Protein AF-0000000076641156 (afdb_homodimer)

Organism: NCBI:txid1194090

Solvent-accessible surface area (backbone atoms only — not comparable to full-atom values): 45409 Å² total; per-residue (Å²): 132,82,76,75,76,76,72,77,77,75,74,75,74,75,73,74,75,71,72,68,71,75,68,76,72,61,66,51,65,37,44,72,69,56,43,31,53,37,22,66,73,50,32,67,67,54,51,54,32,51,50,48,26,52,51,31,45,48,50,25,52,57,44,50,50,63,73,46,67,47,77,49,77,52,74,51,77,48,76,53,74,86,82,67,78,59,43,67,44,69,48,88,95,46,98,53,72,41,71,69,35,56,72,74,45,64,33,38,43,34,37,44,35,39,40,30,63,74,41,39,50,53,20,60,62,23,45,29,49,18,31,45,26,44,22,52,18,35,48,26,41,34,52,35,48,50,20,51,51,39,33,52,40,50,41,32,46,32,46,26,44,26,29,47,43,39,34,53,46,43,54,54,46,46,53,52,45,50,52,48,38,52,51,42,48,54,30,35,76,70,67,73,42,56,71,67,50,42,52,52,38,52,50,49,47,51,52,49,52,51,51,42,56,53,31,52,51,48,29,50,52,29,41,33,54,34,22,56,46,41,61,44,58,68,82,58,62,73,36,66,53,77,76,90,69,82,75,72,66,81,68,54,80,75,70,65,70,75,73,44,68,78,63,17,31,56,55,49,17,39,51,27,44,34,51,16,33,52,24,42,35,52,18,51,56,10,57,78,39,46,32,33,29,40,39,35,38,38,37,44,15,22,43,29,88,77,36,65,52,56,42,98,44,80,40,73,45,40,38,40,34,43,39,36,41,28,66,75,39,49,46,50,31,64,59,18,50,40,46,24,37,48,18,51,29,47,23,40,48,22,49,40,52,42,51,52,54,49,44,53,46,49,38,52,45,27,47,53,46,27,53,51,24,46,54,42,37,58,53,24,53,54,43,29,54,53,24,46,51,48,24,53,50,32,46,50,34,36,74,70,65,79,42,54,65,65,52,30,52,51,27,44,52,49,24,48,51,25,48,35,46,33,37,42,24,51,28,48,26,53,38,26,49,40,46,35,34,35,58,38,46,35,52,87,84,67,78,58,87,128,136,81,78,75,76,76,72,78,75,74,74,76,73,73,74,71,74,73,71,68,72,75,68,74,73,60,66,53,66,38,45,71,67,57,43,30,52,38,22,66,73,50,30,34,67,55,48,24,34,50,19,48,26,48,23,31,45,18,49,24,49,29,45,51,11,64,72,37,47,32,32,36,37,37,36,36,41,38,40,46,47,85,84,55,57,60,32,67,43,67,47,86,95,45,99,51,72,42,72,69,35,60,69,76,46,66,34,39,43,34,37,43,35,37,40,30,63,74,41,40,50,52,20,62,62,22,46,28,50,17,30,46,26,44,22,52,19,34,47,25,41,35,54,37,48,50,20,51,51,38,34,50,39,50,41,32,45,34,48,26,43,28,28,47,43,40,36,52,45,44,54,55,47,47,53,53,44,51,53,48,38,53,52,43,48,53,31,36,75,70,67,72,41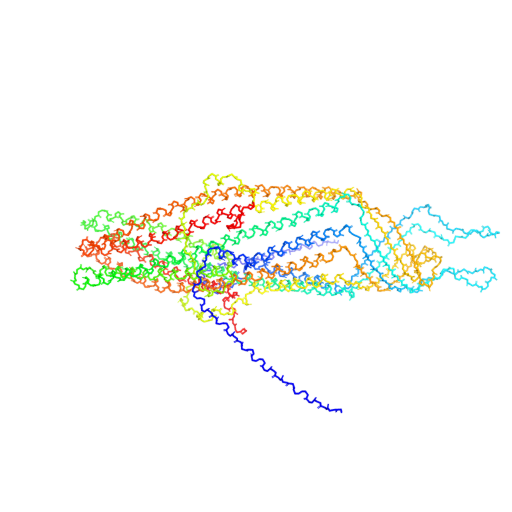,54,71,66,51,42,51,52,39,51,50,49,45,52,51,47,50,50,51,42,54,52,29,51,50,46,27,52,46,29,40,29,54,33,23,53,45,41,59,43,59,69,81,57,62,72,33,69,54,78,76,88,70,82,73,70,66,83,70,55,78,76,70,67,72,67,76,45,68,78,65,17,32,57,56,50,17,38,50,25,46,31,53,16,32,53,25,42,35,51,19,52,57,9,58,78,39,47,33,34,28,41,39,35,38,38,38,44,15,23,45,29,84,88,44,88,55,59,42,97,44,79,42,76,50,72,52,72,52,76,46,79,50,66,76,84,76,65,92,54,53,64,60,52,49,41,52,51,34,48,51,51,28,51,50,38,49,49,49,41,51,51,50,52,55,48,45,53,51,48,38,51,50,29,48,53,48,29,54,51,23,46,52,42,36,58,53,24,53,53,44,28,54,52,26,48,52,48,24,53,49,33,46,49,34,34,75,71,64,77,42,53,66,65,52,30,52,51,27,44,50,47,23,46,51,26,47,34,45,32,39,43,24,52,28,46,25,54,38,26,50,41,45,36,34,33,57,40,47,35,53,89,82,69,75,59,86,127

Foldseek 3Di:
DPPPPPPPPPPPPPPPPPPPPPPPPDQDADELVRLLVLLLVPPPLLVVLVVVLVVLVVVLVVLCCLQDKDKDKDKDKDFADPPDDFDWDDDPPDPDIDGQFDDDGIKIKIKIKIKGWDDQLCLSVLLSLLSVLLSLLSVLVSLLVSLVLSLQLLLLLLQLLLLVLLLVLLVVLLVVLVVLLVVQVVCVVVVLADPVQNVVSVVLNVVSVVVNVVSVVSNLVSQQSNCVSSVHDSPRNHDYDDDPDFQPQPQPPVNLADDQLVPASNLSSLVSNLSSLVSNLSSLVSLQAKIKMKMKMKMWMQQDPVDPRGDRDTDIDMDIDMDIGHDNDDPCPSVVVSVVSVVVSVVSVVVSVVVSVVLNVQLVVLVVQLVVLSVQLVVLVVQLVVLVVQLVVQVVCVVVSNHGSVSNSVSSVSNSVSSSSNSVSSSSNSSSSSSNCSSSSHNPPPPDPD/DPPPPPPPPPPPPPPPPPPPPPPPPDQPADELVRLLVLLLVQPPVLVVLVVVLVVLVVVLVVLVCLQDKDKDKDKDKAFADPVDDFDWDDDPPDPDIDGQFDDDRIKIKIKIKMKGWDDQLCLSVLLSLLSVLLSLLSVLVSLLVSLVLSLQLLLLLLQLLLLVLLLVLLVVLLVVLVVLLVVQVVCVVVVLADPVQNVVSVVLNVVSVVVNVVSVVSNLVSQQSNCVSSVHDSPRSHDYDDDPDFQPQPQPPVNLQPDQLVPASNLVSLVSNLSSLVSNLSSLVSLQAKIKMKMKMKMWMQQDPVDPRGDRDTDIDMDIDMDIGHPNDDPCPSVVVSVVSVVVSVVSVVVSVVVSVVLNVQLVVLVVQLVVLSVQLVVLVVQLVVLVVQLVVQVVCVVVSNHGSVSNSVSSVSNSVSSSSNSVSSSSNSSSSSSNCSSSSHNPPPPDPD

Secondary structure (DSSP, 8-state):
----------------------------EE-HHHHHHHHHHH-HHHHHHHHHHHHHHHHHHHHHGGGS-EEEEEEEEEE--TTPPPEEEE-TT-S-EEEEE---SEEEEEEEEEEEEEE-TTHHHHHHHHHHHHHHHHHHHHHHHHHHHHHHHHHHHHHHHHHHHHHHHHHHHHHHHHHHHHHHHHHHHTTSS-HHHHHHHHHHHHHHHHHHHHHHHHHHHHHHHHHHHHT--TT---EEPPPSSTT---S-TTTTTSSSGGG-HHHHHHHHHHHHHHHHHHHHHGGGS-EEEEEEEEEEEES-TTSSSP-SS-EEEEEEEEEEEEEEE-TTHHHHHHHHHHHHHHHHHHHHHHHHHHHHHHHHHHHHHHHHHHHHHHHHHHHHHHHHHHHHHHHHHHHHTSS-HHHHHHHHHHHHHHHHHHHHHHHHHHHHHHHHHHHTT--TT-----/----------------------------EE-HHHHHHHHHHH-HHHHHHHHHHHHHHHHHHHHHGGGS-EEEEEEEEEEE-TTPPPEEEE-TT-S-EEEEE---SEEEEEEEEEEEEEE-TTHHHHHHHHHHHHHHHHHHHHHHHHHHHHHHHHHHHHHHHHHHHHHHHHHHHHHHHHHHHHHHHHHHHTTSS-HHHHHHHHHHHHHHHHHHHHHHHHHHHHHHHHHHHHT--TT---EEPPPSSTT---S-HHHHHSS-GGG-HHHHHHHHHHHHHHHHHHHHHGGGS-EEEEEEEEEEEES-TTSSSP-SS-EEEEEEEEEEE-----TTHHHHHHHHHHHHHHHHHHHHHHHHHHHHHHHHHHHHHHHHHHHHHHHHHHHHHHHHHHHHHHHHHHHTTSS-HHHHHHHHHHHHHHHHHHHHHHHHHHHHHHHHHHHTT--TT-----

Structure (mmCIF, N/CA/C/O backbone):
data_AF-0000000076641156-model_v1
#
loop_
_entity.id
_entity.type
_entity.pdbx_description
1 polymer 'Outer membrane protein TolC'
#
loop_
_atom_site.group_PDB
_atom_site.id
_atom_site.type_symbol
_atom_site.label_atom_id
_atom_site.label_alt_id
_atom_site.label_comp_id
_atom_site.label_asym_id
_atom_site.label_entity_id
_atom_site.label_seq_id
_atom_site.pdbx_PDB_ins_code
_atom_site.Cartn_x
_atom_site.Cartn_y
_atom_site.Cartn_z
_atom_site.occupancy
_atom_site.B_iso_or_equiv
_atom_site.auth_seq_id
_atom_site.auth_comp_id
_atom_site.auth_asym_id
_atom_site.auth_atom_id
_atom_site.pdbx_PDB_model_num
ATOM 1 N N . MET A 1 1 ? 67.625 -38.75 21.5 1 24.77 1 MET A N 1
ATOM 2 C CA . MET A 1 1 ? 67.188 -37.812 20.469 1 24.77 1 MET A CA 1
ATOM 3 C C . MET A 1 1 ? 66.25 -36.75 21.031 1 24.77 1 MET A C 1
ATOM 5 O O . MET A 1 1 ? 65.125 -37.094 21.516 1 24.77 1 MET A O 1
ATOM 9 N N . ARG A 1 2 ? 66.938 -35.812 21.688 1 31.41 2 ARG A N 1
ATOM 10 C CA . ARG A 1 2 ? 66.562 -34.75 22.625 1 31.41 2 ARG A CA 1
ATOM 11 C C . ARG A 1 2 ? 65.562 -33.812 21.984 1 31.41 2 ARG A C 1
ATOM 13 O O . ARG A 1 2 ? 65.812 -33.156 20.984 1 31.41 2 ARG A O 1
ATOM 20 N N . HIS A 1 3 ? 64.25 -34.281 21.906 1 31.16 3 HIS A N 1
ATOM 21 C CA . HIS A 1 3 ? 63.125 -33.594 21.281 1 31.16 3 HIS A CA 1
ATOM 22 C C . HIS A 1 3 ? 62.969 -32.156 21.781 1 31.16 3 HIS A C 1
ATOM 24 O O . HIS A 1 3 ? 62.812 -31.938 22.984 1 31.16 3 HIS A O 1
ATOM 30 N N . LEU A 1 4 ? 63.875 -31.297 21.281 1 33.81 4 LEU A N 1
ATOM 31 C CA . LEU A 1 4 ? 63.906 -29.875 21.625 1 33.81 4 LEU A CA 1
ATOM 32 C C . LEU A 1 4 ? 62.531 -29.25 21.406 1 33.81 4 LEU A C 1
ATOM 34 O O . LEU A 1 4 ? 61.938 -29.359 20.328 1 33.81 4 LEU A O 1
ATOM 38 N N . TYR A 1 5 ? 61.719 -29.156 22.484 1 36.75 5 TYR A N 1
ATOM 39 C CA . TYR A 1 5 ? 60.406 -28.547 22.734 1 36.75 5 TYR A CA 1
ATOM 40 C C . TYR A 1 5 ? 60.406 -27.078 22.344 1 36.75 5 TYR A C 1
ATOM 42 O O . TYR A 1 5 ? 61.062 -26.266 23 1 36.75 5 TYR A O 1
ATOM 50 N N . LEU A 1 6 ? 60.688 -26.797 21.016 1 36.69 6 LEU A N 1
ATOM 51 C CA . LEU A 1 6 ? 60.719 -25.391 20.609 1 36.69 6 LEU A CA 1
ATOM 52 C C . LEU A 1 6 ? 59.438 -24.672 21.062 1 36.69 6 LEU A C 1
ATOM 54 O O . LEU A 1 6 ? 58.344 -25.094 20.734 1 36.69 6 LEU A O 1
ATOM 58 N N . TYR A 1 7 ? 59.406 -24.094 22.281 1 38.69 7 TYR A N 1
ATOM 59 C CA . TYR A 1 7 ? 58.375 -23.281 22.875 1 38.69 7 TYR A CA 1
ATOM 60 C C . TYR A 1 7 ? 58.031 -22.078 21.984 1 38.69 7 TYR A C 1
ATOM 62 O O . TYR A 1 7 ? 58.938 -21.328 21.594 1 38.69 7 TYR A O 1
ATOM 70 N N . PRO A 1 8 ? 57.031 -22.203 21.078 1 40.28 8 PRO A N 1
ATOM 71 C CA . PRO A 1 8 ? 56.688 -21.047 20.234 1 40.28 8 PRO A CA 1
ATOM 72 C C . PRO A 1 8 ? 56.469 -19.781 21.062 1 40.28 8 PRO A C 1
ATOM 74 O O . PRO A 1 8 ? 55.844 -19.828 22.109 1 40.28 8 PRO A O 1
ATOM 77 N N . VAL A 1 9 ? 57.5 -18.969 21.234 1 36.88 9 VAL A N 1
ATOM 78 C CA . VAL A 1 9 ? 57.375 -17.656 21.844 1 36.88 9 VAL A CA 1
ATOM 79 C C . VAL A 1 9 ? 56.219 -16.891 21.203 1 36.88 9 VAL A C 1
ATOM 81 O O . VAL A 1 9 ? 56.25 -16.625 20 1 36.88 9 VAL A O 1
ATOM 84 N N . ILE A 1 10 ? 55.031 -17.094 21.672 1 38.12 10 ILE A N 1
ATOM 85 C CA . ILE A 1 10 ? 53.844 -16.312 21.344 1 38.12 10 ILE A CA 1
ATOM 86 C C . ILE A 1 10 ? 54.125 -14.828 21.562 1 38.12 10 ILE A C 1
ATOM 88 O O . ILE A 1 10 ? 54.375 -14.391 22.672 1 38.12 10 ILE A O 1
ATOM 92 N N . ILE A 1 11 ? 54.875 -14.211 20.609 1 36.78 11 ILE A N 1
ATOM 93 C CA . ILE A 1 11 ? 55.031 -12.758 20.594 1 36.78 11 ILE A CA 1
ATOM 94 C C . ILE A 1 11 ? 53.656 -12.102 20.734 1 36.78 11 ILE A C 1
ATOM 96 O O . ILE A 1 11 ? 52.781 -12.273 19.859 1 36.78 11 ILE A O 1
ATOM 100 N N . TRP A 1 12 ? 53.281 -11.898 21.969 1 37.53 12 TRP A N 1
ATOM 101 C CA . TRP A 1 12 ? 52.125 -11.086 22.344 1 37.53 12 TRP A CA 1
ATOM 102 C C . TRP A 1 12 ? 52.219 -9.695 21.719 1 37.53 12 TRP A C 1
ATOM 104 O O . TRP A 1 12 ? 53.094 -8.898 22.094 1 37.53 12 TRP A O 1
ATOM 114 N N . PHE A 1 13 ? 52.188 -9.68 20.344 1 38.88 13 PHE A N 1
ATOM 115 C CA . PHE A 1 13 ? 52.031 -8.344 19.781 1 38.88 13 PHE A CA 1
ATOM 116 C C . PHE A 1 13 ? 50.906 -7.59 20.484 1 38.88 13 PHE A C 1
ATOM 118 O O . PHE A 1 13 ? 49.75 -7.977 20.406 1 38.88 13 PHE A O 1
ATOM 125 N N . GLY A 1 14 ? 51.219 -6.977 21.656 1 35.47 14 GLY A N 1
ATOM 126 C CA . GLY A 1 14 ? 50.375 -5.969 22.266 1 35.47 14 GLY A CA 1
ATOM 127 C C . GLY A 1 14 ? 49.906 -4.902 21.297 1 35.47 14 GLY A C 1
ATOM 128 O O . GLY A 1 14 ? 50.688 -4.066 20.859 1 35.47 14 GLY A O 1
ATOM 129 N N . ALA A 1 15 ? 49.062 -5.203 20.328 1 37.56 15 ALA A N 1
ATOM 130 C CA . ALA A 1 15 ? 48.375 -4.156 19.578 1 37.56 15 ALA A CA 1
ATOM 131 C C . ALA A 1 15 ? 47.844 -3.064 20.5 1 37.56 15 ALA A C 1
ATOM 133 O O . ALA A 1 15 ? 46.938 -3.299 21.297 1 37.56 15 ALA A O 1
ATOM 134 N N . GLY A 1 16 ? 48.75 -2.26 21.078 1 35.03 16 GLY A N 1
ATOM 135 C CA . GLY A 1 16 ? 48.25 -1.025 21.672 1 35.03 16 GLY A CA 1
ATOM 136 C C . GLY A 1 16 ? 47.156 -0.369 20.828 1 35.03 16 GLY A C 1
ATOM 137 O O . GLY A 1 16 ? 47.406 0.068 19.703 1 35.03 16 GLY A O 1
ATOM 138 N N . LEU A 1 17 ? 45.969 -0.848 20.922 1 38.72 17 LEU A N 1
ATOM 139 C CA . LEU A 1 17 ? 44.812 -0.091 20.469 1 38.72 17 LEU A CA 1
ATOM 140 C C . LEU A 1 17 ? 44.906 1.364 20.922 1 38.72 17 LEU A C 1
ATOM 142 O O . LEU A 1 17 ? 44.781 1.661 22.109 1 38.72 17 LEU A O 1
ATOM 146 N N . PHE A 1 18 ? 45.875 2.146 20.328 1 36.94 18 PHE A N 1
ATOM 147 C CA . PHE A 1 18 ? 45.75 3.588 20.516 1 36.94 18 PHE A CA 1
ATOM 148 C C . PHE A 1 18 ? 44.312 4.035 20.422 1 36.94 18 PHE A C 1
ATOM 150 O O . PHE A 1 18 ? 43.688 3.881 19.359 1 36.94 18 PHE A O 1
ATOM 157 N N . ALA A 1 19 ? 43.625 4.082 21.516 1 37.16 19 ALA A N 1
ATOM 158 C CA . ALA A 1 19 ? 42.406 4.887 21.609 1 37.16 19 ALA A CA 1
ATOM 159 C C . ALA A 1 19 ? 42.594 6.266 20.984 1 37.16 19 ALA A C 1
ATOM 161 O O . ALA A 1 19 ? 43.375 7.07 21.5 1 37.16 19 ALA A O 1
ATOM 162 N N . LEU A 1 20 ? 42.625 6.391 19.688 1 38.62 20 LEU A N 1
ATOM 163 C CA . LEU A 1 20 ? 42.469 7.75 19.172 1 38.62 20 LEU A CA 1
ATOM 164 C C . LEU A 1 20 ? 41.531 8.57 20.062 1 38.62 20 LEU A C 1
ATOM 166 O O . LEU A 1 20 ? 40.438 8.133 20.391 1 38.62 20 LEU A O 1
ATOM 170 N N . PRO A 1 21 ? 42.062 9.375 20.922 1 38.31 21 PRO A N 1
ATOM 171 C CA . PRO A 1 21 ? 41.125 10.25 21.641 1 38.31 21 PRO A CA 1
ATOM 172 C C . PRO A 1 21 ? 39.969 10.711 20.75 1 38.31 21 PRO A C 1
ATOM 174 O O . PRO A 1 21 ? 40.188 10.992 19.562 1 38.31 21 PRO A O 1
ATOM 177 N N . ALA A 1 22 ? 38.844 10.273 21.047 1 37.84 22 ALA A N 1
ATOM 178 C CA . ALA A 1 22 ? 37.656 10.977 20.594 1 37.84 22 ALA A CA 1
ATOM 179 C C . ALA A 1 22 ? 37.844 12.484 20.672 1 37.84 22 ALA A C 1
ATOM 181 O O . ALA A 1 22 ? 37.906 13.039 21.781 1 37.84 22 ALA A O 1
ATOM 182 N N . GLN A 1 23 ? 38.656 13.172 19.922 1 36.41 23 GLN A N 1
ATOM 183 C CA . GLN A 1 23 ? 38.5 14.617 19.891 1 36.41 23 GLN A CA 1
ATOM 184 C C . GLN A 1 23 ? 37.094 15.039 20.25 1 36.41 23 GLN A C 1
ATOM 186 O O . GLN A 1 23 ? 36.125 14.516 19.719 1 36.41 23 GLN A O 1
ATOM 191 N N . ALA A 1 24 ? 36.906 15.422 21.438 1 36.81 24 ALA A N 1
ATOM 192 C CA . ALA A 1 24 ? 35.75 16.219 21.828 1 36.81 24 ALA A CA 1
ATOM 193 C C . ALA A 1 24 ? 35.281 17.125 20.688 1 36.81 24 ALA A C 1
ATOM 195 O O . ALA A 1 24 ? 36 18.062 20.297 1 36.81 24 ALA A O 1
ATOM 196 N N . GLN A 1 25 ? 34.719 16.594 19.625 1 38.69 25 GLN A N 1
ATOM 197 C CA . GLN A 1 25 ? 34.156 17.375 18.531 1 38.69 25 GLN A CA 1
ATOM 198 C C . GLN A 1 25 ? 33.531 18.672 19.031 1 38.69 25 GLN A C 1
ATOM 200 O O . GLN A 1 25 ? 32.656 18.641 19.906 1 38.69 25 GLN A O 1
ATOM 205 N N . THR A 1 26 ? 34.25 19.734 19.312 1 42.22 26 THR A N 1
ATOM 206 C CA . THR A 1 26 ? 33.688 21.078 19.297 1 42.22 26 THR A CA 1
ATOM 207 C C . THR A 1 26 ? 32.281 21.047 18.672 1 42.22 26 THR A C 1
ATOM 209 O O . THR A 1 26 ? 32 20.203 17.828 1 42.22 26 THR A O 1
ATOM 212 N N . GLY A 1 27 ? 31.25 21.484 19.328 1 52.25 27 GLY A N 1
ATOM 213 C CA . GLY A 1 27 ? 29.891 21.578 18.844 1 52.25 27 GLY A CA 1
ATOM 214 C C . GLY A 1 27 ? 29.797 21.719 17.344 1 52.25 27 GLY A C 1
ATOM 215 O O . GLY A 1 27 ? 30.156 22.766 16.797 1 52.25 27 GLY A O 1
ATOM 216 N N . ASN A 1 28 ? 30.125 20.812 16.531 1 60.19 28 ASN A N 1
ATOM 217 C CA . ASN A 1 28 ? 30.219 20.688 15.078 1 60.19 28 ASN A CA 1
ATOM 218 C C . ASN A 1 28 ? 28.984 21.266 14.383 1 60.19 28 ASN A C 1
ATOM 220 O O . ASN A 1 28 ? 27.891 20.734 14.531 1 60.19 28 ASN A O 1
ATOM 224 N N . ARG A 1 29 ? 29.141 22.609 14.023 1 82.25 29 ARG A N 1
ATOM 225 C CA . ARG A 1 29 ? 28.094 23.219 13.219 1 82.25 29 ARG A CA 1
ATOM 226 C C . ARG A 1 29 ? 27.922 22.484 11.891 1 82.25 29 ARG A C 1
ATOM 228 O O . ARG A 1 29 ? 28.859 22.406 11.102 1 82.25 29 ARG A O 1
ATOM 235 N N . LEU A 1 30 ? 26.906 21.859 11.805 1 91.62 30 LEU A N 1
ATOM 236 C CA . LEU A 1 30 ? 26.578 21.109 10.609 1 91.62 30 LEU A CA 1
ATOM 237 C C . LEU A 1 30 ? 25.688 21.922 9.672 1 91.62 30 LEU A C 1
ATOM 239 O O . LEU A 1 30 ? 24.766 22.594 10.125 1 91.62 30 LEU A O 1
ATOM 243 N N . THR A 1 31 ? 26.125 21.938 8.422 1 92.31 31 THR A N 1
ATOM 244 C CA . THR A 1 31 ? 25.234 22.531 7.426 1 92.31 31 THR A CA 1
ATOM 245 C C . THR A 1 31 ? 24.125 21.562 7.035 1 92.31 31 THR A C 1
ATOM 247 O O . THR A 1 31 ? 24.203 20.375 7.34 1 92.31 31 THR A O 1
ATOM 250 N N . VAL A 1 32 ? 23.141 22.172 6.496 1 93.19 32 VAL A N 1
ATOM 251 C CA . VAL A 1 32 ? 22.031 21.344 6.062 1 93.19 32 VAL A CA 1
ATOM 252 C C . VAL A 1 32 ? 22.5 20.328 5.027 1 93.19 32 VAL A C 1
ATOM 254 O O . VAL A 1 32 ? 22.109 19.156 5.07 1 93.19 32 VAL A O 1
ATOM 257 N N . ALA A 1 33 ? 23.422 20.719 4.141 1 91.69 33 ALA A N 1
ATOM 258 C CA . ALA A 1 33 ? 23.938 19.844 3.09 1 91.69 33 ALA A CA 1
ATOM 259 C C . ALA A 1 33 ? 24.734 18.688 3.686 1 91.69 33 ALA A C 1
ATOM 261 O O . ALA A 1 33 ? 24.594 17.531 3.262 1 91.69 33 ALA A O 1
ATOM 262 N N . GLU A 1 34 ? 25.516 19 4.668 1 93.44 34 GLU A N 1
ATOM 263 C CA . GLU A 1 34 ? 26.297 17.969 5.348 1 93.44 34 GLU A CA 1
ATOM 264 C C . GLU A 1 34 ? 25.391 16.984 6.09 1 93.44 34 GLU A C 1
ATOM 266 O O . GLU A 1 34 ? 25.641 15.781 6.09 1 93.44 34 GLU A O 1
ATOM 271 N N . SER A 1 35 ? 24.359 17.531 6.715 1 95.81 35 SER A N 1
ATOM 272 C CA . SER A 1 35 ? 23.406 16.688 7.445 1 95.81 35 SER A CA 1
ATOM 273 C C . SER A 1 35 ? 22.688 15.734 6.508 1 95.81 35 SER A C 1
ATOM 275 O O . SER A 1 35 ? 22.516 14.555 6.824 1 95.81 35 SER A O 1
ATOM 277 N N . VAL A 1 36 ? 22.312 16.266 5.387 1 96.44 36 VAL A N 1
ATOM 278 C CA . VAL A 1 36 ? 21.625 15.422 4.414 1 96.44 36 VAL A CA 1
ATOM 279 C C . VAL A 1 36 ? 22.562 14.32 3.916 1 96.44 36 VAL A C 1
ATOM 281 O O . VAL A 1 36 ? 22.156 13.164 3.799 1 96.44 36 VAL A O 1
ATOM 284 N N . LYS A 1 37 ? 23.797 14.68 3.625 1 95.5 37 LYS A N 1
ATOM 285 C CA . LYS A 1 37 ? 24.766 13.695 3.178 1 95.5 37 LYS A CA 1
ATOM 286 C C . LYS A 1 37 ? 24.953 12.594 4.219 1 95.5 37 LYS A C 1
ATOM 288 O O . LYS A 1 37 ? 24.922 11.406 3.883 1 95.5 37 LYS A O 1
ATOM 293 N N . MET A 1 38 ? 25.047 13.023 5.449 1 95.75 38 MET A N 1
ATOM 294 C CA . MET A 1 38 ? 25.219 12.055 6.535 1 95.75 38 MET A CA 1
ATOM 295 C C . MET A 1 38 ? 23.969 11.18 6.68 1 95.75 38 MET A C 1
ATOM 297 O O . MET A 1 38 ? 24.078 9.969 6.859 1 95.75 38 MET A O 1
ATOM 301 N N . GLY A 1 39 ? 22.797 11.812 6.641 1 97.31 39 GLY A N 1
ATOM 302 C CA . GLY A 1 39 ? 21.547 11.062 6.742 1 97.31 39 GLY A CA 1
ATOM 303 C C . GLY A 1 39 ? 21.391 10.016 5.656 1 97.31 39 GLY A C 1
ATOM 304 O O . GLY A 1 39 ? 20.922 8.906 5.914 1 97.31 39 GLY A O 1
ATOM 305 N N . LEU A 1 40 ? 21.828 10.383 4.457 1 96.88 40 LEU A N 1
ATOM 306 C CA . LEU A 1 40 ? 21.719 9.453 3.334 1 96.88 40 LEU A CA 1
ATOM 307 C C . LEU A 1 40 ? 22.719 8.305 3.488 1 96.88 40 LEU A C 1
ATOM 309 O O . LEU A 1 40 ? 22.438 7.18 3.07 1 96.88 40 LEU A O 1
ATOM 313 N N . GLU A 1 41 ? 23.812 8.562 4.051 1 95.81 41 GLU A N 1
ATOM 314 C CA . GLU A 1 41 ? 24.875 7.566 4.207 1 95.81 41 GLU A CA 1
ATOM 315 C C . GLU A 1 41 ? 24.531 6.57 5.312 1 95.81 41 GLU A C 1
ATOM 317 O O . GLU A 1 41 ? 24.891 5.395 5.23 1 95.81 41 GLU A O 1
ATOM 322 N N . HIS A 1 42 ? 23.766 7.012 6.316 1 95.94 42 HIS A N 1
ATOM 323 C CA . HIS A 1 42 ? 23.609 6.176 7.5 1 95.94 42 HIS A CA 1
ATOM 324 C C . HIS A 1 42 ? 22.156 5.703 7.641 1 95.94 42 HIS A C 1
ATOM 326 O O . HIS A 1 42 ? 21.797 5.113 8.664 1 95.94 42 HIS A O 1
ATOM 332 N N . SER A 1 43 ? 21.359 5.875 6.676 1 96.94 43 SER A N 1
ATOM 333 C CA . SER A 1 43 ? 19.938 5.543 6.781 1 96.94 43 SER A CA 1
ATOM 334 C C . SER A 1 43 ? 19.719 4.039 6.645 1 96.94 43 SER A C 1
ATOM 336 O O . SER A 1 43 ? 20.047 3.447 5.617 1 96.94 43 SER A O 1
ATOM 338 N N . TYR A 1 44 ? 19.016 3.426 7.691 1 96.75 44 TYR A N 1
ATOM 339 C CA . TYR A 1 44 ? 18.656 2.014 7.629 1 96.75 44 TYR A CA 1
ATOM 340 C C . TYR A 1 44 ? 17.516 1.789 6.641 1 96.75 44 TYR A C 1
ATOM 342 O O . TYR A 1 44 ? 17.406 0.717 6.039 1 96.75 44 TYR A O 1
ATOM 350 N N . ARG A 1 45 ? 16.719 2.791 6.484 1 96.56 45 ARG A N 1
ATOM 351 C CA . ARG A 1 45 ? 15.656 2.713 5.492 1 96.56 45 ARG A CA 1
ATOM 352 C C . ARG A 1 45 ? 16.219 2.582 4.082 1 96.56 45 ARG A C 1
ATOM 354 O O . ARG A 1 45 ? 15.703 1.821 3.264 1 96.56 45 ARG A O 1
ATOM 361 N N . LEU A 1 46 ? 17.281 3.338 3.797 1 97.38 46 LEU A N 1
ATOM 362 C CA . LEU A 1 46 ? 17.906 3.27 2.477 1 97.38 46 LEU A CA 1
ATOM 363 C C . LEU A 1 46 ? 18.594 1.928 2.273 1 97.38 46 LEU A C 1
ATOM 365 O O . LEU A 1 46 ? 18.609 1.391 1.163 1 97.38 46 LEU A O 1
ATOM 369 N N . ARG A 1 47 ? 19.172 1.409 3.33 1 97.38 47 ARG A N 1
ATOM 370 C CA . ARG A 1 47 ? 19.781 0.084 3.232 1 97.38 47 ARG A CA 1
ATOM 371 C C . ARG A 1 47 ? 18.719 -0.974 2.916 1 97.38 47 ARG A C 1
ATOM 373 O O . ARG A 1 47 ? 18.953 -1.863 2.096 1 97.38 47 ARG A O 1
ATOM 380 N N . ALA A 1 48 ? 17.594 -0.871 3.598 1 98.19 48 ALA A N 1
ATOM 381 C CA . ALA A 1 48 ? 16.5 -1.794 3.33 1 98.19 48 ALA A CA 1
ATOM 382 C C . ALA A 1 48 ? 16.016 -1.664 1.89 1 98.19 48 ALA A C 1
ATOM 384 O O . ALA A 1 48 ? 15.758 -2.668 1.221 1 98.19 48 ALA A O 1
ATOM 385 N N . ALA A 1 49 ? 15.914 -0.468 1.358 1 97.75 49 ALA A N 1
ATOM 386 C CA . ALA A 1 49 ? 15.492 -0.232 -0.02 1 97.75 49 ALA A CA 1
ATOM 387 C C . ALA A 1 49 ? 16.516 -0.795 -1.008 1 97.75 49 ALA A C 1
ATOM 389 O O . ALA A 1 49 ? 16.141 -1.351 -2.043 1 97.75 49 ALA A O 1
ATOM 390 N N . GLY A 1 50 ? 17.766 -0.608 -0.671 1 98.06 50 GLY A N 1
ATOM 391 C CA . GLY A 1 50 ? 18.797 -1.192 -1.504 1 98.06 50 GLY A CA 1
ATOM 392 C C . GLY A 1 50 ? 18.719 -2.705 -1.585 1 98.06 50 GLY A C 1
ATOM 393 O O . GLY A 1 50 ? 18.922 -3.287 -2.652 1 98.06 50 GLY A O 1
ATOM 394 N N . ALA A 1 51 ? 18.406 -3.324 -0.454 1 98.38 51 ALA A N 1
ATOM 395 C CA . ALA A 1 51 ? 18.25 -4.777 -0.423 1 98.38 51 ALA A CA 1
ATOM 396 C C . ALA A 1 51 ? 17.062 -5.211 -1.281 1 98.38 51 ALA A C 1
ATOM 398 O O . ALA A 1 51 ? 17.109 -6.266 -1.923 1 98.38 51 ALA A O 1
ATOM 399 N N . GLU A 1 52 ? 16.062 -4.418 -1.266 1 98.44 52 GLU A N 1
ATOM 400 C CA . GLU A 1 52 ? 14.914 -4.711 -2.111 1 98.44 52 GLU A CA 1
ATOM 401 C C . GLU A 1 52 ? 15.289 -4.656 -3.59 1 98.44 52 GLU A C 1
ATOM 403 O O . GLU A 1 52 ? 14.82 -5.477 -4.383 1 98.44 52 GLU A O 1
ATOM 408 N N . VAL A 1 53 ? 16.094 -3.695 -4.008 1 98.44 53 VAL A N 1
ATOM 409 C CA . VAL A 1 53 ? 16.578 -3.59 -5.387 1 98.44 53 VAL A CA 1
ATOM 410 C C . VAL A 1 53 ? 17.391 -4.828 -5.746 1 98.44 53 VAL A C 1
ATOM 412 O O . VAL A 1 53 ? 17.188 -5.418 -6.812 1 98.44 53 VAL A O 1
ATOM 415 N N . GLU A 1 54 ? 18.203 -5.277 -4.832 1 98.5 54 GLU A N 1
ATOM 416 C CA . GLU A 1 54 ? 19.016 -6.473 -5.059 1 98.5 54 GLU A CA 1
ATOM 417 C C . GLU A 1 54 ? 18.125 -7.703 -5.246 1 98.5 54 GLU A C 1
ATOM 419 O O . GLU A 1 54 ? 18.391 -8.539 -6.109 1 98.5 54 GLU A O 1
ATOM 424 N N . GLY A 1 55 ? 17.141 -7.746 -4.402 1 98.62 55 GLY A N 1
ATOM 425 C CA . GLY A 1 55 ? 16.203 -8.844 -4.531 1 98.62 55 GLY A CA 1
ATOM 426 C C . GLY A 1 55 ? 15.484 -8.859 -5.867 1 98.62 55 GLY A C 1
ATOM 427 O O . GLY A 1 55 ? 15.352 -9.914 -6.496 1 98.62 55 GLY A O 1
ATOM 428 N N . ALA A 1 56 ? 15.031 -7.75 -6.336 1 98.44 56 ALA A N 1
ATOM 429 C CA . ALA A 1 56 ? 14.328 -7.641 -7.613 1 98.44 56 ALA A CA 1
ATOM 430 C C . ALA A 1 56 ? 15.266 -7.969 -8.773 1 98.44 56 ALA A C 1
ATOM 432 O O . ALA A 1 56 ? 14.852 -8.602 -9.75 1 98.44 56 ALA A O 1
ATOM 433 N N . GLU A 1 57 ? 16.516 -7.555 -8.688 1 98.38 57 GLU A N 1
ATOM 434 C CA . GLU A 1 57 ? 17.516 -7.879 -9.711 1 98.38 57 GLU A CA 1
ATOM 435 C C . GLU A 1 57 ? 17.797 -9.375 -9.758 1 98.38 57 GLU A C 1
ATOM 437 O O . GLU A 1 57 ? 17.969 -9.945 -10.828 1 98.38 57 GLU A O 1
ATOM 442 N N . ALA A 1 58 ? 17.797 -9.953 -8.539 1 98.56 58 ALA A N 1
ATOM 443 C CA . ALA A 1 58 ? 17.984 -11.406 -8.477 1 98.56 58 ALA A CA 1
ATOM 444 C C . ALA A 1 58 ? 16.812 -12.133 -9.125 1 98.56 58 ALA A C 1
ATOM 446 O O . ALA A 1 58 ? 16.984 -13.125 -9.828 1 98.56 58 ALA A O 1
ATOM 447 N N . ALA A 1 59 ? 15.656 -11.617 -8.914 1 98.25 59 ALA A N 1
ATOM 448 C CA . ALA A 1 59 ? 14.469 -12.195 -9.539 1 98.25 59 ALA A CA 1
ATOM 449 C C . ALA A 1 59 ? 14.531 -12.07 -11.055 1 98.25 59 ALA A C 1
ATOM 451 O O . ALA A 1 59 ? 14.133 -12.984 -11.781 1 98.25 59 ALA A O 1
ATOM 452 N N . TYR A 1 60 ? 15.078 -10.984 -11.594 1 98.19 60 TYR A N 1
ATOM 453 C CA . TYR A 1 60 ? 15.266 -10.781 -13.023 1 98.19 60 TYR A CA 1
ATOM 454 C C . TYR A 1 60 ? 16.266 -11.781 -13.594 1 98.19 60 TYR A C 1
ATOM 456 O O . TYR A 1 60 ? 16 -12.406 -14.625 1 98.19 60 TYR A O 1
ATOM 464 N N . ARG A 1 61 ? 17.281 -11.992 -12.797 1 98 61 ARG A N 1
ATOM 465 C CA . ARG A 1 61 ? 18.281 -12.977 -13.227 1 98 61 ARG A CA 1
ATOM 466 C C . ARG A 1 61 ? 17.688 -14.391 -13.211 1 98 61 ARG A C 1
ATOM 468 O O . ARG A 1 61 ? 17.953 -15.188 -14.109 1 98 61 ARG A O 1
ATOM 475 N N . GLN A 1 62 ? 16.875 -14.633 -12.172 1 97.56 62 GLN A N 1
ATOM 476 C CA . GLN A 1 62 ? 16.219 -15.93 -12.078 1 97.56 62 GLN A CA 1
ATOM 477 C C . GLN A 1 62 ? 15.297 -16.156 -13.281 1 97.56 62 GLN A C 1
ATOM 479 O O . GLN A 1 62 ? 15.258 -17.266 -13.836 1 97.56 62 GLN A O 1
ATOM 484 N N . SER A 1 63 ? 14.594 -15.125 -13.672 1 96.62 63 SER A N 1
ATOM 485 C CA . SER A 1 63 ? 13.68 -15.25 -14.805 1 96.62 63 SER A CA 1
ATOM 486 C C . SER A 1 63 ? 14.445 -15.5 -16.109 1 96.62 63 SER A C 1
ATOM 488 O O . SER A 1 63 ? 13.977 -16.219 -16.984 1 96.62 63 SER A O 1
ATOM 490 N N . ARG A 1 64 ? 15.648 -14.992 -16.234 1 96.62 64 ARG A N 1
ATOM 491 C CA . ARG A 1 64 ? 16.469 -15.117 -17.438 1 96.62 64 ARG A CA 1
ATOM 492 C C . ARG A 1 64 ? 17.047 -16.531 -17.562 1 96.62 64 ARG A C 1
ATOM 494 O O . ARG A 1 64 ? 17.406 -16.953 -18.656 1 96.62 64 ARG A O 1
ATOM 501 N N . SER A 1 65 ? 17.062 -17.203 -16.359 1 95.62 65 SER A N 1
ATOM 502 C CA . SER A 1 65 ? 17.641 -18.531 -16.375 1 95.62 65 SER A CA 1
ATOM 503 C C . SER A 1 65 ? 16.828 -19.484 -17.25 1 95.62 65 SER A C 1
ATOM 505 O O . SER A 1 65 ? 17.344 -20.469 -17.766 1 95.62 65 SER A O 1
ATOM 507 N N . GLY A 1 66 ? 15.586 -19.156 -17.531 1 93.56 66 GLY A N 1
ATOM 508 C CA . GLY A 1 66 ? 14.719 -19.969 -18.375 1 93.56 66 GLY A CA 1
ATOM 509 C C . GLY A 1 66 ? 15.172 -20.016 -19.812 1 93.56 66 GLY A C 1
ATOM 510 O O . GLY A 1 66 ? 14.742 -20.891 -20.578 1 93.56 66 GLY A O 1
ATOM 511 N N . ARG A 1 67 ? 16.141 -19.172 -20.219 1 95.06 67 ARG A N 1
ATOM 512 C CA . ARG A 1 67 ? 16.672 -19.125 -21.578 1 95.06 67 ARG A CA 1
ATOM 513 C C . ARG A 1 67 ? 17.797 -20.141 -21.766 1 95.06 67 ARG A C 1
ATOM 515 O O . ARG A 1 67 ? 18.172 -20.469 -22.891 1 95.06 67 ARG A O 1
ATOM 522 N N . LEU A 1 68 ? 18.281 -20.703 -20.641 1 96.31 68 LEU A N 1
ATOM 523 C CA . LEU A 1 68 ? 19.422 -21.609 -20.703 1 96.31 68 LEU A CA 1
ATOM 524 C C . LEU A 1 68 ? 18.984 -23.047 -20.453 1 96.31 68 LEU A C 1
ATOM 526 O O . LEU A 1 68 ? 17.922 -23.297 -19.875 1 96.31 68 LEU A O 1
ATOM 530 N N . PRO A 1 69 ? 19.719 -24.078 -20.922 1 96.88 69 PRO A N 1
ATOM 531 C CA . PRO A 1 69 ? 19.344 -25.484 -20.719 1 96.88 69 PRO A CA 1
ATOM 532 C C . PRO A 1 69 ? 19.422 -25.906 -19.25 1 96.88 69 PRO A C 1
ATOM 534 O O . PRO A 1 69 ? 20.172 -25.328 -18.469 1 96.88 69 PRO A O 1
ATOM 537 N N . ALA A 1 70 ? 18.641 -26.797 -18.906 1 97.12 70 ALA A N 1
ATOM 538 C CA . ALA A 1 70 ? 18.688 -27.469 -17.609 1 97.12 70 ALA A CA 1
ATOM 539 C C . ALA A 1 70 ? 19.281 -28.875 -17.719 1 97.12 70 ALA A C 1
ATOM 541 O O . ALA A 1 70 ? 18.938 -29.609 -18.641 1 97.12 70 ALA A O 1
ATOM 542 N N . ILE A 1 71 ? 20.234 -29.141 -16.922 1 97.5 71 ILE A N 1
ATOM 543 C CA . ILE A 1 71 ? 20.844 -30.469 -16.875 1 97.5 71 ILE A CA 1
ATOM 544 C C . ILE A 1 71 ? 20.438 -31.172 -15.586 1 97.5 71 ILE A C 1
ATOM 546 O O . ILE A 1 71 ? 20.562 -30.609 -14.492 1 97.5 71 ILE A O 1
ATOM 550 N N . ARG A 1 72 ? 19.938 -32.438 -15.758 1 97.88 72 ARG A N 1
ATOM 551 C CA . ARG A 1 72 ? 19.484 -33.219 -14.609 1 97.88 72 ARG A CA 1
ATOM 552 C C . ARG A 1 72 ? 20.094 -34.594 -14.609 1 97.88 72 ARG A C 1
ATOM 554 O O . ARG A 1 72 ? 20.297 -35.188 -15.672 1 97.88 72 ARG A O 1
ATOM 561 N N . GLY A 1 73 ? 20.453 -35.094 -13.422 1 96.69 73 GLY A N 1
ATOM 562 C CA . GLY A 1 73 ? 20.938 -36.438 -13.227 1 96.69 73 GLY A CA 1
ATOM 563 C C . GLY A 1 73 ? 20.047 -37.281 -12.328 1 96.69 73 GLY A C 1
ATOM 564 O O . GLY A 1 73 ? 19.5 -36.75 -11.344 1 96.69 73 GLY A O 1
ATOM 565 N N . GLN A 1 74 ? 19.906 -38.562 -12.789 1 96.94 74 GLN A N 1
ATOM 566 C CA . GLN A 1 74 ? 19.156 -39.5 -11.953 1 96.94 74 GLN A CA 1
ATOM 567 C C . GLN A 1 74 ? 19.828 -40.875 -11.938 1 96.94 74 GLN A C 1
ATOM 569 O O . GLN A 1 74 ? 20.453 -41.281 -12.922 1 96.94 74 GLN A O 1
ATOM 574 N N . ALA A 1 75 ? 19.781 -41.5 -10.781 1 96.62 75 ALA A N 1
ATOM 575 C CA . ALA A 1 75 ? 20.266 -42.875 -10.617 1 96.62 75 ALA A CA 1
ATOM 576 C C . ALA A 1 75 ? 19.328 -43.688 -9.727 1 96.62 75 ALA A C 1
ATOM 578 O O . ALA A 1 75 ? 18.766 -43.156 -8.758 1 96.62 75 ALA A O 1
ATOM 579 N N . SER A 1 76 ? 19.172 -44.969 -10.211 1 96.25 76 SER A N 1
ATOM 580 C CA . SER A 1 76 ? 18.297 -45.812 -9.398 1 96.25 76 SER A CA 1
ATOM 581 C C . SER A 1 76 ? 18.781 -47.281 -9.414 1 96.25 76 SER A C 1
ATOM 583 O O . SER A 1 76 ? 19.422 -47.719 -10.359 1 96.25 76 SER A O 1
ATOM 585 N N . TYR A 1 77 ? 18.547 -48 -8.352 1 95.81 77 TYR A N 1
ATOM 586 C CA . TYR A 1 77 ? 18.609 -49.469 -8.211 1 95.81 77 TYR A CA 1
ATOM 587 C C . TYR A 1 77 ? 17.25 -50.031 -7.84 1 95.81 77 TYR A C 1
ATOM 589 O O . TYR A 1 77 ? 16.594 -49.531 -6.93 1 95.81 77 TYR A O 1
ATOM 597 N N . MET A 1 78 ? 16.891 -50.969 -8.648 1 94.56 78 MET A N 1
ATOM 598 C CA . MET A 1 78 ? 15.609 -51.594 -8.359 1 94.56 78 MET A CA 1
ATOM 599 C C . MET A 1 78 ? 15.758 -53.125 -8.344 1 94.56 78 MET A C 1
ATOM 601 O O . MET A 1 78 ? 16.422 -53.688 -9.211 1 94.56 78 MET A O 1
ATOM 605 N N . ARG A 1 79 ? 15.125 -53.812 -7.496 1 94.38 79 ARG A N 1
ATOM 606 C CA . ARG A 1 79 ? 15.008 -55.281 -7.445 1 94.38 79 ARG A CA 1
ATOM 607 C C . ARG A 1 79 ? 13.594 -55.719 -7.797 1 94.38 79 ARG A C 1
ATOM 609 O O . ARG A 1 79 ? 12.617 -55.25 -7.207 1 94.38 79 ARG A O 1
ATOM 616 N N . LEU A 1 80 ? 13.531 -56.531 -8.844 1 91.88 80 LEU A N 1
ATOM 617 C CA . LEU A 1 80 ? 12.227 -57.062 -9.25 1 91.88 80 LEU A CA 1
ATOM 618 C C . LEU A 1 80 ? 11.891 -58.344 -8.508 1 91.88 80 LEU A C 1
ATOM 620 O O . LEU A 1 80 ? 12.789 -59.031 -7.992 1 91.88 80 LEU A O 1
ATOM 624 N N . SER A 1 81 ? 10.547 -58.438 -8.43 1 90.81 81 SER A N 1
ATOM 625 C CA . SER A 1 81 ? 10.086 -59.688 -7.797 1 90.81 81 SER A CA 1
ATOM 626 C C . SER A 1 81 ? 10.578 -60.906 -8.562 1 90.81 81 SER A C 1
ATOM 628 O O . SER A 1 81 ? 10.695 -60.875 -9.789 1 90.81 81 SER A O 1
ATOM 630 N N . ASP A 1 82 ? 10.828 -62.094 -7.992 1 87.06 82 ASP A N 1
ATOM 631 C CA . ASP A 1 82 ? 11.43 -63.312 -8.539 1 87.06 82 ASP A CA 1
ATOM 632 C C . ASP A 1 82 ? 10.383 -64.125 -9.25 1 87.06 82 ASP A C 1
ATOM 634 O O . ASP A 1 82 ? 10.711 -65.188 -9.805 1 87.06 82 ASP A O 1
ATOM 638 N N . ASN A 1 83 ? 9.18 -63.719 -9.289 1 87.88 83 ASN A N 1
ATOM 639 C CA . ASN A 1 83 ? 8.141 -64.5 -9.906 1 87.88 83 ASN A CA 1
ATOM 640 C C . ASN A 1 83 ? 7.941 -64.188 -11.375 1 87.88 83 ASN A C 1
ATOM 642 O O . ASN A 1 83 ? 6.973 -64.562 -12 1 87.88 83 ASN A O 1
ATOM 646 N N . ILE A 1 84 ? 8.781 -63.344 -11.945 1 82 84 ILE A N 1
ATOM 647 C CA . ILE A 1 84 ? 8.719 -63 -13.367 1 82 84 ILE A CA 1
ATOM 648 C C . ILE A 1 84 ? 9.352 -64.125 -14.188 1 82 84 ILE A C 1
ATOM 650 O O . ILE A 1 84 ? 10.539 -64.438 -14.055 1 82 84 ILE A O 1
ATOM 654 N N . PRO A 1 85 ? 8.469 -64.75 -15.117 1 77.75 85 PRO A N 1
ATOM 655 C CA . PRO A 1 85 ? 8.984 -65.938 -15.828 1 77.75 85 PRO A CA 1
ATOM 656 C C . PRO A 1 85 ? 9.883 -65.562 -17 1 77.75 85 PRO A C 1
ATOM 658 O O . PRO A 1 85 ? 9.68 -64.5 -17.641 1 77.75 85 PRO A O 1
ATOM 661 N N . GLU A 1 86 ? 10.938 -66.25 -17.188 1 76.38 86 GLU A N 1
ATOM 662 C CA . GLU A 1 86 ? 11.711 -66.188 -18.422 1 76.38 86 GLU A CA 1
ATOM 663 C C . GLU A 1 86 ? 11.008 -66.938 -19.547 1 76.38 86 GLU A C 1
ATOM 665 O O . GLU A 1 86 ? 10.133 -67.75 -19.297 1 76.38 86 GLU A O 1
ATOM 670 N N . VAL A 1 87 ? 11.18 -66.375 -20.75 1 76.06 87 VAL A N 1
ATOM 671 C CA . VAL A 1 87 ? 10.617 -67.062 -21.891 1 76.06 87 VAL A CA 1
ATOM 672 C C . VAL A 1 87 ? 11.648 -68.062 -22.422 1 76.06 87 VAL A C 1
ATOM 674 O O . VAL A 1 87 ? 12.695 -67.688 -22.922 1 76.06 87 VAL A O 1
ATOM 677 N N . ASP A 1 88 ? 11.359 -69.375 -22.25 1 73.75 88 ASP A N 1
ATOM 678 C CA . ASP A 1 88 ? 12.227 -70.5 -22.703 1 73.75 88 ASP A CA 1
ATOM 679 C C . ASP A 1 88 ? 11.602 -71.188 -23.906 1 73.75 88 ASP A C 1
ATOM 681 O O . ASP A 1 88 ? 10.383 -71.188 -24.078 1 73.75 88 ASP A O 1
ATOM 685 N N . TYR A 1 89 ? 12.406 -71.375 -24.859 1 72.5 89 TYR A N 1
ATOM 686 C CA . TYR A 1 89 ? 11.977 -72.125 -26.016 1 72.5 89 TYR A CA 1
ATOM 687 C C . TYR A 1 89 ? 12.711 -73.5 -26.047 1 72.5 89 TYR A C 1
ATOM 689 O O . TYR A 1 89 ? 13.938 -73.5 -25.891 1 72.5 89 TYR A O 1
ATOM 697 N N . GLU A 1 90 ? 11.906 -74.562 -26 1 69.88 90 GLU A N 1
ATOM 698 C CA . GLU A 1 90 ? 12.492 -75.938 -26.156 1 69.88 90 GLU A CA 1
ATOM 699 C C . GLU A 1 90 ? 12.414 -76.375 -27.609 1 69.88 90 GLU A C 1
ATOM 701 O O . GLU A 1 90 ? 11.344 -76.312 -28.219 1 69.88 90 GLU A O 1
ATOM 706 N N . LEU A 1 91 ? 13.57 -76.438 -28.266 1 66.5 91 LEU A N 1
ATOM 707 C CA . LEU A 1 91 ? 13.57 -77 -29.609 1 66.5 91 LEU A CA 1
ATOM 708 C C . LEU A 1 91 ? 13.133 -78.438 -29.578 1 66.5 91 LEU A C 1
ATOM 710 O O . LEU A 1 91 ? 13.586 -79.188 -28.734 1 66.5 91 LEU A O 1
ATOM 714 N N . PRO A 1 92 ? 12.156 -78.688 -30.438 1 68.25 92 PRO A N 1
ATOM 715 C CA . PRO A 1 92 ? 11.773 -80.125 -30.5 1 68.25 92 PRO A CA 1
ATOM 716 C C . PRO A 1 92 ? 12.953 -81 -30.844 1 68.25 92 PRO A C 1
ATOM 718 O O . PRO A 1 92 ? 13.703 -80.75 -31.781 1 68.25 92 PRO A O 1
ATOM 721 N N . GLY A 1 93 ? 13.148 -82.125 -30 1 67.44 93 GLY A N 1
ATOM 722 C CA . GLY A 1 93 ? 14.141 -83.125 -30.25 1 67.44 93 GLY A CA 1
ATOM 723 C C . GLY A 1 93 ? 15.477 -82.875 -29.594 1 67.44 93 GLY A C 1
ATOM 724 O O . GLY A 1 93 ? 16.391 -83.688 -29.641 1 67.44 93 GLY A O 1
ATOM 725 N N . MET A 1 94 ? 15.656 -81.562 -29.266 1 65.5 94 MET A N 1
ATOM 726 C CA . MET A 1 94 ? 16.906 -81.312 -28.578 1 65.5 94 MET A CA 1
ATOM 727 C C . MET A 1 94 ? 16.656 -81 -27.094 1 65.5 94 MET A C 1
ATOM 729 O O . MET A 1 94 ? 15.625 -80.5 -26.719 1 65.5 94 MET A O 1
ATOM 733 N N . ASP A 1 95 ? 17.219 -81.75 -26.188 1 67.06 95 ASP A N 1
ATOM 734 C CA . ASP A 1 95 ? 17.125 -81.625 -24.734 1 67.06 95 ASP A CA 1
ATOM 735 C C . ASP A 1 95 ? 17.672 -80.25 -24.266 1 67.06 95 ASP A C 1
ATOM 737 O O . ASP A 1 95 ? 18.109 -80.125 -23.125 1 67.06 95 ASP A O 1
ATOM 741 N N . THR A 1 96 ? 17.797 -79.312 -25.219 1 67 96 THR A N 1
ATOM 742 C CA . THR A 1 96 ? 18.375 -78.062 -24.781 1 67 96 THR A CA 1
ATOM 743 C C . THR A 1 96 ? 17.312 -76.938 -24.766 1 67 96 THR A C 1
ATOM 745 O O . THR A 1 96 ? 16.562 -76.75 -25.734 1 67 96 THR A O 1
ATOM 748 N N . THR A 1 97 ? 17.016 -76.375 -23.578 1 70.19 97 THR A N 1
ATOM 749 C CA . THR A 1 97 ? 16.125 -75.25 -23.406 1 70.19 97 THR A CA 1
ATOM 750 C C . THR A 1 97 ? 16.875 -73.938 -23.641 1 70.19 97 THR A C 1
ATOM 752 O O . THR A 1 97 ? 17.953 -73.75 -23.078 1 70.19 97 THR A O 1
ATOM 755 N N . TYR A 1 98 ? 16.453 -73.25 -24.656 1 71.88 98 TYR A N 1
ATOM 756 C CA . TYR A 1 98 ? 17.047 -71.938 -24.938 1 71.88 98 TYR A CA 1
ATOM 757 C C . TYR A 1 98 ? 16.203 -70.812 -24.344 1 71.88 98 TYR A C 1
ATOM 759 O O . TYR A 1 98 ? 14.977 -70.75 -24.516 1 71.88 98 TYR A O 1
ATOM 767 N N . THR A 1 99 ? 16.906 -70.062 -23.422 1 73.19 99 THR A N 1
ATOM 768 C CA . THR A 1 99 ? 16.203 -68.875 -22.922 1 73.19 99 THR A CA 1
ATOM 769 C C . THR A 1 99 ? 16.125 -67.812 -23.984 1 73.19 99 THR A C 1
ATOM 771 O O . THR A 1 99 ? 17.141 -67.25 -24.406 1 73.19 99 THR A O 1
ATOM 774 N N . LEU A 1 100 ? 14.922 -67.5 -24.406 1 72.62 100 LEU A N 1
ATOM 775 C CA . LEU A 1 100 ? 14.719 -66.562 -25.453 1 72.62 100 LEU A CA 1
ATOM 776 C C . LEU A 1 100 ? 14.695 -65.125 -24.891 1 72.62 100 LEU A C 1
ATOM 778 O O . LEU A 1 100 ? 15.234 -64.188 -25.5 1 72.62 100 LEU A O 1
ATOM 782 N N . LEU A 1 101 ? 14.117 -65 -23.719 1 77.06 101 LEU A N 1
ATOM 783 C CA . LEU A 1 101 ? 14 -63.688 -23.094 1 77.06 101 LEU A CA 1
ATOM 784 C C . LEU A 1 101 ? 14.414 -63.75 -21.625 1 77.06 101 LEU A C 1
ATOM 786 O O . LEU A 1 101 ? 13.57 -63.938 -20.75 1 77.06 101 LEU A O 1
ATOM 790 N N . PRO A 1 102 ? 15.703 -63.594 -21.406 1 78 102 PRO A N 1
ATOM 791 C CA . PRO A 1 102 ? 16.141 -63.562 -20.016 1 78 102 PRO A CA 1
ATOM 792 C C . PRO A 1 102 ? 15.602 -62.375 -19.25 1 78 102 PRO A C 1
ATOM 794 O O . PRO A 1 102 ? 15.344 -61.312 -19.844 1 78 102 PRO A O 1
ATOM 797 N N . VAL A 1 103 ? 15.305 -62.688 -17.984 1 81.81 103 VAL A N 1
ATOM 798 C CA . VAL A 1 103 ? 14.844 -61.594 -17.125 1 81.81 103 VAL A CA 1
ATOM 799 C C . VAL A 1 103 ? 15.883 -61.312 -16.047 1 81.81 103 VAL A C 1
ATOM 801 O O . VAL A 1 103 ? 16.266 -62.219 -15.305 1 81.81 103 VAL A O 1
ATOM 804 N N . GLU A 1 104 ? 16.391 -60.094 -16.016 1 86.75 104 GLU A N 1
ATOM 805 C CA . GLU A 1 104 ? 17.281 -59.656 -14.953 1 86.75 104 GLU A CA 1
ATOM 806 C C . GLU A 1 104 ? 16.516 -59 -13.805 1 86.75 104 GLU A C 1
ATOM 808 O O . GLU A 1 104 ? 15.867 -57.969 -14 1 86.75 104 GLU A O 1
ATOM 813 N N . LEU A 1 105 ? 16.797 -59.562 -12.641 1 89.44 105 LEU A N 1
ATOM 814 C CA . LEU A 1 105 ? 15.992 -59.094 -11.516 1 89.44 105 LEU A CA 1
ATOM 815 C C . LEU A 1 105 ? 16.594 -57.844 -10.914 1 89.44 105 LEU A C 1
ATOM 817 O O . LEU A 1 105 ? 15.875 -57 -10.336 1 89.44 105 LEU A O 1
ATOM 821 N N . ASP A 1 106 ? 17.969 -57.719 -10.891 1 92.19 106 ASP A N 1
ATOM 822 C CA . ASP A 1 106 ? 18.625 -56.5 -10.43 1 92.19 106 ASP A CA 1
ATOM 823 C C . ASP A 1 106 ? 18.797 -55.5 -11.57 1 92.19 106 ASP A C 1
ATOM 825 O O . ASP A 1 106 ? 19.469 -55.781 -12.562 1 92.19 106 ASP A O 1
ATOM 829 N N . ARG A 1 107 ? 18.203 -54.344 -11.336 1 94 107 ARG A N 1
ATOM 830 C CA . ARG A 1 107 ? 18.219 -53.344 -12.398 1 94 107 ARG A CA 1
ATOM 831 C C . ARG A 1 107 ? 18.891 -52.031 -11.938 1 94 107 ARG A C 1
ATOM 833 O O . ARG A 1 107 ? 18.531 -51.5 -10.898 1 94 107 ARG A O 1
ATOM 840 N N . PHE A 1 108 ? 19.953 -51.688 -12.648 1 96 108 PHE A N 1
ATOM 841 C CA . PHE A 1 108 ? 20.656 -50.438 -12.43 1 96 108 PHE A CA 1
ATOM 842 C C . PHE A 1 108 ? 20.359 -49.438 -13.555 1 96 108 PHE A C 1
ATOM 844 O O . PHE A 1 108 ? 20.375 -49.812 -14.727 1 96 108 PHE A O 1
ATOM 851 N N . TYR A 1 109 ? 20.062 -48.219 -13.211 1 95.75 109 TYR A N 1
ATOM 852 C CA . TYR A 1 109 ? 19.703 -47.219 -14.188 1 95.75 109 TYR A CA 1
ATOM 853 C C . TYR A 1 109 ? 20.359 -45.875 -13.859 1 95.75 109 TYR A C 1
ATOM 855 O O . TYR A 1 109 ? 20.266 -45.406 -12.727 1 95.75 109 TYR A O 1
ATOM 863 N N . THR A 1 110 ? 21.203 -45.25 -14.703 1 96.69 110 THR A N 1
ATOM 864 C CA . THR A 1 110 ? 21.734 -43.906 -14.617 1 96.69 110 THR A CA 1
ATOM 865 C C . THR A 1 110 ? 21.391 -43.094 -15.867 1 96.69 110 THR A C 1
ATOM 867 O O . THR A 1 110 ? 21.484 -43.594 -16.984 1 96.69 110 THR A O 1
ATOM 870 N N . GLU A 1 111 ? 20.969 -41.969 -15.68 1 97.19 111 GLU A N 1
ATOM 871 C CA . GLU A 1 111 ? 20.562 -41.125 -16.797 1 97.19 111 GLU A CA 1
ATOM 872 C C . GLU A 1 111 ? 21.047 -39.688 -16.625 1 97.19 111 GLU A C 1
ATOM 874 O O . GLU A 1 111 ? 21.016 -39.156 -15.516 1 97.19 111 GLU A O 1
ATOM 879 N N . LEU A 1 112 ? 21.641 -39.062 -17.594 1 97.5 112 LEU A N 1
ATOM 880 C CA . LEU A 1 112 ? 21.891 -37.625 -17.75 1 97.5 112 LEU A CA 1
ATOM 881 C C . LEU A 1 112 ? 21 -37.031 -18.828 1 97.5 112 LEU A C 1
ATOM 883 O O . LEU A 1 112 ? 20.984 -37.531 -19.969 1 97.5 112 LEU A O 1
ATOM 887 N N . SER A 1 113 ? 20.234 -36.094 -18.391 1 97.69 113 SER A N 1
ATOM 888 C CA . SER A 1 113 ? 19.328 -35.5 -19.359 1 97.69 113 SER A CA 1
ATOM 889 C C . SER A 1 113 ? 19.547 -34 -19.469 1 97.69 113 SER A C 1
ATOM 891 O O . SER A 1 113 ? 19.938 -33.344 -18.484 1 97.69 113 SER A O 1
ATOM 893 N N . VAL A 1 114 ? 19.391 -33.375 -20.625 1 97.44 114 VAL A N 1
ATOM 894 C CA . VAL A 1 114 ? 19.469 -31.938 -20.922 1 97.44 114 VAL A CA 1
ATOM 895 C C . VAL A 1 114 ? 18.188 -31.484 -21.625 1 97.44 114 VAL A C 1
ATOM 897 O O . VAL A 1 114 ? 17.656 -32.188 -22.484 1 97.44 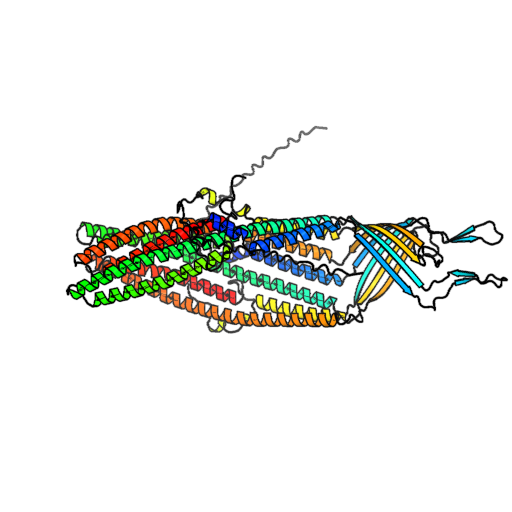114 VAL A O 1
ATOM 900 N N . GLU A 1 115 ? 17.672 -30.422 -21.172 1 97.62 115 GLU A N 1
ATOM 901 C CA . GLU A 1 115 ? 16.484 -29.844 -21.797 1 97.62 115 GLU A CA 1
ATOM 902 C C . GLU A 1 115 ? 16.672 -28.344 -22.016 1 97.62 115 GLU A C 1
ATOM 904 O O . GLU A 1 115 ? 17.125 -27.625 -21.125 1 97.62 115 GLU A O 1
ATOM 909 N N . GLN A 1 116 ? 16.375 -27.859 -23.234 1 97.5 116 GLN A N 1
ATOM 910 C CA . GLN A 1 116 ? 16.438 -26.438 -23.609 1 97.5 116 GLN A CA 1
ATOM 911 C C . GLN A 1 116 ? 15.141 -25.984 -24.266 1 97.5 116 GLN A C 1
ATOM 913 O O . GLN A 1 116 ? 14.766 -26.484 -25.328 1 97.5 116 GLN A O 1
ATOM 918 N N . LEU A 1 117 ? 14.555 -25.047 -23.578 1 96.5 117 LEU A N 1
ATOM 919 C CA . LEU A 1 117 ? 13.344 -24.484 -24.156 1 96.5 117 LEU A CA 1
ATOM 920 C C . LEU A 1 117 ? 13.672 -23.656 -25.391 1 96.5 117 LEU A C 1
ATOM 922 O O . LEU A 1 117 ? 14.547 -22.781 -25.344 1 96.5 117 LEU A O 1
ATOM 926 N N . LEU A 1 118 ? 13.031 -23.953 -26.531 1 96.19 118 LEU A N 1
ATOM 927 C CA . LEU A 1 118 ? 13.281 -23.25 -27.781 1 96.19 118 LEU A CA 1
ATOM 928 C C . LEU A 1 118 ? 12.18 -22.234 -28.062 1 96.19 118 LEU A C 1
ATOM 930 O O . LEU A 1 118 ? 12.453 -21.156 -28.609 1 96.19 118 LEU A O 1
ATOM 934 N N . PHE A 1 119 ? 11.008 -22.625 -27.766 1 96.38 119 PHE A N 1
ATOM 935 C CA . PHE A 1 119 ? 9.852 -21.781 -28.062 1 96.38 119 PHE A CA 1
ATOM 936 C C . PHE A 1 119 ? 8.758 -22 -27.016 1 96.38 119 PHE A C 1
ATOM 938 O O . PHE A 1 119 ? 8.469 -23.125 -26.625 1 96.38 119 PHE A O 1
ATOM 945 N N . ALA A 1 120 ? 8.219 -20.938 -26.562 1 95.5 120 ALA A N 1
ATOM 946 C CA . ALA A 1 120 ? 7.129 -21 -25.594 1 95.5 120 ALA A CA 1
ATOM 947 C C . ALA A 1 120 ? 6.098 -19.906 -25.844 1 95.5 120 ALA A C 1
ATOM 949 O O . ALA A 1 120 ? 5.582 -19.312 -24.891 1 95.5 120 ALA A O 1
ATOM 950 N N . GLY A 1 121 ? 5.855 -19.516 -27.156 1 95.31 121 GLY A N 1
ATOM 951 C CA . GLY A 1 121 ? 4.848 -18.531 -27.5 1 95.31 121 GLY A CA 1
ATOM 952 C C . GLY A 1 121 ? 5.172 -17.141 -26.984 1 95.31 121 GLY A C 1
ATOM 953 O O . GLY A 1 121 ? 4.27 -16.344 -26.734 1 95.31 121 GLY A O 1
ATOM 954 N N . GLY A 1 122 ? 6.379 -16.875 -26.641 1 96.12 122 GLY A N 1
ATOM 955 C CA . GLY A 1 122 ? 6.805 -15.57 -26.156 1 96.12 122 GLY A CA 1
ATOM 956 C C . GLY A 1 122 ? 6.672 -15.414 -24.656 1 96.12 122 GLY A C 1
ATOM 957 O O . GLY A 1 122 ? 7.066 -14.391 -24.094 1 96.12 122 GLY A O 1
ATOM 958 N N . ARG A 1 123 ? 6.078 -16.453 -23.953 1 96.12 123 ARG A N 1
ATOM 959 C CA . ARG A 1 123 ? 5.828 -16.406 -22.516 1 96.12 123 ARG A CA 1
ATOM 960 C C . ARG A 1 123 ? 7.113 -16.109 -21.75 1 96.12 123 ARG A C 1
ATOM 962 O O . ARG A 1 123 ? 7.141 -15.242 -20.875 1 96.12 123 ARG A O 1
ATOM 969 N N . LEU A 1 124 ? 8.156 -16.812 -22.078 1 96.19 124 LEU A N 1
ATOM 970 C CA . LEU A 1 124 ? 9.414 -16.672 -21.359 1 96.19 124 LEU A CA 1
ATOM 971 C C . LEU A 1 124 ? 9.969 -15.258 -21.516 1 96.19 124 LEU A C 1
ATOM 973 O O . LEU A 1 124 ? 10.305 -14.602 -20.531 1 96.19 124 LEU A O 1
ATOM 977 N N . ASN A 1 125 ? 10.047 -14.734 -22.766 1 97.19 125 ASN A N 1
ATOM 978 C CA . ASN A 1 125 ? 10.57 -13.398 -23.031 1 97.19 125 ASN A CA 1
ATOM 979 C C . ASN A 1 125 ? 9.75 -12.328 -22.312 1 97.19 125 ASN A C 1
ATOM 981 O O . ASN A 1 125 ? 10.305 -11.375 -21.766 1 97.19 125 ASN A O 1
ATOM 985 N N . LYS A 1 126 ? 8.453 -12.539 -22.328 1 98.19 126 LYS A N 1
ATOM 986 C CA . LYS A 1 126 ? 7.574 -11.547 -21.703 1 98.19 126 LYS A CA 1
ATOM 987 C C . LYS A 1 126 ? 7.668 -11.609 -20.172 1 98.19 126 LYS A C 1
ATOM 989 O O . LYS A 1 126 ? 7.562 -10.586 -19.5 1 98.19 126 LYS A O 1
ATOM 994 N N . ARG A 1 127 ? 7.82 -12.805 -19.594 1 97.88 127 ARG A N 1
ATOM 995 C CA . ARG A 1 127 ? 8.055 -12.922 -18.156 1 97.88 127 ARG A CA 1
ATOM 996 C C . ARG A 1 127 ? 9.359 -12.242 -17.766 1 97.88 127 ARG A C 1
ATOM 998 O O . ARG A 1 127 ? 9.438 -11.602 -16.703 1 97.88 127 ARG A O 1
ATOM 1005 N N . ILE A 1 128 ? 10.406 -12.414 -18.578 1 98.25 128 ILE A N 1
ATOM 1006 C CA . ILE A 1 128 ? 11.688 -11.75 -18.344 1 98.25 128 ILE A CA 1
ATOM 1007 C C . ILE A 1 128 ? 11.508 -10.234 -18.422 1 98.25 128 ILE A C 1
ATOM 1009 O O . ILE A 1 128 ? 12.023 -9.5 -17.578 1 98.25 128 ILE A O 1
ATOM 1013 N N . GLU A 1 129 ? 10.789 -9.797 -19.422 1 98.5 129 GLU A N 1
ATOM 1014 C CA . GLU A 1 129 ? 10.516 -8.375 -19.562 1 98.5 129 GLU A CA 1
ATOM 1015 C C . GLU A 1 129 ? 9.773 -7.824 -18.359 1 98.5 129 GLU A C 1
ATOM 1017 O O . GLU A 1 129 ? 10.102 -6.742 -17.859 1 98.5 129 GLU A O 1
ATOM 1022 N N . ALA A 1 130 ? 8.703 -8.578 -17.859 1 98.5 130 ALA A N 1
ATOM 1023 C CA . ALA A 1 130 ? 7.969 -8.172 -16.656 1 98.5 130 ALA A CA 1
ATOM 1024 C C . ALA A 1 130 ? 8.906 -8.039 -15.453 1 98.5 130 ALA A C 1
ATOM 1026 O O . ALA A 1 130 ? 8.836 -7.062 -14.711 1 98.5 130 ALA A O 1
ATOM 1027 N N . ALA A 1 131 ? 9.781 -9.008 -15.297 1 98.44 131 ALA A N 1
ATOM 1028 C CA . ALA A 1 131 ? 10.727 -8.984 -14.18 1 98.44 131 ALA A CA 1
ATOM 1029 C C . ALA A 1 131 ? 11.688 -7.809 -14.297 1 98.44 131 ALA A C 1
ATOM 1031 O O . ALA A 1 131 ? 12.078 -7.211 -13.289 1 98.44 131 ALA A O 1
ATOM 1032 N N . ASP A 1 132 ? 12.148 -7.48 -15.516 1 98.62 132 ASP A N 1
ATOM 1033 C CA . ASP A 1 132 ? 13.023 -6.332 -15.758 1 98.62 132 ASP A CA 1
ATOM 1034 C C . ASP A 1 132 ? 12.352 -5.035 -15.32 1 98.62 132 ASP A C 1
ATOM 1036 O O . ASP A 1 132 ? 12.953 -4.23 -14.602 1 98.62 132 ASP A O 1
ATOM 1040 N N . HIS A 1 133 ? 11.086 -4.887 -15.758 1 98.81 133 HIS A N 1
ATOM 1041 C CA . HIS A 1 133 ? 10.328 -3.703 -15.367 1 98.81 133 HIS A CA 1
ATOM 1042 C C . HIS A 1 133 ? 10.156 -3.641 -13.852 1 98.81 133 HIS A C 1
ATOM 1044 O O . HIS A 1 133 ? 10.211 -2.559 -13.258 1 98.81 133 HIS A O 1
ATOM 1050 N N . GLN A 1 134 ? 9.977 -4.777 -13.203 1 98.62 134 GLN A N 1
ATOM 1051 C CA . GLN A 1 134 ? 9.852 -4.816 -11.75 1 98.62 134 GLN A CA 1
ATOM 1052 C C . GLN A 1 134 ? 11.156 -4.41 -11.078 1 98.62 134 GLN A C 1
ATOM 1054 O O . GLN A 1 134 ? 11.141 -3.736 -10.047 1 98.62 134 GLN A O 1
ATOM 1059 N N . ALA A 1 135 ? 12.273 -4.836 -11.641 1 98.62 135 ALA A N 1
ATOM 1060 C CA . ALA A 1 135 ? 13.578 -4.441 -11.109 1 98.62 135 ALA A CA 1
ATOM 1061 C C . ALA A 1 135 ? 13.797 -2.939 -11.258 1 98.62 135 ALA A C 1
ATOM 1063 O O . ALA A 1 135 ? 14.281 -2.281 -10.336 1 98.62 135 ALA A O 1
ATOM 1064 N N . GLU A 1 136 ? 13.43 -2.424 -12.406 1 98.62 136 GLU A N 1
ATOM 1065 C CA . GLU A 1 136 ? 13.531 -0.984 -12.625 1 98.62 136 GLU A CA 1
ATOM 1066 C C . GLU A 1 136 ? 12.664 -0.211 -11.633 1 98.62 136 GLU A C 1
ATOM 1068 O O . GLU A 1 136 ? 13.086 0.813 -11.094 1 98.62 136 GLU A O 1
ATOM 1073 N N . ALA A 1 137 ? 11.406 -0.699 -11.367 1 98.62 137 ALA A N 1
ATOM 1074 C CA . ALA A 1 137 ? 10.508 -0.068 -10.406 1 98.62 137 ALA A CA 1
ATOM 1075 C C . ALA A 1 137 ? 11.133 -0.033 -9.016 1 98.62 137 ALA A C 1
ATOM 1077 O O . ALA A 1 137 ? 11.031 0.972 -8.305 1 98.62 137 ALA A O 1
ATOM 1078 N N . ALA A 1 138 ? 11.789 -1.102 -8.648 1 98.5 138 ALA A N 1
ATOM 1079 C CA . ALA A 1 138 ? 12.445 -1.163 -7.34 1 98.5 138 ALA A CA 1
ATOM 1080 C C . ALA A 1 138 ? 13.555 -0.124 -7.23 1 98.5 138 ALA A C 1
ATOM 1082 O O . ALA A 1 138 ? 13.711 0.521 -6.191 1 98.5 138 ALA A O 1
ATOM 1083 N N . GLY A 1 139 ? 14.344 -0.013 -8.297 1 98.38 139 GLY A N 1
ATOM 1084 C CA . GLY A 1 139 ? 15.375 1.015 -8.32 1 98.38 139 GLY A CA 1
ATOM 1085 C C . GLY A 1 139 ? 14.82 2.418 -8.164 1 98.38 139 GLY A C 1
ATOM 1086 O O . GLY A 1 139 ? 15.375 3.236 -7.434 1 98.38 139 GLY A O 1
ATOM 1087 N N . LEU A 1 140 ? 13.727 2.686 -8.852 1 98 140 LEU A N 1
ATOM 1088 C CA . LEU A 1 140 ? 13.078 3.99 -8.781 1 98 140 LEU A CA 1
ATOM 1089 C C . LEU A 1 140 ? 12.492 4.234 -7.395 1 98 140 LEU A C 1
ATOM 1091 O O . LEU A 1 140 ? 12.539 5.359 -6.887 1 98 140 LEU A O 1
ATOM 1095 N N . MET A 1 141 ? 12 3.215 -6.734 1 98.06 141 MET A N 1
ATOM 1096 C CA . MET A 1 141 ? 11.477 3.348 -5.379 1 98.06 141 MET A CA 1
ATOM 1097 C C . MET A 1 141 ? 12.602 3.645 -4.387 1 98.06 141 MET A C 1
ATOM 1099 O O . MET A 1 141 ? 12.391 4.363 -3.408 1 98.06 141 MET A O 1
ATOM 1103 N N . GLU A 1 142 ? 13.766 3.074 -4.617 1 97.81 142 GLU A N 1
ATOM 1104 C CA . GLU A 1 142 ? 14.914 3.424 -3.793 1 97.81 142 GLU A CA 1
ATOM 1105 C C . GLU A 1 142 ? 15.258 4.906 -3.918 1 97.81 142 GLU A C 1
ATOM 1107 O O . GLU A 1 142 ? 15.594 5.555 -2.928 1 97.81 142 GLU A O 1
ATOM 1112 N N . LYS A 1 143 ? 15.219 5.406 -5.125 1 97.06 143 LYS A N 1
ATOM 1113 C CA . LYS A 1 143 ? 15.453 6.832 -5.336 1 97.06 143 LYS A CA 1
ATOM 1114 C C . LYS A 1 143 ? 14.43 7.672 -4.578 1 97.06 143 LYS A C 1
ATOM 1116 O O . LYS A 1 143 ? 14.773 8.703 -3.998 1 97.06 143 LYS A O 1
ATOM 1121 N N . GLN A 1 144 ? 13.156 7.23 -4.621 1 96.81 144 GLN A N 1
ATOM 1122 C CA . GLN A 1 144 ? 12.117 7.934 -3.873 1 96.81 144 GLN A CA 1
ATOM 1123 C C . GLN A 1 144 ? 12.414 7.914 -2.375 1 96.81 144 GLN A C 1
ATOM 1125 O O . GLN A 1 144 ? 12.188 8.906 -1.681 1 96.81 144 GLN A O 1
ATOM 1130 N N . GLU A 1 145 ? 12.891 6.793 -1.9 1 97.06 145 GLU A N 1
ATOM 1131 C CA . GLU A 1 145 ? 13.242 6.691 -0.489 1 97.06 145 GLU A CA 1
ATOM 1132 C C . GLU A 1 145 ? 14.359 7.676 -0.129 1 97.06 145 GLU A C 1
ATOM 1134 O O . GLU A 1 145 ? 14.352 8.258 0.958 1 97.06 145 GLU A O 1
ATOM 1139 N N . ARG A 1 146 ? 15.297 7.875 -1 1 97.19 146 ARG A N 1
ATOM 1140 C CA . ARG A 1 146 ? 16.359 8.844 -0.795 1 97.19 146 ARG A CA 1
ATOM 1141 C C . ARG A 1 146 ? 15.805 10.25 -0.643 1 97.19 146 ARG A C 1
ATOM 1143 O O . ARG A 1 146 ? 16.234 11.008 0.228 1 97.19 146 ARG A O 1
ATOM 1150 N N . VAL A 1 147 ? 14.867 10.562 -1.51 1 96 147 VAL A N 1
ATOM 1151 C CA . VAL A 1 147 ? 14.227 11.867 -1.457 1 96 147 VAL A CA 1
ATOM 1152 C C . VAL A 1 147 ? 13.531 12.055 -0.107 1 96 147 VAL A C 1
ATOM 1154 O O . VAL A 1 147 ? 13.672 13.094 0.531 1 96 147 VAL A O 1
ATOM 1157 N N . GLU A 1 148 ? 12.828 11.023 0.365 1 96.5 148 GLU A N 1
ATOM 1158 C CA . GLU A 1 148 ? 12.078 11.094 1.619 1 96.5 148 GLU A CA 1
ATOM 1159 C C . GLU A 1 148 ? 13.023 11.219 2.814 1 96.5 148 GLU A C 1
ATOM 1161 O O . GLU A 1 148 ? 12.75 11.984 3.742 1 96.5 148 GLU A O 1
ATOM 1166 N N . VAL A 1 149 ? 14.094 10.484 2.76 1 97.31 149 VAL A N 1
ATOM 1167 C CA . VAL A 1 149 ? 15.07 10.555 3.842 1 97.31 149 VAL A CA 1
ATOM 1168 C C . VAL A 1 149 ? 15.688 11.953 3.881 1 97.31 149 VAL A C 1
ATOM 1170 O O . VAL A 1 149 ? 15.844 12.539 4.953 1 97.31 149 VAL A O 1
ATOM 1173 N N . ALA A 1 150 ? 16.047 12.484 2.74 1 97.19 150 ALA A N 1
ATOM 1174 C CA . ALA A 1 150 ? 16.594 13.828 2.674 1 97.19 150 ALA A CA 1
ATOM 1175 C C . ALA A 1 150 ? 15.633 14.852 3.268 1 97.19 150 ALA A C 1
ATOM 1177 O O . ALA A 1 150 ? 16.047 15.75 4.008 1 97.19 150 ALA A O 1
ATOM 1178 N N . PHE A 1 151 ? 14.367 14.695 2.98 1 96.88 151 PHE A N 1
ATOM 1179 C CA . PHE A 1 151 ? 13.359 15.602 3.518 1 96.88 151 PHE A CA 1
ATOM 1180 C C . PHE A 1 151 ? 13.273 15.477 5.035 1 96.88 151 PHE A C 1
ATOM 1182 O O . PHE A 1 151 ? 13.227 16.484 5.742 1 96.88 151 PHE A O 1
ATOM 1189 N N . GLN A 1 152 ? 13.273 14.297 5.5 1 97.69 152 GLN A N 1
ATOM 1190 C CA . GLN A 1 152 ? 13.156 14.078 6.938 1 97.69 152 GLN A CA 1
ATOM 1191 C C . GLN A 1 152 ? 14.336 14.68 7.688 1 97.69 152 GLN A C 1
ATOM 1193 O O . GLN A 1 152 ? 14.172 15.258 8.766 1 97.69 152 GLN A O 1
ATOM 1198 N N . VAL A 1 153 ? 15.5 14.547 7.113 1 97.62 153 VAL A N 1
ATOM 1199 C CA . VAL A 1 153 ? 16.688 15.117 7.73 1 97.62 153 VAL A CA 1
ATOM 1200 C C . VAL A 1 153 ? 16.594 16.641 7.754 1 97.62 153 VAL A C 1
ATOM 1202 O O . VAL A 1 153 ? 16.859 17.266 8.781 1 97.62 153 VAL A O 1
ATOM 1205 N N . ARG A 1 154 ? 16.188 17.25 6.664 1 96.75 154 ARG A N 1
ATOM 1206 C CA . ARG A 1 154 ? 16.047 18.688 6.602 1 96.75 154 ARG A CA 1
ATOM 1207 C C . ARG A 1 154 ? 15.008 19.188 7.605 1 96.75 154 ARG A C 1
ATOM 1209 O O . ARG A 1 154 ? 15.219 20.203 8.281 1 96.75 154 ARG A O 1
ATOM 1216 N N . GLU A 1 155 ? 13.914 18.422 7.629 1 97.31 155 GLU A N 1
ATOM 1217 C CA . GLU A 1 155 ? 12.867 18.781 8.578 1 97.31 155 GLU A CA 1
ATOM 1218 C C . GLU A 1 155 ? 13.383 18.734 10.016 1 97.31 155 GLU A C 1
ATOM 1220 O O . GLU A 1 155 ? 13.164 19.656 10.789 1 97.31 155 GLU A O 1
ATOM 1225 N N . ALA A 1 156 ? 14.055 17.703 10.328 1 97.94 156 ALA A N 1
ATOM 1226 C CA . ALA A 1 156 ? 14.617 17.562 11.672 1 97.94 156 ALA A CA 1
ATOM 1227 C C . ALA A 1 156 ? 15.672 18.641 11.938 1 97.94 156 ALA A C 1
ATOM 1229 O O . ALA A 1 156 ? 15.75 19.172 13.047 1 97.94 156 ALA A O 1
ATOM 1230 N N . TYR A 1 157 ? 16.5 18.969 10.969 1 96.69 157 TYR A N 1
ATOM 1231 C CA . TYR A 1 157 ? 17.531 20 11.062 1 96.69 157 TYR A CA 1
ATOM 1232 C C . TYR A 1 157 ? 16.922 21.344 11.438 1 96.69 157 TYR A C 1
ATOM 1234 O O . TYR A 1 157 ? 17.359 21.984 12.398 1 96.69 157 TYR A O 1
ATOM 1242 N N . TRP A 1 158 ? 15.906 21.688 10.766 1 96.19 158 TRP A N 1
ATOM 1243 C CA . TRP A 1 158 ? 15.32 23 10.977 1 96.19 158 TRP A CA 1
ATOM 1244 C C . TRP A 1 158 ? 14.445 23.016 12.219 1 96.19 158 TRP A C 1
ATOM 1246 O O . TRP A 1 158 ? 14.266 24.062 12.852 1 96.19 158 TRP A O 1
ATOM 1256 N N . ASN A 1 159 ? 13.945 21.859 12.57 1 97.38 159 ASN A N 1
ATOM 1257 C CA . ASN A 1 159 ? 13.242 21.781 13.852 1 97.38 159 ASN A CA 1
ATOM 1258 C C . ASN A 1 159 ? 14.188 22 15.023 1 97.38 159 ASN A C 1
ATOM 1260 O O . ASN A 1 159 ? 13.82 22.656 16 1 97.38 159 ASN A O 1
ATOM 1264 N N . LEU A 1 160 ? 15.383 21.469 14.914 1 97.06 160 LEU A N 1
ATOM 1265 C CA . LEU A 1 160 ? 16.375 21.75 15.945 1 97.06 160 LEU A CA 1
ATOM 1266 C C . LEU A 1 160 ? 16.766 23.219 15.945 1 97.06 160 LEU A C 1
ATOM 1268 O O . LEU A 1 160 ? 16.875 23.844 17 1 97.06 160 LEU A O 1
ATOM 1272 N N . TYR A 1 161 ? 16.938 23.766 14.766 1 95.5 161 TYR A N 1
ATOM 1273 C CA . TYR A 1 161 ? 17.234 25.188 14.641 1 95.5 161 TYR A CA 1
ATOM 1274 C C . TYR A 1 161 ? 16.172 26.047 15.32 1 95.5 161 TYR A C 1
ATOM 1276 O O . TYR A 1 161 ? 16.5 26.953 16.094 1 95.5 161 TYR A O 1
ATOM 1284 N N . ARG A 1 162 ? 14.922 25.672 15.039 1 95.38 162 ARG A N 1
ATOM 1285 C CA . ARG A 1 162 ? 13.789 26.375 15.625 1 95.38 162 ARG A CA 1
ATOM 1286 C C . ARG A 1 162 ? 13.797 26.25 17.141 1 95.38 162 ARG A C 1
ATOM 1288 O O . ARG A 1 162 ? 13.602 27.25 17.844 1 95.38 162 ARG A O 1
ATOM 1295 N N . ALA A 1 163 ? 14.023 25.109 17.609 1 96.19 163 ALA A N 1
ATOM 1296 C CA . ALA A 1 163 ? 14.023 24.875 19.047 1 96.19 163 ALA A CA 1
ATOM 1297 C C . ALA A 1 163 ? 15.164 25.625 19.719 1 96.19 163 ALA A C 1
ATOM 1299 O O . ALA A 1 163 ? 14.969 26.234 20.797 1 96.19 163 ALA A O 1
ATOM 1300 N N . GLN A 1 164 ? 16.328 25.656 19.172 1 94.75 164 GLN A N 1
ATOM 1301 C CA . GLN A 1 164 ? 17.484 26.375 19.719 1 94.75 164 GLN A CA 1
ATOM 1302 C C . GLN A 1 164 ? 17.234 27.891 19.719 1 94.75 164 GLN A C 1
ATOM 1304 O O . GLN A 1 164 ? 17.578 28.578 20.672 1 94.75 164 GLN A O 1
ATOM 1309 N N . GLY A 1 165 ? 16.641 28.328 18.578 1 93.19 165 GLY A N 1
ATOM 1310 C CA . GLY A 1 165 ? 16.297 29.734 18.516 1 93.19 165 GLY A CA 1
ATOM 1311 C C . GLY A 1 165 ? 15.328 30.156 19.594 1 93.19 165 GLY A C 1
ATOM 1312 O O . GLY A 1 165 ? 15.523 31.203 20.234 1 93.19 165 GLY A O 1
ATOM 1313 N N . ALA A 1 166 ? 14.344 29.359 19.812 1 94.31 166 ALA A N 1
ATOM 1314 C CA . ALA A 1 166 ? 13.359 29.641 20.844 1 94.31 166 ALA A CA 1
ATOM 1315 C C . ALA A 1 166 ? 14 29.625 22.234 1 94.31 166 ALA A C 1
ATOM 1317 O O . ALA A 1 166 ? 13.672 30.453 23.078 1 94.31 166 ALA A O 1
ATOM 1318 N N . HIS A 1 167 ? 14.898 28.75 22.422 1 95 167 HIS A N 1
ATOM 1319 C CA . HIS A 1 167 ? 15.594 28.672 23.703 1 95 167 HIS A CA 1
ATOM 1320 C C . HIS A 1 167 ? 16.453 29.906 23.953 1 95 167 HIS A C 1
ATOM 1322 O O . HIS A 1 167 ? 16.5 30.422 25.062 1 95 167 HIS A O 1
ATOM 1328 N N . GLU A 1 168 ? 17.109 30.344 22.984 1 94.06 168 GLU A N 1
ATOM 1329 C CA . GLU A 1 168 ? 17.953 31.516 23.094 1 94.06 168 GLU A CA 1
ATOM 1330 C C . GLU A 1 168 ? 17.125 32.75 23.406 1 94.06 168 GLU A C 1
ATOM 1332 O O . GLU A 1 168 ? 17.547 33.625 24.188 1 94.06 168 GLU A O 1
ATOM 1337 N N . VAL A 1 169 ? 15.977 32.844 22.734 1 94.25 169 VAL A N 1
ATOM 1338 C CA . VAL A 1 169 ? 15.07 33.938 22.984 1 94.25 169 VAL A CA 1
ATOM 1339 C C . VAL A 1 169 ? 14.641 33.938 24.453 1 94.25 169 VAL A C 1
ATOM 1341 O O . VAL A 1 169 ? 14.609 35 25.094 1 94.25 169 VAL A O 1
ATOM 1344 N N . LEU A 1 170 ? 14.383 32.781 24.984 1 94.69 170 LEU A N 1
ATOM 1345 C CA . LEU A 1 170 ? 13.922 32.688 26.375 1 94.69 170 LEU A CA 1
ATOM 1346 C C . LEU A 1 170 ? 15.047 33 27.344 1 94.69 170 LEU A C 1
ATOM 1348 O O . LEU A 1 170 ? 14.805 33.531 28.422 1 94.69 170 LEU A O 1
ATOM 1352 N N . LYS A 1 171 ? 16.25 32.688 27.016 1 92.62 171 LYS A N 1
ATOM 1353 C CA . LYS A 1 171 ? 17.391 33.062 27.844 1 92.62 171 LYS A CA 1
ATOM 1354 C C . LYS A 1 171 ? 17.516 34.594 27.969 1 92.62 171 LYS A C 1
ATOM 1356 O O . LYS A 1 171 ? 17.719 35.094 29.062 1 92.62 171 LYS A O 1
ATOM 1361 N N . SER A 1 172 ? 17.359 35.25 26.859 1 92.56 172 SER A N 1
ATOM 1362 C CA . SER A 1 172 ? 17.391 36.688 26.875 1 92.56 172 SER A CA 1
ATOM 1363 C C . SER A 1 172 ? 16.219 37.281 27.641 1 92.56 172 SER A C 1
ATOM 1365 O O . SER A 1 172 ? 16.359 38.281 28.359 1 92.56 172 SER A O 1
ATOM 1367 N N . ALA A 1 173 ? 15.102 36.625 27.5 1 93.38 173 ALA A N 1
ATOM 1368 C CA . ALA A 1 173 ? 13.906 37.062 28.203 1 93.38 173 ALA A CA 1
ATOM 1369 C C . ALA A 1 173 ? 14.086 36.906 29.719 1 93.38 173 ALA A C 1
ATOM 1371 O O . ALA A 1 173 ? 13.641 37.781 30.484 1 93.38 173 ALA A O 1
ATOM 1372 N N . GLN A 1 174 ? 14.719 35.906 30.141 1 93.38 174 GLN A N 1
ATOM 1373 C CA . GLN A 1 174 ? 14.984 35.719 31.547 1 93.38 174 GLN A CA 1
ATOM 1374 C C . GLN A 1 174 ? 15.836 36.844 32.125 1 93.38 174 GLN A C 1
ATOM 1376 O O . GLN A 1 174 ? 15.547 37.375 33.188 1 93.38 174 GLN A O 1
ATOM 1381 N N . GLU A 1 175 ? 16.766 37.219 31.406 1 94 175 GLU A N 1
ATOM 1382 C CA . GLU A 1 175 ? 17.625 38.312 31.844 1 94 175 GLU A CA 1
ATOM 1383 C C . GLU A 1 175 ? 16.859 39.625 31.953 1 94 175 GLU A C 1
ATOM 1385 O O . GLU A 1 175 ? 17.047 40.375 32.906 1 94 175 GLU A O 1
ATOM 1390 N N . ARG A 1 176 ? 16 39.844 31 1 94.31 176 ARG A N 1
ATOM 1391 C CA . ARG A 1 176 ? 15.219 41.062 31.016 1 94.31 176 ARG A CA 1
ATOM 1392 C C . ARG A 1 176 ? 14.234 41.094 32.188 1 94.31 176 ARG A C 1
ATOM 1394 O O . ARG A 1 176 ? 14.078 42.094 32.844 1 94.31 176 ARG A O 1
ATOM 1401 N N . VAL A 1 177 ? 13.617 39.969 32.438 1 94.62 177 VAL A N 1
ATOM 1402 C CA . VAL A 1 177 ? 12.633 39.875 33.531 1 94.62 177 VAL A CA 1
ATOM 1403 C C . VAL A 1 177 ? 13.328 39.969 34.875 1 94.62 177 VAL A C 1
ATOM 1405 O O . VAL A 1 177 ? 12.812 40.625 35.812 1 94.62 177 VAL A O 1
ATOM 1408 N N . TYR A 1 178 ? 14.484 39.469 35 1 93.19 178 TYR A N 1
ATOM 1409 C CA . TYR A 1 178 ? 15.258 39.562 36.25 1 93.19 178 TYR A CA 1
ATOM 1410 C C . TYR A 1 178 ? 15.68 41 36.531 1 93.19 178 TYR A C 1
ATOM 1412 O O . TYR A 1 178 ? 15.602 41.469 37.656 1 93.19 178 TYR A O 1
ATOM 1420 N N . THR A 1 179 ? 16.094 41.594 35.469 1 94.75 179 THR A N 1
ATOM 1421 C CA . THR A 1 179 ? 16.469 43 35.625 1 94.75 179 THR A CA 1
ATOM 1422 C C . THR A 1 179 ? 15.273 43.844 36.031 1 94.75 179 THR A C 1
ATOM 1424 O O . THR A 1 179 ? 15.398 44.719 36.906 1 94.75 179 THR A O 1
ATOM 1427 N N . HIS A 1 180 ? 14.172 43.562 35.469 1 95.06 180 HIS A N 1
ATOM 1428 C CA . HIS A 1 180 ? 12.977 44.312 35.812 1 95.06 180 HIS A CA 1
ATOM 1429 C C . HIS A 1 180 ? 12.547 44.031 37.25 1 95.06 180 HIS A C 1
ATOM 1431 O O . HIS A 1 180 ? 12.133 44.938 37.969 1 95.06 180 HIS A O 1
ATOM 1437 N N . LEU A 1 181 ? 12.633 42.781 37.625 1 95.25 181 LEU A N 1
ATOM 1438 C CA . LEU A 1 181 ? 12.281 42.406 39 1 95.25 181 LEU A CA 1
ATOM 1439 C C . LEU A 1 181 ? 13.156 43.125 40 1 95.25 181 LEU A C 1
ATOM 1441 O O . LEU A 1 181 ? 12.664 43.625 41.031 1 95.25 181 LEU A O 1
ATOM 1445 N N . ARG A 1 182 ? 14.375 43.25 39.75 1 95.12 182 ARG A N 1
ATOM 1446 C CA . ARG A 1 182 ? 15.297 44 40.625 1 95.12 182 ARG A CA 1
ATOM 1447 C C . ARG A 1 182 ? 14.922 45.469 40.719 1 95.12 182 ARG A C 1
ATOM 1449 O O . ARG A 1 182 ? 14.953 46.031 41.781 1 95.12 182 ARG A O 1
ATOM 1456 N N . ASN A 1 183 ? 14.562 46 39.594 1 94.81 183 ASN A N 1
ATOM 1457 C CA . ASN A 1 183 ? 14.148 47.375 39.562 1 94.81 183 ASN A CA 1
ATOM 1458 C C . ASN A 1 183 ? 12.883 47.625 40.375 1 94.81 183 ASN A C 1
ATOM 1460 O O . ASN A 1 183 ? 12.797 48.594 41.125 1 94.81 183 ASN A O 1
ATOM 1464 N N . VAL A 1 184 ? 11.945 46.719 40.188 1 95.62 184 VAL A N 1
ATOM 1465 C CA . VAL A 1 184 ? 10.695 46.844 40.938 1 95.62 184 VAL A CA 1
ATOM 1466 C C . VAL A 1 184 ? 10.953 46.688 42.438 1 95.62 184 VAL A C 1
ATOM 1468 O O . VAL A 1 184 ? 10.375 47.406 43.25 1 95.62 184 VAL A O 1
ATOM 1471 N N . ARG A 1 185 ? 11.773 45.812 42.812 1 94.25 185 ARG A N 1
ATOM 1472 C CA . ARG A 1 185 ? 12.133 45.625 44.188 1 94.25 185 ARG A CA 1
ATOM 1473 C C . ARG A 1 185 ? 12.719 46.875 44.812 1 94.25 185 ARG A C 1
ATOM 1475 O O . ARG A 1 185 ? 12.336 47.281 45.906 1 94.25 185 ARG A O 1
ATOM 1482 N N . ASN A 1 186 ? 13.586 47.5 44.062 1 94.75 186 ASN A N 1
ATOM 1483 C CA . ASN A 1 186 ? 14.195 48.75 44.5 1 94.75 186 ASN A CA 1
ATOM 1484 C C . ASN A 1 186 ? 13.156 49.875 44.688 1 94.75 186 ASN A C 1
ATOM 1486 O O . ASN A 1 186 ? 13.195 50.594 45.656 1 94.75 186 ASN A O 1
ATOM 1490 N N . ARG A 1 187 ? 12.242 49.938 43.875 1 94.69 187 ARG A N 1
ATOM 1491 C CA . ARG A 1 187 ? 11.219 50.969 43.906 1 94.69 187 ARG A CA 1
ATOM 1492 C C . ARG A 1 187 ? 10.242 50.719 45.062 1 94.69 187 ARG A C 1
ATOM 1494 O O . ARG A 1 187 ? 9.75 51.688 45.688 1 94.69 187 ARG A O 1
ATOM 1501 N N . VAL A 1 188 ? 9.969 49.469 45.312 1 93.38 188 VAL A N 1
ATOM 1502 C CA . VAL A 1 188 ? 9.102 49.156 46.438 1 93.38 188 VAL A CA 1
ATOM 1503 C C . VAL A 1 188 ? 9.789 49.5 47.75 1 93.38 188 VAL A C 1
ATOM 1505 O O . VAL A 1 188 ? 9.156 50.031 48.656 1 93.38 188 VAL A O 1
ATOM 1508 N N . GLU A 1 189 ? 11 49.25 47.812 1 93.44 189 GLU A N 1
ATOM 1509 C CA . GLU A 1 189 ? 11.773 49.562 49 1 93.44 189 GLU A CA 1
ATOM 1510 C C . GLU A 1 189 ? 11.844 51.062 49.219 1 93.44 189 GLU A C 1
ATOM 1512 O O . GLU A 1 189 ? 11.875 51.531 50.375 1 93.44 189 GLU A O 1
ATOM 1517 N N . GLU A 1 190 ? 11.711 51.844 48.125 1 93.19 190 GLU A N 1
ATOM 1518 C CA . GLU A 1 190 ? 11.734 53.281 48.188 1 93.19 190 GLU A CA 1
ATOM 1519 C C . GLU A 1 190 ? 10.32 53.844 48.312 1 93.19 190 GLU A C 1
ATOM 1521 O O . GLU A 1 190 ? 10.141 55.062 48.469 1 93.19 190 GLU A O 1
ATOM 1526 N N . GLY A 1 191 ? 9.336 52.969 48.312 1 90.81 191 GLY A N 1
ATOM 1527 C CA . GLY A 1 191 ? 7.949 53.375 48.438 1 90.81 191 GLY A CA 1
ATOM 1528 C C . GLY A 1 191 ? 7.355 53.938 47.156 1 90.81 191 GLY A C 1
ATOM 1529 O O . GLY A 1 191 ? 6.293 54.562 47.156 1 90.81 191 GLY A O 1
ATOM 1530 N N . ALA A 1 192 ? 8.039 53.656 46.094 1 91.25 192 ALA A N 1
ATOM 1531 C CA . ALA A 1 192 ? 7.652 54.25 44.812 1 91.25 192 ALA A CA 1
ATOM 1532 C C . ALA A 1 192 ? 6.863 53.281 43.969 1 91.25 192 ALA A C 1
ATOM 1534 O O . ALA A 1 192 ? 6.426 53.625 42.875 1 91.25 192 ALA A O 1
ATOM 1535 N N . ALA A 1 193 ? 6.742 52.031 44.438 1 91.12 193 ALA A N 1
ATOM 1536 C CA . ALA A 1 193 ? 5.961 51.031 43.75 1 91.12 193 ALA A CA 1
ATOM 1537 C C . ALA A 1 193 ? 5.168 50.156 44.719 1 91.12 193 ALA A C 1
ATOM 1539 O O . ALA A 1 193 ? 5.477 50.125 45.906 1 91.12 193 ALA A O 1
ATOM 1540 N N . LEU A 1 194 ? 4.137 49.625 44.219 1 91.75 194 LEU A N 1
ATOM 1541 C CA . LEU A 1 194 ? 3.256 48.812 45.062 1 91.75 194 LEU A CA 1
ATOM 1542 C C . LEU A 1 194 ? 3.801 47.406 45.25 1 91.75 194 LEU A C 1
ATOM 1544 O O . LEU A 1 194 ? 4.516 46.906 44.375 1 91.75 194 LEU A O 1
ATOM 1548 N N . GLN A 1 195 ? 3.369 46.812 46.344 1 92.38 195 GLN A N 1
ATOM 1549 C CA . GLN A 1 195 ? 3.738 45.406 46.594 1 92.38 195 GLN A CA 1
ATOM 1550 C C . GLN A 1 195 ? 3.141 44.469 45.562 1 92.38 195 GLN A C 1
ATOM 1552 O O . GLN A 1 195 ? 3.738 43.438 45.219 1 92.38 195 GLN A O 1
ATOM 1557 N N . THR A 1 196 ? 2.053 44.844 45.031 1 92.38 196 THR A N 1
ATOM 1558 C CA . THR A 1 196 ? 1.393 44.031 44 1 92.38 196 THR A CA 1
ATOM 1559 C C . THR A 1 196 ? 2.242 43.969 42.719 1 92.38 196 THR A C 1
ATOM 1561 O O . THR A 1 196 ? 2.26 42.938 42.031 1 92.38 196 THR A O 1
ATOM 1564 N N . GLU A 1 197 ? 2.934 45 42.469 1 92.62 197 GLU A N 1
ATOM 1565 C CA . GLU A 1 197 ? 3.814 45.031 41.312 1 92.62 197 GLU A CA 1
ATOM 1566 C C . GLU A 1 197 ? 4.98 44.062 41.469 1 92.62 197 GLU A C 1
ATOM 1568 O O . GLU A 1 197 ? 5.379 43.406 40.531 1 92.62 197 GLU A O 1
ATOM 1573 N N . LEU A 1 198 ? 5.465 44.062 42.656 1 93.44 198 LEU A N 1
ATOM 1574 C CA . LEU A 1 198 ? 6.566 43.156 42.969 1 93.44 198 LEU A CA 1
ATOM 1575 C C . LEU A 1 198 ? 6.125 41.688 42.844 1 93.44 198 LEU A C 1
ATOM 1577 O O . LEU A 1 198 ? 6.844 40.875 42.281 1 93.44 198 LEU A O 1
ATOM 1581 N N . LEU A 1 199 ? 4.957 41.438 43.312 1 94.31 199 LEU A N 1
ATOM 1582 C CA . LEU A 1 199 ? 4.422 40.094 43.25 1 94.31 199 LEU A CA 1
ATOM 1583 C C . LEU A 1 199 ? 4.199 39.656 41.812 1 94.31 199 LEU A C 1
ATOM 1585 O O . LEU A 1 199 ? 4.465 38.531 41.438 1 94.31 199 LEU A O 1
ATOM 1589 N N . ASN A 1 200 ? 3.693 40.531 40.969 1 93.25 200 ASN A N 1
ATOM 1590 C CA . ASN A 1 200 ? 3.486 40.25 39.531 1 93.25 200 ASN A CA 1
ATOM 1591 C C . ASN A 1 200 ? 4.805 39.969 38.812 1 93.25 200 ASN A C 1
ATOM 1593 O O . ASN A 1 200 ? 4.887 39.062 38 1 93.25 200 ASN A O 1
ATOM 1597 N N . ALA A 1 201 ? 5.801 40.688 39.156 1 94.12 201 ALA A N 1
ATOM 1598 C CA . ALA A 1 201 ? 7.117 40.5 38.562 1 94.12 201 ALA A CA 1
ATOM 1599 C C . ALA A 1 201 ? 7.699 39.125 38.969 1 94.12 201 ALA A C 1
ATOM 1601 O O . ALA A 1 201 ? 8.328 38.469 38.156 1 94.12 201 ALA A O 1
ATOM 1602 N N . LYS A 1 202 ? 7.461 38.812 40.188 1 94.19 202 LYS A N 1
ATOM 1603 C CA . LYS A 1 202 ? 7.93 37.5 40.656 1 94.19 202 LYS A CA 1
ATOM 1604 C C . LYS A 1 202 ? 7.215 36.375 39.938 1 94.19 202 LYS A C 1
ATOM 1606 O O . LYS A 1 202 ? 7.84 35.375 39.594 1 94.19 202 LYS A O 1
ATOM 1611 N N . THR A 1 203 ? 5.953 36.5 39.781 1 95.06 203 THR A N 1
ATOM 1612 C CA . THR A 1 203 ? 5.168 35.5 39.094 1 95.06 203 THR A CA 1
ATOM 1613 C C . THR A 1 203 ? 5.676 35.344 37.656 1 95.06 203 THR A C 1
ATOM 1615 O O . THR A 1 203 ? 5.832 34.25 37.156 1 95.06 203 THR A O 1
ATOM 1618 N N . ARG A 1 204 ? 5.918 36.438 37 1 93.75 204 ARG A N 1
ATOM 1619 C CA . ARG A 1 204 ? 6.402 36.406 35.625 1 93.75 204 ARG A CA 1
ATOM 1620 C C . ARG A 1 204 ? 7.777 35.75 35.562 1 93.75 204 ARG A C 1
ATOM 1622 O O . ARG A 1 204 ? 8.062 35.031 34.594 1 93.75 204 ARG A O 1
ATOM 1629 N N . ARG A 1 205 ? 8.641 36 36.469 1 92.94 205 ARG A N 1
ATOM 1630 C CA . ARG A 1 205 ? 9.938 35.344 36.531 1 92.94 205 ARG A CA 1
ATOM 1631 C C . ARG A 1 205 ? 9.773 33.812 36.562 1 92.94 205 ARG A C 1
ATOM 1633 O O . ARG A 1 205 ? 10.477 33.094 35.875 1 92.94 205 ARG A O 1
ATOM 1640 N N . SER A 1 206 ? 8.82 33.406 37.375 1 94.69 206 SER A N 1
ATOM 1641 C CA . SER A 1 206 ? 8.562 31.984 37.5 1 94.69 206 SER A CA 1
ATOM 1642 C C . SER A 1 206 ? 8.039 31.391 36.219 1 94.69 206 SER A C 1
ATOM 1644 O O . SER A 1 206 ? 8.383 30.266 35.844 1 94.69 206 SER A O 1
ATOM 1646 N N . GLU A 1 207 ? 7.191 32.062 35.5 1 93.38 207 GLU A N 1
ATOM 1647 C CA . GLU A 1 207 ? 6.652 31.641 34.219 1 93.38 207 GLU A CA 1
ATOM 1648 C C . GLU A 1 207 ? 7.758 31.5 33.188 1 93.38 207 GLU A C 1
ATOM 1650 O O . GLU A 1 207 ? 7.789 30.531 32.438 1 93.38 207 GLU A O 1
ATOM 1655 N N . VAL A 1 208 ? 8.625 32.438 33.156 1 93.81 208 VAL A N 1
ATOM 1656 C CA . VAL A 1 208 ? 9.719 32.438 32.188 1 93.81 208 VAL A CA 1
ATOM 1657 C C . VAL A 1 208 ? 10.672 31.281 32.5 1 93.81 208 VAL A C 1
ATOM 1659 O O . VAL A 1 208 ? 11.195 30.641 31.594 1 93.81 208 VAL A O 1
ATOM 1662 N N . ARG A 1 209 ? 10.859 31.062 33.781 1 92.38 209 ARG A N 1
ATOM 1663 C CA . ARG A 1 209 ? 11.703 29.938 34.188 1 92.38 209 ARG A CA 1
ATOM 1664 C C . ARG A 1 209 ? 11.109 28.609 33.75 1 92.38 209 ARG A C 1
ATOM 1666 O O . ARG A 1 209 ? 11.828 27.734 33.281 1 92.38 209 ARG A O 1
ATOM 1673 N N . LEU A 1 210 ? 9.82 28.484 33.875 1 93.5 210 LEU A N 1
ATOM 1674 C CA . LEU A 1 210 ? 9.141 27.281 33.406 1 93.5 210 LEU A CA 1
ATOM 1675 C C . LEU A 1 210 ? 9.289 27.141 31.891 1 93.5 210 LEU A C 1
ATOM 1677 O O . LEU A 1 210 ? 9.547 26.047 31.375 1 93.5 210 LEU A O 1
ATOM 1681 N N . ASP A 1 211 ? 9.102 28.203 31.172 1 94.44 211 ASP A N 1
ATOM 1682 C CA . ASP A 1 211 ? 9.25 28.203 29.719 1 94.44 211 ASP A CA 1
ATOM 1683 C C . ASP A 1 211 ? 10.664 27.781 29.312 1 94.44 211 ASP A C 1
ATOM 1685 O O . ASP A 1 211 ? 10.844 27.094 28.297 1 94.44 211 ASP A O 1
ATOM 1689 N N . GLN A 1 212 ? 11.648 28.219 30.078 1 93.31 212 GLN A N 1
ATOM 1690 C CA . GLN A 1 212 ? 13.039 27.875 29.797 1 93.31 212 GLN A CA 1
ATOM 1691 C C . GLN A 1 212 ? 13.281 26.375 29.969 1 93.31 212 GLN A C 1
ATOM 1693 O O . GLN A 1 212 ? 13.977 25.75 29.172 1 93.31 212 GLN A O 1
ATOM 1698 N N . VAL A 1 213 ? 12.695 25.859 31.016 1 93.62 213 VAL A N 1
ATOM 1699 C CA . VAL A 1 213 ? 12.836 24.422 31.266 1 93.62 213 VAL A CA 1
ATOM 1700 C C . VAL A 1 213 ? 12.211 23.641 30.109 1 93.62 213 VAL A C 1
ATOM 1702 O O . VAL A 1 213 ? 12.812 22.688 29.609 1 93.62 213 VAL A O 1
ATOM 1705 N N . GLU A 1 214 ? 11.039 24 29.641 1 95 214 GLU A N 1
ATOM 1706 C CA . GLU A 1 214 ? 10.352 23.344 28.547 1 95 214 GLU A CA 1
ATOM 1707 C C . GLU A 1 214 ? 11.133 23.469 27.25 1 95 214 GLU A C 1
ATOM 1709 O O . GLU A 1 214 ? 11.211 22.516 26.469 1 95 214 GLU A O 1
ATOM 1714 N N . SER A 1 215 ? 11.648 24.688 27.031 1 95.69 215 SER A N 1
ATOM 1715 C CA . SER A 1 215 ? 12.406 24.906 25.797 1 95.69 215 SER A CA 1
ATOM 1716 C C . SER A 1 215 ? 13.664 24.062 25.766 1 95.69 215 SER A C 1
ATOM 1718 O O . SER A 1 215 ? 14.07 23.578 24.703 1 95.69 215 SER A O 1
ATOM 1720 N N . ARG A 1 216 ? 14.312 23.875 26.922 1 94.31 216 ARG A N 1
ATOM 1721 C CA . ARG A 1 216 ? 15.5 23.031 27 1 94.31 216 ARG A CA 1
ATOM 1722 C C . ARG A 1 216 ? 15.172 21.594 26.609 1 94.31 216 ARG A C 1
ATOM 1724 O O . ARG A 1 216 ? 15.938 20.938 25.906 1 94.31 216 ARG A O 1
ATOM 1731 N N . SER A 1 217 ? 14.094 21.109 27.094 1 96.44 217 SER A N 1
ATOM 1732 C CA . SER A 1 217 ? 13.641 19.75 26.766 1 96.44 217 SER A CA 1
ATOM 1733 C C . SER A 1 217 ? 13.352 19.625 25.281 1 96.44 217 SER A C 1
ATOM 1735 O O . SER A 1 217 ? 13.68 18.609 24.656 1 96.44 217 SER A O 1
ATOM 1737 N N . ARG A 1 218 ? 12.734 20.578 24.688 1 96.69 218 ARG A N 1
ATOM 1738 C CA . ARG A 1 218 ? 12.422 20.562 23.266 1 96.69 218 ARG A CA 1
ATOM 1739 C C . ARG A 1 218 ? 13.688 20.516 22.422 1 96.69 218 ARG A C 1
ATOM 1741 O O . ARG A 1 218 ? 13.734 19.828 21.391 1 96.69 218 ARG A O 1
ATOM 1748 N N . VAL A 1 219 ? 14.719 21.328 22.844 1 96.62 219 VAL A N 1
ATOM 1749 C CA . VAL A 1 219 ? 15.992 21.312 22.125 1 96.62 219 VAL A CA 1
ATOM 1750 C C . VAL A 1 219 ? 16.609 19.922 22.203 1 96.62 219 VAL A C 1
ATOM 1752 O O . VAL A 1 219 ? 17.062 19.375 21.203 1 96.62 219 VAL A O 1
ATOM 1755 N N . LYS A 1 220 ? 16.531 19.344 23.391 1 96.56 220 LYS A N 1
ATOM 1756 C CA . LYS A 1 220 ? 17.109 18.016 23.578 1 96.56 220 LYS A CA 1
ATOM 1757 C C . LYS A 1 220 ? 16.406 16.984 22.703 1 96.56 220 LYS A C 1
ATOM 1759 O O . LYS A 1 220 ? 17.062 16.156 22.062 1 96.56 220 LYS A O 1
ATOM 1764 N N . VAL A 1 221 ? 15.109 17 22.672 1 97.44 221 VAL A N 1
ATOM 1765 C CA . VAL A 1 221 ? 14.328 16.047 21.891 1 97.44 221 VAL A CA 1
ATOM 1766 C C . VAL A 1 221 ? 14.617 16.234 20.406 1 97.44 221 VAL A C 1
ATOM 1768 O O . VAL A 1 221 ? 14.82 15.266 19.672 1 97.44 221 VAL A O 1
ATOM 1771 N N . ALA A 1 222 ? 14.602 17.5 19.953 1 97.88 222 ALA A N 1
ATOM 1772 C CA . ALA A 1 222 ? 14.883 17.781 18.547 1 97.88 222 ALA A CA 1
ATOM 1773 C C . ALA A 1 222 ? 16.281 17.312 18.156 1 97.88 222 ALA A C 1
ATOM 1775 O O . ALA A 1 222 ? 16.484 16.781 17.062 1 97.88 222 ALA A O 1
ATOM 1776 N N . ARG A 1 223 ? 17.203 17.5 19.062 1 96.81 223 ARG A N 1
ATOM 1777 C CA . ARG A 1 223 ? 18.578 17.094 18.812 1 96.81 223 ARG A CA 1
ATOM 1778 C C . ARG A 1 223 ? 18.688 15.57 18.719 1 96.81 223 ARG A C 1
ATOM 1780 O O . ARG A 1 223 ? 19.391 15.039 17.859 1 96.81 223 ARG A O 1
ATOM 1787 N N . LEU A 1 224 ? 17.984 14.898 19.625 1 97.06 224 LEU A N 1
ATOM 1788 C CA . LEU A 1 224 ? 17.969 13.445 19.609 1 97.06 224 LEU A CA 1
ATOM 1789 C C . LEU A 1 224 ? 17.438 12.93 18.266 1 97.06 224 LEU A C 1
ATOM 1791 O O . LEU A 1 224 ? 17.984 11.969 17.719 1 97.06 224 LEU A O 1
ATOM 1795 N N . GLU A 1 225 ? 16.438 13.523 17.797 1 97.56 225 GLU A N 1
ATOM 1796 C CA . GLU A 1 225 ? 15.82 13.102 16.531 1 97.56 225 GLU A CA 1
ATOM 1797 C C . GLU A 1 225 ? 16.766 13.312 15.359 1 97.56 225 GLU A C 1
ATOM 1799 O O . GLU A 1 225 ? 16.891 12.445 14.492 1 97.56 225 GLU A O 1
ATOM 1804 N N . LEU A 1 226 ? 17.391 14.469 15.312 1 97.62 226 LEU A N 1
ATOM 1805 C CA . LEU A 1 226 ? 18.328 14.727 14.234 1 97.62 226 LEU A CA 1
ATOM 1806 C C . LEU A 1 226 ? 19.516 13.766 14.312 1 97.62 226 LEU A C 1
ATOM 1808 O O . LEU A 1 226 ? 19.922 13.188 13.297 1 97.62 226 LEU A O 1
ATOM 1812 N N . ASN A 1 227 ? 20 13.609 15.539 1 97.12 227 ASN A N 1
ATOM 1813 C CA . ASN A 1 227 ? 21.141 12.711 15.727 1 97.12 227 ASN A CA 1
ATOM 1814 C C . ASN A 1 227 ? 20.812 11.297 15.266 1 97.12 227 ASN A C 1
ATOM 1816 O O . ASN A 1 227 ? 21.641 10.641 14.625 1 97.12 227 ASN A O 1
ATOM 1820 N N . ARG A 1 228 ? 19.656 10.797 15.562 1 97.38 228 ARG A N 1
ATOM 1821 C CA . ARG A 1 228 ? 19.219 9.477 15.125 1 97.38 228 ARG A CA 1
ATOM 1822 C C . ARG A 1 228 ? 19.25 9.367 13.602 1 97.38 228 ARG A C 1
ATOM 1824 O O . ARG A 1 228 ? 19.75 8.375 13.055 1 97.38 228 ARG A O 1
ATOM 1831 N N . LEU A 1 229 ? 18.781 10.359 12.914 1 97.5 229 LEU A N 1
ATOM 1832 C CA . LEU A 1 229 ? 18.734 10.352 11.453 1 97.5 229 LEU A CA 1
ATOM 1833 C C . LEU A 1 229 ? 20.125 10.43 10.852 1 97.5 229 LEU A C 1
ATOM 1835 O O . LEU A 1 229 ? 20.359 9.922 9.75 1 97.5 229 LEU A O 1
ATOM 1839 N N . LEU A 1 230 ? 21.062 11.086 11.594 1 96.81 230 LEU A N 1
ATOM 1840 C CA . LEU A 1 230 ? 22.406 11.297 11.078 1 96.81 230 LEU A CA 1
ATOM 1841 C C . LEU A 1 230 ? 23.312 10.125 11.43 1 96.81 230 LEU A C 1
ATOM 1843 O O . LEU A 1 230 ? 24.469 10.078 11.008 1 96.81 230 LEU A O 1
ATOM 1847 N N . GLY A 1 231 ? 22.875 9.188 12.266 1 95.31 231 GLY A N 1
ATOM 1848 C CA . GLY A 1 231 ? 23.688 8.062 12.695 1 95.31 231 GLY A CA 1
ATOM 1849 C C . GLY A 1 231 ? 24.672 8.414 13.797 1 95.31 231 GLY A C 1
ATOM 1850 O O . GLY A 1 231 ? 25.719 7.781 13.922 1 95.31 231 GLY A O 1
ATOM 1851 N N . LEU A 1 232 ? 24.344 9.5 14.484 1 94.5 232 LEU A N 1
ATOM 1852 C CA . LEU A 1 232 ? 25.188 9.961 15.586 1 94.5 232 LEU A CA 1
ATOM 1853 C C . LEU A 1 232 ? 24.688 9.438 16.922 1 94.5 232 LEU A C 1
ATOM 1855 O O . LEU A 1 232 ? 23.5 9.086 17.047 1 94.5 232 LEU A O 1
ATOM 1859 N N . PRO A 1 233 ? 25.578 9.406 17.875 1 94.31 233 PRO A N 1
ATOM 1860 C CA . PRO A 1 233 ? 25.109 9.055 19.203 1 94.31 233 PRO A CA 1
ATOM 1861 C C . PRO A 1 233 ? 24.094 10.055 19.766 1 94.31 233 PRO A C 1
ATOM 1863 O O . PRO A 1 233 ? 24.125 11.234 19.406 1 94.31 233 PRO A O 1
ATOM 1866 N N . GLY A 1 234 ? 23.219 9.539 20.547 1 92.38 234 GLY A N 1
ATOM 1867 C CA . GLY A 1 234 ? 22.141 10.344 21.094 1 92.38 234 GLY A CA 1
ATOM 1868 C C . GLY A 1 234 ? 22.641 11.57 21.844 1 92.38 234 GLY A C 1
ATOM 1869 O O . GLY A 1 234 ? 21.969 12.594 21.891 1 92.38 234 GLY A O 1
ATOM 1870 N N . ASP A 1 235 ? 23.828 11.516 22.391 1 91.38 235 ASP A N 1
ATOM 1871 C CA . ASP A 1 235 ? 24.328 12.594 23.234 1 91.38 235 ASP A CA 1
ATOM 1872 C C . ASP A 1 235 ? 25.25 13.523 22.438 1 91.38 235 ASP A C 1
ATOM 1874 O O . ASP A 1 235 ? 25.828 14.461 23 1 91.38 235 ASP A O 1
ATOM 1878 N N . ALA A 1 236 ? 25.312 13.336 21.125 1 92.81 236 ALA A N 1
ATOM 1879 C CA . ALA A 1 236 ? 26.109 14.234 20.312 1 92.81 236 ALA A CA 1
ATOM 1880 C C . ALA A 1 236 ? 25.578 15.656 20.359 1 92.81 236 ALA A C 1
ATOM 1882 O O . ALA A 1 236 ? 24.359 15.867 20.328 1 92.81 236 ALA A O 1
ATOM 1883 N N . GLN A 1 237 ? 26.453 16.625 20.453 1 92.56 237 GLN A N 1
ATOM 1884 C CA . GLN A 1 237 ? 26.047 18.016 20.562 1 92.56 237 GLN A CA 1
ATOM 1885 C C . GLN A 1 237 ? 26.016 18.672 19.188 1 92.56 237 GLN A C 1
ATOM 1887 O O . GLN A 1 237 ? 26.781 19.609 18.906 1 92.56 237 GLN A O 1
ATOM 1892 N N . THR A 1 238 ? 25.078 18.281 18.422 1 93.75 238 THR A N 1
ATOM 1893 C CA . THR A 1 238 ? 24.906 18.812 17.078 1 93.75 238 THR A CA 1
ATOM 1894 C C . THR A 1 238 ? 24.266 20.188 17.125 1 93.75 238 THR A C 1
ATOM 1896 O O . THR A 1 238 ? 23.281 20.406 17.844 1 93.75 238 THR A O 1
ATOM 1899 N N . VAL A 1 239 ? 24.891 21.141 16.406 1 92.81 239 VAL A N 1
ATOM 1900 C CA . VAL A 1 239 ? 24.375 22.5 16.312 1 92.81 239 VAL A CA 1
ATOM 1901 C C . VAL A 1 239 ? 24.172 22.891 14.852 1 92.81 239 VAL A C 1
ATOM 1903 O O . VAL A 1 239 ? 25.125 22.891 14.07 1 92.81 239 VAL A O 1
ATOM 1906 N N . PRO A 1 240 ? 22.891 23.141 14.484 1 93.88 240 PRO A N 1
ATOM 1907 C CA . PRO A 1 240 ? 22.641 23.562 13.109 1 93.88 240 PRO A CA 1
ATOM 1908 C C . PRO A 1 240 ? 23.234 24.938 12.797 1 93.88 240 PRO A C 1
ATOM 1910 O O . PRO A 1 240 ? 23.234 25.812 13.664 1 93.88 240 PRO A O 1
ATOM 1913 N N . ALA A 1 241 ? 23.734 25.094 11.562 1 88.75 241 ALA A N 1
ATOM 1914 C CA . ALA A 1 241 ? 24.156 26.406 11.086 1 88.75 241 ALA A CA 1
ATOM 1915 C C . ALA A 1 241 ? 22.969 27.25 10.656 1 88.75 241 ALA A C 1
ATOM 1917 O O . ALA A 1 241 ? 21.938 26.719 10.242 1 88.75 241 ALA A O 1
ATOM 1918 N N . ALA A 1 242 ? 23.109 28.609 10.852 1 83.12 242 ALA A N 1
ATOM 1919 C CA . ALA A 1 242 ? 22.062 29.516 10.398 1 83.12 242 ALA A CA 1
ATOM 1920 C C . ALA A 1 242 ? 21.938 29.5 8.883 1 83.12 242 ALA A C 1
ATOM 1922 O O . ALA A 1 242 ? 22.891 29.156 8.172 1 83.12 242 ALA A O 1
ATOM 1923 N N . PRO A 1 243 ? 20.719 29.766 8.523 1 80.88 243 PRO A N 1
ATOM 1924 C CA . PRO A 1 243 ? 20.562 29.812 7.07 1 80.88 243 PRO A CA 1
ATOM 1925 C C . PRO A 1 243 ? 21.281 31.016 6.445 1 80.88 243 PRO A C 1
ATOM 1927 O O . PRO A 1 243 ? 21.453 32.031 7.098 1 80.88 243 PRO A O 1
ATOM 1930 N N . ASP A 1 244 ? 22.062 30.844 5.312 1 63.69 244 ASP A N 1
ATOM 1931 C CA . ASP A 1 244 ? 22.781 31.938 4.656 1 63.69 244 ASP A CA 1
ATOM 1932 C C . ASP A 1 244 ? 21.828 33.094 4.293 1 63.69 244 ASP A C 1
ATOM 1934 O O . ASP A 1 244 ? 22.094 34.25 4.602 1 63.69 244 ASP A O 1
ATOM 1938 N N . GLU A 1 245 ? 20.812 32.875 3.307 1 60.44 245 GLU A N 1
ATOM 1939 C CA . GLU A 1 245 ? 19.828 33.906 2.896 1 60.44 245 GLU A CA 1
ATOM 1940 C C . GLU A 1 245 ? 18.406 33.406 3.107 1 60.44 245 GLU A C 1
ATOM 1942 O O . GLU A 1 245 ? 17.875 32.656 2.283 1 60.44 245 GLU A O 1
ATOM 1947 N N . PRO A 1 246 ? 17.938 33.812 4.246 1 57.59 246 PRO A N 1
ATOM 1948 C CA . PRO A 1 246 ? 16.562 33.375 4.5 1 57.59 246 PRO A CA 1
ATOM 1949 C C . PRO A 1 246 ? 15.547 34.031 3.561 1 57.59 246 PRO A C 1
ATOM 1951 O O . PRO A 1 246 ? 15.688 35.188 3.205 1 57.59 246 PRO A O 1
ATOM 1954 N N . GLY A 1 247 ? 14.711 33.312 2.715 1 53.53 247 GLY A N 1
ATOM 1955 C CA . GLY A 1 247 ? 13.578 33.844 1.987 1 53.53 247 GLY A CA 1
ATOM 1956 C C . GLY A 1 247 ? 13.805 33.906 0.488 1 53.53 247 GLY A C 1
ATOM 1957 O O . GLY A 1 247 ? 12.891 34.25 -0.27 1 53.53 247 GLY A O 1
ATOM 1958 N N . ALA A 1 248 ? 15.07 33.875 -0.019 1 52.22 248 ALA A N 1
ATOM 1959 C CA . ALA A 1 248 ? 15.242 34 -1.464 1 52.22 248 ALA A CA 1
ATOM 1960 C C . ALA A 1 248 ? 14.688 32.781 -2.188 1 52.22 248 ALA A C 1
ATOM 1962 O O . ALA A 1 248 ? 15.094 31.641 -1.911 1 52.22 248 ALA A O 1
ATOM 1963 N N . SER A 1 249 ? 13.367 32.844 -2.398 1 55.66 249 SER A N 1
ATOM 1964 C CA . SER A 1 249 ? 12.742 31.672 -3.012 1 55.66 249 SER A CA 1
ATOM 1965 C C . SER A 1 249 ? 13.391 31.359 -4.355 1 55.66 249 SER A C 1
ATOM 1967 O O . SER A 1 249 ? 13.375 32.188 -5.27 1 55.66 249 SER A O 1
ATOM 1969 N N . PRO A 1 250 ? 14.281 30.453 -4.398 1 53.44 250 PRO A N 1
ATOM 1970 C CA . PRO A 1 250 ? 14.852 30.125 -5.703 1 53.44 250 PRO A CA 1
ATOM 1971 C C . PRO A 1 250 ? 13.797 29.734 -6.738 1 53.44 250 PRO A C 1
ATOM 1973 O O . PRO A 1 250 ? 14.102 29.625 -7.926 1 53.44 250 PRO A O 1
ATOM 1976 N N . PHE A 1 251 ? 12.578 29.344 -6.328 1 56.53 251 PHE A N 1
ATOM 1977 C CA . PHE A 1 251 ? 11.664 28.812 -7.332 1 56.53 251 PHE A CA 1
ATOM 1978 C C . PHE A 1 251 ? 10.75 29.906 -7.867 1 56.53 251 PHE A C 1
ATOM 1980 O O . PHE A 1 251 ? 10.078 30.594 -7.094 1 56.53 251 PHE A O 1
ATOM 1987 N N . GLY A 1 252 ? 11.211 30.625 -8.891 1 49.97 252 GLY A N 1
ATOM 1988 C CA . GLY A 1 252 ? 10.305 31.562 -9.516 1 49.97 252 GLY A CA 1
ATOM 1989 C C . GLY A 1 252 ? 8.891 31.016 -9.672 1 49.97 252 GLY A C 1
ATOM 1990 O O . GLY A 1 252 ? 8.688 29.797 -9.68 1 49.97 252 GLY A O 1
ATOM 1991 N N . ARG A 1 253 ? 7.84 31.797 -9.398 1 48.69 253 ARG A N 1
ATOM 1992 C CA . ARG A 1 253 ? 6.418 31.5 -9.516 1 48.69 253 ARG A CA 1
ATOM 1993 C C . ARG A 1 253 ? 6.145 30.609 -10.727 1 48.69 253 ARG A C 1
ATOM 1995 O O . ARG A 1 253 ? 5.301 29.703 -10.664 1 48.69 253 ARG A O 1
ATOM 2002 N N . ARG A 1 254 ? 6.66 30.984 -11.875 1 47.97 254 ARG A N 1
ATOM 2003 C CA . ARG A 1 254 ? 6.363 30.359 -13.164 1 47.97 254 ARG A CA 1
ATOM 2004 C C . ARG A 1 254 ? 6.898 28.938 -13.227 1 47.97 254 ARG A C 1
ATOM 2006 O O . ARG A 1 254 ? 6.293 28.062 -13.859 1 47.97 254 ARG A O 1
ATOM 2013 N N . GLU A 1 255 ? 7.898 28.672 -12.742 1 50.09 255 GLU A N 1
ATOM 2014 C CA . GLU A 1 255 ? 8.555 27.359 -12.852 1 50.09 255 GLU A CA 1
ATOM 2015 C C . GLU A 1 255 ? 7.809 26.312 -12.047 1 50.09 255 GLU A C 1
ATOM 2017 O O . GLU A 1 255 ? 7.957 25.109 -12.297 1 50.09 255 GLU A O 1
ATOM 2022 N N . MET A 1 256 ? 7.043 26.641 -11.203 1 49.56 256 MET A N 1
ATOM 2023 C CA . MET A 1 256 ? 6.336 25.797 -10.242 1 49.56 256 MET A CA 1
ATOM 2024 C C . MET A 1 256 ? 5.262 24.969 -10.938 1 49.56 256 MET A C 1
ATOM 2026 O O . MET A 1 256 ? 4.949 23.859 -10.492 1 49.56 256 MET A O 1
ATOM 2030 N N . LYS A 1 257 ? 4.535 25.562 -11.844 1 50.47 257 LYS A N 1
ATOM 2031 C CA . LYS A 1 257 ? 3.295 24.938 -12.297 1 50.47 257 LYS A CA 1
ATOM 2032 C C . LYS A 1 257 ? 3.58 23.703 -13.141 1 50.47 257 LYS A C 1
ATOM 2034 O O . LYS A 1 257 ? 2.787 22.75 -13.148 1 50.47 257 LYS A O 1
ATOM 2039 N N . GLU A 1 258 ? 4.309 23.766 -14.18 1 51.47 258 GLU A N 1
ATOM 2040 C CA . GLU A 1 258 ? 4.09 22.812 -15.266 1 51.47 258 GLU A CA 1
ATOM 2041 C C . GLU A 1 258 ? 4.668 21.438 -14.93 1 51.47 258 GLU A C 1
ATOM 2043 O O . GLU A 1 258 ? 4.031 20.422 -15.18 1 51.47 258 GLU A O 1
ATOM 2048 N N . ARG A 1 259 ? 6.074 21.156 -14.914 1 51.47 259 ARG A N 1
ATOM 2049 C CA . ARG A 1 259 ? 6.734 19.922 -15.352 1 51.47 259 ARG A CA 1
ATOM 2050 C C . ARG A 1 259 ? 6.852 18.922 -14.211 1 51.47 259 ARG A C 1
ATOM 2052 O O . ARG A 1 259 ? 7.516 17.891 -14.344 1 51.47 259 ARG A O 1
ATOM 2059 N N . ALA A 1 260 ? 6.254 19.047 -12.977 1 59.53 260 ALA A N 1
ATOM 2060 C CA . ALA A 1 260 ? 6.887 18.453 -11.805 1 59.53 260 ALA A CA 1
ATOM 2061 C C . ALA A 1 260 ? 6.449 17 -11.609 1 59.53 260 ALA A C 1
ATOM 2063 O O . ALA A 1 260 ? 7.273 16.125 -11.32 1 59.53 260 ALA A O 1
ATOM 2064 N N . PRO A 1 261 ? 5.18 16.656 -12.008 1 62.97 261 PRO A N 1
ATOM 2065 C CA . PRO A 1 261 ? 4.859 15.305 -11.547 1 62.97 261 PRO A CA 1
ATOM 2066 C C . PRO A 1 261 ? 5.539 14.219 -12.383 1 62.97 261 PRO A C 1
ATOM 2068 O O . PRO A 1 261 ? 5.832 13.133 -11.867 1 62.97 261 PRO A O 1
ATOM 2071 N N . ALA A 1 262 ? 5.914 14.578 -13.555 1 67.88 262 ALA A N 1
ATOM 2072 C CA . ALA A 1 262 ? 6.355 13.5 -14.43 1 67.88 262 ALA A CA 1
ATOM 2073 C C . ALA A 1 262 ? 7.766 13.039 -14.07 1 67.88 262 ALA A C 1
ATOM 2075 O O . ALA A 1 262 ? 8.156 11.914 -14.391 1 67.88 262 ALA A O 1
ATOM 2076 N N . GLN A 1 263 ? 8.438 13.703 -13.266 1 80.12 263 GLN A N 1
ATOM 2077 C CA . GLN A 1 263 ? 9.82 13.32 -12.984 1 80.12 263 GLN A CA 1
ATOM 2078 C C . GLN A 1 263 ? 9.945 12.703 -11.594 1 80.12 263 GLN A C 1
ATOM 2080 O O . GLN A 1 263 ? 11.039 12.312 -11.18 1 80.12 263 GLN A O 1
ATOM 2085 N N . ARG A 1 264 ? 8.828 12.539 -10.914 1 91.69 264 ARG A N 1
ATOM 2086 C CA . ARG A 1 264 ? 8.875 11.953 -9.57 1 91.69 264 ARG A CA 1
ATOM 2087 C C . ARG A 1 264 ? 9.172 10.461 -9.633 1 91.69 264 ARG A C 1
ATOM 2089 O O . ARG A 1 264 ? 8.508 9.719 -10.367 1 91.69 264 ARG A O 1
ATOM 2096 N N . PRO A 1 265 ? 10.188 10.031 -8.844 1 95.69 265 PRO A N 1
ATOM 2097 C CA . PRO A 1 265 ? 10.578 8.625 -8.914 1 95.69 265 PRO A CA 1
ATOM 2098 C C . PRO A 1 265 ? 9.445 7.676 -8.539 1 95.69 265 PRO A C 1
ATOM 2100 O O . PRO A 1 265 ? 9.336 6.582 -9.102 1 95.69 265 PRO A O 1
ATOM 2103 N N . ASP A 1 266 ? 8.586 8.023 -7.613 1 95.94 266 ASP A N 1
ATOM 2104 C CA . ASP A 1 266 ? 7.492 7.137 -7.219 1 95.94 266 ASP A CA 1
ATOM 2105 C C . ASP A 1 266 ? 6.504 6.938 -8.367 1 95.94 266 ASP A C 1
ATOM 2107 O O . ASP A 1 266 ? 6.008 5.828 -8.578 1 95.94 266 ASP A O 1
ATOM 2111 N N . LEU A 1 267 ? 6.211 8.008 -9.164 1 96.69 267 LEU A N 1
ATOM 2112 C CA . LEU A 1 267 ? 5.316 7.898 -10.312 1 96.69 267 LEU A CA 1
ATOM 2113 C C . LEU A 1 267 ? 5.957 7.082 -11.43 1 96.69 267 LEU A C 1
ATOM 2115 O O . LEU A 1 267 ? 5.285 6.285 -12.086 1 96.69 267 LEU A O 1
ATOM 2119 N N . GLN A 1 268 ? 7.27 7.301 -11.617 1 97.25 268 GLN A N 1
ATOM 2120 C CA . GLN A 1 268 ? 7.98 6.504 -12.609 1 97.25 268 GLN A CA 1
ATOM 2121 C C . GLN A 1 268 ? 7.969 5.023 -12.234 1 97.25 268 GLN A C 1
ATOM 2123 O O . GLN A 1 268 ? 7.832 4.16 -13.102 1 97.25 268 GLN A O 1
ATOM 2128 N N . ALA A 1 269 ? 8.141 4.734 -10.938 1 97.81 269 ALA A N 1
ATOM 2129 C CA . ALA A 1 269 ? 8.109 3.354 -10.461 1 97.81 269 ALA A CA 1
ATOM 2130 C C . ALA A 1 269 ? 6.75 2.713 -10.742 1 97.81 269 ALA A C 1
ATOM 2132 O O . ALA A 1 269 ? 6.68 1.569 -11.203 1 97.81 269 ALA A O 1
ATOM 2133 N N . LEU A 1 270 ? 5.668 3.475 -10.477 1 97.75 270 LEU A N 1
ATOM 2134 C CA . LEU A 1 270 ? 4.328 2.959 -10.742 1 97.75 270 LEU A CA 1
ATOM 2135 C C . LEU A 1 270 ? 4.109 2.748 -12.234 1 97.75 270 LEU A C 1
ATOM 2137 O O . LEU A 1 270 ? 3.42 1.807 -12.641 1 97.75 270 LEU A O 1
ATOM 2141 N N . SER A 1 271 ? 4.68 3.621 -13.086 1 97.94 271 SER A N 1
ATOM 2142 C CA . SER A 1 271 ? 4.609 3.443 -14.531 1 97.94 271 SER A CA 1
ATOM 2143 C C . SER A 1 271 ? 5.309 2.156 -14.969 1 97.94 271 SER A C 1
ATOM 2145 O O . SER A 1 271 ? 4.797 1.42 -15.812 1 97.94 271 SER A O 1
ATOM 2147 N N . GLU A 1 272 ? 6.488 1.891 -14.344 1 98.38 272 GLU A N 1
ATOM 2148 C CA . GLU A 1 272 ? 7.191 0.642 -14.617 1 98.38 272 GLU A CA 1
ATOM 2149 C C . GLU A 1 272 ? 6.359 -0.566 -14.203 1 98.38 272 GLU A C 1
ATOM 2151 O O . GLU A 1 272 ? 6.379 -1.602 -14.875 1 98.38 272 GLU A O 1
ATOM 2156 N N . ARG A 1 273 ? 5.637 -0.455 -13.156 1 98.19 273 ARG A N 1
ATOM 2157 C CA . ARG A 1 273 ? 4.789 -1.551 -12.703 1 98.19 273 ARG A CA 1
ATOM 2158 C C . ARG A 1 273 ? 3.646 -1.808 -13.68 1 98.19 273 ARG A C 1
ATOM 2160 O O . ARG A 1 273 ? 3.242 -2.955 -13.883 1 98.19 273 ARG A O 1
ATOM 2167 N N . VAL A 1 274 ? 3.08 -0.741 -14.289 1 98.56 274 VAL A N 1
ATOM 2168 C CA . VAL A 1 274 ? 2.064 -0.892 -15.328 1 98.56 274 VAL A CA 1
ATOM 2169 C C . VAL A 1 274 ? 2.652 -1.647 -16.516 1 98.56 274 VAL A C 1
ATOM 2171 O O . VAL A 1 274 ? 2.029 -2.574 -17.047 1 98.56 274 VAL A O 1
ATOM 2174 N N . GLU A 1 275 ? 3.875 -1.271 -16.891 1 98.62 275 GLU A N 1
ATOM 2175 C CA . GLU A 1 275 ? 4.543 -1.963 -18 1 98.62 275 GLU A CA 1
ATOM 2176 C C . GLU A 1 275 ? 4.777 -3.434 -17.656 1 98.62 275 GLU A C 1
ATOM 2178 O O . GLU A 1 275 ? 4.637 -4.305 -18.516 1 98.62 275 GLU A O 1
ATOM 2183 N N . ALA A 1 276 ? 5.148 -3.727 -16.375 1 98.62 276 ALA A N 1
ATOM 2184 C CA . ALA A 1 276 ? 5.324 -5.105 -15.93 1 98.62 276 ALA A CA 1
ATOM 2185 C C . ALA A 1 276 ? 4.027 -5.898 -16.062 1 98.62 276 ALA A C 1
ATOM 2187 O O . ALA A 1 276 ? 4.039 -7.039 -16.547 1 98.62 276 ALA A O 1
ATOM 2188 N N . ARG A 1 277 ? 2.908 -5.27 -15.688 1 98.5 277 ARG A N 1
ATOM 2189 C CA . ARG A 1 277 ? 1.61 -5.93 -15.789 1 98.5 277 ARG A CA 1
ATOM 2190 C C . ARG A 1 277 ? 1.235 -6.18 -17.25 1 98.5 277 ARG A C 1
ATOM 2192 O O . ARG A 1 277 ? 0.635 -7.207 -17.562 1 98.5 277 ARG A O 1
ATOM 2199 N N . GLU A 1 278 ? 1.557 -5.246 -18.141 1 98.38 278 GLU A N 1
ATOM 2200 C CA . GLU A 1 278 ? 1.309 -5.43 -19.562 1 98.38 278 GLU A CA 1
ATOM 2201 C C . GLU A 1 278 ? 2.084 -6.625 -20.109 1 98.38 278 GLU A C 1
ATOM 2203 O O . GLU A 1 278 ? 1.534 -7.441 -20.844 1 98.38 278 GLU A O 1
ATOM 2208 N N . ALA A 1 279 ? 3.34 -6.676 -19.688 1 98.38 279 ALA A N 1
ATOM 2209 C CA . ALA A 1 279 ? 4.16 -7.816 -20.094 1 98.38 279 ALA A CA 1
ATOM 2210 C C . ALA A 1 279 ? 3.59 -9.125 -19.547 1 98.38 279 ALA A C 1
ATOM 2212 O O . ALA A 1 279 ? 3.637 -10.156 -20.219 1 98.38 279 ALA A O 1
ATOM 2213 N N . GLU A 1 280 ? 3.039 -9.125 -18.422 1 97.75 280 GLU A N 1
ATOM 2214 C CA . GLU A 1 280 ? 2.453 -10.32 -17.812 1 97.75 280 GLU A CA 1
ATOM 2215 C C . GLU A 1 280 ? 1.229 -10.789 -18.578 1 97.75 280 GLU A C 1
ATOM 2217 O O . GLU A 1 280 ? 0.999 -11.992 -18.719 1 97.75 280 GLU A O 1
ATOM 2222 N N . ILE A 1 281 ? 0.432 -9.898 -19.109 1 97.38 281 ILE A N 1
ATOM 2223 C CA . ILE A 1 281 ? -0.708 -10.266 -19.953 1 97.38 281 ILE A CA 1
ATOM 2224 C C . ILE A 1 281 ? -0.218 -11 -21.188 1 97.38 281 ILE A C 1
ATOM 2226 O O . ILE A 1 281 ? -0.767 -12.039 -21.562 1 97.38 281 ILE A O 1
ATOM 2230 N N . ASP A 1 282 ? 0.829 -10.414 -21.766 1 96.81 282 ASP A N 1
ATOM 2231 C CA . ASP A 1 282 ? 1.39 -11.047 -22.953 1 96.81 282 ASP A CA 1
ATOM 2232 C C . ASP A 1 282 ? 1.951 -12.43 -22.641 1 96.81 282 ASP A C 1
ATOM 2234 O O . ASP A 1 282 ? 1.847 -13.344 -23.453 1 96.81 282 ASP A O 1
ATOM 2238 N N . ALA A 1 283 ? 2.539 -12.539 -21.422 1 96.88 283 ALA A N 1
ATOM 2239 C CA . ALA A 1 283 ? 3.047 -13.844 -21 1 96.88 283 ALA A CA 1
ATOM 2240 C C . ALA A 1 283 ? 1.913 -14.852 -20.859 1 96.88 283 ALA A C 1
ATOM 2242 O O . ALA A 1 283 ? 2.033 -15.992 -21.312 1 96.88 283 ALA A O 1
ATOM 2243 N N . VAL A 1 284 ? 0.82 -14.43 -20.266 1 95.62 284 VAL A N 1
ATOM 2244 C CA . VAL A 1 284 ? -0.334 -15.305 -20.094 1 95.62 284 VAL A CA 1
ATOM 2245 C C . VAL A 1 284 ? -0.915 -15.688 -21.453 1 95.62 284 VAL A C 1
ATOM 2247 O O . VAL A 1 284 ? -1.358 -16.812 -21.656 1 95.62 284 VAL A O 1
ATOM 2250 N N . GLN A 1 285 ? -0.873 -14.773 -22.422 1 94.56 285 GLN A N 1
ATOM 2251 C CA . GLN A 1 285 ? -1.38 -15.039 -23.766 1 94.56 285 GLN A CA 1
ATOM 2252 C C . GLN A 1 285 ? -0.521 -16.078 -24.484 1 94.56 285 GLN A C 1
ATOM 2254 O O . GLN A 1 285 ? -1.018 -16.828 -25.328 1 94.56 285 GLN A O 1
ATOM 2259 N N . GLY A 1 286 ? 0.72 -16.062 -24.078 1 94.88 286 GLY A N 1
ATOM 2260 C CA . GLY A 1 286 ? 1.616 -17.062 -24.641 1 94.88 286 GLY A CA 1
ATOM 2261 C C . GLY A 1 286 ? 1.212 -18.484 -24.312 1 94.88 286 GLY A C 1
ATOM 2262 O O . GLY A 1 286 ? 1.651 -19.422 -24.984 1 94.88 286 GLY A O 1
ATOM 2263 N N . GLU A 1 287 ? 0.335 -18.703 -23.344 1 92.62 287 GLU A N 1
ATOM 2264 C CA . GLU A 1 287 ? -0.097 -20.031 -22.922 1 92.62 287 GLU A CA 1
ATOM 2265 C C . GLU A 1 287 ? -0.97 -20.703 -23.984 1 92.62 287 GLU A C 1
ATOM 2267 O O . GLU A 1 287 ? -1.169 -21.906 -23.953 1 92.62 287 GLU A O 1
ATOM 2272 N N . TRP A 1 288 ? -1.447 -19.953 -25.062 1 94.81 288 TRP A N 1
ATOM 2273 C CA . TRP A 1 288 ? -2.277 -20.5 -26.125 1 94.81 288 TRP A CA 1
ATOM 2274 C C . TRP A 1 288 ? -1.421 -21.172 -27.188 1 94.81 288 TRP A C 1
ATOM 2276 O O . TRP A 1 288 ? -1.938 -21.891 -28.047 1 94.81 288 TRP A O 1
ATOM 2286 N N . PHE A 1 289 ? -0.124 -21.016 -27.062 1 95.81 289 PHE A N 1
ATOM 2287 C CA . PHE A 1 289 ? 0.794 -21.609 -28.016 1 95.81 289 PHE A CA 1
ATOM 2288 C C . PHE A 1 289 ? 1.507 -22.812 -27.422 1 95.81 289 PHE A C 1
ATOM 2290 O O . PHE A 1 289 ? 1.634 -22.922 -26.203 1 95.81 289 PHE A O 1
ATOM 2297 N N . PRO A 1 290 ? 1.953 -23.734 -28.25 1 96.5 290 PRO A N 1
ATOM 2298 C CA . PRO A 1 290 ? 2.697 -24.875 -27.734 1 96.5 290 PRO A CA 1
ATOM 2299 C C . PRO A 1 290 ? 4.09 -24.5 -27.219 1 96.5 290 PRO A C 1
ATOM 2301 O O . PRO A 1 290 ? 4.578 -23.406 -27.5 1 96.5 290 PRO A O 1
ATOM 2304 N N . GLN A 1 291 ? 4.605 -25.375 -26.484 1 97.06 291 GLN A N 1
ATOM 2305 C CA . GLN A 1 291 ? 5.996 -25.266 -26.047 1 97.06 291 GLN A CA 1
ATOM 2306 C C . GLN A 1 291 ? 6.879 -26.281 -26.781 1 97.06 291 GLN A C 1
ATOM 2308 O O . GLN A 1 291 ? 6.496 -27.438 -26.938 1 97.06 291 GLN A O 1
ATOM 2313 N N . VAL A 1 292 ? 7.973 -25.75 -27.328 1 97.75 292 VAL A N 1
ATOM 2314 C CA . VAL A 1 292 ? 8.93 -26.609 -28.031 1 97.75 292 VAL A CA 1
ATOM 2315 C C . VAL A 1 292 ? 10.258 -26.625 -27.281 1 97.75 292 VAL A C 1
ATOM 2317 O O . VAL A 1 292 ? 10.805 -25.562 -26.953 1 97.75 292 VAL A O 1
ATOM 2320 N N . SER A 1 293 ? 10.695 -27.781 -27.016 1 97.94 293 SER A N 1
ATOM 2321 C CA . SER A 1 293 ? 11.961 -27.922 -26.297 1 97.94 293 SER A CA 1
ATOM 2322 C C . SER A 1 293 ? 12.898 -28.891 -27.016 1 97.94 293 SER A C 1
ATOM 2324 O O . SER A 1 293 ? 12.438 -29.812 -27.688 1 97.94 293 SER A O 1
ATOM 2326 N N . LEU A 1 294 ? 14.18 -28.641 -26.984 1 97.94 294 LEU A N 1
ATOM 2327 C CA . LEU A 1 294 ? 15.227 -29.609 -27.312 1 97.94 294 LEU A CA 1
ATOM 2328 C C . LEU A 1 294 ? 15.547 -30.484 -26.109 1 97.94 294 LEU A C 1
ATOM 2330 O O . LEU A 1 294 ? 15.766 -29.984 -25.016 1 97.94 294 LEU A O 1
ATOM 2334 N N . VAL A 1 295 ? 15.516 -31.766 -26.328 1 97.56 295 VAL A N 1
ATOM 2335 C CA . VAL A 1 295 ? 15.766 -32.656 -25.219 1 97.56 295 VAL A CA 1
ATOM 2336 C C . VAL A 1 295 ? 16.859 -33.656 -25.594 1 97.56 295 VAL A C 1
ATOM 2338 O O . VAL A 1 295 ? 16.984 -34.062 -26.75 1 97.56 295 VAL A O 1
ATOM 2341 N N . GLY A 1 296 ? 17.719 -34 -24.734 1 96.69 296 GLY A N 1
ATOM 2342 C CA . GLY A 1 296 ? 18.75 -35.031 -24.828 1 96.69 296 GLY A CA 1
ATOM 2343 C C . GLY A 1 296 ? 18.906 -35.844 -23.547 1 96.69 296 GLY A C 1
ATOM 2344 O O . GLY A 1 296 ? 18.766 -35.312 -22.453 1 96.69 296 GLY A O 1
ATOM 2345 N N . ARG A 1 297 ? 19.094 -37.125 -23.781 1 96.75 297 ARG A N 1
ATOM 2346 C CA . ARG A 1 297 ? 19.266 -38 -22.625 1 96.75 297 ARG A CA 1
ATOM 2347 C C . ARG A 1 297 ? 20.328 -39.062 -22.891 1 96.75 297 ARG A C 1
ATOM 2349 O O . ARG A 1 297 ? 20.422 -39.594 -24 1 96.75 297 ARG A O 1
ATOM 2356 N N . TYR A 1 298 ? 21.234 -39.25 -22.031 1 96.31 298 TYR A N 1
ATOM 2357 C CA . TYR A 1 298 ? 22.172 -40.375 -22.016 1 96.31 298 TYR A CA 1
ATOM 2358 C C . TYR A 1 298 ? 21.859 -41.344 -20.891 1 96.31 298 TYR A C 1
ATOM 2360 O O . TYR A 1 298 ? 21.734 -40.938 -19.734 1 96.31 298 TYR A O 1
ATOM 2368 N N . VAL A 1 299 ? 21.688 -42.625 -21.266 1 95.38 299 VAL A N 1
ATOM 2369 C CA . VAL A 1 299 ? 21.312 -43.625 -20.281 1 95.38 299 VAL A CA 1
ATOM 2370 C C . VAL A 1 299 ? 22.422 -44.688 -20.188 1 95.38 299 VAL A C 1
ATOM 2372 O O . VAL A 1 299 ? 22.906 -45.188 -21.203 1 95.38 299 VAL A O 1
ATOM 2375 N N . TYR A 1 300 ? 22.859 -44.906 -19.062 1 95.62 300 TYR A N 1
ATOM 2376 C CA . TYR A 1 300 ? 23.75 -46 -18.719 1 95.62 300 TYR A CA 1
ATOM 2377 C C . TYR A 1 300 ? 23.109 -46.969 -17.719 1 95.62 300 TYR A C 1
ATOM 2379 O O . TYR A 1 300 ? 22.953 -46.625 -16.547 1 95.62 300 TYR A O 1
ATOM 2387 N N . ALA A 1 301 ? 22.703 -48.156 -18.219 1 94.94 301 ALA A N 1
ATOM 2388 C CA . ALA A 1 301 ? 21.875 -49 -17.375 1 94.94 301 ALA A CA 1
ATOM 2389 C C . ALA A 1 301 ? 22.266 -50.469 -17.547 1 94.94 301 ALA A C 1
ATOM 2391 O O . ALA A 1 301 ? 22.969 -50.844 -18.5 1 94.94 301 ALA A O 1
ATOM 2392 N N . ARG A 1 302 ? 21.797 -51.312 -16.531 1 93.88 302 ARG A N 1
ATOM 2393 C CA . ARG A 1 302 ? 21.906 -52.781 -16.516 1 93.88 302 ARG A CA 1
ATOM 2394 C C . ARG A 1 302 ? 20.625 -53.406 -16.016 1 93.88 302 ARG A C 1
ATOM 2396 O O . ARG A 1 302 ? 20.328 -53.375 -14.812 1 93.88 302 ARG A O 1
ATOM 2403 N N . PRO A 1 303 ? 19.938 -54.156 -16.859 1 89.94 303 PRO A N 1
ATOM 2404 C CA . PRO A 1 303 ? 20.031 -54.156 -18.328 1 89.94 303 PRO A CA 1
ATOM 2405 C C . PRO A 1 303 ? 19.578 -52.844 -18.922 1 89.94 303 PRO A C 1
ATOM 2407 O O . PRO A 1 303 ? 18.828 -52.062 -18.297 1 89.94 303 PRO A O 1
ATOM 2410 N N . ASN A 1 304 ? 20.141 -52.469 -20.031 1 89.75 304 ASN A N 1
ATOM 2411 C CA . ASN A 1 304 ? 19.656 -51.312 -20.797 1 89.75 304 ASN A CA 1
ATOM 2412 C C . ASN A 1 304 ? 18.375 -51.656 -21.547 1 89.75 304 ASN A C 1
ATOM 2414 O O . ASN A 1 304 ? 18.344 -52.562 -22.391 1 89.75 304 ASN A O 1
ATOM 2418 N N . GLN A 1 305 ? 17.344 -50.906 -21.266 1 82.38 305 GLN A N 1
ATOM 2419 C CA . GLN A 1 305 ? 16 -51.219 -21.734 1 82.38 305 GLN A CA 1
ATOM 2420 C C . GLN A 1 305 ? 15.891 -51.062 -23.25 1 82.38 305 GLN A C 1
ATOM 2422 O O . GLN A 1 305 ? 14.953 -51.562 -23.875 1 82.38 305 GLN A O 1
ATOM 2427 N N . TYR A 1 306 ? 16.891 -50.469 -23.922 1 81.5 306 TYR A N 1
ATOM 2428 C CA . TYR A 1 306 ? 16.875 -50.281 -25.359 1 81.5 306 TYR A CA 1
ATOM 2429 C C . TYR A 1 306 ? 17.391 -51.531 -26.094 1 81.5 306 TYR A C 1
ATOM 2431 O O . TYR A 1 306 ? 17.219 -51.656 -27.312 1 81.5 306 TYR A O 1
ATOM 2439 N N . PHE A 1 307 ? 18 -52.344 -25.344 1 79.94 307 PHE A N 1
ATOM 2440 C CA . PHE A 1 307 ? 18.547 -53.562 -25.922 1 79.94 307 PHE A CA 1
ATOM 2441 C C . PHE A 1 307 ? 17.594 -54.719 -25.734 1 79.94 307 PHE A C 1
ATOM 2443 O O . PHE A 1 307 ? 17.219 -55.062 -24.609 1 79.94 307 PHE A O 1
ATOM 2450 N N . PHE A 1 308 ? 17.016 -55.156 -26.766 1 77.62 308 PHE A N 1
ATOM 2451 C CA . PHE A 1 308 ? 16.219 -56.375 -26.719 1 77.62 308 PHE A CA 1
ATOM 2452 C C . PHE A 1 308 ? 17.031 -57.562 -27.188 1 77.62 308 PHE A C 1
ATOM 2454 O O . PHE A 1 308 ? 17.609 -57.531 -28.281 1 77.62 308 PHE A O 1
ATOM 2461 N N . ALA A 1 309 ? 17 -58.469 -26.422 1 75.44 309 ALA A N 1
ATOM 2462 C CA . ALA A 1 309 ? 16.656 -59.094 -25.141 1 75.44 309 ALA A CA 1
ATOM 2463 C C . ALA A 1 309 ? 17.531 -58.562 -24.016 1 75.44 309 ALA A C 1
ATOM 2465 O O . ALA A 1 309 ? 18.641 -58.094 -24.25 1 75.44 309 ALA A O 1
ATOM 2466 N N . GLU A 1 310 ? 16.953 -58.531 -22.953 1 78.25 310 GLU A N 1
ATOM 2467 C CA . GLU A 1 310 ? 17.688 -58 -21.812 1 78.25 310 GLU A CA 1
ATOM 2468 C C . GLU A 1 310 ? 19.078 -58.625 -21.688 1 78.25 310 GLU A C 1
ATOM 2470 O O . GLU A 1 310 ? 19.234 -59.812 -21.891 1 78.25 310 GLU A O 1
ATOM 2475 N N . GLN A 1 311 ? 20.109 -57.781 -21.578 1 82.12 311 GLN A N 1
ATOM 2476 C CA . GLN A 1 311 ? 21.484 -58.188 -21.344 1 82.12 311 GLN A CA 1
ATOM 2477 C C . GLN A 1 311 ? 21.953 -57.781 -19.953 1 82.12 311 GLN A C 1
ATOM 2479 O O . GLN A 1 311 ? 21.781 -56.656 -19.547 1 82.12 311 GLN A O 1
ATOM 2484 N N . ASP A 1 312 ? 22.5 -58.719 -19.234 1 86.75 312 ASP A N 1
ATOM 2485 C CA . ASP A 1 312 ? 23.016 -58.469 -17.891 1 86.75 312 ASP A CA 1
ATOM 2486 C C . ASP A 1 312 ? 24.359 -57.75 -17.953 1 86.75 312 ASP A C 1
ATOM 2488 O O . ASP A 1 312 ? 25.359 -58.219 -17.391 1 86.75 312 ASP A O 1
ATOM 2492 N N . GLN A 1 313 ? 24.469 -56.656 -18.688 1 91.56 313 GLN A N 1
ATOM 2493 C CA . GLN A 1 313 ? 25.672 -55.844 -18.812 1 91.56 313 GLN A CA 1
ATOM 2494 C C . GLN A 1 313 ? 25.328 -54.375 -18.875 1 91.56 313 GLN A C 1
ATOM 2496 O O . GLN A 1 313 ? 24.234 -54 -19.328 1 91.56 313 GLN A O 1
ATOM 2501 N N . PHE A 1 314 ? 26.25 -53.625 -18.359 1 92.81 314 PHE A N 1
ATOM 2502 C CA . PHE A 1 314 ? 26.078 -52.188 -18.469 1 92.81 314 PHE A CA 1
ATOM 2503 C C . PHE A 1 314 ? 26.266 -51.719 -19.906 1 92.81 314 PHE A C 1
ATOM 2505 O O . PHE A 1 314 ? 27.266 -52.062 -20.547 1 92.81 314 PHE A O 1
ATOM 2512 N N . ARG A 1 315 ? 25.266 -51.031 -20.422 1 92.19 315 ARG A N 1
ATOM 2513 C CA . ARG A 1 315 ? 25.312 -50.438 -21.766 1 92.19 315 ARG A CA 1
ATOM 2514 C C . ARG A 1 315 ? 24.875 -49 -21.766 1 92.19 315 ARG A C 1
ATOM 2516 O O . ARG A 1 315 ? 24 -48.594 -20.984 1 92.19 315 ARG A O 1
ATOM 2523 N N . GLY A 1 316 ? 25.516 -48.219 -22.594 1 92.44 316 GLY A N 1
ATOM 2524 C CA . GLY A 1 316 ? 25.156 -46.844 -22.75 1 92.44 316 GLY A CA 1
ATOM 2525 C C . GLY A 1 316 ? 24.406 -46.562 -24.031 1 92.44 316 GLY A C 1
ATOM 2526 O O . GLY A 1 316 ? 24.688 -47.156 -25.078 1 92.44 316 GLY A O 1
ATOM 2527 N N . THR A 1 317 ? 23.391 -45.812 -23.969 1 93.94 317 THR A N 1
ATOM 2528 C CA . THR A 1 317 ? 22.641 -45.344 -25.125 1 93.94 317 THR A CA 1
ATOM 2529 C C . THR A 1 317 ? 22.297 -43.875 -25 1 93.94 317 THR A C 1
ATOM 2531 O O . THR A 1 317 ? 22.25 -43.312 -23.891 1 93.94 317 THR A O 1
ATOM 2534 N N . TRP A 1 318 ? 22.203 -43.156 -26.047 1 94.44 318 TRP A N 1
ATOM 2535 C CA . TRP A 1 318 ? 21.781 -41.75 -26.031 1 94.44 318 TRP A CA 1
ATOM 2536 C C . TRP A 1 318 ? 20.609 -41.531 -26.969 1 94.44 318 TRP A C 1
ATOM 2538 O O . TRP A 1 318 ? 20.359 -42.312 -27.875 1 94.44 318 TRP A O 1
ATOM 2548 N N . GLU A 1 319 ? 19.812 -40.656 -26.625 1 94.81 319 GLU A N 1
ATOM 2549 C CA . GLU A 1 319 ? 18.75 -40.156 -27.5 1 94.81 319 GLU A CA 1
ATOM 2550 C C . GLU A 1 319 ? 18.688 -38.625 -27.484 1 94.81 319 GLU A C 1
ATOM 2552 O O . GLU A 1 319 ? 19 -38 -26.469 1 94.81 319 GLU A O 1
ATOM 2557 N N . ALA A 1 320 ? 18.391 -37.969 -28.594 1 95.88 320 ALA A N 1
ATOM 2558 C CA . ALA A 1 320 ? 18.234 -36.531 -28.75 1 95.88 320 ALA A CA 1
ATOM 2559 C C . ALA A 1 320 ? 17.094 -36.188 -29.703 1 95.88 320 ALA A C 1
ATOM 2561 O O . ALA A 1 320 ? 16.844 -36.938 -30.656 1 95.88 320 ALA A O 1
ATOM 2562 N N . GLY A 1 321 ? 16.406 -35.156 -29.328 1 97.06 321 GLY A N 1
ATOM 2563 C CA . GLY A 1 321 ? 15.297 -34.812 -30.203 1 97.06 321 GLY A CA 1
ATOM 2564 C C . GLY A 1 321 ? 14.586 -33.531 -29.797 1 97.06 321 GLY A C 1
ATOM 2565 O O . GLY A 1 321 ? 15.141 -32.719 -29.062 1 97.06 321 GLY A O 1
ATOM 2566 N N . VAL A 1 322 ? 13.445 -33.281 -30.438 1 97.81 322 VAL A N 1
ATOM 2567 C CA . VAL A 1 322 ? 12.594 -32.125 -30.188 1 97.81 322 VAL A CA 1
ATOM 2568 C C . VAL A 1 322 ? 11.242 -32.594 -29.656 1 97.81 322 VAL A C 1
ATOM 2570 O O . VAL A 1 322 ? 10.688 -33.594 -30.141 1 97.81 322 VAL A O 1
ATOM 2573 N N . ARG A 1 323 ? 10.797 -31.906 -28.625 1 97.56 323 ARG A N 1
ATOM 2574 C CA . ARG A 1 323 ? 9.508 -32.219 -28.016 1 97.56 323 ARG A CA 1
ATOM 2575 C C . ARG A 1 323 ? 8.578 -31 -28.047 1 97.56 323 ARG A C 1
ATOM 2577 O O . ARG A 1 323 ? 8.992 -29.891 -27.719 1 97.56 323 ARG A O 1
ATOM 2584 N N . LEU A 1 324 ? 7.371 -31.203 -28.531 1 97.56 324 LEU A N 1
ATOM 2585 C CA . LEU A 1 324 ? 6.32 -30.188 -28.531 1 97.56 324 LEU A CA 1
ATOM 2586 C C . LEU A 1 324 ? 5.211 -30.547 -27.547 1 97.56 324 LEU A C 1
ATOM 2588 O O . LEU A 1 324 ? 4.723 -31.688 -27.547 1 97.56 324 LEU A O 1
ATOM 2592 N N . GLN A 1 325 ? 4.918 -29.719 -26.641 1 97.12 325 GLN A N 1
ATOM 2593 C CA . GLN A 1 325 ? 3.803 -29.859 -25.719 1 97.12 325 GLN A CA 1
ATOM 2594 C C . GLN A 1 325 ? 2.803 -28.719 -25.875 1 97.12 325 GLN A C 1
ATOM 2596 O O . GLN A 1 325 ? 3.191 -27.547 -25.984 1 97.12 325 GLN A O 1
ATOM 2601 N N . TRP A 1 326 ? 1.523 -29.047 -25.938 1 96.12 326 TRP A N 1
ATOM 2602 C CA . TRP A 1 326 ? 0.487 -28.047 -26.172 1 96.12 326 TRP A CA 1
ATOM 2603 C C . TRP A 1 326 ? -0.749 -28.328 -25.328 1 96.12 326 TRP A C 1
ATOM 2605 O O . TRP A 1 326 ? -1.316 -29.422 -25.391 1 96.12 326 TRP A O 1
ATOM 2615 N N . ASN A 1 327 ? -1.106 -27.406 -24.438 1 94.25 327 ASN A N 1
ATOM 2616 C CA . ASN A 1 327 ? -2.408 -27.469 -23.781 1 94.25 327 ASN A CA 1
ATOM 2617 C C . ASN A 1 327 ? -3.516 -26.938 -24.688 1 94.25 327 ASN A C 1
ATOM 2619 O O . ASN A 1 327 ? -3.719 -25.734 -24.797 1 94.25 327 ASN A O 1
ATOM 2623 N N . ILE A 1 328 ? -4.215 -27.812 -25.297 1 95.06 328 ILE A N 1
ATOM 2624 C CA . ILE A 1 328 ? -5.156 -27.469 -26.359 1 95.06 328 ILE A CA 1
ATOM 2625 C C . ILE A 1 328 ? -6.426 -26.875 -25.766 1 95.06 328 ILE A C 1
ATOM 2627 O O . ILE A 1 328 ? -6.957 -25.891 -26.266 1 95.06 328 ILE A O 1
ATOM 2631 N N . TRP A 1 329 ? -6.938 -27.438 -24.734 1 94.75 329 TRP A N 1
ATOM 2632 C CA . TRP A 1 329 ? -8.164 -27 -24.078 1 94.75 329 TRP A CA 1
ATOM 2633 C C . TRP A 1 329 ? -8.117 -27.281 -22.578 1 94.75 329 TRP A C 1
ATOM 2635 O O . TRP A 1 329 ? -7.719 -28.375 -22.156 1 94.75 329 TRP A O 1
ATOM 2645 N N . SER A 1 330 ? -8.438 -26.281 -21.828 1 93.12 330 SER A N 1
ATOM 2646 C CA . SER A 1 330 ? -8.367 -26.438 -20.391 1 93.12 330 SER A CA 1
ATOM 2647 C C . SER A 1 330 ? -9.625 -25.891 -19.719 1 93.12 330 SER A C 1
ATOM 2649 O O . SER A 1 330 ? -9.547 -25.266 -18.656 1 93.12 330 SER A O 1
ATOM 2651 N N . GLY A 1 331 ? -10.797 -25.953 -20.391 1 92.69 331 GLY A N 1
ATOM 2652 C CA . GLY A 1 331 ? -12.078 -25.625 -19.797 1 92.69 331 GLY A CA 1
ATOM 2653 C C . GLY A 1 331 ? -12.219 -24.156 -19.438 1 92.69 331 GLY A C 1
ATOM 2654 O O . GLY A 1 331 ? -12.906 -23.797 -18.469 1 92.69 331 GLY A O 1
ATOM 2655 N N . GLY A 1 332 ? -11.453 -23.344 -20.016 1 93.81 332 GLY A N 1
ATOM 2656 C CA . GLY A 1 332 ? -11.578 -21.906 -19.781 1 93.81 332 GLY A CA 1
ATOM 2657 C C . GLY A 1 332 ? -10.562 -21.375 -18.781 1 93.81 332 GLY A C 1
ATOM 2658 O O . GLY A 1 332 ? -10.586 -20.188 -18.438 1 93.81 332 GLY A O 1
ATOM 2659 N N . GLN A 1 333 ? -9.75 -22.234 -18.203 1 94.62 333 GLN A N 1
ATOM 2660 C CA . GLN A 1 333 ? -8.75 -21.844 -17.219 1 94.62 333 GLN A CA 1
ATOM 2661 C C . GLN A 1 333 ? -7.855 -20.734 -17.766 1 94.62 333 GLN A C 1
ATOM 2663 O O . GLN A 1 333 ? -7.602 -19.75 -17.062 1 94.62 333 GLN A O 1
ATOM 2668 N N . ARG A 1 334 ? -7.426 -20.75 -19.016 1 94.19 334 ARG A N 1
ATOM 2669 C CA . ARG A 1 334 ? -6.512 -19.781 -19.594 1 94.19 334 ARG A CA 1
ATOM 2670 C C . ARG A 1 334 ? -7.211 -18.453 -19.844 1 94.19 334 ARG A C 1
ATOM 2672 O O . ARG A 1 334 ? -6.629 -17.391 -19.609 1 94.19 334 ARG A O 1
ATOM 2679 N N . SER A 1 335 ? -8.438 -18.594 -20.328 1 95.31 335 SER A N 1
ATOM 2680 C CA . SER A 1 335 ? -9.211 -17.375 -20.531 1 95.31 335 SER A CA 1
ATOM 2681 C C . SER A 1 335 ? -9.43 -16.625 -19.219 1 95.31 335 SER A C 1
ATOM 2683 O O . SER A 1 335 ? -9.336 -15.406 -19.172 1 95.31 335 SER A O 1
ATOM 2685 N N . ALA A 1 336 ? -9.742 -17.359 -18.172 1 96.94 336 ALA A N 1
ATOM 2686 C CA . ALA A 1 336 ? -9.914 -16.75 -16.844 1 96.94 336 ALA A CA 1
ATOM 2687 C C . ALA A 1 336 ? -8.617 -16.141 -16.344 1 96.94 336 ALA A C 1
ATOM 2689 O O . ALA A 1 336 ? -8.617 -15.055 -15.758 1 96.94 336 ALA A O 1
ATOM 2690 N N . GLU A 1 337 ? -7.531 -16.828 -16.547 1 96.25 337 GLU A N 1
ATOM 2691 C CA . GLU A 1 337 ? -6.223 -16.297 -16.172 1 96.25 337 GLU A CA 1
ATOM 2692 C C . GLU A 1 337 ? -5.906 -15 -16.891 1 96.25 337 GLU A C 1
ATOM 2694 O O . GLU A 1 337 ? -5.379 -14.062 -16.297 1 96.25 337 GLU A O 1
ATOM 2699 N N . ALA A 1 338 ? -6.156 -14.93 -18.188 1 96.69 338 ALA A N 1
ATOM 2700 C CA . ALA A 1 338 ? -5.957 -13.711 -18.969 1 96.69 338 ALA A CA 1
ATOM 2701 C C . ALA A 1 338 ? -6.828 -12.578 -18.438 1 96.69 338 ALA A C 1
ATOM 2703 O O . ALA A 1 338 ? -6.375 -11.438 -18.344 1 96.69 338 ALA A O 1
ATOM 2704 N N . SER A 1 339 ? -8.078 -12.938 -18.125 1 97.38 339 SER A N 1
ATOM 2705 C CA . SER A 1 339 ? -8.984 -11.93 -17.578 1 97.38 339 SER A CA 1
ATOM 2706 C C . SER A 1 339 ? -8.461 -11.398 -16.25 1 97.38 339 SER A C 1
ATOM 2708 O O . SER A 1 339 ? -8.547 -10.195 -15.977 1 97.38 339 SER A O 1
ATOM 2710 N N . ARG A 1 340 ? -7.977 -12.281 -15.383 1 97.38 340 ARG A N 1
ATOM 2711 C CA . ARG A 1 340 ? -7.391 -11.867 -14.117 1 97.38 340 ARG A CA 1
ATOM 2712 C C . ARG A 1 340 ? -6.195 -10.938 -14.336 1 97.38 340 ARG A C 1
ATOM 2714 O O . ARG A 1 340 ? -6.059 -9.922 -13.656 1 97.38 340 ARG A O 1
ATOM 2721 N N . ALA A 1 341 ? -5.336 -11.297 -15.266 1 97.56 341 ALA A N 1
ATOM 2722 C CA . ALA A 1 341 ? -4.172 -10.477 -15.578 1 97.56 341 ALA A CA 1
ATOM 2723 C C . ALA A 1 341 ? -4.59 -9.094 -16.078 1 97.56 341 ALA A C 1
ATOM 2725 O O . ALA A 1 341 ? -3.988 -8.086 -15.703 1 97.56 341 ALA A O 1
ATOM 2726 N N . ARG A 1 342 ? -5.598 -9.047 -16.906 1 98.12 342 ARG A N 1
ATOM 2727 C CA . ARG A 1 342 ? -6.105 -7.773 -17.406 1 98.12 342 ARG A CA 1
ATOM 2728 C C . ARG A 1 342 ? -6.664 -6.93 -16.266 1 98.12 342 ARG A C 1
ATOM 2730 O O . ARG A 1 342 ? -6.484 -5.711 -16.25 1 98.12 342 ARG A O 1
ATOM 2737 N N . ALA A 1 343 ? -7.406 -7.559 -15.352 1 98.12 343 ALA A N 1
ATOM 2738 C CA . ALA A 1 343 ? -7.922 -6.852 -14.18 1 98.12 343 ALA A CA 1
ATOM 2739 C C . ALA A 1 343 ? -6.789 -6.25 -13.359 1 98.12 343 ALA A C 1
ATOM 2741 O O . ALA A 1 343 ? -6.891 -5.113 -12.883 1 98.12 343 ALA A O 1
ATOM 2742 N N . GLN A 1 344 ? -5.707 -6.949 -13.227 1 97.81 344 GLN A N 1
ATOM 2743 C CA . GLN A 1 344 ? -4.555 -6.457 -12.477 1 97.81 344 GLN A CA 1
ATOM 2744 C C . GLN A 1 344 ? -3.914 -5.266 -13.172 1 97.81 344 GLN A C 1
ATOM 2746 O O . GLN A 1 344 ? -3.416 -4.348 -12.516 1 97.81 344 GLN A O 1
ATOM 2751 N N . LEU A 1 345 ? -3.828 -5.289 -14.523 1 98.19 345 LEU A N 1
ATOM 2752 C CA . LEU A 1 345 ? -3.332 -4.145 -15.281 1 98.19 345 LEU A CA 1
ATOM 2753 C C . LEU A 1 345 ? -4.207 -2.916 -15.039 1 98.19 345 LEU A C 1
ATOM 2755 O O . LEU A 1 345 ? -3.695 -1.829 -14.766 1 98.19 345 LEU A O 1
ATOM 2759 N N . ARG A 1 346 ? -5.52 -3.109 -15.094 1 98.12 346 ARG A N 1
ATOM 2760 C CA . ARG A 1 346 ? -6.438 -1.996 -14.883 1 98.12 346 ARG A CA 1
ATOM 2761 C C . ARG A 1 346 ? -6.289 -1.425 -13.477 1 98.12 346 ARG A C 1
ATOM 2763 O O . ARG A 1 346 ? -6.352 -0.208 -13.289 1 98.12 346 ARG A O 1
ATOM 2770 N N . LYS A 1 347 ? -6.129 -2.271 -12.461 1 97.81 347 LYS A N 1
ATOM 2771 C CA . LYS A 1 347 ? -5.883 -1.826 -11.094 1 97.81 347 LYS A CA 1
ATOM 2772 C C . LYS A 1 347 ? -4.613 -0.984 -11.008 1 97.81 347 LYS A C 1
ATOM 2774 O O . LYS A 1 347 ? -4.617 0.094 -10.414 1 97.81 347 LYS A O 1
ATOM 2779 N N . ALA A 1 348 ? -3.559 -1.472 -11.656 1 97.88 348 ALA A N 1
ATOM 2780 C CA . ALA A 1 348 ? -2.285 -0.759 -11.641 1 97.88 348 ALA A CA 1
ATOM 2781 C C . ALA A 1 348 ? -2.404 0.601 -12.32 1 97.88 348 ALA A C 1
ATOM 2783 O O . ALA A 1 348 ? -1.849 1.593 -11.844 1 97.88 348 ALA A O 1
ATOM 2784 N N . GLU A 1 349 ? -3.098 0.64 -13.422 1 98.12 349 GLU A N 1
ATOM 2785 C CA . GLU A 1 349 ? -3.318 1.892 -14.141 1 98.12 349 GLU A CA 1
ATOM 2786 C C . GLU A 1 349 ? -4.094 2.889 -13.281 1 98.12 349 GLU A C 1
ATOM 2788 O O . GLU A 1 349 ? -3.768 4.078 -13.258 1 98.12 349 GLU A O 1
ATOM 2793 N N . ALA A 1 350 ? -5.121 2.408 -12.625 1 97.56 350 ALA A N 1
ATOM 2794 C CA . ALA A 1 350 ? -5.918 3.264 -11.75 1 97.56 350 ALA A CA 1
ATOM 2795 C C . ALA A 1 350 ? -5.082 3.791 -10.586 1 97.56 350 ALA A C 1
ATOM 2797 O O . ALA A 1 350 ? -5.199 4.961 -10.219 1 97.56 350 ALA A O 1
ATOM 2798 N N . GLN A 1 351 ? -4.262 2.986 -10.039 1 96.94 351 GLN A N 1
ATOM 2799 C CA . GLN A 1 351 ? -3.395 3.393 -8.938 1 96.94 351 GLN A CA 1
ATOM 2800 C C . GLN A 1 351 ? -2.406 4.465 -9.383 1 96.94 351 GLN A C 1
ATOM 2802 O O . GLN A 1 351 ? -2.146 5.422 -8.648 1 96.94 351 GLN A O 1
ATOM 2807 N N . LEU A 1 352 ? -1.775 4.297 -10.562 1 96.88 352 LEU A N 1
ATOM 2808 C CA . LEU A 1 352 ? -0.876 5.305 -11.117 1 96.88 352 LEU A CA 1
ATOM 2809 C C . LEU A 1 352 ? -1.602 6.633 -11.312 1 96.88 352 LEU A C 1
ATOM 2811 O O . LEU A 1 352 ? -1.095 7.688 -10.922 1 96.88 352 LEU A O 1
ATOM 2815 N N . ALA A 1 353 ? -2.795 6.52 -11.867 1 96.19 353 ALA A N 1
ATOM 2816 C CA . ALA A 1 353 ? -3.576 7.73 -12.102 1 96.19 353 ALA A CA 1
ATOM 2817 C C . ALA A 1 353 ? -3.932 8.422 -10.789 1 96.19 353 ALA A C 1
ATOM 2819 O O . ALA A 1 353 ? -3.859 9.648 -10.688 1 96.19 353 ALA A O 1
ATOM 2820 N N . ASP A 1 354 ? -4.32 7.691 -9.773 1 95.75 354 ASP A N 1
ATOM 2821 C CA . ASP A 1 354 ? -4.645 8.219 -8.453 1 95.75 354 ASP A CA 1
ATOM 2822 C C . ASP A 1 354 ? -3.438 8.922 -7.828 1 95.75 354 ASP A C 1
ATOM 2824 O O . ASP A 1 354 ? -3.553 10.047 -7.332 1 95.75 354 ASP A O 1
ATOM 2828 N N . ARG A 1 355 ? -2.32 8.266 -7.887 1 95.19 355 ARG A N 1
ATOM 2829 C CA . ARG A 1 355 ? -1.113 8.844 -7.305 1 95.19 355 ARG A CA 1
ATOM 2830 C C . ARG A 1 355 ? -0.697 10.109 -8.047 1 95.19 355 ARG A C 1
ATOM 2832 O O . ARG A 1 355 ? -0.198 11.055 -7.434 1 95.19 355 ARG A O 1
ATOM 2839 N N . ARG A 1 356 ? -0.805 10.109 -9.344 1 93.75 356 ARG A N 1
ATOM 2840 C CA . ARG A 1 356 ? -0.516 11.305 -10.125 1 93.75 356 ARG A CA 1
ATOM 2841 C C . ARG A 1 356 ? -1.4 12.477 -9.695 1 93.75 356 ARG A C 1
ATOM 2843 O O . ARG A 1 356 ? -0.921 13.602 -9.539 1 93.75 356 ARG A O 1
ATOM 2850 N N . SER A 1 357 ? -2.666 12.164 -9.531 1 92.81 357 SER A N 1
ATOM 2851 C CA . SER A 1 357 ? -3.609 13.18 -9.078 1 92.81 357 SER A CA 1
ATOM 2852 C C . SER A 1 357 ? -3.24 13.703 -7.695 1 92.81 357 SER A C 1
ATOM 2854 O O . SER A 1 357 ? -3.264 14.906 -7.453 1 92.81 357 SER A O 1
ATOM 2856 N N . GLN A 1 358 ? -2.865 12.828 -6.805 1 93.12 358 GLN A N 1
ATOM 2857 C CA . GLN A 1 358 ? -2.451 13.219 -5.461 1 93.12 358 GLN A CA 1
ATOM 2858 C C . GLN A 1 358 ? -1.177 14.055 -5.496 1 93.12 358 GLN A C 1
ATOM 2860 O O . GLN A 1 358 ? -1.048 15.031 -4.754 1 93.12 358 GLN A O 1
ATOM 2865 N N . ALA A 1 359 ? -0.267 13.633 -6.367 1 92.44 359 ALA A N 1
ATOM 2866 C CA . ALA A 1 359 ? 1.007 14.336 -6.484 1 92.44 359 ALA A CA 1
ATOM 2867 C C . ALA A 1 359 ? 0.795 15.781 -6.941 1 92.44 359 ALA A C 1
ATOM 2869 O O . ALA A 1 359 ? 1.463 16.703 -6.453 1 92.44 359 ALA A O 1
ATOM 2870 N N . ARG A 1 360 ? -0.131 16 -7.793 1 89.75 360 ARG A N 1
ATOM 2871 C CA . ARG A 1 360 ? -0.423 17.344 -8.281 1 89.75 360 ARG A CA 1
ATOM 2872 C C . ARG A 1 360 ? -0.918 18.234 -7.145 1 89.75 360 ARG A C 1
ATOM 2874 O O . ARG A 1 360 ? -0.469 19.375 -7.004 1 89.75 360 ARG A O 1
ATOM 2881 N N . VAL A 1 361 ? -1.792 17.719 -6.355 1 90.69 361 VAL A N 1
ATOM 2882 C CA . VAL A 1 361 ? -2.32 18.469 -5.219 1 90.69 361 VAL A CA 1
ATOM 2883 C C . VAL A 1 361 ? -1.215 18.703 -4.195 1 90.69 361 VAL A C 1
ATOM 2885 O O . VAL A 1 361 ? -1.09 19.797 -3.646 1 90.69 361 VAL A O 1
ATOM 2888 N N . GLU A 1 362 ? -0.464 17.641 -3.988 1 91.44 362 GLU A N 1
ATOM 2889 C CA . GLU A 1 362 ? 0.625 17.75 -3.023 1 91.44 362 GLU A CA 1
ATOM 2890 C C . GLU A 1 362 ? 1.612 18.844 -3.414 1 91.44 362 GLU A C 1
ATOM 2892 O O . GLU A 1 362 ? 1.985 19.672 -2.584 1 91.44 362 GLU A O 1
ATOM 2897 N N . ILE A 1 363 ? 2.025 18.906 -4.613 1 89.75 363 ILE A N 1
ATOM 2898 C CA . ILE A 1 363 ? 2.977 19.891 -5.098 1 89.75 363 ILE A CA 1
ATOM 2899 C C . ILE A 1 363 ? 2.381 21.297 -4.957 1 89.75 363 ILE A C 1
ATOM 2901 O O . ILE A 1 363 ? 3.035 22.203 -4.449 1 89.75 363 ILE A O 1
ATOM 2905 N N . SER A 1 364 ? 1.134 21.422 -5.344 1 89 364 SER A N 1
ATOM 2906 C CA . SER A 1 364 ? 0.467 22.719 -5.242 1 89 364 SER A CA 1
ATOM 2907 C C . SER A 1 364 ? 0.356 23.172 -3.791 1 89 364 SER A C 1
ATOM 2909 O O . SER A 1 364 ? 0.6 24.344 -3.477 1 89 364 SER A O 1
ATOM 2911 N N . ARG A 1 365 ? 0.034 22.25 -2.938 1 90.56 365 ARG A N 1
ATOM 2912 C CA . ARG A 1 365 ? -0.085 22.547 -1.516 1 90.56 365 ARG A CA 1
ATOM 2913 C C . ARG A 1 365 ? 1.254 23 -0.938 1 90.56 365 ARG A C 1
ATOM 2915 O O . ARG A 1 365 ? 1.316 23.969 -0.183 1 90.56 365 ARG A O 1
ATOM 2922 N N . GLN A 1 366 ? 2.232 22.312 -1.287 1 91.44 366 GLN A N 1
ATOM 2923 C CA . GLN A 1 366 ? 3.549 22.656 -0.759 1 91.44 366 GLN A CA 1
ATOM 2924 C C . GLN A 1 366 ? 4.008 24.016 -1.269 1 91.44 366 GLN A C 1
ATOM 2926 O O . GLN A 1 366 ? 4.652 24.781 -0.539 1 91.44 366 GLN A O 1
ATOM 2931 N N . TYR A 1 367 ? 3.688 24.391 -2.441 1 88.25 367 TYR A N 1
ATOM 2932 C CA . TYR A 1 367 ? 4.023 25.703 -2.979 1 88.25 367 TYR A CA 1
ATOM 2933 C C . TYR A 1 367 ? 3.266 26.797 -2.248 1 88.25 367 TYR A C 1
ATOM 2935 O O . TYR A 1 367 ? 3.834 27.844 -1.921 1 88.25 367 TYR A O 1
ATOM 2943 N N . LEU A 1 368 ? 2.016 26.547 -2.088 1 86.5 368 LEU A N 1
ATOM 2944 C CA . LEU A 1 368 ? 1.213 27.516 -1.359 1 86.5 368 LEU A CA 1
ATOM 2945 C C . LEU A 1 368 ? 1.739 27.703 0.059 1 86.5 368 LEU A C 1
ATOM 2947 O O . LEU A 1 368 ? 1.777 28.828 0.568 1 86.5 368 LEU A O 1
ATOM 2951 N N . GLU A 1 369 ? 2.172 26.578 0.616 1 89.06 369 GLU A N 1
ATOM 2952 C CA . GLU A 1 369 ? 2.75 26.656 1.954 1 89.06 369 GLU A CA 1
ATOM 2953 C C . GLU A 1 369 ? 4.062 27.438 1.947 1 89.06 369 GLU A C 1
ATOM 2955 O O . GLU A 1 369 ? 4.348 28.188 2.879 1 89.06 369 GLU A O 1
ATOM 2960 N N . LEU A 1 370 ? 4.84 27.312 0.944 1 88.81 370 LEU A N 1
ATOM 2961 C CA . LEU A 1 370 ? 6.09 28.047 0.81 1 88.81 370 LEU A CA 1
ATOM 2962 C C . LEU A 1 370 ? 5.828 29.547 0.666 1 88.81 370 LEU A C 1
ATOM 2964 O O . LEU A 1 370 ? 6.5 30.359 1.302 1 88.81 370 LEU A O 1
ATOM 2968 N N . GLU A 1 371 ? 4.852 29.859 -0.089 1 85.06 371 GLU A N 1
ATOM 2969 C CA . GLU A 1 371 ? 4.477 31.266 -0.266 1 85.06 371 GLU A CA 1
ATOM 2970 C C . GLU A 1 371 ? 4.012 31.875 1.049 1 85.06 371 GLU A C 1
ATOM 2972 O O . GLU A 1 371 ? 4.406 33 1.39 1 85.06 371 GLU A O 1
ATOM 2977 N N . ARG A 1 372 ? 3.252 31.109 1.709 1 84.38 372 ARG A N 1
ATOM 2978 C CA . ARG A 1 372 ? 2.77 31.578 3.006 1 84.38 372 ARG A CA 1
ATOM 2979 C C . ARG A 1 372 ? 3.922 31.766 3.986 1 84.38 372 ARG A C 1
ATOM 2981 O O . ARG A 1 372 ? 3.971 32.75 4.715 1 84.38 372 ARG A O 1
ATOM 2988 N N . ALA A 1 373 ? 4.801 30.844 3.994 1 87.31 373 ALA A N 1
ATOM 2989 C CA . ALA A 1 373 ? 5.938 30.906 4.91 1 87.31 373 ALA A CA 1
ATOM 2990 C C . ALA A 1 373 ? 6.844 32.094 4.578 1 87.31 373 ALA A C 1
ATOM 2992 O O . ALA A 1 373 ? 7.391 32.719 5.48 1 87.31 373 ALA A O 1
ATOM 2993 N N . ALA A 1 374 ? 6.98 32.438 3.32 1 86.12 374 ALA A N 1
ATOM 2994 C CA . ALA A 1 374 ? 7.781 33.594 2.898 1 86.12 374 ALA A CA 1
ATOM 2995 C C . ALA A 1 374 ? 7.172 34.875 3.395 1 86.12 374 ALA A C 1
ATOM 2997 O O . ALA A 1 374 ? 7.879 35.75 3.922 1 86.12 374 ALA A O 1
ATOM 2998 N N . GLU A 1 375 ? 5.906 34.938 3.225 1 81.88 375 GLU A N 1
ATOM 2999 C CA . GLU A 1 375 ? 5.211 36.156 3.693 1 81.88 375 GLU A CA 1
ATOM 3000 C C . GLU A 1 375 ? 5.281 36.281 5.211 1 81.88 375 GLU A C 1
ATOM 3002 O O . GLU A 1 375 ? 5.398 37.375 5.75 1 81.88 375 GLU A O 1
ATOM 3007 N N . ALA A 1 376 ? 5.258 35.156 5.848 1 82.75 376 ALA A N 1
ATOM 3008 C CA . ALA A 1 376 ? 5.285 35.125 7.309 1 82.75 376 ALA A CA 1
ATOM 3009 C C . ALA A 1 376 ? 6.621 35.625 7.84 1 82.75 376 ALA A C 1
ATOM 3011 O O . ALA A 1 376 ? 6.676 36.25 8.898 1 82.75 376 ALA A O 1
ATOM 3012 N N . ILE A 1 377 ? 7.715 35.469 7.148 1 83.56 377 ILE A N 1
ATOM 3013 C CA . ILE A 1 377 ? 9.031 35.938 7.57 1 83.56 377 ILE A CA 1
ATOM 3014 C C . ILE A 1 377 ? 9.047 37.469 7.605 1 83.56 377 ILE A C 1
ATOM 3016 O O . ILE A 1 377 ? 9.516 38.062 8.578 1 83.56 377 ILE A O 1
ATOM 3020 N N . GLU A 1 378 ? 8.5 38.031 6.594 1 81.19 378 GLU A N 1
ATOM 3021 C CA . GLU A 1 378 ? 8.492 39.5 6.496 1 81.19 378 GLU A CA 1
ATOM 3022 C C . GLU A 1 378 ? 7.641 40.125 7.602 1 81.19 378 GLU A C 1
ATOM 3024 O O . GLU A 1 378 ? 8.055 41.094 8.242 1 81.19 378 GLU A O 1
ATOM 3029 N N . VAL A 1 379 ? 6.559 39.469 7.762 1 78.88 379 VAL A N 1
ATOM 3030 C CA . VAL A 1 379 ? 5.645 40 8.773 1 78.88 379 VAL A CA 1
ATOM 3031 C C . VAL A 1 379 ? 6.254 39.812 10.164 1 78.88 379 VAL A C 1
ATOM 3033 O O . VAL A 1 379 ? 6.164 40.719 11.008 1 78.88 379 VAL A O 1
ATOM 3036 N N . ALA A 1 380 ? 6.898 38.688 10.414 1 83.5 380 ALA A N 1
ATOM 3037 C CA . ALA A 1 380 ? 7.504 38.406 11.711 1 83.5 380 ALA A CA 1
ATOM 3038 C C . ALA A 1 380 ? 8.648 39.375 12.008 1 83.5 380 ALA A C 1
ATOM 3040 O O . ALA A 1 380 ? 8.797 39.812 13.141 1 83.5 380 ALA A O 1
ATOM 3041 N N . ALA A 1 381 ? 9.414 39.75 11.031 1 82.88 381 ALA A N 1
ATOM 3042 C CA . ALA A 1 381 ? 10.516 40.688 11.219 1 82.88 381 ALA A CA 1
ATOM 3043 C C . ALA A 1 381 ? 10.008 42.062 11.625 1 82.88 381 ALA A C 1
ATOM 3045 O O . ALA A 1 381 ? 10.539 42.656 12.555 1 82.88 381 ALA A O 1
ATOM 3046 N N . SER A 1 382 ? 8.961 42.469 10.961 1 82.88 382 SER A N 1
ATOM 3047 C CA . SER A 1 382 ? 8.367 43.75 11.289 1 82.88 382 SER A CA 1
ATOM 3048 C C . SER A 1 382 ? 7.742 43.75 12.68 1 82.88 382 SER A C 1
ATOM 3050 O O . SER A 1 382 ? 7.789 44.75 13.398 1 82.88 382 SER A O 1
ATOM 3052 N N . SER A 1 383 ? 7.219 42.562 13.008 1 82.81 383 SER A N 1
ATOM 3053 C CA . SER A 1 383 ? 6.602 42.438 14.32 1 82.81 383 SER A CA 1
ATOM 3054 C C . SER A 1 383 ? 7.637 42.5 15.438 1 82.81 383 SER A C 1
ATOM 3056 O O . SER A 1 383 ? 7.367 43.062 16.5 1 82.81 383 SER A O 1
ATOM 3058 N N . VAL A 1 384 ? 8.812 42 15.211 1 88.5 384 VAL A N 1
ATOM 3059 C CA . VAL A 1 384 ? 9.875 42.062 16.219 1 88.5 384 VAL A CA 1
ATOM 3060 C C . VAL A 1 384 ? 10.297 43.5 16.438 1 88.5 384 VAL A C 1
ATOM 3062 O O . VAL A 1 384 ? 10.445 43.938 17.578 1 88.5 384 VAL A O 1
ATOM 3065 N N . ASP A 1 385 ? 10.391 44.281 15.406 1 86.94 385 ASP A N 1
ATOM 3066 C CA . ASP A 1 385 ? 10.797 45.656 15.508 1 86.94 385 ASP A CA 1
ATOM 3067 C C . ASP A 1 385 ? 9.758 46.5 16.281 1 86.94 385 ASP A C 1
ATOM 3069 O O . ASP A 1 385 ? 10.109 47.25 17.172 1 86.94 385 ASP A O 1
ATOM 3073 N N . ALA A 1 386 ? 8.578 46.219 15.906 1 81.94 386 ALA A N 1
ATOM 3074 C CA . ALA A 1 386 ? 7.496 46.938 16.578 1 81.94 386 ALA A CA 1
ATOM 3075 C C . ALA A 1 386 ? 7.43 46.594 18.047 1 81.94 386 ALA A C 1
ATOM 3077 O O . ALA A 1 386 ? 7.289 47.469 18.906 1 81.94 386 ALA A O 1
ATOM 3078 N N . ALA A 1 387 ? 7.594 45.281 18.375 1 87.12 387 ALA A N 1
ATOM 3079 C CA . ALA A 1 387 ? 7.516 44.844 19.766 1 87.12 387 ALA A CA 1
ATOM 3080 C C . ALA A 1 387 ? 8.719 45.312 20.578 1 87.12 387 ALA A C 1
ATOM 3082 O O . ALA A 1 387 ? 8.594 45.625 21.766 1 87.12 387 ALA A O 1
ATOM 3083 N N . ARG A 1 388 ? 9.836 45.406 19.953 1 90 388 ARG A N 1
ATOM 3084 C CA . ARG A 1 388 ? 11.039 45.938 20.594 1 90 388 ARG A CA 1
ATOM 3085 C C . ARG A 1 388 ? 10.867 47.406 20.984 1 90 388 ARG A C 1
ATOM 3087 O O . ARG A 1 388 ? 11.188 47.781 22.125 1 90 388 ARG A O 1
ATOM 3094 N N . GLU A 1 389 ? 10.312 48.156 20.078 1 89.12 389 GLU A N 1
ATOM 3095 C CA . GLU A 1 389 ? 10.078 49.594 20.344 1 89.12 389 GLU A CA 1
ATOM 3096 C C . GLU A 1 389 ? 9.062 49.781 21.453 1 89.12 389 GLU A C 1
ATOM 3098 O O . GLU A 1 389 ? 9.234 50.625 22.328 1 89.12 389 GLU A O 1
ATOM 3103 N N . ALA A 1 390 ? 8.086 48.938 21.422 1 84.69 390 ALA A N 1
ATOM 3104 C CA . ALA A 1 390 ? 7.055 49.031 22.453 1 84.69 390 ALA A CA 1
ATOM 3105 C C . ALA A 1 390 ? 7.633 48.688 23.828 1 84.69 390 ALA A C 1
ATOM 3107 O O . ALA A 1 390 ? 7.309 49.344 24.812 1 84.69 390 ALA A O 1
ATOM 3108 N N . PHE A 1 391 ? 8.477 47.75 23.938 1 91.56 391 PHE A N 1
ATOM 3109 C CA . PHE A 1 391 ? 9.102 47.344 25.188 1 91.56 391 PHE A CA 1
ATOM 3110 C C . PHE A 1 391 ? 10.016 48.438 25.703 1 91.56 391 PHE A C 1
ATOM 3112 O O . PHE A 1 391 ? 9.984 48.781 26.891 1 91.56 391 PHE A O 1
ATOM 3119 N N . GLN A 1 392 ? 10.766 49.062 24.797 1 91.19 392 GLN A N 1
ATOM 3120 C CA . GLN A 1 392 ? 11.672 50.125 25.172 1 91.19 392 GLN A CA 1
ATOM 3121 C C . GLN A 1 392 ? 10.906 51.344 25.672 1 91.19 392 GLN A C 1
ATOM 3123 O O . GLN A 1 392 ? 11.305 52 26.656 1 91.19 392 GLN A O 1
ATOM 3128 N N . SER A 1 393 ? 9.844 51.562 24.984 1 88.62 393 SER A N 1
ATOM 3129 C CA . SER A 1 393 ? 9.016 52.688 25.406 1 88.62 393 SER A CA 1
ATOM 3130 C C . SER A 1 393 ? 8.391 52.438 26.766 1 88.62 393 SER A C 1
ATOM 3132 O O . SER A 1 393 ? 8.414 53.312 27.641 1 88.62 393 SER A O 1
ATOM 3134 N N . ALA A 1 394 ? 7.898 51.219 26.969 1 88.62 394 ALA A N 1
ATOM 3135 C CA . ALA A 1 394 ? 7.293 50.875 28.25 1 88.62 394 ALA A CA 1
ATOM 3136 C C . ALA A 1 394 ? 8.312 50.969 29.375 1 88.62 394 ALA A C 1
ATOM 3138 O O . ALA A 1 394 ? 7.996 51.406 30.484 1 88.62 394 ALA A O 1
ATOM 3139 N N . ARG A 1 395 ? 9.469 50.594 29.141 1 90.44 395 ARG A N 1
ATOM 3140 C CA . ARG A 1 395 ? 10.547 50.656 30.125 1 90.44 395 ARG A CA 1
ATOM 3141 C C . ARG A 1 395 ? 10.875 52.094 30.5 1 90.44 395 ARG A C 1
ATOM 3143 O O . ARG A 1 395 ? 11.016 52.438 31.672 1 90.44 395 ARG A O 1
ATOM 3150 N N . ARG A 1 396 ? 10.891 52.969 29.531 1 89.62 396 ARG A N 1
ATOM 3151 C CA . ARG A 1 396 ? 11.188 54.375 29.766 1 89.62 396 ARG A CA 1
ATOM 3152 C C . ARG A 1 396 ? 10.078 55.062 30.578 1 89.62 396 ARG A C 1
ATOM 3154 O O . ARG A 1 396 ? 10.352 55.812 31.516 1 89.62 396 ARG A O 1
ATOM 3161 N N . GLU A 1 397 ? 8.961 54.75 30.203 1 88.81 397 GLU A N 1
ATOM 3162 C CA . GLU A 1 397 ? 7.816 55.344 30.891 1 88.81 397 GLU A CA 1
ATOM 3163 C C . GLU A 1 397 ? 7.758 54.875 32.344 1 88.81 397 GLU A C 1
ATOM 3165 O O . GLU A 1 397 ? 7.391 55.656 33.25 1 88.81 397 GLU A O 1
ATOM 3170 N N . TYR A 1 398 ? 8.078 53.625 32.562 1 90.19 398 TYR A N 1
ATOM 3171 C CA . TYR A 1 398 ? 8.109 53.125 33.938 1 90.19 398 TYR A CA 1
ATOM 3172 C C . TYR A 1 398 ? 9.195 53.812 34.75 1 90.19 398 TYR A C 1
ATOM 3174 O O . TYR A 1 398 ? 8.984 54.156 35.938 1 90.19 398 TYR A O 1
ATOM 3182 N N . GLU A 1 399 ? 10.281 54.062 34.125 1 88.62 399 GLU A N 1
ATOM 3183 C CA . GLU A 1 399 ? 11.383 54.75 34.781 1 88.62 399 GLU A CA 1
ATOM 3184 C C . GLU A 1 399 ? 11.023 56.188 35.125 1 88.62 399 GLU A C 1
ATOM 3186 O O . GLU A 1 399 ? 11.469 56.719 36.125 1 88.62 399 GLU A O 1
ATOM 3191 N N . GLU A 1 400 ? 10.078 56.719 34.281 1 88.12 400 GLU A N 1
ATOM 3192 C CA . GLU A 1 400 ? 9.633 58.094 34.5 1 88.12 400 GLU A CA 1
ATOM 3193 C C . GLU A 1 400 ? 8.438 58.125 35.438 1 88.12 400 GLU A C 1
ATOM 3195 O O . GLU A 1 400 ? 7.988 59.219 35.812 1 88.12 400 GLU A O 1
ATOM 3200 N N . GLY A 1 401 ? 7.969 57 35.812 1 85.5 401 GLY A N 1
ATOM 3201 C CA . GLY A 1 401 ? 6.91 56.906 36.812 1 85.5 401 GLY A CA 1
ATOM 3202 C C . GLY A 1 401 ? 5.523 57.094 36.219 1 85.5 401 GLY A C 1
ATOM 3203 O O . GLY A 1 401 ? 4.559 57.312 36.938 1 85.5 401 GLY A O 1
ATOM 3204 N N . VAL A 1 402 ? 5.449 56.938 34.906 1 83 402 VAL A N 1
ATOM 3205 C CA . VAL A 1 402 ? 4.168 57.25 34.281 1 83 402 VAL A CA 1
ATOM 3206 C C . VAL A 1 402 ? 3.541 55.938 33.75 1 83 402 VAL A C 1
ATOM 3208 O O . VAL A 1 402 ? 2.486 55.969 33.125 1 83 402 VAL A O 1
ATOM 3211 N N . ALA A 1 403 ? 4.242 54.844 33.969 1 83.81 403 ALA A N 1
ATOM 3212 C CA . ALA A 1 403 ? 3.691 53.531 33.562 1 83.81 403 ALA A CA 1
ATOM 3213 C C . ALA A 1 403 ? 3.816 52.531 34.719 1 83.81 403 ALA A C 1
ATOM 3215 O O . ALA A 1 403 ? 4.621 52.719 35.625 1 83.81 403 ALA A O 1
ATOM 3216 N N . LEU A 1 404 ? 2.957 51.531 34.625 1 86.81 404 LEU A N 1
ATOM 3217 C CA . LEU A 1 404 ? 3.002 50.469 35.625 1 86.81 404 LEU A CA 1
ATOM 3218 C C . LEU A 1 404 ? 3.953 49.344 35.219 1 86.81 404 LEU A C 1
ATOM 3220 O O . LEU A 1 404 ? 4.227 49.188 34 1 86.81 404 LEU A O 1
ATOM 3224 N N . SER A 1 405 ? 4.418 48.625 36.188 1 90.75 405 SER A N 1
ATOM 3225 C CA . SER A 1 405 ? 5.301 47.5 35.969 1 90.75 405 SER A CA 1
ATOM 3226 C C . SER A 1 405 ? 4.641 46.469 35.062 1 90.75 405 SER A C 1
ATOM 3228 O O . SER A 1 405 ? 5.309 45.812 34.25 1 90.75 405 SER A O 1
ATOM 3230 N N . GLU A 1 406 ? 3.361 46.375 35.188 1 89 406 GLU A N 1
ATOM 3231 C CA . GLU A 1 406 ? 2.594 45.406 34.406 1 89 406 GLU A CA 1
ATOM 3232 C C . GLU A 1 406 ? 2.709 45.719 32.906 1 89 406 GLU A C 1
ATOM 3234 O O . GLU A 1 406 ? 2.75 44.812 32.094 1 89 406 GLU A O 1
ATOM 3239 N N . GLN A 1 407 ? 2.795 46.938 32.625 1 87.25 407 GLN A N 1
ATOM 3240 C CA . GLN A 1 407 ? 2.908 47.312 31.219 1 87.25 407 GLN A CA 1
ATOM 3241 C C . GLN A 1 407 ? 4.27 46.938 30.641 1 87.25 407 GLN A C 1
ATOM 3243 O O . GLN A 1 407 ? 4.367 46.531 29.484 1 87.25 407 GLN A O 1
ATOM 3248 N N . VAL A 1 408 ? 5.273 47.062 31.453 1 90 408 VAL A N 1
ATOM 3249 C CA . VAL A 1 408 ? 6.609 46.656 31.031 1 90 408 VAL A CA 1
ATOM 3250 C C . VAL A 1 408 ? 6.652 45.125 30.828 1 90 408 VAL A C 1
ATOM 3252 O O . VAL A 1 408 ? 7.16 44.656 29.812 1 90 408 VAL A O 1
ATOM 3255 N N . LEU A 1 409 ? 6.059 44.5 31.719 1 91.06 409 LEU A N 1
ATOM 3256 C CA . LEU A 1 409 ? 6.059 43.031 31.641 1 91.06 409 LEU A CA 1
ATOM 3257 C C . LEU A 1 409 ? 5.266 42.531 30.438 1 91.06 409 LEU A C 1
ATOM 3259 O O . LEU A 1 409 ? 5.672 41.594 29.766 1 91.06 409 LEU A O 1
ATOM 3263 N N . ASP A 1 410 ? 4.215 43.094 30.141 1 88.81 410 ASP A N 1
ATOM 3264 C CA . ASP A 1 410 ? 3.398 42.75 28.984 1 88.81 410 ASP A CA 1
ATOM 3265 C C . ASP A 1 410 ? 4.137 43.031 27.688 1 88.81 410 ASP A C 1
ATOM 3267 O O . ASP A 1 410 ? 4.094 42.219 26.75 1 88.81 410 ASP A O 1
ATOM 3271 N N . ALA A 1 411 ? 4.711 44.188 27.656 1 87.31 411 ALA A N 1
ATOM 3272 C CA . ALA A 1 411 ? 5.488 44.531 26.469 1 87.31 411 ALA A CA 1
ATOM 3273 C C . ALA A 1 411 ? 6.656 43.594 26.266 1 87.31 411 ALA A C 1
ATOM 3275 O O . ALA A 1 411 ? 6.988 43.219 25.141 1 87.31 411 ALA A O 1
ATOM 3276 N N . GLU A 1 412 ? 7.27 43.188 27.359 1 91.56 412 GLU A N 1
ATOM 3277 C CA . GLU A 1 412 ? 8.344 42.219 27.281 1 91.56 412 GLU A CA 1
ATOM 3278 C C . GLU A 1 412 ? 7.84 40.875 26.734 1 91.56 412 GLU A C 1
ATOM 3280 O O . GLU A 1 412 ? 8.508 40.25 25.938 1 91.56 412 GLU A O 1
ATOM 3285 N N . HIS A 1 413 ? 6.762 40.406 27.203 1 91.44 413 HIS A N 1
ATOM 3286 C CA . HIS A 1 413 ? 6.152 39.156 26.734 1 91.44 413 HIS A CA 1
ATOM 3287 C C . HIS A 1 413 ? 5.871 39.219 25.234 1 91.44 413 HIS A C 1
ATOM 3289 O O . HIS A 1 413 ? 6.125 38.25 24.516 1 91.44 413 HIS A O 1
ATOM 3295 N N . ALA A 1 414 ? 5.309 40.312 24.844 1 87.62 414 ALA A N 1
ATOM 3296 C CA . ALA A 1 414 ? 5.027 40.5 23.422 1 87.62 414 ALA A CA 1
ATOM 3297 C C . ALA A 1 414 ? 6.312 40.469 22.609 1 87.62 414 ALA A C 1
ATOM 3299 O O . ALA A 1 414 ? 6.34 39.875 21.516 1 87.62 414 ALA A O 1
ATOM 3300 N N . TYR A 1 415 ? 7.324 41.094 23.125 1 89.31 415 TYR A N 1
ATOM 3301 C CA . TYR A 1 415 ? 8.617 41.125 22.453 1 89.31 415 TYR A CA 1
ATOM 3302 C C . TYR A 1 415 ? 9.211 39.719 22.328 1 89.31 415 TYR A C 1
ATOM 3304 O O . TYR A 1 415 ? 9.641 39.312 21.25 1 89.31 415 TYR A O 1
ATOM 3312 N N . ARG A 1 416 ? 9.18 39 23.328 1 92.44 416 ARG A N 1
ATOM 3313 C CA . ARG A 1 416 ? 9.711 37.656 23.312 1 92.44 416 ARG A CA 1
ATOM 3314 C C . ARG A 1 416 ? 8.898 36.75 22.375 1 92.44 416 ARG A C 1
ATOM 3316 O O . ARG A 1 416 ? 9.461 35.906 21.688 1 92.44 416 ARG A O 1
ATOM 3323 N N . LYS A 1 417 ? 7.633 36.844 22.391 1 90.5 417 LYS A N 1
ATOM 3324 C CA . LYS A 1 417 ? 6.766 36.094 21.5 1 90.5 417 LYS A CA 1
ATOM 3325 C C . LYS A 1 417 ? 7.078 36.406 20.031 1 90.5 417 LYS A C 1
ATOM 3327 O O . LYS A 1 417 ? 7.113 35.5 19.188 1 90.5 417 LYS A O 1
ATOM 3332 N N . ALA A 1 418 ? 7.25 37.688 19.766 1 87.81 418 ALA A N 1
ATOM 3333 C CA . ALA A 1 418 ? 7.59 38.094 18.422 1 87.81 418 ALA A CA 1
ATOM 3334 C C . ALA A 1 418 ? 8.922 37.5 17.969 1 87.81 418 ALA A C 1
ATOM 3336 O O . ALA A 1 418 ? 9.062 37.062 16.828 1 87.81 418 ALA A O 1
ATOM 3337 N N . GLN A 1 419 ? 9.891 37.531 18.875 1 90.31 419 GLN A N 1
ATOM 3338 C CA . GLN A 1 419 ? 11.195 36.969 18.562 1 90.31 419 GLN A CA 1
ATOM 3339 C C . GLN A 1 419 ? 11.094 35.469 18.297 1 90.31 419 GLN A C 1
ATOM 3341 O O . GLN A 1 419 ? 11.695 34.969 17.344 1 90.31 419 GLN A O 1
ATOM 3346 N N . ALA A 1 420 ? 10.398 34.812 19.109 1 90.19 420 ALA A N 1
ATOM 3347 C CA . ALA A 1 420 ? 10.195 33.375 18.938 1 90.19 420 ALA A CA 1
ATOM 3348 C C . ALA A 1 420 ? 9.508 33.094 17.609 1 90.19 420 ALA A C 1
ATOM 3350 O O . ALA A 1 420 ? 9.867 32.125 16.906 1 90.19 420 ALA A O 1
ATOM 3351 N N . ARG A 1 421 ? 8.555 33.844 17.281 1 88.69 421 ARG A N 1
ATOM 3352 C CA . ARG A 1 421 ? 7.824 33.656 16.031 1 88.69 421 ARG A CA 1
ATOM 3353 C C . ARG A 1 421 ? 8.734 33.875 14.82 1 88.69 421 ARG A C 1
ATOM 3355 O O . ARG A 1 421 ? 8.562 33.25 13.789 1 88.69 421 ARG A O 1
ATOM 3362 N N . GLN A 1 422 ? 9.594 34.875 14.953 1 86.44 422 GLN A N 1
ATOM 3363 C CA . GLN A 1 422 ? 10.531 35.094 13.859 1 86.44 422 GLN A CA 1
ATOM 3364 C C . GLN A 1 422 ? 11.414 33.875 13.625 1 86.44 422 GLN A C 1
ATOM 3366 O O . GLN A 1 422 ? 11.617 33.438 12.484 1 86.44 422 GLN A O 1
ATOM 3371 N N . ALA A 1 423 ? 11.883 33.312 14.656 1 86.69 423 ALA A N 1
ATOM 3372 C CA . ALA A 1 423 ? 12.68 32.094 14.539 1 86.69 423 ALA A CA 1
ATOM 3373 C C . ALA A 1 423 ? 11.867 30.969 13.93 1 86.69 423 ALA A C 1
ATOM 3375 O O . ALA A 1 423 ? 12.375 30.219 13.094 1 86.69 423 ALA A O 1
ATOM 3376 N N . GLU A 1 424 ? 10.68 30.797 14.344 1 91.19 424 GLU A N 1
ATOM 3377 C CA . GLU A 1 424 ? 9.781 29.781 13.82 1 91.19 424 GLU A CA 1
ATOM 3378 C C . GLU A 1 424 ? 9.5 29.984 12.336 1 91.19 424 GLU A C 1
ATOM 3380 O O . GLU A 1 424 ? 9.43 29.031 11.57 1 91.19 424 GLU A O 1
ATOM 3385 N N . ALA A 1 425 ? 9.297 31.25 11.984 1 88.5 425 ALA A N 1
ATOM 3386 C CA . ALA A 1 425 ? 8.977 31.578 10.602 1 88.5 425 ALA A CA 1
ATOM 3387 C C . ALA A 1 425 ? 10.109 31.188 9.664 1 88.5 425 ALA A C 1
ATOM 3389 O O . ALA A 1 425 ? 9.867 30.688 8.562 1 88.5 425 ALA A O 1
ATOM 3390 N N . VAL A 1 426 ? 11.281 31.453 10.102 1 88.31 426 VAL A N 1
ATOM 3391 C CA . VAL A 1 426 ? 12.445 31.109 9.289 1 88.31 426 VAL A CA 1
ATOM 3392 C C . VAL A 1 426 ? 12.516 29.594 9.125 1 88.31 426 VAL A C 1
ATOM 3394 O O . VAL A 1 426 ? 12.695 29.094 8.008 1 88.31 426 VAL A O 1
ATOM 3397 N N . ALA A 1 427 ? 12.398 28.844 10.172 1 93.56 427 ALA A N 1
ATOM 3398 C CA . ALA A 1 427 ? 12.422 27.391 10.117 1 93.56 427 ALA A CA 1
ATOM 3399 C C . ALA A 1 427 ? 11.289 26.844 9.25 1 93.56 427 ALA A C 1
ATOM 3401 O O . ALA A 1 427 ? 11.484 25.938 8.453 1 93.56 427 ALA A O 1
ATOM 3402 N N . ASP A 1 428 ? 10.133 27.422 9.43 1 92.25 428 ASP A N 1
ATOM 3403 C CA . ASP A 1 428 ? 8.977 27 8.648 1 92.25 428 ASP A CA 1
ATOM 3404 C C . ASP A 1 428 ? 9.219 27.188 7.156 1 92.25 428 ASP A C 1
ATOM 3406 O O . ASP A 1 428 ? 8.812 26.344 6.344 1 92.25 428 ASP A O 1
ATOM 3410 N N . TYR A 1 429 ? 9.773 28.281 6.832 1 90.62 429 TYR A N 1
ATOM 3411 C CA . TYR A 1 429 ? 10.086 28.562 5.434 1 90.62 429 TYR A CA 1
ATOM 3412 C C . TYR A 1 429 ? 11.039 27.516 4.875 1 90.62 429 TYR A C 1
ATOM 3414 O O . TYR A 1 429 ? 10.82 26.984 3.785 1 90.62 429 TYR A O 1
ATOM 3422 N N . GLU A 1 430 ? 12.07 27.234 5.598 1 92.56 430 GLU A N 1
ATOM 3423 C CA . GLU A 1 430 ? 13.062 26.266 5.137 1 92.56 430 GLU A CA 1
ATOM 3424 C C . GLU A 1 430 ? 12.461 24.859 5.035 1 92.56 430 GLU A C 1
ATOM 3426 O O . GLU A 1 430 ? 12.789 24.109 4.121 1 92.56 430 GLU A O 1
ATOM 3431 N N . ILE A 1 431 ? 11.641 24.5 5.949 1 94.94 431 ILE A N 1
ATOM 3432 C CA . ILE A 1 431 ? 10.961 23.203 5.906 1 94.94 431 ILE A CA 1
ATOM 3433 C C . ILE A 1 431 ? 10.023 23.156 4.703 1 94.94 431 ILE A C 1
ATOM 3435 O O . ILE A 1 431 ? 9.953 22.141 4 1 94.94 431 ILE A O 1
ATOM 3439 N N . ALA A 1 432 ? 9.289 24.266 4.516 1 92.44 432 ALA A N 1
ATOM 3440 C CA . ALA A 1 432 ? 8.398 24.344 3.355 1 92.44 432 ALA A CA 1
ATOM 3441 C C . ALA A 1 432 ? 9.188 24.219 2.055 1 92.44 432 ALA A C 1
ATOM 3443 O O . ALA A 1 432 ? 8.734 23.562 1.111 1 92.44 432 ALA A O 1
ATOM 3444 N N . ARG A 1 433 ? 10.305 24.875 2.02 1 90.12 433 ARG A N 1
ATOM 3445 C CA . ARG A 1 433 ? 11.18 24.766 0.854 1 90.12 433 ARG A CA 1
ATOM 3446 C C . ARG A 1 433 ? 11.609 23.328 0.622 1 90.12 433 ARG A C 1
ATOM 3448 O O . ARG A 1 433 ? 11.562 22.828 -0.507 1 90.12 433 ARG A O 1
ATOM 3455 N N . ALA A 1 434 ? 11.992 22.672 1.675 1 92.56 434 ALA A N 1
ATOM 3456 C CA . ALA A 1 434 ? 12.367 21.25 1.597 1 92.56 434 ALA A CA 1
ATOM 3457 C C . ALA A 1 434 ? 11.195 20.391 1.146 1 92.56 434 ALA A C 1
ATOM 3459 O O . ALA A 1 434 ? 11.367 19.438 0.391 1 92.56 434 ALA A O 1
ATOM 3460 N N . ALA A 1 435 ? 10.047 20.734 1.623 1 93.44 435 ALA A N 1
ATOM 3461 C CA . ALA A 1 435 ? 8.844 19.984 1.271 1 93.44 435 ALA A CA 1
ATOM 3462 C C . ALA A 1 435 ? 8.539 20.109 -0.219 1 93.44 435 ALA A C 1
ATOM 3464 O O . ALA A 1 435 ? 8.102 19.141 -0.853 1 93.44 435 ALA A O 1
ATOM 3465 N N . VAL A 1 436 ? 8.727 21.297 -0.773 1 90.25 436 VAL A N 1
ATOM 3466 C CA . VAL A 1 436 ? 8.516 21.516 -2.201 1 90.25 436 VAL A CA 1
ATOM 3467 C C . VAL A 1 436 ? 9.492 20.656 -3 1 90.25 436 VAL A C 1
ATOM 3469 O O . VAL A 1 436 ? 9.094 20 -3.973 1 90.25 436 VAL A O 1
ATOM 3472 N N . LEU A 1 437 ? 10.734 20.625 -2.561 1 88.56 437 LEU A N 1
ATOM 3473 C CA . LEU A 1 437 ? 11.734 19.812 -3.234 1 88.56 437 LEU A CA 1
ATOM 3474 C C . LEU A 1 437 ? 11.352 18.344 -3.188 1 88.56 437 LEU A C 1
ATOM 3476 O O . LEU A 1 437 ? 11.43 17.641 -4.203 1 88.56 437 LEU A O 1
ATOM 3480 N N . SER A 1 438 ? 10.945 17.906 -2.02 1 91.31 438 SER A N 1
ATOM 3481 C CA . SER A 1 438 ? 10.531 16.516 -1.852 1 91.31 438 SER A CA 1
ATOM 3482 C C . SER A 1 438 ? 9.336 16.188 -2.73 1 91.31 438 SER A C 1
ATOM 3484 O O . SER A 1 438 ? 9.297 15.125 -3.369 1 91.31 438 SER A O 1
ATOM 3486 N N . ALA A 1 439 ? 8.367 17.047 -2.775 1 89.88 439 ALA A N 1
ATOM 3487 C CA . ALA A 1 439 ? 7.164 16.844 -3.574 1 89.88 439 ALA A CA 1
ATOM 3488 C C . ALA A 1 439 ? 7.496 16.75 -5.059 1 89.88 439 ALA A C 1
ATOM 3490 O O . ALA A 1 439 ? 6.781 16.109 -5.824 1 89.88 439 ALA A O 1
ATOM 3491 N N . ARG A 1 440 ? 8.602 17.344 -5.441 1 86.94 440 ARG A N 1
ATOM 3492 C CA . ARG A 1 440 ? 9.047 17.312 -6.832 1 86.94 440 ARG A CA 1
ATOM 3493 C C . ARG A 1 440 ? 9.984 16.141 -7.074 1 86.94 440 ARG A C 1
ATOM 3495 O O . ARG A 1 440 ? 10.516 15.969 -8.18 1 86.94 440 ARG A O 1
ATOM 3502 N N . GLY A 1 441 ? 10.242 15.438 -6.035 1 86.38 441 GLY A N 1
ATOM 3503 C CA . GLY A 1 441 ? 11.125 14.289 -6.156 1 86.38 441 GLY A CA 1
ATOM 3504 C C . GLY A 1 441 ? 12.594 14.672 -6.227 1 86.38 441 GLY A C 1
ATOM 3505 O O . GLY A 1 441 ? 13.398 13.953 -6.816 1 86.38 441 GLY A O 1
ATOM 3506 N N . GLN A 1 442 ? 12.906 15.805 -5.742 1 81.56 442 GLN A N 1
ATOM 3507 C CA . GLN A 1 442 ? 14.273 16.312 -5.824 1 81.56 442 GLN A CA 1
ATOM 3508 C C . GLN A 1 442 ? 14.922 16.359 -4.445 1 81.56 442 GLN A C 1
ATOM 3510 O O . GLN A 1 442 ? 14.234 16.469 -3.43 1 81.56 442 GLN A O 1
ATOM 3515 N N . ILE A 1 443 ? 16.172 15.992 -4.484 1 72.69 443 ILE A N 1
ATOM 3516 C CA . ILE A 1 443 ? 17 16.172 -3.287 1 72.69 443 ILE A CA 1
ATOM 3517 C C . ILE A 1 443 ? 17.797 17.453 -3.391 1 72.69 443 ILE A C 1
ATOM 3519 O O . ILE A 1 443 ? 18.156 17.891 -4.492 1 72.69 443 ILE A O 1
ATOM 3523 N N . TRP A 1 444 ? 17.609 18.406 -2.836 1 62.38 444 TRP A N 1
ATOM 3524 C CA . TRP A 1 444 ? 18.406 19.641 -2.951 1 62.38 444 TRP A CA 1
ATOM 3525 C C . TRP A 1 444 ? 19.891 19.312 -3.137 1 62.38 444 TRP A C 1
ATOM 3527 O O . TRP A 1 444 ? 20.391 18.344 -2.566 1 62.38 444 TRP A O 1
ATOM 3537 N N . GLY A 1 445 ? 20.719 20.031 -4.23 1 54.91 445 GLY A N 1
ATOM 3538 C CA . GLY A 1 445 ? 22.141 19.984 -4.539 1 54.91 445 GLY A CA 1
ATOM 3539 C C . GLY A 1 445 ? 22.484 18.969 -5.609 1 54.91 445 GLY A C 1
ATOM 3540 O O . GLY A 1 445 ? 23.625 18.922 -6.074 1 54.91 445 GLY A O 1
ATOM 3541 N N . SER A 1 446 ? 21.734 17.875 -5.734 1 43.03 446 SER A N 1
ATOM 3542 C CA . SER A 1 446 ? 22.141 16.922 -6.766 1 43.03 446 SER A CA 1
ATOM 3543 C C . SER A 1 446 ? 21.953 17.516 -8.164 1 43.03 446 SER A C 1
ATOM 3545 O O . SER A 1 446 ? 22.344 16.906 -9.156 1 43.03 446 SER A O 1
ATOM 3547 N N . ASP A 1 447 ? 20.766 18.078 -8.461 1 36.72 447 ASP A N 1
ATOM 3548 C CA . ASP A 1 447 ? 20.797 18.5 -9.859 1 36.72 447 ASP A CA 1
ATOM 3549 C C . ASP A 1 447 ? 21.922 19.5 -10.109 1 36.72 447 ASP A C 1
ATOM 3551 O O . ASP A 1 447 ? 21.75 20.703 -9.852 1 36.72 447 ASP A O 1
ATOM 3555 N N . GLY A 1 448 ? 23.125 19.422 -9.805 1 29.86 448 GLY A N 1
ATOM 3556 C CA . GLY A 1 448 ? 23.969 19.953 -10.859 1 29.86 448 GLY A CA 1
ATOM 3557 C C . GLY A 1 448 ? 23.406 19.734 -12.25 1 29.86 448 GLY A C 1
ATOM 3558 O O . GLY A 1 448 ? 22.422 19 -12.414 1 29.86 448 GLY A O 1
ATOM 3559 N N . GLY A 1 449 ? 24 20.25 -13.586 1 27.56 449 GLY A N 1
ATOM 3560 C CA . GLY A 1 449 ? 23.781 20.266 -15.023 1 27.56 449 GLY A CA 1
ATOM 3561 C C . GLY A 1 449 ? 23.391 18.906 -15.586 1 27.56 449 GLY A C 1
ATOM 3562 O O . GLY A 1 449 ? 23.297 18.734 -16.797 1 27.56 449 GLY A O 1
ATOM 3563 N N . ASN A 1 450 ? 23.203 17.609 -15.227 1 22.06 450 ASN A N 1
ATOM 3564 C CA . ASN A 1 450 ? 22.969 16.953 -16.516 1 22.06 450 ASN A CA 1
ATOM 3565 C C . ASN A 1 450 ? 21.562 17.25 -17.031 1 22.06 450 ASN A C 1
ATOM 3567 O O . ASN A 1 450 ? 20.594 17.281 -16.266 1 22.06 450 ASN A O 1
ATOM 3571 N N . MET B 1 1 ? -17.969 5.227 -76.562 1 24.38 1 MET B N 1
ATOM 3572 C CA . MET B 1 1 ? -17.25 4.836 -75.375 1 24.38 1 MET B CA 1
ATOM 3573 C C . MET B 1 1 ? -16.75 6.066 -74.625 1 24.38 1 MET B C 1
ATOM 3575 O O . MET B 1 1 ? -15.609 6.492 -74.812 1 24.38 1 MET B O 1
ATOM 3579 N N . ARG B 1 2 ? -17.75 7.023 -74.562 1 29.45 2 ARG B N 1
ATOM 3580 C CA . ARG B 1 2 ? -17.641 8.406 -74.125 1 29.45 2 ARG B CA 1
ATOM 3581 C C . ARG B 1 2 ? -17.109 8.469 -72.688 1 29.45 2 ARG B C 1
ATOM 3583 O O . ARG B 1 2 ? -17.578 7.734 -71.812 1 29.45 2 ARG B O 1
ATOM 3590 N N . HIS B 1 3 ? -15.828 8.812 -72.5 1 28.84 3 HIS B N 1
ATOM 3591 C CA . HIS B 1 3 ? -14.906 9.031 -71.375 1 28.84 3 HIS B CA 1
ATOM 3592 C C . HIS B 1 3 ? -15.484 10.031 -70.375 1 28.84 3 HIS B C 1
ATOM 3594 O O . HIS B 1 3 ? -15.461 11.242 -70.625 1 28.84 3 HIS B O 1
ATOM 3600 N N . LEU B 1 4 ? -16.703 9.758 -69.875 1 32.16 4 LEU B N 1
ATOM 3601 C CA . LEU B 1 4 ? -17.328 10.711 -69 1 32.16 4 LEU B CA 1
ATOM 3602 C C . LEU B 1 4 ? -16.406 11.023 -67.812 1 32.16 4 LEU B C 1
ATOM 3604 O O . LEU B 1 4 ? -15.938 10.117 -67.125 1 32.16 4 LEU B O 1
ATOM 3608 N N . TYR B 1 5 ? -15.594 12.086 -68 1 33.72 5 TYR B N 1
ATOM 3609 C CA . TYR B 1 5 ? -14.664 12.734 -67.062 1 33.72 5 TYR B CA 1
ATOM 3610 C C . TYR B 1 5 ? -15.367 13.094 -65.75 1 33.72 5 TYR B C 1
ATOM 3612 O O . TYR B 1 5 ? -16.281 13.93 -65.75 1 33.72 5 TYR B O 1
ATOM 3620 N N . LEU B 1 6 ? -15.789 12.086 -64.938 1 34.34 6 LEU B N 1
ATOM 3621 C CA . LEU B 1 6 ? -16.469 12.336 -63.688 1 34.34 6 LEU B CA 1
ATOM 3622 C C . LEU B 1 6 ? -15.648 13.258 -62.812 1 34.34 6 LEU B C 1
ATOM 3624 O O . LEU B 1 6 ? -14.484 12.961 -62.5 1 34.34 6 LEU B O 1
ATOM 3628 N N . TYR B 1 7 ? -15.75 14.602 -63.031 1 35.97 7 TYR B N 1
ATOM 3629 C CA . TYR B 1 7 ? -15.133 15.641 -62.219 1 35.97 7 TYR B CA 1
ATOM 3630 C C . TYR B 1 7 ? -15.43 15.422 -60.719 1 35.97 7 TYR B C 1
ATOM 3632 O O . TYR B 1 7 ? -16.578 15.211 -60.344 1 35.97 7 TYR B O 1
ATOM 3640 N N . PRO B 1 8 ? -14.453 14.883 -59.969 1 37.56 8 PRO B N 1
ATOM 3641 C CA . PRO B 1 8 ? -14.633 14.672 -58.531 1 37.56 8 PRO B CA 1
ATOM 3642 C C . PRO B 1 8 ? -14.992 15.953 -57.781 1 37.56 8 PRO B C 1
ATOM 3644 O O . PRO B 1 8 ? -14.273 16.953 -57.875 1 37.56 8 PRO B O 1
ATOM 3647 N N . VAL B 1 9 ? -16.25 16.359 -57.844 1 34.72 9 VAL B N 1
ATOM 3648 C CA . VAL B 1 9 ? -16.656 17.516 -57.062 1 34.72 9 VAL B CA 1
ATOM 3649 C C . VAL B 1 9 ? -16.156 17.344 -55.625 1 34.72 9 VAL B C 1
ATOM 3651 O O . VAL B 1 9 ? -16.5 16.375 -54.938 1 34.72 9 VAL B O 1
ATOM 3654 N N . ILE B 1 10 ? -14.961 17.797 -55.344 1 35.94 10 ILE B N 1
ATOM 3655 C CA . ILE B 1 10 ? -14.352 17.953 -54.031 1 35.94 10 ILE B CA 1
ATOM 3656 C C . ILE B 1 10 ? -15.281 18.75 -53.125 1 35.94 10 ILE B C 1
ATOM 3658 O O . ILE B 1 10 ? -15.547 19.922 -53.375 1 35.94 10 ILE B O 1
ATOM 3662 N N . ILE B 1 11 ? -16.422 18.109 -52.75 1 34.62 11 ILE B N 1
ATOM 3663 C CA . ILE B 1 11 ? -17.25 18.75 -51.719 1 34.62 11 ILE B CA 1
ATOM 3664 C C . ILE B 1 11 ? -16.391 19.172 -50.531 1 34.62 11 ILE B C 1
ATOM 3666 O O . ILE B 1 11 ? -15.781 18.328 -49.875 1 34.62 11 ILE B O 1
ATOM 3670 N N . TRP B 1 12 ? -15.852 20.359 -50.688 1 35.53 12 TRP B N 1
ATOM 3671 C CA . TRP B 1 12 ? -15.203 21.062 -49.562 1 35.53 12 TRP B CA 1
ATOM 3672 C C . TRP B 1 12 ? -16.125 21.125 -48.344 1 35.53 12 TRP B C 1
ATOM 3674 O O . TRP B 1 12 ? -17.141 21.812 -48.375 1 35.53 12 TRP B O 1
ATOM 3684 N N . PHE B 1 13 ? -16.469 19.891 -47.875 1 37.25 13 PHE B N 1
ATOM 3685 C CA . PHE B 1 13 ? -17.172 19.984 -46.594 1 37.25 13 PHE B CA 1
ATOM 3686 C C . PHE B 1 13 ? -16.422 20.891 -45.625 1 37.25 13 PHE B C 1
ATOM 3688 O O . PHE B 1 13 ? -15.297 20.578 -45.219 1 37.25 13 PHE B O 1
ATOM 3695 N N . GLY B 1 14 ? -16.594 22.219 -45.781 1 33.84 14 GLY B N 1
ATOM 3696 C CA . GLY B 1 14 ? -16.219 23.172 -44.75 1 33.84 14 GLY B CA 1
ATOM 3697 C C . GLY B 1 14 ? -16.672 22.75 -43.375 1 33.84 14 GLY B C 1
ATOM 3698 O O . GLY B 1 14 ? -17.859 22.719 -43.094 1 33.84 14 GLY B O 1
ATOM 3699 N N . ALA B 1 15 ? -16.078 21.734 -42.781 1 35.88 15 ALA B N 1
ATOM 3700 C CA . ALA B 1 15 ? -16.234 21.422 -41.344 1 35.88 15 ALA B CA 1
ATOM 3701 C C . ALA B 1 15 ? -16.109 22.688 -40.5 1 35.88 15 ALA B C 1
ATOM 3703 O O . ALA B 1 15 ? -15.016 23.25 -40.375 1 35.88 15 ALA B O 1
ATOM 3704 N N . GLY B 1 16 ? -17.062 23.625 -40.688 1 33.72 16 GLY B N 1
ATOM 3705 C CA . GLY B 1 16 ? -17.109 24.609 -39.656 1 33.72 16 GLY B CA 1
ATOM 3706 C C . GLY B 1 16 ? -16.922 24.031 -38.25 1 33.72 16 GLY B C 1
ATOM 3707 O O . GLY B 1 16 ? -17.703 23.203 -37.812 1 33.72 16 GLY B O 1
ATOM 3708 N N . LEU B 1 17 ? -15.695 23.844 -37.875 1 36.19 17 LEU B N 1
ATOM 3709 C CA . LEU B 1 17 ? -15.328 23.641 -36.5 1 36.19 17 LEU B CA 1
ATOM 3710 C C . LEU B 1 17 ? -16.094 24.594 -35.594 1 36.19 17 LEU B C 1
ATOM 3712 O O . LEU B 1 17 ? -15.836 25.797 -35.562 1 36.19 17 LEU B O 1
ATOM 3716 N N . PHE B 1 18 ? -17.453 24.406 -35.5 1 36.16 18 PHE B N 1
ATOM 3717 C CA . PHE B 1 18 ? -18.109 25.109 -34.406 1 36.16 18 PHE B CA 1
ATOM 3718 C C . PHE B 1 18 ? -17.266 25.062 -33.156 1 36.16 18 PHE B C 1
ATOM 3720 O O . PHE B 1 18 ? -17 23.984 -32.594 1 36.16 18 PHE B O 1
ATOM 3727 N N . ALA B 1 19 ? -16.391 26 -33 1 35.59 19 ALA B N 1
ATOM 3728 C CA . ALA B 1 19 ? -15.852 26.328 -31.672 1 35.59 19 ALA B CA 1
ATOM 3729 C C . ALA B 1 19 ? -16.938 26.312 -30.609 1 35.59 19 ALA B C 1
ATOM 3731 O O . ALA B 1 19 ? -17.859 27.141 -30.641 1 35.59 19 ALA B O 1
ATOM 3732 N N . LEU B 1 20 ? -17.359 25.125 -30.188 1 38.75 20 LEU B N 1
ATOM 3733 C CA . LEU B 1 20 ? -18.141 25.172 -28.953 1 38.75 20 LEU B CA 1
ATOM 3734 C C . LEU B 1 20 ? -17.594 26.219 -28 1 38.75 20 LEU B C 1
ATOM 3736 O O . LEU B 1 20 ? -16.391 26.234 -27.703 1 38.75 20 LEU B O 1
ATOM 3740 N N . PRO B 1 21 ? -18.172 27.422 -28 1 37.62 21 PRO B N 1
ATOM 3741 C CA . PRO B 1 21 ? -17.688 28.344 -26.969 1 37.62 21 PRO B CA 1
ATOM 3742 C C . PRO B 1 21 ? -17.312 27.625 -25.672 1 37.62 21 PRO B C 1
ATOM 3744 O O . PRO B 1 21 ? -18.016 26.688 -25.25 1 37.62 21 PRO B O 1
ATOM 3747 N N . ALA B 1 22 ? -16.109 27.578 -25.406 1 37.69 22 ALA B N 1
ATOM 3748 C CA . ALA B 1 22 ? -15.727 27.375 -24.016 1 37.69 22 ALA B CA 1
ATOM 3749 C C . ALA B 1 22 ? -16.609 28.203 -23.078 1 37.69 22 ALA B C 1
ATOM 3751 O O . ALA B 1 22 ? -16.484 29.422 -23.016 1 37.69 22 ALA B O 1
ATOM 3752 N N . GLN B 1 23 ? -17.938 27.984 -22.969 1 36.19 23 GLN B N 1
ATOM 3753 C CA . GLN B 1 23 ? -18.641 28.641 -21.875 1 36.19 23 GLN B CA 1
ATOM 3754 C C . GLN B 1 23 ? -17.688 28.922 -20.719 1 36.19 23 GLN B C 1
ATOM 3756 O O . GLN B 1 23 ? -17 28.016 -20.25 1 36.19 23 GLN B O 1
ATOM 3761 N N . ALA B 1 24 ? -17.156 30.016 -20.703 1 37.19 24 ALA B N 1
ATOM 3762 C CA . ALA B 1 24 ? -16.609 30.578 -19.469 1 37.19 24 ALA B CA 1
ATOM 3763 C C . ALA B 1 24 ? -17.328 30.016 -18.25 1 37.19 24 ALA B C 1
ATOM 3765 O O . ALA B 1 24 ? -18.516 30.281 -18.047 1 37.19 24 ALA B O 1
ATOM 3766 N N . GLN B 1 25 ? -17.219 28.75 -17.891 1 39.41 25 GLN B N 1
ATOM 3767 C CA . GLN B 1 25 ? -17.844 28.172 -16.703 1 39.41 25 GLN B CA 1
ATOM 3768 C C . GLN B 1 25 ? -17.906 29.188 -15.57 1 39.41 25 GLN B C 1
ATOM 3770 O O . GLN B 1 25 ? -16.875 29.625 -15.047 1 39.41 25 GLN B O 1
ATOM 3775 N N . THR B 1 26 ? -18.719 30.266 -15.609 1 42.5 26 THR B N 1
ATOM 3776 C CA . THR B 1 26 ? -19.188 30.906 -14.391 1 42.5 26 THR B CA 1
ATOM 3777 C C . THR B 1 26 ? -18.922 30.031 -13.172 1 42.5 26 THR B C 1
ATOM 3779 O O . THR B 1 26 ? -18.891 28.797 -13.289 1 42.5 26 THR B O 1
ATOM 3782 N N . GLY B 1 27 ? -18.281 30.453 -12.117 1 52.84 27 GLY B N 1
ATOM 3783 C CA . GLY B 1 27 ? -18.031 29.703 -10.891 1 52.84 27 GLY B CA 1
ATOM 3784 C C . GLY B 1 27 ? -19.109 28.672 -10.594 1 52.84 27 GLY B C 1
ATOM 3785 O O . GLY B 1 27 ? -20.25 29.016 -10.328 1 52.84 27 GLY B O 1
ATOM 3786 N N . ASN B 1 28 ? -19.297 27.594 -11.25 1 60.56 28 ASN B N 1
ATOM 3787 C CA . ASN B 1 28 ? -20.234 26.469 -11.219 1 60.56 28 ASN B CA 1
ATOM 3788 C C . ASN B 1 28 ? -20.516 26.016 -9.789 1 60.56 28 ASN B C 1
ATOM 3790 O O . ASN B 1 28 ? -19.641 25.469 -9.117 1 60.56 28 ASN B O 1
ATOM 3794 N N . ARG B 1 29 ? -21.625 26.688 -9.195 1 83.81 29 ARG B N 1
ATOM 3795 C CA . ARG B 1 29 ? -22.062 26.234 -7.883 1 83.81 29 ARG B CA 1
ATOM 3796 C C . ARG B 1 29 ? -22.5 24.781 -7.922 1 83.81 29 ARG B C 1
ATOM 3798 O O . ARG B 1 29 ? -23.406 24.422 -8.672 1 83.81 29 ARG B O 1
ATOM 3805 N N . LEU B 1 30 ? -21.734 24.016 -7.336 1 91.81 30 LEU B N 1
ATOM 3806 C CA . LEU B 1 30 ? -21.984 22.578 -7.262 1 91.81 30 LEU B CA 1
ATOM 3807 C C . LEU B 1 30 ? -22.703 22.219 -5.969 1 91.81 30 LEU B C 1
ATOM 3809 O O . LEU B 1 30 ? -22.375 22.734 -4.902 1 91.81 30 LEU B O 1
ATOM 3813 N N . THR B 1 31 ? -23.797 21.453 -6.141 1 92.69 31 THR B N 1
ATOM 3814 C CA . THR B 1 31 ? -24.438 20.906 -4.949 1 92.69 31 THR B CA 1
ATOM 3815 C C . THR B 1 31 ? -23.656 19.719 -4.414 1 92.69 31 THR B C 1
ATOM 3817 O O . THR B 1 31 ? -22.797 19.172 -5.109 1 92.69 31 THR B O 1
ATOM 3820 N N . VAL B 1 32 ? -23.938 19.453 -3.17 1 93.38 32 VAL B N 1
ATOM 3821 C CA . VAL B 1 32 ? -23.266 18.312 -2.555 1 93.38 32 VAL B CA 1
ATOM 3822 C C . VAL B 1 32 ? -23.594 17.031 -3.318 1 93.38 32 VAL B C 1
ATOM 3824 O O . VAL B 1 32 ? -22.719 16.203 -3.561 1 93.38 32 VAL B O 1
ATOM 3827 N N . ALA B 1 33 ? -24.844 16.891 -3.766 1 91.88 33 ALA B N 1
ATOM 3828 C CA . ALA B 1 33 ? -25.281 15.703 -4.492 1 91.88 33 ALA B CA 1
ATOM 3829 C C . ALA B 1 33 ? -24.578 15.586 -5.836 1 91.88 33 ALA B C 1
ATOM 3831 O O . ALA B 1 33 ? -24.125 14.508 -6.219 1 91.88 33 ALA B O 1
ATOM 3832 N N . GLU B 1 34 ? -24.469 16.672 -6.523 1 93.88 34 GLU B N 1
ATOM 3833 C CA . GLU B 1 34 ? -23.766 16.688 -7.797 1 93.88 34 GLU B CA 1
ATOM 3834 C C . GLU B 1 34 ? -22.281 16.359 -7.609 1 93.88 34 GLU B C 1
ATOM 3836 O O . GLU B 1 34 ? -21.703 15.641 -8.414 1 93.88 34 GLU B O 1
ATOM 3841 N N . SER B 1 35 ? -21.719 16.906 -6.539 1 95.88 35 SER B N 1
ATOM 3842 C CA . SER B 1 35 ? -20.297 16.656 -6.25 1 95.88 35 SER B CA 1
ATOM 3843 C C . SER B 1 35 ? -20.062 15.172 -5.957 1 95.88 35 SER B C 1
ATOM 3845 O O . SER B 1 35 ? -19.094 14.594 -6.441 1 95.88 35 SER B O 1
ATOM 3847 N N . VAL B 1 36 ? -20.953 14.625 -5.219 1 96.38 36 VAL B N 1
ATOM 3848 C CA . VAL B 1 36 ? -20.812 13.211 -4.891 1 96.38 36 VAL B CA 1
ATOM 3849 C C . VAL B 1 36 ? -20.938 12.367 -6.16 1 96.38 36 VAL B C 1
ATOM 3851 O O . VAL B 1 36 ? -20.156 11.438 -6.375 1 96.38 36 VAL B O 1
ATOM 3854 N N . LYS B 1 37 ? -21.891 12.695 -6.992 1 95.75 37 LYS B N 1
ATOM 3855 C CA . LYS B 1 37 ? -22.062 11.984 -8.25 1 95.75 37 LYS B CA 1
ATOM 3856 C C . LYS B 1 37 ? -20.812 12.062 -9.109 1 95.75 37 LYS B C 1
ATOM 3858 O O . LYS B 1 37 ? -20.328 11.039 -9.617 1 95.75 37 LYS B O 1
ATOM 3863 N N . MET B 1 38 ? -20.266 13.227 -9.211 1 96.06 38 MET B N 1
ATOM 3864 C CA . MET B 1 38 ? -19.047 13.422 -9.984 1 96.06 38 MET B CA 1
ATOM 3865 C C . MET B 1 38 ? -17.891 12.656 -9.375 1 96.06 38 MET B C 1
ATOM 3867 O O . MET B 1 38 ? -17.109 12.016 -10.086 1 96.06 38 MET B O 1
ATOM 3871 N N . GLY B 1 39 ? -17.75 12.734 -8.008 1 97.19 39 GLY B N 1
ATOM 3872 C CA . GLY B 1 39 ? -16.688 12.016 -7.324 1 97.19 39 GLY B CA 1
ATOM 3873 C C . GLY B 1 39 ? -16.734 10.516 -7.543 1 97.19 39 GLY B C 1
ATOM 3874 O O . GLY B 1 39 ? -15.703 9.875 -7.719 1 97.19 39 GLY B O 1
ATOM 3875 N N . LEU B 1 40 ? -17.953 10.008 -7.562 1 96.88 40 LEU B N 1
ATOM 3876 C CA . LEU B 1 40 ? -18.125 8.57 -7.766 1 96.88 40 LEU B CA 1
ATOM 3877 C C . LEU B 1 40 ? -17.812 8.188 -9.211 1 96.88 40 LEU B C 1
ATOM 3879 O O . LEU B 1 40 ? -17.312 7.086 -9.469 1 96.88 40 LEU B O 1
ATOM 3883 N N . GLU B 1 41 ? -18.047 9.039 -10.109 1 95.81 41 GLU B N 1
ATOM 3884 C CA . GLU B 1 41 ? -17.844 8.766 -11.531 1 95.81 41 GLU B CA 1
ATOM 3885 C C . GLU B 1 41 ? -16.359 8.836 -11.898 1 95.81 41 GLU B C 1
ATOM 3887 O O . GLU B 1 41 ? -15.898 8.117 -12.781 1 95.81 41 GLU B O 1
ATOM 3892 N N . HIS B 1 42 ? -15.602 9.641 -11.203 1 95.75 42 HIS B N 1
ATOM 3893 C CA . HIS B 1 42 ? -14.242 9.914 -11.648 1 95.75 42 HIS B CA 1
ATOM 3894 C C . HIS B 1 42 ? -13.219 9.367 -10.656 1 95.75 42 HIS B C 1
ATOM 3896 O O . HIS B 1 42 ? -12.023 9.641 -10.773 1 95.75 42 HIS B O 1
ATOM 3902 N N . SER B 1 43 ? -13.625 8.586 -9.719 1 96.81 43 SER B N 1
ATOM 3903 C CA . SER B 1 43 ? -12.734 8.102 -8.672 1 96.81 43 SER B CA 1
ATOM 3904 C C . SER B 1 43 ? -11.836 6.984 -9.188 1 96.81 43 SER B C 1
ATOM 3906 O O . SER B 1 43 ? -12.32 5.941 -9.625 1 96.81 43 SER B O 1
ATOM 3908 N N . TYR B 1 44 ? -10.484 7.242 -9.141 1 96.69 44 TYR B N 1
ATOM 3909 C CA . TYR B 1 44 ? -9.523 6.211 -9.508 1 96.69 44 TYR B CA 1
ATOM 3910 C C . TYR B 1 44 ? -9.539 5.062 -8.508 1 96.69 44 TYR B C 1
ATOM 3912 O O . TYR B 1 44 ? -9.297 3.908 -8.867 1 96.69 44 TYR B O 1
ATOM 3920 N N . ARG B 1 45 ? -9.859 5.352 -7.258 1 96.19 45 ARG B N 1
ATOM 3921 C CA . ARG B 1 45 ? -9.969 4.316 -6.234 1 96.19 45 ARG B CA 1
ATOM 3922 C C . ARG B 1 45 ? -11.102 3.348 -6.559 1 96.19 45 ARG B C 1
ATOM 3924 O O . ARG B 1 45 ? -10.961 2.139 -6.355 1 96.19 45 ARG B O 1
ATOM 3931 N N . LEU B 1 46 ? -12.211 3.912 -7.062 1 97.5 46 LEU B N 1
ATOM 3932 C CA . LEU B 1 46 ? -13.328 3.057 -7.441 1 97.5 46 LEU B CA 1
ATOM 3933 C C . LEU B 1 46 ? -12.984 2.217 -8.664 1 97.5 46 LEU B C 1
ATOM 3935 O O . LEU B 1 46 ? -13.414 1.067 -8.781 1 97.5 46 LEU B O 1
ATOM 3939 N N . ARG B 1 47 ? -12.227 2.824 -9.578 1 97.31 47 ARG B N 1
ATOM 3940 C CA . ARG B 1 47 ? -11.773 2.055 -10.734 1 97.31 47 ARG B CA 1
ATOM 3941 C C . ARG B 1 47 ? -10.891 0.891 -10.297 1 97.31 47 ARG B C 1
ATOM 3943 O O . ARG B 1 47 ? -11.023 -0.223 -10.812 1 97.31 47 ARG B O 1
ATOM 3950 N N . ALA B 1 48 ? -9.984 1.139 -9.367 1 97.88 48 ALA B N 1
ATOM 3951 C CA . ALA B 1 48 ? -9.125 0.083 -8.836 1 97.88 48 ALA B CA 1
ATOM 3952 C C . ALA B 1 48 ? -9.953 -0.998 -8.141 1 97.88 48 ALA B C 1
ATOM 3954 O O . ALA B 1 48 ? -9.695 -2.191 -8.32 1 97.88 48 ALA B O 1
ATOM 3955 N N . ALA B 1 49 ? -10.953 -0.597 -7.387 1 97.62 49 ALA B N 1
ATOM 3956 C CA . ALA B 1 49 ? -11.82 -1.55 -6.703 1 97.62 49 ALA B CA 1
ATOM 3957 C C . ALA B 1 49 ? -12.609 -2.387 -7.707 1 97.62 49 ALA B C 1
ATOM 3959 O O . ALA B 1 49 ? -12.797 -3.59 -7.512 1 97.62 49 ALA B O 1
ATOM 3960 N N . GLY B 1 50 ? -13.086 -1.723 -8.734 1 98 50 GLY B N 1
ATOM 3961 C CA . GLY B 1 50 ? -13.773 -2.455 -9.789 1 98 50 GLY B CA 1
ATOM 3962 C C . GLY B 1 50 ? -12.891 -3.496 -10.453 1 98 50 GLY B C 1
ATOM 3963 O O . GLY B 1 50 ? -13.344 -4.605 -10.742 1 98 50 GLY B O 1
ATOM 3964 N N . ALA B 1 51 ? -11.672 -3.131 -10.711 1 98.25 51 ALA B N 1
ATOM 3965 C CA . ALA B 1 51 ? -10.719 -4.078 -11.281 1 98.25 51 ALA B CA 1
ATOM 3966 C C . ALA B 1 51 ? -10.5 -5.266 -10.352 1 98.25 51 ALA B C 1
ATOM 3968 O O . ALA B 1 51 ? -10.352 -6.402 -10.805 1 98.25 51 ALA B O 1
ATOM 3969 N N . GLU B 1 52 ? -10.516 -5.035 -9.062 1 97.94 52 GLU B N 1
ATOM 3970 C CA . GLU B 1 52 ? -10.375 -6.109 -8.086 1 97.94 52 GLU B CA 1
ATOM 3971 C C . GLU B 1 52 ? -11.555 -7.07 -8.141 1 97.94 52 GLU B C 1
ATOM 3973 O O . GLU B 1 52 ? -11.383 -8.281 -8.008 1 97.94 52 GLU B O 1
ATOM 3978 N N . VAL B 1 53 ? -12.75 -6.559 -8.32 1 98.5 53 VAL B N 1
ATOM 3979 C CA . VAL B 1 53 ? -13.938 -7.391 -8.469 1 98.5 53 VAL B CA 1
ATOM 3980 C C . VAL B 1 53 ? -13.812 -8.258 -9.719 1 98.5 53 VAL B C 1
ATOM 3982 O O . VAL B 1 53 ? -14.062 -9.461 -9.672 1 98.5 53 VAL B O 1
ATOM 3985 N N . GLU B 1 54 ? -13.359 -7.652 -10.797 1 98.31 54 GLU B N 1
ATOM 3986 C CA . GLU B 1 54 ? -13.172 -8.398 -12.039 1 98.31 54 GLU B CA 1
ATOM 3987 C C . GLU B 1 54 ? -12.148 -9.516 -11.859 1 98.31 54 GLU B C 1
ATOM 3989 O O . GLU B 1 54 ? -12.336 -10.617 -12.375 1 98.31 54 GLU B O 1
ATOM 3994 N N . GLY B 1 55 ? -11.062 -9.188 -11.125 1 98.25 55 GLY B N 1
ATOM 3995 C CA . GLY B 1 55 ? -10.062 -10.203 -10.844 1 98.25 55 GLY B CA 1
ATOM 3996 C C . GLY B 1 55 ? -10.609 -11.359 -10.031 1 98.25 55 GLY B C 1
ATOM 3997 O O . GLY B 1 55 ? -10.32 -12.523 -10.328 1 98.25 55 GLY B O 1
ATOM 3998 N N . ALA B 1 56 ? -11.383 -11.07 -9.031 1 98.25 56 ALA B N 1
ATOM 3999 C CA . ALA B 1 56 ? -11.969 -12.109 -8.188 1 98.25 56 ALA B CA 1
ATOM 4000 C C . ALA B 1 56 ? -12.961 -12.961 -8.977 1 98.25 56 ALA B C 1
ATOM 4002 O O . ALA B 1 56 ? -13.023 -14.18 -8.789 1 98.25 56 ALA B O 1
ATOM 4003 N N . GLU B 1 57 ? -13.742 -12.344 -9.852 1 98.31 57 GLU B N 1
ATOM 4004 C CA . GLU B 1 57 ? -14.664 -13.07 -10.719 1 98.31 57 GLU B CA 1
ATOM 4005 C C . GLU B 1 57 ? -13.922 -13.984 -11.688 1 98.31 57 GLU B C 1
ATOM 4007 O O . GLU B 1 57 ? -14.359 -15.102 -11.961 1 98.31 57 GLU B O 1
ATOM 4012 N N . ALA B 1 58 ? -12.828 -13.445 -12.188 1 98.19 58 ALA B N 1
ATOM 4013 C CA . ALA B 1 58 ? -12 -14.273 -13.062 1 98.19 58 ALA B CA 1
ATOM 4014 C C . ALA B 1 58 ? -11.445 -15.477 -12.312 1 98.19 58 ALA B C 1
ATOM 4016 O O . ALA B 1 58 ? -11.398 -16.594 -12.852 1 98.19 58 ALA B O 1
ATOM 4017 N N . ALA B 1 59 ? -11.039 -15.297 -11.078 1 97.75 59 ALA B N 1
ATOM 4018 C CA . ALA B 1 59 ? -10.555 -16.391 -10.25 1 97.75 59 ALA B CA 1
ATOM 4019 C C . ALA B 1 59 ? -11.648 -17.438 -10.016 1 97.75 59 ALA B C 1
ATOM 4021 O O . ALA B 1 59 ? -11.383 -18.641 -9.992 1 97.75 59 ALA B O 1
ATOM 4022 N N . TYR B 1 60 ? -12.922 -17.016 -9.859 1 98.19 60 TYR B N 1
ATOM 4023 C CA . TYR B 1 60 ? -14.062 -17.922 -9.727 1 98.19 60 TYR B CA 1
ATOM 4024 C C . TYR B 1 60 ? -14.273 -18.734 -10.992 1 98.19 60 TYR B C 1
ATOM 4026 O O . TYR B 1 60 ? -14.438 -19.953 -10.93 1 98.19 60 TYR B O 1
ATOM 4034 N N . ARG B 1 61 ? -14.156 -18.047 -12.109 1 97.56 61 ARG B N 1
ATOM 4035 C CA . ARG B 1 61 ? -14.297 -18.75 -13.391 1 97.56 61 ARG B CA 1
ATOM 4036 C C . ARG B 1 61 ? -13.156 -19.75 -13.586 1 97.56 61 ARG B C 1
ATOM 4038 O O . ARG B 1 61 ? -13.375 -20.844 -14.102 1 97.56 61 ARG B O 1
ATOM 4045 N N . GLN B 1 62 ? -11.961 -19.328 -13.133 1 96.75 62 GLN B N 1
ATOM 4046 C CA . GLN B 1 62 ? -10.812 -20.219 -13.227 1 96.75 62 GLN B CA 1
ATOM 4047 C C . GLN B 1 62 ? -11.023 -21.484 -12.391 1 96.75 62 GLN B C 1
ATOM 4049 O O . GLN B 1 62 ? -10.727 -22.594 -12.844 1 96.75 62 GLN B O 1
ATOM 4054 N N . SER B 1 63 ? -11.547 -21.266 -11.203 1 96.31 63 SER B N 1
ATOM 4055 C CA . SER B 1 63 ? -11.789 -22.406 -10.336 1 96.31 63 SER B CA 1
ATOM 4056 C C . SER B 1 63 ? -12.836 -23.344 -10.93 1 96.31 63 SER B C 1
ATOM 4058 O O . SER B 1 63 ? -12.734 -24.562 -10.789 1 96.31 63 SER B O 1
ATOM 4060 N N . ARG B 1 64 ? -13.789 -22.891 -11.672 1 96.44 64 ARG B N 1
ATOM 4061 C CA . ARG B 1 64 ? -14.867 -23.672 -12.273 1 96.44 64 ARG B CA 1
ATOM 4062 C C . ARG B 1 64 ? -14.359 -24.484 -13.453 1 96.44 64 ARG B C 1
ATOM 4064 O O . ARG B 1 64 ? -14.969 -25.484 -13.836 1 96.44 64 ARG B O 1
ATOM 4071 N N . SER B 1 65 ? -13.227 -24 -13.961 1 95.25 65 SER B N 1
ATOM 4072 C CA . SER B 1 65 ? -12.672 -24.703 -15.117 1 95.25 65 SER B CA 1
ATOM 4073 C C . SER B 1 65 ? -12.273 -26.141 -14.758 1 95.25 65 SER B C 1
ATOM 4075 O O . SER B 1 65 ? -12.242 -27.016 -15.625 1 95.25 65 SER B O 1
ATOM 4077 N N . GLY B 1 66 ? -12.031 -26.422 -13.484 1 93.38 66 GLY B N 1
ATOM 4078 C CA . GLY B 1 66 ? -11.648 -27.75 -13.023 1 93.38 66 GLY B CA 1
ATOM 4079 C C . GLY B 1 66 ? -12.742 -28.781 -13.211 1 93.38 66 GLY B C 1
ATOM 4080 O O . GLY B 1 66 ? -12.484 -29.984 -13.156 1 93.38 66 GLY B O 1
ATOM 4081 N N . ARG B 1 67 ? -14 -28.344 -13.562 1 95.06 67 ARG B N 1
ATOM 4082 C CA . ARG B 1 67 ? -15.125 -29.25 -13.781 1 95.06 67 ARG B CA 1
ATOM 4083 C C . ARG B 1 67 ? -15.141 -29.766 -15.219 1 95.06 67 ARG B C 1
ATOM 4085 O O . ARG B 1 67 ? -15.82 -30.75 -15.523 1 95.06 67 ARG B O 1
ATOM 4092 N N . LEU B 1 68 ? -14.352 -29.188 -16.062 1 96 68 LEU B N 1
ATOM 4093 C CA . LEU B 1 68 ? -14.359 -29.531 -17.484 1 96 68 LEU B CA 1
ATOM 4094 C C . LEU B 1 68 ? -13.109 -30.328 -17.859 1 96 68 LEU B C 1
ATOM 4096 O O . LEU B 1 68 ? -12.094 -30.25 -17.156 1 96 68 LEU B O 1
ATOM 4100 N N . PRO B 1 69 ? -13.148 -31.078 -18.906 1 96 69 PRO B N 1
ATOM 4101 C CA . PRO B 1 69 ? -11.977 -31.859 -19.297 1 96 69 PRO B CA 1
ATOM 4102 C C . PRO B 1 69 ? -10.812 -30.984 -19.781 1 96 69 PRO B C 1
ATOM 4104 O O . PRO B 1 69 ? -11.031 -29.844 -20.188 1 96 69 PRO B O 1
ATOM 4107 N N . ALA B 1 70 ? -9.68 -31.516 -19.688 1 96.06 70 ALA B N 1
ATOM 4108 C CA . ALA B 1 70 ? -8.484 -30.922 -20.25 1 96.06 70 ALA B CA 1
ATOM 4109 C C . ALA B 1 70 ? -7.961 -31.75 -21.422 1 96.06 70 ALA B C 1
ATOM 4111 O O . ALA B 1 70 ? -7.961 -32.969 -21.375 1 96.06 70 ALA B O 1
ATOM 4112 N N . ILE B 1 71 ? -7.68 -31.062 -22.516 1 97.25 71 ILE B N 1
ATOM 4113 C CA . ILE B 1 71 ? -7.117 -31.719 -23.703 1 97.25 71 ILE B CA 1
ATOM 4114 C C . ILE B 1 71 ? -5.684 -31.25 -23.922 1 97.25 71 ILE B C 1
ATOM 4116 O O . ILE B 1 71 ? -5.422 -30.031 -23.984 1 97.25 71 ILE B O 1
ATOM 4120 N N . ARG B 1 72 ? -4.789 -32.188 -23.984 1 97.25 72 ARG B N 1
ATOM 4121 C CA . ARG B 1 72 ? -3.377 -31.859 -24.172 1 97.25 72 ARG B CA 1
ATOM 4122 C C . ARG B 1 72 ? -2.811 -32.594 -25.391 1 97.25 72 ARG B C 1
ATOM 4124 O O . ARG B 1 72 ? -3.229 -33.719 -25.703 1 97.25 72 ARG B O 1
ATOM 4131 N N . GLY B 1 73 ? -1.948 -31.922 -26.094 1 96.44 73 GLY B N 1
ATOM 4132 C CA . GLY B 1 73 ? -1.222 -32.5 -27.219 1 96.44 73 GLY B CA 1
ATOM 4133 C C . GLY B 1 73 ? 0.281 -32.5 -27.016 1 96.44 73 GLY B C 1
ATOM 4134 O O . GLY B 1 73 ? 0.839 -31.562 -26.438 1 96.44 73 GLY B O 1
ATOM 4135 N N . GLN B 1 74 ? 0.87 -33.562 -27.469 1 96.94 74 GLN B N 1
ATOM 4136 C CA . GLN B 1 74 ? 2.328 -33.625 -27.469 1 96.94 74 GLN B CA 1
ATOM 4137 C C . GLN B 1 74 ? 2.859 -34.281 -28.734 1 96.94 74 GLN B C 1
ATOM 4139 O O . GLN B 1 74 ? 2.189 -35.125 -29.328 1 96.94 74 GLN B O 1
ATOM 4144 N N . ALA B 1 75 ? 3.928 -33.812 -29.25 1 96.69 75 ALA B N 1
ATOM 4145 C CA . ALA B 1 75 ? 4.645 -34.375 -30.391 1 96.69 75 ALA B CA 1
ATOM 4146 C C . ALA B 1 75 ? 6.152 -34.344 -30.156 1 96.69 75 ALA B C 1
ATOM 4148 O O . ALA B 1 75 ? 6.676 -33.438 -29.531 1 96.69 75 ALA B O 1
ATOM 4149 N N . SER B 1 76 ? 6.805 -35.438 -30.625 1 96.12 76 SER B N 1
ATOM 4150 C CA . SER B 1 76 ? 8.258 -35.438 -30.469 1 96.12 76 SER B CA 1
ATOM 4151 C C . SER B 1 76 ? 8.938 -36.219 -31.594 1 96.12 76 SER B C 1
ATOM 4153 O O . SER B 1 76 ? 8.32 -37.094 -32.219 1 96.12 76 SER B O 1
ATOM 4155 N N . TYR B 1 77 ? 10.094 -35.875 -31.984 1 96 77 TYR B N 1
ATOM 4156 C CA . TYR B 1 77 ? 11.062 -36.594 -32.781 1 96 77 TYR B CA 1
ATOM 4157 C C . TYR B 1 77 ? 12.328 -36.906 -31.984 1 96 77 TYR B C 1
ATOM 4159 O O . TYR B 1 77 ? 12.922 -36 -31.391 1 96 77 TYR B O 1
ATOM 4167 N N . MET B 1 78 ? 12.641 -38.156 -31.922 1 93.81 78 MET B N 1
ATOM 4168 C CA . MET B 1 78 ? 13.836 -38.562 -31.188 1 93.81 78 MET B CA 1
ATOM 4169 C C . MET B 1 78 ? 14.75 -39.406 -32.094 1 93.81 78 MET B C 1
ATOM 4171 O O . MET B 1 78 ? 14.273 -40.25 -32.844 1 93.81 78 MET B O 1
ATOM 4175 N N . ARG B 1 79 ? 16.031 -39.188 -32.031 1 94.44 79 ARG B N 1
ATOM 4176 C CA . ARG B 1 79 ? 17.062 -40.031 -32.656 1 94.44 79 ARG B CA 1
ATOM 4177 C C . ARG B 1 79 ? 17.797 -40.844 -31.594 1 94.44 79 ARG B C 1
ATOM 4179 O O . ARG B 1 79 ? 18.281 -40.312 -30.594 1 94.44 79 ARG B O 1
ATOM 4186 N N . LEU B 1 80 ? 17.781 -42.219 -31.828 1 91.31 80 LEU B N 1
ATOM 4187 C CA . LEU B 1 80 ? 18.438 -43.094 -30.891 1 91.31 80 LEU B CA 1
ATOM 4188 C C . LEU B 1 80 ? 19.875 -43.406 -31.344 1 91.31 80 LEU B C 1
ATOM 4190 O O . LEU B 1 80 ? 20.203 -43.25 -32.531 1 91.31 80 LEU B O 1
ATOM 4194 N N . SER B 1 81 ? 20.625 -43.781 -30.328 1 89.94 81 SER B N 1
ATOM 4195 C CA . SER B 1 81 ? 22 -44.125 -30.625 1 89.94 81 SER B CA 1
ATOM 4196 C C . SER B 1 81 ? 22.078 -45.375 -31.531 1 89.94 81 SER B C 1
ATOM 4198 O O . SER B 1 81 ? 21.203 -46.25 -31.453 1 89.94 81 SER B O 1
ATOM 4200 N N . ASP B 1 82 ? 23.172 -45.531 -32.281 1 85.62 82 ASP B N 1
ATOM 4201 C CA . ASP B 1 82 ? 23.297 -46.562 -33.312 1 85.62 82 ASP B CA 1
ATOM 4202 C C . ASP B 1 82 ? 23.891 -47.844 -32.75 1 85.62 82 ASP B C 1
ATOM 4204 O O . ASP B 1 82 ? 24.031 -48.844 -33.469 1 85.62 82 ASP B O 1
ATOM 4208 N N . ASN B 1 83 ? 24.188 -47.844 -31.516 1 82.31 83 ASN B N 1
ATOM 4209 C CA . ASN B 1 83 ? 24.781 -49.062 -30.938 1 82.31 83 ASN B CA 1
ATOM 4210 C C . ASN B 1 83 ? 23.719 -50.031 -30.438 1 82.31 83 ASN B C 1
ATOM 4212 O O . ASN B 1 83 ? 24.047 -51.031 -29.812 1 82.31 83 ASN B O 1
ATOM 4216 N N . ILE B 1 84 ? 22.453 -49.75 -30.703 1 78.25 84 ILE B N 1
ATOM 4217 C CA . ILE B 1 84 ? 21.375 -50.625 -30.297 1 78.25 84 ILE B CA 1
ATOM 4218 C C . ILE B 1 84 ? 21.25 -51.781 -31.297 1 78.25 84 ILE B C 1
ATOM 4220 O O . ILE B 1 84 ? 20.922 -51.531 -32.469 1 78.25 84 ILE B O 1
ATOM 4224 N N . PRO B 1 85 ? 21.469 -52.969 -30.875 1 77.06 85 PRO B N 1
ATOM 4225 C CA . PRO B 1 85 ? 21.516 -54.062 -31.844 1 77.06 85 PRO B CA 1
ATOM 4226 C C . PRO B 1 85 ? 20.125 -54.562 -32.219 1 77.06 85 PRO B C 1
ATOM 4228 O O . PRO B 1 85 ? 19.188 -54.5 -31.406 1 77.06 85 PRO B O 1
ATOM 4231 N N . GLU B 1 86 ? 20.016 -54.938 -33.469 1 77.81 86 GLU B N 1
ATOM 4232 C CA . GLU B 1 86 ? 18.844 -55.688 -33.875 1 77.81 86 GLU B CA 1
ATOM 4233 C C . GLU B 1 86 ? 18.922 -57.156 -33.406 1 77.81 86 GLU B C 1
ATOM 4235 O O . GLU B 1 86 ? 20 -57.625 -33.062 1 77.81 86 GLU B O 1
ATOM 4240 N N . VAL B 1 87 ? 17.781 -57.688 -33.188 1 73.19 87 VAL B N 1
ATOM 4241 C CA . VAL B 1 87 ? 17.766 -59.125 -32.844 1 73.19 87 VAL B CA 1
ATOM 4242 C C . VAL B 1 87 ? 17.594 -59.969 -34.094 1 73.19 87 VAL B C 1
ATOM 4244 O O . VAL B 1 87 ? 16.547 -59.906 -34.75 1 73.19 87 VAL B O 1
ATOM 4247 N N . ASP B 1 88 ? 18.672 -60.688 -34.469 1 74.31 88 ASP B N 1
ATOM 4248 C CA . ASP B 1 88 ? 18.672 -61.562 -35.656 1 74.31 88 ASP B CA 1
ATOM 4249 C C . ASP B 1 88 ? 18.641 -63.031 -35.25 1 74.31 88 ASP B C 1
ATOM 4251 O O . ASP B 1 88 ? 19.062 -63.406 -34.156 1 74.31 88 ASP B O 1
ATOM 4255 N N . TYR B 1 89 ? 17.812 -63.75 -35.875 1 69.06 89 TYR B N 1
ATOM 4256 C CA . TYR B 1 89 ? 17.766 -65.188 -35.688 1 69.06 89 TYR B CA 1
ATOM 4257 C C . TYR B 1 89 ? 18.281 -65.875 -36.938 1 69.06 89 TYR B C 1
ATOM 4259 O O . TYR B 1 89 ? 17.875 -65.562 -38.062 1 69.06 89 TYR B O 1
ATOM 4267 N N . GLU B 1 90 ? 19.359 -66.688 -36.75 1 67.88 90 GLU B N 1
ATOM 4268 C CA . GLU B 1 90 ? 19.844 -67.562 -37.844 1 67.88 90 GLU B CA 1
ATOM 4269 C C . GLU B 1 90 ? 19.266 -68.938 -37.75 1 67.88 90 GLU B C 1
ATOM 4271 O O . GLU B 1 90 ? 19.391 -69.625 -36.719 1 67.88 90 GLU B O 1
ATOM 4276 N N . LEU B 1 91 ? 18.391 -69.188 -38.625 1 64.81 91 LEU B N 1
ATOM 4277 C CA . LEU B 1 91 ? 17.891 -70.562 -38.688 1 64.81 91 LEU B CA 1
ATOM 4278 C C . LEU B 1 91 ? 19.016 -71.562 -38.969 1 64.81 91 LEU B C 1
ATOM 4280 O O . LEU B 1 91 ? 19.828 -71.312 -39.875 1 64.81 91 LEU B O 1
ATOM 4284 N N . PRO B 1 92 ? 19.125 -72.562 -38.0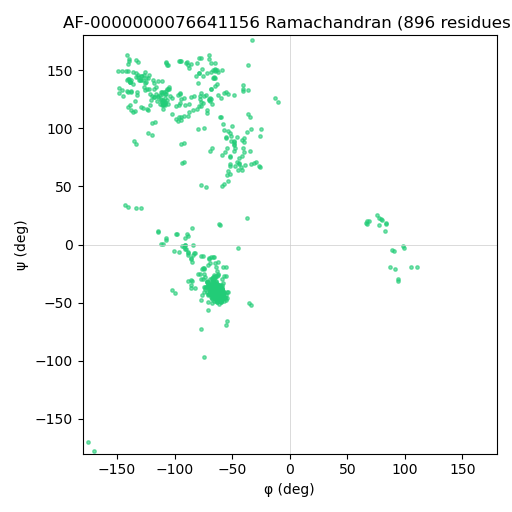94 1 66.56 92 PRO B N 1
ATOM 4285 C CA . PRO B 1 92 ? 20.141 -73.562 -38.375 1 66.56 92 PRO B CA 1
ATOM 4286 C C . PRO B 1 92 ? 19.984 -74.188 -39.781 1 66.56 92 PRO B C 1
ATOM 4288 O O . PRO B 1 92 ? 18.875 -74.562 -40.156 1 66.56 92 PRO B O 1
ATOM 4291 N N . GLY B 1 93 ? 21.094 -74.25 -40.562 1 66.31 93 GLY B N 1
ATOM 4292 C CA . GLY B 1 93 ? 21.125 -74.875 -41.875 1 66.31 93 GLY B CA 1
ATOM 4293 C C . GLY B 1 93 ? 20.734 -74 -43 1 66.31 93 GLY B C 1
ATOM 4294 O O . GLY B 1 93 ? 20.797 -74.375 -44.188 1 66.31 93 GLY B O 1
ATOM 4295 N N . MET B 1 94 ? 20.047 -72.938 -42.594 1 64.62 94 MET B N 1
ATOM 4296 C CA . MET B 1 94 ? 19.719 -72 -43.688 1 64.62 94 MET B CA 1
ATOM 4297 C C . MET B 1 94 ? 20.594 -70.75 -43.625 1 64.62 94 MET B C 1
ATOM 4299 O O . MET B 1 94 ? 20.984 -70.312 -42.562 1 64.62 94 MET B O 1
ATOM 4303 N N . ASP B 1 95 ? 21.328 -70.438 -44.594 1 68.44 95 ASP B N 1
ATOM 4304 C CA . ASP B 1 95 ? 22.219 -69.25 -44.719 1 68.44 95 ASP B CA 1
ATOM 4305 C C . ASP B 1 95 ? 21.422 -67.938 -44.656 1 68.44 95 ASP B C 1
ATOM 4307 O O . ASP B 1 95 ? 21.859 -66.938 -45.219 1 68.44 95 ASP B O 1
ATOM 4311 N N . THR B 1 96 ? 20.172 -68.062 -44.125 1 68.5 96 THR B N 1
ATOM 4312 C CA . THR B 1 96 ? 19.375 -66.812 -44.094 1 68.5 96 THR B CA 1
ATOM 4313 C C . THR B 1 96 ? 19.172 -66.312 -42.688 1 68.5 96 THR B C 1
ATOM 4315 O O . THR B 1 96 ? 18.812 -67.062 -41.781 1 68.5 96 THR B O 1
ATOM 4318 N N . THR B 1 97 ? 19.656 -65.062 -42.375 1 72.56 97 THR B N 1
ATOM 4319 C CA . THR B 1 97 ? 19.438 -64.375 -41.094 1 72.56 97 THR B CA 1
ATOM 4320 C C . THR B 1 97 ? 18.141 -63.594 -41.125 1 72.56 97 THR B C 1
ATOM 4322 O O . THR B 1 97 ? 17.906 -62.812 -42.031 1 72.56 97 THR B O 1
ATOM 4325 N N . TYR B 1 98 ? 17.188 -64 -40.312 1 74.38 98 TYR B N 1
ATOM 4326 C CA . TYR B 1 98 ? 15.93 -63.281 -40.188 1 74.38 98 TYR B CA 1
ATOM 4327 C C . TYR B 1 98 ? 15.992 -62.312 -39 1 74.38 98 TYR B C 1
ATOM 4329 O O . TYR B 1 98 ? 16.438 -62.656 -37.906 1 74.38 98 TYR B O 1
ATOM 4337 N N . THR B 1 99 ? 15.766 -61.031 -39.438 1 74.62 99 THR B N 1
ATOM 4338 C CA . THR B 1 99 ? 15.672 -60.062 -38.344 1 74.62 99 THR B CA 1
ATOM 4339 C C . THR B 1 99 ? 14.367 -60.219 -37.562 1 74.62 99 THR B C 1
ATOM 4341 O O . THR B 1 99 ? 13.281 -60.031 -38.125 1 74.62 99 THR B O 1
ATOM 4344 N N . LEU B 1 100 ? 14.438 -60.625 -36.312 1 73.31 100 LEU B N 1
ATOM 4345 C CA . LEU B 1 100 ? 13.258 -60.875 -35.5 1 73.31 100 LEU B CA 1
ATOM 4346 C C . LEU B 1 100 ? 12.719 -59.594 -34.906 1 73.31 100 LEU B C 1
ATOM 4348 O O . LEU B 1 100 ? 11.508 -59.375 -34.844 1 73.31 100 LEU B O 1
ATOM 4352 N N . LEU B 1 101 ? 13.688 -58.75 -34.531 1 76.25 101 LEU B N 1
ATOM 4353 C CA . LEU B 1 101 ? 13.281 -57.5 -33.906 1 76.25 101 LEU B CA 1
ATOM 4354 C C . LEU B 1 101 ? 14.062 -56.312 -34.469 1 76.25 101 LEU B C 1
ATOM 4356 O O . LEU B 1 101 ? 15.156 -56 -34 1 76.25 101 LEU B O 1
ATOM 4360 N N . PRO B 1 102 ? 13.516 -55.719 -35.562 1 76.5 102 PRO B N 1
ATOM 4361 C CA . PRO B 1 102 ? 14.18 -54.562 -36.094 1 76.5 102 PRO B CA 1
ATOM 4362 C C . PRO B 1 102 ? 14.156 -53.375 -35.156 1 76.5 102 PRO B C 1
ATOM 4364 O O . PRO B 1 102 ? 13.25 -53.25 -34.312 1 76.5 102 PRO B O 1
ATOM 4367 N N . VAL B 1 103 ? 15.242 -52.625 -35.156 1 79.38 103 VAL B N 1
ATOM 4368 C CA . VAL B 1 103 ? 15.32 -51.438 -34.344 1 79.38 103 VAL B CA 1
ATOM 4369 C C . VAL B 1 103 ? 15.289 -50.188 -35.219 1 79.38 103 VAL B C 1
ATOM 4371 O O . VAL B 1 103 ? 16.094 -50.062 -36.156 1 79.38 103 VAL B O 1
ATOM 4374 N N . GLU B 1 104 ? 14.32 -49.344 -35 1 83.19 104 GLU B N 1
ATOM 4375 C CA . GLU B 1 104 ? 14.242 -48.062 -35.719 1 83.19 104 GLU B CA 1
ATOM 4376 C C . GLU B 1 104 ? 14.883 -46.938 -34.906 1 83.19 104 GLU B C 1
ATOM 4378 O O . GLU B 1 104 ? 14.43 -46.625 -33.781 1 83.19 104 GLU B O 1
ATOM 4383 N N . LEU B 1 105 ? 15.805 -46.312 -35.562 1 87.94 105 LEU B N 1
ATOM 4384 C CA . LEU B 1 105 ? 16.578 -45.312 -34.812 1 87.94 105 LEU B CA 1
ATOM 4385 C C . LEU B 1 105 ? 15.852 -43.969 -34.812 1 87.94 105 LEU B C 1
ATOM 4387 O O . LEU B 1 105 ? 16.047 -43.156 -33.906 1 87.94 105 LEU B O 1
ATOM 4391 N N . ASP B 1 106 ? 15.094 -43.625 -35.875 1 91.56 106 ASP B N 1
ATOM 4392 C CA . ASP B 1 106 ? 14.273 -42.438 -35.906 1 91.56 106 ASP B CA 1
ATOM 4393 C C . ASP B 1 106 ? 12.867 -42.719 -35.406 1 91.56 106 ASP B C 1
ATOM 4395 O O . ASP B 1 106 ? 12.125 -43.5 -35.969 1 91.56 106 ASP B O 1
ATOM 4399 N N . ARG B 1 107 ? 12.555 -42 -34.375 1 92.81 107 ARG B N 1
ATOM 4400 C CA . ARG B 1 107 ? 11.266 -42.25 -33.719 1 92.81 107 ARG B CA 1
ATOM 4401 C C . ARG B 1 107 ? 10.391 -41 -33.719 1 92.81 107 ARG B C 1
ATOM 4403 O O . ARG B 1 107 ? 10.844 -39.906 -33.344 1 92.81 107 ARG B O 1
ATOM 4410 N N . PHE B 1 108 ? 9.195 -41.125 -34.25 1 95.06 108 PHE B N 1
ATOM 4411 C CA . PHE B 1 108 ? 8.18 -40.062 -34.25 1 95.06 108 PHE B CA 1
ATOM 4412 C C . PHE B 1 108 ? 7.023 -40.438 -33.344 1 95.06 108 PHE B C 1
ATOM 4414 O O . PHE B 1 108 ? 6.559 -41.562 -33.344 1 95.06 108 PHE B O 1
ATOM 4421 N N . TYR B 1 109 ? 6.629 -39.5 -32.469 1 94.81 109 TYR B N 1
ATOM 4422 C CA . TYR B 1 109 ? 5.57 -39.719 -31.5 1 94.81 109 TYR B CA 1
ATOM 4423 C C . TYR B 1 109 ? 4.602 -38.562 -31.438 1 94.81 109 TYR B C 1
ATOM 4425 O O . TYR B 1 109 ? 5.02 -37.406 -31.328 1 94.81 109 TYR B O 1
ATOM 4433 N N . THR B 1 110 ? 3.299 -38.719 -31.641 1 96.31 110 THR B N 1
ATOM 4434 C CA . THR B 1 110 ? 2.232 -37.719 -31.438 1 96.31 110 THR B CA 1
ATOM 4435 C C . THR B 1 110 ? 1.145 -38.312 -30.531 1 96.31 110 THR B C 1
ATOM 4437 O O . THR B 1 110 ? 0.75 -39.469 -30.672 1 96.31 110 THR B O 1
ATOM 4440 N N . GLU B 1 111 ? 0.746 -37.5 -29.625 1 97.31 111 GLU B N 1
ATOM 4441 C CA . GLU B 1 111 ? -0.254 -37.938 -28.656 1 97.31 111 GLU B CA 1
ATOM 4442 C C . GLU B 1 111 ? -1.295 -36.875 -28.391 1 97.31 111 GLU B C 1
ATOM 4444 O O . GLU B 1 111 ? -0.955 -35.688 -28.281 1 97.31 111 GLU B O 1
ATOM 4449 N N . LEU B 1 112 ? -2.535 -37.188 -28.438 1 97.38 112 LEU B N 1
ATOM 4450 C CA . LEU B 1 112 ? -3.646 -36.375 -27.922 1 97.38 112 LEU B CA 1
ATOM 4451 C C . LEU B 1 112 ? -4.27 -37.031 -26.703 1 97.38 112 LEU B C 1
ATOM 4453 O O . LEU B 1 112 ? -4.656 -38.219 -26.75 1 97.38 112 LEU B O 1
ATOM 4457 N N . SER B 1 113 ? -4.27 -36.281 -25.609 1 97.69 113 SER B N 1
ATOM 4458 C CA . SER B 1 113 ? -4.809 -36.844 -24.391 1 97.69 113 SER B CA 1
ATOM 4459 C C . SER B 1 113 ? -5.926 -36 -23.812 1 97.69 113 SER B C 1
ATOM 4461 O O . SER B 1 113 ? -5.906 -34.75 -23.969 1 97.69 113 SER B O 1
ATOM 4463 N N . VAL B 1 114 ? -6.926 -36.562 -23.25 1 97.19 114 VAL B N 1
ATOM 4464 C CA . VAL B 1 114 ? -8.047 -35.938 -22.578 1 97.19 114 VAL B CA 1
ATOM 4465 C C . VAL B 1 114 ? -8.164 -36.469 -21.156 1 97.19 114 VAL B C 1
ATOM 4467 O O . VAL B 1 114 ? -8 -37.656 -20.906 1 97.19 114 VAL B O 1
ATOM 4470 N N . GLU B 1 115 ? -8.344 -35.562 -20.203 1 97.12 115 GLU B N 1
ATOM 4471 C CA . GLU B 1 115 ? -8.539 -35.906 -18.812 1 97.12 115 GLU B CA 1
ATOM 4472 C C . GLU B 1 115 ? -9.711 -35.156 -18.203 1 97.12 115 GLU B C 1
ATOM 4474 O O . GLU B 1 115 ? -9.82 -33.938 -18.359 1 97.12 115 GLU B O 1
ATOM 4479 N N . GLN B 1 116 ? -10.625 -35.906 -17.562 1 96.94 116 GLN B N 1
ATOM 4480 C CA . GLN B 1 116 ? -11.781 -35.312 -16.875 1 96.94 116 GLN B CA 1
ATOM 4481 C C . GLN B 1 116 ? -11.875 -35.812 -15.438 1 96.94 116 GLN B C 1
ATOM 4483 O O . GLN B 1 116 ? -12.047 -37 -15.195 1 96.94 116 GLN B O 1
ATOM 4488 N N . LEU B 1 117 ? -11.75 -34.875 -14.547 1 96.12 117 LEU B N 1
ATOM 4489 C CA . LEU B 1 117 ? -11.898 -35.25 -13.141 1 96.12 117 LEU B CA 1
ATOM 4490 C C . LEU B 1 117 ? -13.344 -35.594 -12.828 1 96.12 117 LEU B C 1
ATOM 4492 O O . LEU B 1 117 ? -14.266 -34.844 -13.141 1 96.12 117 LEU B O 1
ATOM 4496 N N . LEU B 1 118 ? -13.562 -36.781 -12.289 1 96.25 118 LEU B N 1
ATOM 4497 C CA . LEU B 1 118 ? -14.898 -37.25 -11.969 1 96.25 118 LEU B CA 1
ATOM 4498 C C . LEU B 1 118 ? -15.195 -37.062 -10.484 1 96.25 118 LEU B C 1
ATOM 4500 O O . LEU B 1 118 ? -16.328 -36.781 -10.102 1 96.25 118 LEU B O 1
ATOM 4504 N N . PHE B 1 119 ? -14.18 -37.375 -9.719 1 96.5 119 PHE B N 1
ATOM 4505 C CA . PHE B 1 119 ? -14.352 -37.344 -8.273 1 96.5 119 PHE B CA 1
ATOM 4506 C C . PHE B 1 119 ? -13.062 -36.906 -7.586 1 96.5 119 PHE B C 1
ATOM 4508 O O . PHE B 1 119 ? -11.969 -37.344 -7.953 1 96.5 119 PHE B O 1
ATOM 4515 N N . ALA B 1 120 ? -13.203 -35.969 -6.652 1 95.56 120 ALA B N 1
ATOM 4516 C CA . ALA B 1 120 ? -12.039 -35.531 -5.895 1 95.56 120 ALA B CA 1
ATOM 4517 C C . ALA B 1 120 ? -12.398 -35.312 -4.426 1 95.56 120 ALA B C 1
ATOM 4519 O O . ALA B 1 120 ? -11.922 -34.344 -3.809 1 95.56 120 ALA B O 1
ATOM 4520 N N . GLY B 1 121 ? -13.336 -36.062 -3.869 1 95.31 121 GLY B N 1
ATOM 4521 C CA . GLY B 1 121 ? -13.711 -35.938 -2.467 1 95.31 121 GLY B CA 1
ATOM 4522 C C . GLY B 1 121 ? -14.383 -34.625 -2.133 1 95.31 121 GLY B C 1
ATOM 4523 O O . GLY B 1 121 ? -14.305 -34.156 -0.998 1 95.31 121 GLY B O 1
ATOM 4524 N N . GLY B 1 122 ? -14.867 -33.938 -3.131 1 96.12 122 GLY B N 1
ATOM 4525 C CA . GLY B 1 122 ? -15.562 -32.688 -2.92 1 96.12 122 GLY B CA 1
ATOM 4526 C C . GLY B 1 122 ? -14.641 -31.469 -2.951 1 96.12 122 GLY B C 1
ATOM 4527 O O . GLY B 1 122 ? -15.094 -30.328 -2.873 1 96.12 122 GLY B O 1
ATOM 4528 N N . ARG B 1 123 ? -13.328 -31.688 -3.047 1 96.19 123 ARG B N 1
ATOM 4529 C CA . ARG B 1 123 ? -12.312 -30.641 -3.02 1 96.19 123 ARG B CA 1
ATOM 4530 C C . ARG B 1 123 ? -12.594 -29.578 -4.086 1 96.19 123 ARG B C 1
ATOM 4532 O O . ARG B 1 123 ? -12.594 -28.375 -3.797 1 96.19 123 ARG B O 1
ATOM 4539 N N . LEU B 1 124 ? -12.906 -30.047 -5.289 1 96.12 124 LEU B N 1
ATOM 4540 C CA . LEU B 1 124 ? -13.109 -29.125 -6.398 1 96.12 124 LEU B CA 1
ATOM 4541 C C . LEU B 1 124 ? -14.336 -28.25 -6.156 1 96.12 124 LEU B C 1
ATOM 4543 O O . LEU B 1 124 ? -14.258 -27.031 -6.27 1 96.12 124 LEU B O 1
ATOM 4547 N N . ASN B 1 125 ? -15.469 -28.844 -5.773 1 97.06 125 ASN B N 1
ATOM 4548 C CA . ASN B 1 125 ? -16.703 -28.094 -5.527 1 97.06 125 ASN B CA 1
ATOM 4549 C C . ASN B 1 125 ? -16.516 -27.078 -4.398 1 97.06 125 ASN B C 1
ATOM 4551 O O . ASN B 1 125 ? -17.016 -25.953 -4.484 1 97.06 125 ASN B O 1
ATOM 4555 N N . LYS B 1 126 ? -15.781 -27.5 -3.406 1 98.19 126 LYS B N 1
ATOM 4556 C CA . LYS B 1 126 ? -15.586 -26.625 -2.258 1 98.19 126 LYS B CA 1
ATOM 4557 C C . LYS B 1 126 ? -14.609 -25.5 -2.586 1 98.19 126 LYS B C 1
ATOM 4559 O O . LYS B 1 126 ? -14.758 -24.375 -2.088 1 98.19 126 LYS B O 1
ATOM 4564 N N . ARG B 1 127 ? -13.602 -25.75 -3.365 1 97.75 127 ARG B N 1
ATOM 4565 C CA . ARG B 1 127 ? -12.711 -24.688 -3.83 1 97.75 127 ARG B CA 1
ATOM 4566 C C . ARG B 1 127 ? -13.469 -23.672 -4.668 1 97.75 127 ARG B C 1
ATOM 4568 O O . ARG B 1 127 ? -13.219 -22.469 -4.566 1 97.75 127 ARG B O 1
ATOM 4575 N N . ILE B 1 128 ? -14.414 -24.156 -5.574 1 98.19 128 ILE B N 1
ATOM 4576 C CA . ILE B 1 128 ? -15.242 -23.281 -6.383 1 98.19 128 ILE B CA 1
ATOM 4577 C C . ILE B 1 128 ? -16.141 -22.422 -5.48 1 98.19 128 ILE B C 1
ATOM 4579 O O . ILE B 1 128 ? -16.281 -21.219 -5.688 1 98.19 128 ILE B O 1
ATOM 4583 N N . GLU B 1 129 ? -16.672 -23.078 -4.484 1 98.5 129 GLU B N 1
ATOM 4584 C CA . GLU B 1 129 ? -17.516 -22.359 -3.523 1 98.5 129 GLU B CA 1
ATOM 4585 C C . GLU B 1 129 ? -16.719 -21.281 -2.787 1 98.5 129 GLU B C 1
ATOM 4587 O O . GLU B 1 129 ? -17.203 -20.156 -2.617 1 98.5 129 GLU B O 1
ATOM 4592 N N . ALA B 1 130 ? -15.492 -21.609 -2.334 1 98.5 130 ALA B N 1
ATOM 4593 C CA . ALA B 1 130 ? -14.625 -20.641 -1.674 1 98.5 130 ALA B CA 1
ATOM 4594 C C . ALA B 1 130 ? -14.344 -19.438 -2.584 1 98.5 130 ALA B C 1
ATOM 4596 O O . ALA B 1 130 ? -14.422 -18.297 -2.148 1 98.5 130 ALA B O 1
ATOM 4597 N N . ALA B 1 131 ? -14.047 -19.719 -3.852 1 98.38 131 ALA B N 1
ATOM 4598 C CA . ALA B 1 131 ? -13.773 -18.656 -4.816 1 98.38 131 ALA B CA 1
ATOM 4599 C C . ALA B 1 131 ? -15 -17.781 -5.039 1 98.38 131 ALA B C 1
ATOM 4601 O O . ALA B 1 131 ? -14.883 -16.562 -5.234 1 98.38 131 ALA B O 1
ATOM 4602 N N . ASP B 1 132 ? -16.219 -18.391 -5.082 1 98.56 132 ASP B N 1
ATOM 4603 C CA . ASP B 1 132 ? -17.469 -17.641 -5.23 1 98.56 132 ASP B CA 1
ATOM 4604 C C . ASP B 1 132 ? -17.656 -16.656 -4.078 1 98.56 132 ASP B C 1
ATOM 4606 O O . ASP B 1 132 ? -17.953 -15.484 -4.305 1 98.56 132 ASP B O 1
ATOM 4610 N N . HIS B 1 133 ? -17.438 -17.172 -2.865 1 98.75 133 HIS B N 1
ATOM 4611 C CA . HIS B 1 133 ? -17.547 -16.312 -1.694 1 98.75 133 HIS B CA 1
ATOM 4612 C C . HIS B 1 133 ? -16.516 -15.188 -1.733 1 98.75 133 HIS B C 1
ATOM 4614 O O . HIS B 1 133 ? -16.812 -14.055 -1.341 1 98.75 133 HIS B O 1
ATOM 4620 N N . GLN B 1 134 ? -15.344 -15.5 -2.201 1 98.56 134 GLN B N 1
ATOM 4621 C CA . GLN B 1 134 ? -14.305 -14.477 -2.324 1 98.56 134 GLN B CA 1
ATOM 4622 C C . GLN B 1 134 ? -14.703 -13.414 -3.348 1 98.56 134 GLN B C 1
ATOM 4624 O O . GLN B 1 134 ? -14.422 -12.227 -3.156 1 98.56 134 GLN B O 1
ATOM 4629 N N . ALA B 1 135 ? -15.352 -13.805 -4.477 1 98.56 135 ALA B N 1
ATOM 4630 C CA . ALA B 1 135 ? -15.836 -12.859 -5.48 1 98.56 135 ALA B CA 1
ATOM 4631 C C . ALA B 1 135 ? -16.938 -11.969 -4.914 1 98.56 135 ALA B C 1
ATOM 4633 O O . ALA B 1 135 ? -16.953 -10.758 -5.148 1 98.56 135 ALA B O 1
ATOM 4634 N N . GLU B 1 136 ? -17.797 -12.586 -4.145 1 98.56 136 GLU B N 1
ATOM 4635 C CA . GLU B 1 136 ? -18.859 -11.82 -3.494 1 98.56 136 GLU B CA 1
ATOM 4636 C C . GLU B 1 136 ? -18.281 -10.805 -2.514 1 98.56 136 GLU B C 1
ATOM 4638 O O . GLU B 1 136 ? -18.719 -9.656 -2.469 1 98.56 136 GLU B O 1
ATOM 4643 N N . ALA B 1 137 ? -17.266 -11.203 -1.734 1 98.56 137 ALA B N 1
ATOM 4644 C CA . ALA B 1 137 ? -16.609 -10.312 -0.793 1 98.56 137 ALA B CA 1
ATOM 4645 C C . ALA B 1 137 ? -15.984 -9.117 -1.516 1 98.56 137 ALA B C 1
ATOM 4647 O O . ALA B 1 137 ? -16.062 -7.98 -1.04 1 98.56 137 ALA B O 1
ATOM 4648 N N . ALA B 1 138 ? -15.383 -9.359 -2.668 1 98.31 138 ALA B N 1
ATOM 4649 C CA . ALA B 1 138 ? -14.773 -8.289 -3.453 1 98.31 138 ALA B CA 1
ATOM 4650 C C . ALA B 1 138 ? -15.828 -7.285 -3.916 1 98.31 138 ALA B C 1
ATOM 4652 O O . ALA B 1 138 ? -15.594 -6.074 -3.889 1 98.31 138 ALA B O 1
ATOM 4653 N N . GLY B 1 139 ? -16.984 -7.832 -4.348 1 98.25 139 GLY B N 1
ATOM 4654 C CA . GLY B 1 139 ? -18.078 -6.953 -4.734 1 98.25 139 GLY B CA 1
ATOM 4655 C C . GLY B 1 139 ? -18.562 -6.074 -3.596 1 98.25 139 GLY B C 1
ATOM 4656 O O . GLY B 1 139 ? -18.812 -4.883 -3.789 1 98.25 139 GLY B O 1
ATOM 4657 N N . LEU B 1 140 ? -18.656 -6.637 -2.457 1 97.88 140 LEU B N 1
ATOM 4658 C CA . LEU B 1 140 ? -19.094 -5.906 -1.271 1 97.88 140 LEU B CA 1
ATOM 4659 C C . LEU B 1 140 ? -18.047 -4.871 -0.859 1 97.88 140 LEU B C 1
ATOM 4661 O O . LEU B 1 140 ? -18.391 -3.773 -0.425 1 97.88 140 LEU B O 1
ATOM 4665 N N . MET B 1 141 ? -16.812 -5.156 -1.01 1 97.75 141 MET B N 1
ATOM 4666 C CA . MET B 1 141 ? -15.75 -4.207 -0.694 1 97.75 141 MET B CA 1
ATOM 4667 C C . MET B 1 141 ? -15.766 -3.029 -1.662 1 97.75 141 MET B C 1
ATOM 4669 O O . MET B 1 141 ? -15.445 -1.903 -1.282 1 97.75 141 MET B O 1
ATOM 4673 N N . GLU B 1 142 ? -16.109 -3.279 -2.949 1 97.69 142 GLU B N 1
ATOM 4674 C CA . GLU B 1 142 ? -16.281 -2.18 -3.893 1 97.69 142 GLU B CA 1
ATOM 4675 C C . GLU B 1 142 ? -17.391 -1.241 -3.451 1 97.69 142 GLU B C 1
ATOM 4677 O O . GLU B 1 142 ? -17.266 -0.02 -3.568 1 97.69 142 GLU B O 1
ATOM 4682 N N . LYS B 1 143 ? -18.484 -1.827 -2.932 1 96.75 143 LYS B N 1
ATOM 4683 C CA . LYS B 1 143 ? -19.578 -1.01 -2.404 1 96.75 143 LYS B CA 1
ATOM 4684 C C . LYS B 1 143 ? -19.109 -0.161 -1.227 1 96.75 143 LYS B C 1
ATOM 4686 O O . LYS B 1 143 ? -19.469 1.01 -1.112 1 96.75 143 LYS B O 1
ATOM 4691 N N . GLN B 1 144 ? -18.297 -0.763 -0.356 1 96.56 144 GLN B N 1
ATOM 4692 C CA . GLN B 1 144 ? -17.75 -0.019 0.77 1 96.56 144 GLN B CA 1
ATOM 4693 C C . GLN B 1 144 ? -16.859 1.128 0.289 1 96.56 144 GLN B C 1
ATOM 4695 O O . GLN B 1 144 ? -16.875 2.217 0.866 1 96.56 144 GLN B O 1
ATOM 4700 N N . GLU B 1 145 ? -16.078 0.845 -0.762 1 97 145 GLU B N 1
ATOM 4701 C CA . GLU B 1 145 ? -15.242 1.896 -1.326 1 97 145 GLU B CA 1
ATOM 4702 C C . GLU B 1 145 ? -16.078 3.057 -1.851 1 97 145 GLU B C 1
ATOM 4704 O O . GLU B 1 145 ? -15.695 4.219 -1.72 1 97 145 GLU B O 1
ATOM 4709 N N . ARG B 1 146 ? -17.219 2.764 -2.406 1 96.94 146 ARG B N 1
ATOM 4710 C CA . ARG B 1 146 ? -18.125 3.795 -2.883 1 96.94 146 ARG B CA 1
ATOM 4711 C C . ARG B 1 146 ? -18.609 4.68 -1.732 1 96.94 146 ARG B C 1
ATOM 4713 O O . ARG B 1 146 ? -18.656 5.902 -1.863 1 96.94 146 ARG B O 1
ATOM 4720 N N . VAL B 1 147 ? -18.922 4.059 -0.634 1 95.88 147 VAL B N 1
ATOM 4721 C CA . VAL B 1 147 ? -19.359 4.777 0.558 1 95.88 147 VAL B CA 1
ATOM 4722 C C . VAL B 1 147 ? -18.234 5.699 1.04 1 95.88 147 VAL B C 1
ATOM 4724 O O . VAL B 1 147 ? -18.469 6.867 1.348 1 95.88 147 VAL B O 1
ATOM 4727 N N . GLU B 1 148 ? -17.031 5.203 1.074 1 96.31 148 GLU B N 1
ATOM 4728 C CA . GLU B 1 148 ? -15.898 5.969 1.566 1 96.31 148 GLU B CA 1
ATOM 4729 C C . GLU B 1 148 ? -15.586 7.148 0.65 1 96.31 148 GLU B C 1
ATOM 4731 O O . GLU B 1 148 ? -15.281 8.25 1.124 1 96.31 148 GLU B O 1
ATOM 4736 N N . VAL B 1 149 ? -15.656 6.879 -0.682 1 97.25 149 VAL B N 1
ATOM 4737 C CA . VAL B 1 149 ? -15.406 7.949 -1.64 1 97.25 149 VAL B CA 1
ATOM 4738 C C . VAL B 1 149 ? -16.469 9.031 -1.493 1 97.25 149 VAL B C 1
ATOM 4740 O O . VAL B 1 149 ? -16.156 10.227 -1.492 1 97.25 149 VAL B O 1
ATOM 4743 N N . ALA B 1 150 ? -17.719 8.641 -1.334 1 97 150 ALA B N 1
ATOM 4744 C CA . ALA B 1 150 ? -18.797 9.602 -1.144 1 97 150 ALA B CA 1
ATOM 4745 C C . ALA B 1 150 ? -18.562 10.453 0.103 1 97 150 ALA B C 1
ATOM 4747 O O . ALA B 1 150 ? -18.766 11.672 0.077 1 97 150 ALA B O 1
ATOM 4748 N N . PHE B 1 151 ? -18.172 9.844 1.171 1 96.88 151 PHE B N 1
ATOM 4749 C CA . PHE B 1 151 ? -17.891 10.562 2.404 1 96.88 151 PHE B CA 1
ATOM 4750 C C . PHE B 1 151 ? -16.75 11.555 2.197 1 96.88 151 PHE B C 1
ATOM 4752 O O . PHE B 1 151 ? -16.828 12.711 2.623 1 96.88 151 PHE B O 1
ATOM 4759 N N . GLN B 1 152 ? -15.68 11.109 1.576 1 97.5 152 GLN B N 1
ATOM 4760 C CA . GLN B 1 152 ? -14.516 11.969 1.364 1 97.5 152 GLN B CA 1
ATOM 4761 C C . GLN B 1 152 ? -14.883 13.195 0.534 1 97.5 152 GLN B C 1
ATOM 4763 O O . GLN B 1 152 ? -14.406 14.297 0.804 1 97.5 152 GLN B O 1
ATOM 4768 N N . VAL B 1 153 ? -15.688 12.984 -0.498 1 97.44 153 VAL B N 1
ATOM 4769 C CA . VAL B 1 153 ? -16.125 14.094 -1.333 1 97.44 153 VAL B CA 1
ATOM 4770 C C . VAL B 1 153 ? -16.953 15.078 -0.498 1 97.44 153 VAL B C 1
ATOM 4772 O O . VAL B 1 153 ? -16.719 16.281 -0.559 1 97.44 153 VAL B O 1
ATOM 4775 N N . ARG B 1 154 ? -17.859 14.594 0.338 1 96.69 154 ARG B N 1
ATOM 4776 C CA . ARG B 1 154 ? -18.672 15.461 1.188 1 96.69 154 ARG B CA 1
ATOM 4777 C C . ARG B 1 154 ? -17.797 16.234 2.172 1 96.69 154 ARG B C 1
ATOM 4779 O O . ARG B 1 154 ? -18.016 17.438 2.385 1 96.69 154 ARG B O 1
ATOM 4786 N N . GLU B 1 155 ? -16.859 15.508 2.738 1 97.19 155 GLU B N 1
ATOM 4787 C CA . GLU B 1 155 ? -15.938 16.156 3.67 1 97.19 155 GLU B CA 1
ATOM 4788 C C . GLU B 1 155 ? -15.164 17.281 2.992 1 97.19 155 GLU B C 1
ATOM 4790 O O . GLU B 1 155 ? -15.078 18.391 3.52 1 97.19 155 GLU B O 1
ATOM 4795 N N . ALA B 1 156 ? -14.609 16.953 1.823 1 97.62 156 ALA B N 1
ATOM 4796 C CA . ALA B 1 156 ? -13.867 17.969 1.08 1 97.62 156 ALA B CA 1
ATOM 4797 C C . ALA B 1 156 ? -14.766 19.125 0.671 1 97.62 156 ALA B C 1
ATOM 4799 O O . ALA B 1 156 ? -14.344 20.297 0.695 1 97.62 156 ALA B O 1
ATOM 4800 N N . TYR B 1 157 ? -16.031 18.875 0.304 1 96.75 157 TYR B N 1
ATOM 4801 C CA . TYR B 1 157 ? -17.016 19.875 -0.087 1 96.75 157 TYR B CA 1
ATOM 4802 C C . TYR B 1 157 ? -17.266 20.875 1.041 1 96.75 157 TYR B C 1
ATOM 4804 O O . TYR B 1 157 ? -17.156 22.078 0.845 1 96.75 157 TYR B O 1
ATOM 4812 N N . TRP B 1 158 ? -17.5 20.344 2.209 1 96.19 158 TRP B N 1
ATOM 4813 C CA . TRP B 1 158 ? -17.844 21.203 3.332 1 96.19 158 TRP B CA 1
ATOM 4814 C C . TRP B 1 158 ? -16.609 21.891 3.91 1 96.19 158 TRP B C 1
ATOM 4816 O O . TRP B 1 158 ? -16.688 22.969 4.488 1 96.19 158 TRP B O 1
ATOM 4826 N N . ASN B 1 159 ? -15.477 21.266 3.713 1 97.12 159 ASN B N 1
ATOM 4827 C CA . ASN B 1 159 ? -14.242 21.938 4.082 1 97.12 159 ASN B CA 1
ATOM 4828 C C . ASN B 1 159 ? -14 23.172 3.215 1 97.12 159 ASN B C 1
ATOM 4830 O O . ASN B 1 159 ? -13.516 24.188 3.703 1 97.12 159 ASN B O 1
ATOM 4834 N N . LEU B 1 160 ? -14.281 23.031 1.917 1 96.62 160 LEU B N 1
ATOM 4835 C CA . LEU B 1 160 ? -14.18 24.203 1.051 1 96.62 160 LEU B CA 1
ATOM 4836 C C . LEU B 1 160 ? -15.195 25.266 1.453 1 96.62 160 LEU B C 1
ATOM 4838 O O . LEU B 1 160 ? -14.859 26.453 1.514 1 96.62 160 LEU B O 1
ATOM 4842 N N . TYR B 1 161 ? -16.406 24.828 1.797 1 95.31 161 TYR B N 1
ATOM 4843 C CA . TYR B 1 161 ? -17.438 25.75 2.266 1 95.31 161 TYR B CA 1
ATOM 4844 C C . TYR B 1 161 ? -16.969 26.516 3.498 1 95.31 161 TYR B C 1
ATOM 4846 O O . TYR B 1 161 ? -17.094 27.734 3.564 1 95.31 161 TYR B O 1
ATOM 4854 N N . ARG B 1 162 ? -16.406 25.766 4.426 1 95.19 162 ARG B N 1
ATOM 4855 C CA . ARG B 1 162 ? -15.898 26.344 5.66 1 95.19 162 ARG B CA 1
ATOM 4856 C C . ARG B 1 162 ? -14.781 27.344 5.379 1 95.19 162 ARG B C 1
ATOM 4858 O O . ARG B 1 162 ? -14.773 28.453 5.941 1 95.19 162 ARG B O 1
ATOM 4865 N N . ALA B 1 163 ? -13.891 26.969 4.547 1 95.69 163 ALA B N 1
ATOM 4866 C CA . ALA B 1 163 ? -12.766 27.844 4.219 1 95.69 163 ALA B CA 1
ATOM 4867 C C . ALA B 1 163 ? -13.242 29.109 3.525 1 95.69 163 ALA B C 1
ATOM 4869 O O . ALA B 1 163 ? -12.766 30.203 3.826 1 95.69 163 ALA B O 1
ATOM 4870 N N . GLN B 1 164 ? -14.164 29.016 2.645 1 94.38 164 GLN B N 1
ATOM 4871 C CA . GLN B 1 164 ? -14.719 30.172 1.94 1 94.38 164 GLN B CA 1
ATOM 4872 C C . GLN B 1 164 ? -15.469 31.078 2.896 1 94.38 164 GLN B C 1
ATOM 4874 O O . GLN B 1 164 ? -15.359 32.312 2.812 1 94.38 164 GLN B O 1
ATOM 4879 N N . GLY B 1 165 ? -16.266 30.453 3.807 1 93.25 165 GLY B N 1
ATOM 4880 C CA . GLY B 1 165 ? -16.953 31.234 4.824 1 93.25 165 GLY B CA 1
ATOM 4881 C C . GLY B 1 165 ? -16.016 32.031 5.703 1 93.25 165 GLY B C 1
ATOM 4882 O O . GLY B 1 165 ? -16.234 33.219 5.953 1 93.25 165 GLY B O 1
ATOM 4883 N N . ALA B 1 166 ? -14.961 31.375 6.109 1 94.19 166 ALA B N 1
ATOM 4884 C CA . ALA B 1 166 ? -13.961 32.031 6.941 1 94.19 166 ALA B CA 1
ATOM 4885 C C . ALA B 1 166 ? -13.297 33.188 6.188 1 94.19 166 ALA B C 1
ATOM 4887 O O . ALA B 1 166 ? -13.031 34.25 6.762 1 94.19 166 ALA B O 1
ATOM 4888 N N . HIS B 1 167 ? -13.047 33 4.938 1 94.25 167 HIS B N 1
ATOM 4889 C CA . HIS B 1 167 ? -12.43 34.031 4.117 1 94.25 167 HIS B CA 1
ATOM 4890 C C . HIS B 1 167 ? -13.352 35.25 3.971 1 94.25 167 HIS B C 1
ATOM 4892 O O . HIS B 1 167 ? -12.906 36.375 4.059 1 94.25 167 HIS B O 1
ATOM 4898 N N . GLU B 1 168 ? -14.594 35.031 3.805 1 93.69 168 GLU B N 1
ATOM 4899 C CA . GLU B 1 168 ? -15.57 36.094 3.67 1 93.69 168 GLU B CA 1
ATOM 4900 C C . GLU B 1 168 ? -15.68 36.906 4.961 1 93.69 168 GLU B C 1
ATOM 4902 O O . GLU B 1 168 ? -15.805 38.125 4.926 1 93.69 168 GLU B O 1
ATOM 4907 N N . VAL B 1 169 ? -15.664 36.188 6.066 1 94.31 169 VAL B N 1
ATOM 4908 C CA . VAL B 1 169 ? -15.711 36.844 7.367 1 94.31 169 VAL B CA 1
ATOM 4909 C C . VAL B 1 169 ? -14.508 37.75 7.516 1 94.31 169 VAL B C 1
ATOM 4911 O O . VAL B 1 169 ? -14.648 38.906 7.984 1 94.31 169 VAL B O 1
ATOM 4914 N N . LEU B 1 170 ? -13.375 37.312 7.094 1 93.19 170 LEU B N 1
ATOM 4915 C CA . LEU B 1 170 ? -12.148 38.094 7.234 1 93.19 170 LEU B CA 1
ATOM 4916 C C . LEU B 1 170 ? -12.164 39.281 6.293 1 93.19 170 LEU B C 1
ATOM 4918 O O . LEU B 1 170 ? -11.625 40.344 6.625 1 93.19 170 LEU B O 1
ATOM 4922 N N . LYS B 1 171 ? -12.727 39.156 5.156 1 91.56 171 LYS B N 1
ATOM 4923 C CA . LYS B 1 171 ? -12.875 40.312 4.242 1 91.56 171 LYS B CA 1
ATOM 4924 C C . LYS B 1 171 ? -13.695 41.406 4.883 1 91.56 171 LYS B C 1
ATOM 4926 O O . LYS B 1 171 ? -13.305 42.594 4.832 1 91.56 171 LYS B O 1
ATOM 4931 N N . SER B 1 172 ? -14.781 41.062 5.516 1 92.31 172 SER B N 1
ATOM 4932 C CA . SER B 1 172 ? -15.625 42.031 6.211 1 92.31 172 SER B CA 1
ATOM 4933 C C . SER B 1 172 ? -14.891 42.625 7.402 1 92.31 172 SER B C 1
ATOM 4935 O O . SER B 1 172 ? -15.023 43.812 7.668 1 92.31 172 SER B O 1
ATOM 4937 N N . ALA B 1 173 ? -14.141 41.781 8.047 1 92.38 173 ALA B N 1
ATOM 4938 C CA . ALA B 1 173 ? -13.359 42.25 9.188 1 92.38 173 ALA B CA 1
ATOM 4939 C C . ALA B 1 173 ? -12.32 43.281 8.75 1 92.38 173 ALA B C 1
ATOM 4941 O O . ALA B 1 173 ? -12.086 44.281 9.461 1 92.38 173 ALA B O 1
ATOM 4942 N N . GLN B 1 174 ? -11.719 43.094 7.66 1 91 174 GLN B N 1
ATOM 4943 C CA . GLN B 1 174 ? -10.742 44.031 7.133 1 91 174 GLN B CA 1
ATOM 4944 C C . GLN B 1 174 ? -11.383 45.406 6.902 1 91 174 GLN B C 1
ATOM 4946 O O . GLN B 1 174 ? -10.805 46.438 7.277 1 91 174 GLN B O 1
ATOM 4951 N N . GLU B 1 175 ? -12.508 45.406 6.387 1 93.12 175 GLU B N 1
ATOM 4952 C CA . GLU B 1 175 ? -13.219 46.656 6.137 1 93.12 175 GLU B CA 1
ATOM 4953 C C . GLU B 1 175 ? -13.539 47.375 7.445 1 93.12 175 GLU B C 1
ATOM 4955 O O . GLU B 1 175 ? -13.391 48.594 7.535 1 93.12 175 GLU B O 1
ATOM 4960 N N . ARG B 1 176 ? -13.961 46.656 8.43 1 93.69 176 ARG B N 1
ATOM 4961 C CA . ARG B 1 176 ? -14.305 47.25 9.719 1 93.69 176 ARG B CA 1
ATOM 4962 C C . ARG B 1 176 ? -13.062 47.812 10.398 1 93.69 176 ARG B C 1
ATOM 4964 O O . ARG B 1 176 ? -13.117 48.938 10.961 1 93.69 176 ARG B O 1
ATOM 4971 N N . VAL B 1 177 ? -12 47.094 10.336 1 92.44 177 VAL B N 1
ATOM 4972 C CA . VAL B 1 177 ? -10.766 47.531 10.984 1 92.44 177 VAL B CA 1
ATOM 4973 C C . VAL B 1 177 ? -10.203 48.719 10.25 1 92.44 177 VAL B C 1
ATOM 4975 O O . VAL B 1 177 ? -9.703 49.656 10.883 1 92.44 177 VAL B O 1
ATOM 4978 N N . TYR B 1 178 ? -10.297 48.812 8.984 1 91.44 178 TYR B N 1
ATOM 4979 C CA . TYR B 1 178 ? -9.844 49.969 8.203 1 91.44 178 TYR B CA 1
ATOM 4980 C C . TYR B 1 178 ? -10.664 51.188 8.531 1 91.44 178 TYR B C 1
ATOM 4982 O O . TYR B 1 178 ? -10.109 52.281 8.688 1 91.44 178 TYR B O 1
ATOM 4990 N N . THR B 1 179 ? -11.922 51 8.641 1 93.94 179 THR B N 1
ATOM 4991 C CA . THR B 1 179 ? -12.797 52.125 9 1 93.94 179 THR B CA 1
ATOM 4992 C C . THR B 1 179 ? -12.453 52.625 10.391 1 93.94 179 THR B C 1
ATOM 4994 O O . THR B 1 179 ? -12.406 53.844 10.609 1 93.94 179 THR B O 1
ATOM 4997 N N . HIS B 1 180 ? -12.219 51.719 11.281 1 93.69 180 HIS B N 1
ATOM 4998 C CA . HIS B 1 180 ? -11.859 52.125 12.633 1 93.69 180 HIS B CA 1
ATOM 4999 C C . HIS B 1 180 ? -10.523 52.844 12.664 1 93.69 180 HIS B C 1
ATOM 5001 O O . HIS B 1 180 ? -10.359 53.844 13.383 1 93.69 180 HIS B O 1
ATOM 5007 N N . LEU B 1 181 ? -9.586 52.312 11.914 1 92.44 181 LEU B N 1
ATOM 5008 C CA . LEU B 1 181 ? -8.273 52.969 11.828 1 92.44 181 LEU B CA 1
ATOM 5009 C C . LEU B 1 181 ? -8.391 54.375 11.32 1 92.44 181 LEU B C 1
ATOM 5011 O O . LEU B 1 181 ? -7.742 55.281 11.852 1 92.44 181 LEU B O 1
ATOM 5015 N N . ARG B 1 182 ? -9.203 54.625 10.359 1 93.75 182 ARG B N 1
ATOM 5016 C CA . ARG B 1 182 ? -9.43 55.969 9.82 1 93.75 182 ARG B CA 1
ATOM 5017 C C . ARG B 1 182 ? -10.039 56.875 10.883 1 93.75 182 ARG B C 1
ATOM 5019 O O . ARG B 1 182 ? -9.633 58.062 11.008 1 93.75 182 ARG B O 1
ATOM 5026 N N . ASN B 1 183 ? -10.961 56.344 11.609 1 93.75 183 ASN B N 1
ATOM 5027 C CA . ASN B 1 183 ? -11.594 57.125 12.68 1 93.75 183 ASN B CA 1
ATOM 5028 C C . ASN B 1 183 ? -10.586 57.531 13.758 1 93.75 183 ASN B C 1
ATOM 5030 O O . ASN B 1 183 ? -10.578 58.656 14.227 1 93.75 183 ASN B O 1
ATOM 5034 N N . VAL B 1 184 ? -9.805 56.5 14.133 1 92.56 184 VAL B N 1
ATOM 5035 C CA . VAL B 1 184 ? -8.805 56.75 15.164 1 92.56 184 VAL B CA 1
ATOM 5036 C C . VAL B 1 184 ? -7.801 57.812 14.664 1 92.56 184 VAL B C 1
ATOM 5038 O O . VAL B 1 184 ? -7.391 58.688 15.414 1 92.56 184 VAL B O 1
ATOM 5041 N N . ARG B 1 185 ? -7.395 57.75 13.461 1 91.94 185 ARG B N 1
ATOM 5042 C CA . ARG B 1 185 ? -6.473 58.719 12.859 1 91.94 185 ARG B CA 1
ATOM 5043 C C . ARG B 1 185 ? -7.039 60.125 12.93 1 91.94 185 ARG B C 1
ATOM 5045 O O . ARG B 1 185 ? -6.332 61.062 13.305 1 91.94 185 ARG B O 1
ATOM 5052 N N . ASN B 1 186 ? -8.281 60.25 12.602 1 93.75 186 ASN B N 1
ATOM 5053 C CA . ASN B 1 186 ? -8.945 61.531 12.656 1 93.75 186 ASN B CA 1
ATOM 5054 C C . ASN B 1 186 ? -8.984 62.094 14.078 1 93.75 186 ASN B C 1
ATOM 5056 O O . ASN B 1 186 ? -8.75 63.281 14.297 1 93.75 186 ASN B O 1
ATOM 5060 N N . ARG B 1 187 ? -9.211 61.312 15.023 1 92.69 187 ARG B N 1
ATOM 5061 C CA . ARG B 1 187 ? -9.312 61.75 16.422 1 92.69 187 ARG B CA 1
ATOM 5062 C C . ARG B 1 187 ? -7.945 62.125 16.969 1 92.69 187 ARG B C 1
ATOM 5064 O O . ARG B 1 187 ? -7.84 63.031 17.781 1 92.69 187 ARG B O 1
ATOM 5071 N N . VAL B 1 188 ? -6.961 61.375 16.547 1 89.38 188 VAL B N 1
ATOM 5072 C CA . VAL B 1 188 ? -5.609 61.719 16.969 1 89.38 188 VAL B CA 1
ATOM 5073 C C . VAL B 1 188 ? -5.215 63.094 16.391 1 89.38 188 VAL B C 1
ATOM 5075 O O . VAL B 1 188 ? -4.613 63.906 17.078 1 89.38 188 VAL B O 1
ATOM 5078 N N . GLU B 1 189 ? -5.562 63.344 15.227 1 91.5 189 GLU B N 1
ATOM 5079 C CA . GLU B 1 189 ? -5.277 64.625 14.578 1 91.5 189 GLU B CA 1
ATOM 5080 C C . GLU B 1 189 ? -6.008 65.75 15.273 1 91.5 189 GLU B C 1
ATOM 5082 O O . GLU B 1 189 ? -5.492 66.875 15.336 1 91.5 189 GLU B O 1
ATOM 5087 N N . GLU B 1 190 ? -7.117 65.438 15.867 1 91.62 190 GLU B N 1
ATOM 5088 C CA . GLU B 1 190 ? -7.922 66.438 16.594 1 91.62 190 GLU B CA 1
ATOM 5089 C C . GLU B 1 190 ? -7.512 66.5 18.062 1 91.62 190 GLU B C 1
ATOM 5091 O O . GLU B 1 190 ? -8.023 67.312 18.812 1 91.62 190 GLU B O 1
ATOM 5096 N N . GLY B 1 191 ? -6.605 65.625 18.453 1 88 191 GLY B N 1
ATOM 5097 C CA . GLY B 1 191 ? -6.125 65.625 19.828 1 88 191 GLY B CA 1
ATOM 5098 C C . GLY B 1 191 ? -7.059 64.875 20.781 1 88 191 GLY B C 1
ATOM 5099 O O . GLY B 1 191 ? -6.938 65 22 1 88 191 GLY B O 1
ATOM 5100 N N . ALA B 1 192 ? -7.961 64.188 20.188 1 88.5 192 ALA B N 1
ATOM 5101 C CA . ALA B 1 192 ? -9.008 63.531 20.984 1 88.5 192 ALA B CA 1
ATOM 5102 C C . ALA B 1 192 ? -8.664 62.094 21.266 1 88.5 192 ALA B C 1
ATOM 5104 O O . ALA B 1 192 ? -9.406 61.375 21.969 1 88.5 192 ALA B O 1
ATOM 5105 N N . ALA B 1 193 ? -7.602 61.531 20.719 1 86.06 193 ALA B N 1
ATOM 5106 C CA . ALA B 1 193 ? -7.145 60.188 20.953 1 86.06 193 ALA B CA 1
ATOM 5107 C C . ALA B 1 193 ? -5.625 60.125 21.062 1 86.06 193 ALA B C 1
ATOM 5109 O O . ALA B 1 193 ? -4.93 61.031 20.641 1 86.06 193 ALA B O 1
ATOM 5110 N N . LEU B 1 194 ? -5.219 59.094 21.688 1 82.5 194 LEU B N 1
ATOM 5111 C CA . LEU B 1 194 ? -3.785 58.969 21.922 1 82.5 194 LEU B CA 1
ATOM 5112 C C . LEU B 1 194 ? -3.098 58.312 20.719 1 82.5 194 LEU B C 1
ATOM 5114 O O . LEU B 1 194 ? -3.727 57.594 19.953 1 82.5 194 LEU B O 1
ATOM 5118 N N . GLN B 1 195 ? -1.795 58.656 20.641 1 82.56 195 GLN B N 1
ATOM 5119 C CA . GLN B 1 195 ? -0.983 58.062 19.578 1 82.56 195 GLN B CA 1
ATOM 5120 C C . GLN B 1 195 ? -0.886 56.562 19.75 1 82.56 195 GLN B C 1
ATOM 5122 O O . GLN B 1 195 ? -0.797 55.812 18.766 1 82.56 195 GLN B O 1
ATOM 5127 N N . THR B 1 196 ? -1.001 56.094 20.938 1 79.81 196 THR B N 1
ATOM 5128 C CA . THR B 1 196 ? -0.949 54.656 21.219 1 79.81 196 THR B CA 1
ATOM 5129 C C . THR B 1 196 ? -2.158 53.938 20.625 1 79.81 196 THR B C 1
ATOM 5131 O O . THR B 1 196 ? -2.047 52.781 20.172 1 79.81 196 THR B O 1
ATOM 5134 N N . GLU B 1 197 ? -3.229 54.625 20.594 1 82.69 197 GLU B N 1
ATOM 5135 C CA . GLU B 1 197 ? -4.438 54.031 20 1 82.69 197 GLU B CA 1
ATOM 5136 C C . GLU B 1 197 ? -4.289 53.844 18.5 1 82.69 197 GLU B C 1
ATOM 5138 O O . GLU B 1 197 ? -4.738 52.844 17.953 1 82.69 197 GLU B O 1
ATOM 5143 N N . LEU B 1 198 ? -3.674 54.781 17.922 1 85.31 198 LEU B N 1
ATOM 5144 C CA . LEU B 1 198 ? -3.438 54.719 16.484 1 85.31 198 LEU B CA 1
ATOM 5145 C C . LEU B 1 198 ? -2.494 53.594 16.141 1 85.31 198 LEU B C 1
ATOM 5147 O O . LEU B 1 198 ? -2.736 52.844 15.195 1 85.31 198 LEU B O 1
ATOM 5151 N N . LEU B 1 199 ? -1.492 53.438 16.953 1 80.44 199 LEU B N 1
ATOM 5152 C CA . LEU B 1 199 ? -0.525 52.375 16.734 1 80.44 199 LEU B CA 1
ATOM 5153 C C . LEU B 1 199 ? -1.179 51 16.906 1 80.44 199 LEU B C 1
ATOM 5155 O O . LEU B 1 199 ? -0.906 50.094 16.125 1 80.44 199 LEU B O 1
ATOM 5159 N N . ASN B 1 200 ? -2.037 50.812 17.891 1 81.31 200 ASN B N 1
ATOM 5160 C CA . ASN B 1 200 ? -2.76 49.562 18.125 1 81.31 200 ASN B CA 1
ATOM 5161 C C . ASN B 1 200 ? -3.682 49.219 16.953 1 81.31 200 ASN B C 1
ATOM 5163 O O . ASN B 1 200 ? -3.76 48.094 16.531 1 81.31 200 ASN B O 1
ATOM 5167 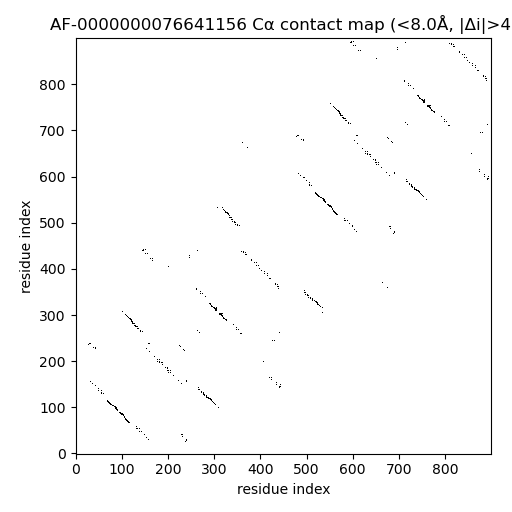N N . ALA B 1 201 ? -4.305 50.219 16.438 1 85.5 201 ALA B N 1
ATOM 5168 C CA . ALA B 1 201 ? -5.188 50 15.289 1 85.5 201 ALA B CA 1
ATOM 5169 C C . ALA B 1 201 ? -4.402 49.594 14.055 1 85.5 201 ALA B C 1
ATOM 5171 O O . ALA B 1 201 ? -4.855 48.75 13.289 1 85.5 201 ALA B O 1
ATOM 5172 N N .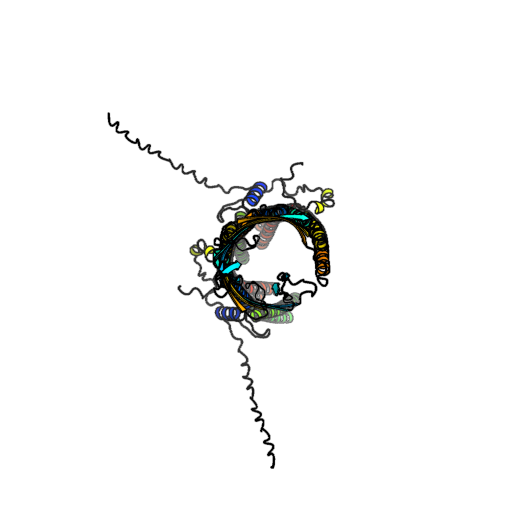 LYS B 1 202 ? -3.273 50.188 13.898 1 82.56 202 LYS B N 1
ATOM 5173 C CA . LYS B 1 202 ? -2.41 49.812 12.781 1 82.56 202 LYS B CA 1
ATOM 5174 C C . LYS B 1 202 ? -1.934 48.375 12.906 1 82.56 202 LYS B C 1
ATOM 5176 O O . LYS B 1 202 ? -1.891 47.625 11.922 1 82.56 202 LYS B O 1
ATOM 5181 N N . THR B 1 203 ? -1.589 48 14.07 1 80.12 203 THR B N 1
ATOM 5182 C CA . THR B 1 203 ? -1.161 46.656 14.336 1 80.12 203 THR B CA 1
ATOM 5183 C C . THR B 1 203 ? -2.279 45.656 14.016 1 80.12 203 THR B C 1
ATOM 5185 O O . THR B 1 203 ? -2.045 44.625 13.383 1 80.12 203 THR B O 1
ATOM 5188 N N . ARG B 1 204 ? -3.428 45.969 14.453 1 83.31 204 ARG B N 1
ATOM 5189 C CA . ARG B 1 204 ? -4.574 45.094 14.211 1 83.31 204 ARG B CA 1
ATOM 5190 C C . ARG B 1 204 ? -4.859 44.969 12.719 1 83.31 204 ARG B C 1
ATOM 5192 O O . ARG B 1 204 ? -5.219 43.906 12.234 1 83.31 204 ARG B O 1
ATOM 5199 N N . ARG B 1 205 ? -4.742 46.031 12 1 83.75 205 ARG B N 1
ATOM 5200 C CA . ARG B 1 205 ? -4.895 46 10.547 1 83.75 205 ARG B CA 1
ATOM 5201 C C . ARG B 1 205 ? -3.914 45 9.922 1 83.75 205 ARG B C 1
ATOM 5203 O O . ARG B 1 205 ? -4.289 44.219 9.039 1 83.75 205 ARG B O 1
ATOM 5210 N N . SER B 1 206 ? -2.693 45.062 10.391 1 79.25 206 SER B N 1
ATOM 5211 C CA . SER B 1 206 ? -1.671 44.156 9.867 1 79.25 206 SER B CA 1
ATOM 5212 C C . SER B 1 206 ? -1.994 42.688 10.195 1 79.25 206 SER B C 1
ATOM 5214 O O . SER B 1 206 ? -1.773 41.812 9.375 1 79.25 206 SER B O 1
ATOM 5216 N N . GLU B 1 207 ? -2.506 42.438 11.383 1 79.62 207 GLU B N 1
ATOM 5217 C CA . GLU B 1 207 ? -2.898 41.094 11.805 1 79.62 207 GLU B CA 1
ATOM 5218 C C . GLU B 1 207 ? -4.027 40.562 10.93 1 79.62 207 GLU B C 1
ATOM 5220 O O . GLU B 1 207 ? -3.992 39.406 10.508 1 79.62 207 GLU B O 1
ATOM 5225 N N . VAL B 1 208 ? -4.949 41.375 10.68 1 84.81 208 VAL B N 1
ATOM 5226 C CA . VAL B 1 208 ? -6.098 40.969 9.883 1 84.81 208 VAL B CA 1
ATOM 5227 C C . VAL B 1 208 ? -5.656 40.719 8.445 1 84.81 208 VAL B C 1
ATOM 5229 O O . VAL B 1 208 ? -6.156 39.781 7.793 1 84.81 208 VAL B O 1
ATOM 5232 N N . ARG B 1 209 ? -4.742 41.5 7.949 1 81.44 209 ARG B N 1
ATOM 5233 C CA . ARG B 1 209 ? -4.203 41.312 6.609 1 81.44 209 ARG B CA 1
ATOM 5234 C C . ARG B 1 209 ? -3.5 39.969 6.512 1 81.44 209 ARG B C 1
ATOM 5236 O O . ARG B 1 209 ? -3.662 39.219 5.523 1 81.44 209 ARG B O 1
ATOM 5243 N N . LEU B 1 210 ? -2.779 39.625 7.523 1 76.5 210 LEU B N 1
ATOM 5244 C CA . LEU B 1 210 ? -2.115 38.312 7.559 1 76.5 210 LEU B CA 1
ATOM 5245 C C . LEU B 1 210 ? -3.139 37.188 7.578 1 76.5 210 LEU B C 1
ATOM 5247 O O . LEU B 1 210 ? -2.98 36.188 6.867 1 76.5 210 LEU B O 1
ATOM 5251 N N . ASP B 1 211 ? -4.141 37.344 8.398 1 84.94 211 ASP B N 1
ATOM 5252 C CA . ASP B 1 211 ? -5.203 36.344 8.477 1 84.94 211 ASP B CA 1
ATOM 5253 C C . ASP B 1 211 ? -5.879 36.156 7.117 1 84.94 211 ASP B C 1
ATOM 5255 O O . ASP B 1 211 ? -6.273 35.031 6.762 1 84.94 211 ASP B O 1
ATOM 5259 N N . GLN B 1 212 ? -6.004 37.25 6.398 1 85.25 212 GLN B N 1
ATOM 5260 C CA . GLN B 1 212 ? -6.621 37.188 5.074 1 85.25 212 GLN B CA 1
ATOM 5261 C C . GLN B 1 212 ? -5.758 36.406 4.094 1 85.25 212 GLN B C 1
ATOM 5263 O O . GLN B 1 212 ? -6.27 35.625 3.305 1 85.25 212 GLN B O 1
ATOM 5268 N N . VAL B 1 213 ? -4.504 36.656 4.113 1 79.75 213 VAL B N 1
ATOM 5269 C CA . VAL B 1 213 ? -3.584 35.938 3.236 1 79.75 213 VAL B CA 1
ATOM 5270 C C . VAL B 1 213 ? -3.643 34.438 3.539 1 79.75 213 VAL B C 1
ATOM 5272 O O . VAL B 1 213 ? -3.723 33.625 2.625 1 79.75 213 VAL B O 1
ATOM 5275 N N . GLU B 1 214 ? -3.682 34.062 4.816 1 84.5 214 GLU B N 1
ATOM 5276 C CA . GLU B 1 214 ? -3.75 32.688 5.234 1 84.5 214 GLU B CA 1
ATOM 5277 C C . GLU B 1 214 ? -5.07 32.031 4.812 1 84.5 214 GLU B C 1
ATOM 5279 O O . GLU B 1 214 ? -5.098 30.891 4.375 1 84.5 214 GLU B O 1
ATOM 5284 N N . SER B 1 215 ? -6.105 32.812 5.027 1 90.44 215 SER B N 1
ATOM 5285 C CA . SER B 1 215 ? -7.422 32.281 4.672 1 90.44 215 SER B CA 1
ATOM 5286 C C . SER B 1 215 ? -7.531 32.031 3.172 1 90.44 215 SER B C 1
ATOM 5288 O O . SER B 1 215 ? -8.164 31.078 2.74 1 90.44 215 SER B O 1
ATOM 5290 N N . ARG B 1 216 ? -6.953 32.906 2.35 1 88.06 216 ARG B N 1
ATOM 5291 C CA . ARG B 1 216 ? -6.953 32.719 0.9 1 88.06 216 ARG B CA 1
ATOM 5292 C C . ARG B 1 216 ? -6.238 31.438 0.509 1 88.06 216 ARG B C 1
ATOM 5294 O O . ARG B 1 216 ? -6.711 30.703 -0.36 1 88.06 216 ARG B O 1
ATOM 5301 N N . SER B 1 217 ? -5.164 31.188 1.104 1 88.12 217 SER B N 1
ATOM 5302 C CA . SER B 1 217 ? -4.414 29.969 0.854 1 88.12 217 SER B CA 1
ATOM 5303 C C . SER B 1 217 ? -5.219 28.734 1.253 1 88.12 217 SER B C 1
ATOM 5305 O O . SER B 1 217 ? -5.207 27.719 0.545 1 88.12 217 SER B O 1
ATOM 5307 N N . ARG B 1 218 ? -5.891 28.781 2.361 1 92.12 218 ARG B N 1
ATOM 5308 C CA . ARG B 1 218 ? -6.703 27.672 2.826 1 92.12 218 ARG B CA 1
ATOM 5309 C C . ARG B 1 218 ? -7.82 27.359 1.835 1 92.12 218 ARG B C 1
ATOM 5311 O O . ARG B 1 218 ? -8.141 26.188 1.598 1 92.12 218 ARG B O 1
ATOM 5318 N N . VAL B 1 219 ? -8.414 28.438 1.316 1 94.62 219 VAL B N 1
ATOM 5319 C CA . VAL B 1 219 ? -9.461 28.25 0.321 1 94.62 219 VAL B CA 1
ATOM 5320 C C . VAL B 1 219 ? -8.883 27.562 -0.916 1 94.62 219 VAL B C 1
ATOM 5322 O O . VAL B 1 219 ? -9.477 26.609 -1.441 1 94.62 219 VAL B O 1
ATOM 5325 N N . LYS B 1 220 ? -7.742 28.031 -1.346 1 92.81 220 LYS B N 1
ATOM 5326 C CA . LYS B 1 220 ? -7.113 27.469 -2.535 1 92.81 220 LYS B CA 1
ATOM 5327 C C . LYS B 1 220 ? -6.801 25.984 -2.336 1 92.81 220 LYS B C 1
ATOM 5329 O O . LYS B 1 220 ? -7.066 25.172 -3.221 1 92.81 220 LYS B O 1
ATOM 5334 N N . VAL B 1 221 ? -6.301 25.641 -1.196 1 93.25 221 VAL B N 1
ATOM 5335 C CA . VAL B 1 221 ? -5.934 24.25 -0.904 1 93.25 221 VAL B CA 1
ATOM 5336 C C . VAL B 1 221 ? -7.188 23.391 -0.834 1 93.25 221 VAL B C 1
ATOM 5338 O O . VAL B 1 221 ? -7.227 22.297 -1.397 1 93.25 221 VAL B O 1
ATOM 5341 N N . ALA B 1 222 ? -8.172 23.875 -0.124 1 96.25 222 ALA B N 1
ATOM 5342 C CA . ALA B 1 222 ? -9.43 23.125 -0.017 1 96.25 222 ALA B CA 1
ATOM 5343 C C . ALA B 1 222 ? -10.055 22.906 -1.391 1 96.25 222 ALA B C 1
ATOM 5345 O O . ALA B 1 222 ? -10.594 21.828 -1.671 1 96.25 222 ALA B O 1
ATOM 5346 N N . ARG B 1 223 ? -9.977 23.922 -2.211 1 95.75 223 ARG B N 1
ATOM 5347 C CA . ARG B 1 223 ? -10.531 23.828 -3.561 1 95.75 223 ARG B CA 1
ATOM 5348 C C . ARG B 1 223 ? -9.758 22.797 -4.395 1 95.75 223 ARG B C 1
ATOM 5350 O O . ARG B 1 223 ? -10.359 22.016 -5.129 1 95.75 223 ARG B O 1
ATOM 5357 N N . LEU B 1 224 ? -8.477 22.828 -4.297 1 94.38 224 LEU B N 1
ATOM 5358 C CA . LEU B 1 224 ? -7.645 21.859 -5 1 94.38 224 LEU B CA 1
ATOM 5359 C C . LEU B 1 224 ? -8.023 20.438 -4.613 1 94.38 224 LEU B C 1
ATOM 5361 O O . LEU B 1 224 ? -8.102 19.547 -5.473 1 94.38 224 LEU B O 1
ATOM 5365 N N . GLU B 1 225 ? -8.258 20.234 -3.35 1 95.88 225 GLU B N 1
ATOM 5366 C CA . GLU B 1 225 ? -8.594 18.906 -2.848 1 95.88 225 GLU B CA 1
ATOM 5367 C C . GLU B 1 225 ? -9.945 18.438 -3.381 1 95.88 225 GLU B C 1
ATOM 5369 O O . GLU B 1 225 ? -10.086 17.281 -3.807 1 95.88 225 GLU B O 1
ATOM 5374 N N . LEU B 1 226 ? -10.891 19.328 -3.33 1 97.06 226 LEU B N 1
ATOM 5375 C CA . LEU B 1 226 ? -12.203 18.953 -3.854 1 97.06 226 LEU B CA 1
ATOM 5376 C C . LEU B 1 226 ? -12.141 18.703 -5.355 1 97.06 226 LEU B C 1
ATOM 5378 O O . LEU B 1 226 ? -12.68 17.703 -5.844 1 97.06 226 LEU B O 1
ATOM 5382 N N . ASN B 1 227 ? -11.461 19.609 -6.07 1 96.31 227 ASN B N 1
ATOM 5383 C CA . ASN B 1 227 ? -11.344 19.453 -7.516 1 96.31 227 ASN B CA 1
ATOM 5384 C C . ASN B 1 227 ? -10.703 18.125 -7.883 1 96.31 227 ASN B C 1
ATOM 5386 O O . ASN B 1 227 ? -11.133 17.453 -8.828 1 96.31 227 ASN B O 1
ATOM 5390 N N . ARG B 1 228 ? -9.719 17.703 -7.168 1 95.69 228 ARG B N 1
ATOM 5391 C CA . ARG B 1 228 ? -9.062 16.422 -7.402 1 95.69 228 ARG B CA 1
ATOM 5392 C C . ARG B 1 228 ? -10.055 15.273 -7.262 1 95.69 228 ARG B C 1
ATOM 5394 O O . ARG B 1 228 ? -10.086 14.375 -8.109 1 95.69 228 ARG B O 1
ATOM 5401 N N . LEU B 1 229 ? -10.828 15.305 -6.207 1 96.75 229 LEU B N 1
ATOM 5402 C CA . LEU B 1 229 ? -11.789 14.234 -5.945 1 96.75 229 LEU B CA 1
ATOM 5403 C C . LEU B 1 229 ? -12.875 14.211 -7.012 1 96.75 229 LEU B C 1
ATOM 5405 O O . LEU B 1 229 ? -13.445 13.156 -7.297 1 96.75 229 LEU B O 1
ATOM 5409 N N . LEU B 1 230 ? -13.188 15.398 -7.598 1 96.69 230 LEU B N 1
ATOM 5410 C CA . LEU B 1 230 ? -14.266 15.508 -8.57 1 96.69 230 LEU B CA 1
ATOM 5411 C C . LEU B 1 230 ? -13.75 15.234 -9.984 1 96.69 230 LEU B C 1
ATOM 5413 O O . LEU B 1 230 ? -14.531 15.211 -10.938 1 96.69 230 LEU B O 1
ATOM 5417 N N . GLY B 1 231 ? -12.477 15.102 -10.172 1 94 231 GLY B N 1
ATOM 5418 C CA . GLY B 1 231 ? -11.898 14.883 -11.484 1 94 231 GLY B CA 1
ATOM 5419 C C . GLY B 1 231 ? -11.781 16.156 -12.305 1 94 231 GLY B C 1
ATOM 5420 O O . GLY B 1 231 ? -11.781 16.109 -13.539 1 94 231 GLY B O 1
ATOM 5421 N N . LEU B 1 232 ? -11.773 17.234 -11.641 1 93.69 232 LEU B N 1
ATOM 5422 C CA . LEU B 1 232 ? -11.664 18.547 -12.297 1 93.69 232 LEU B CA 1
ATOM 5423 C C . LEU B 1 232 ? -10.219 19.031 -12.305 1 93.69 232 LEU B C 1
ATOM 5425 O O . LEU B 1 232 ? -9.406 18.578 -11.492 1 93.69 232 LEU B O 1
ATOM 5429 N N . PRO B 1 233 ? -9.945 19.969 -13.266 1 90.31 233 PRO B N 1
ATOM 5430 C CA . PRO B 1 233 ? -8.609 20.562 -13.234 1 90.31 233 PRO B CA 1
ATOM 5431 C C . PRO B 1 233 ? -8.344 21.344 -11.945 1 90.31 233 PRO B C 1
ATOM 5433 O O . PRO B 1 233 ? -9.273 21.875 -11.336 1 90.31 233 PRO B O 1
ATOM 5436 N N . GLY B 1 234 ? -7.109 21.359 -11.594 1 87.19 234 GLY B N 1
ATOM 5437 C CA . GLY B 1 234 ? -6.707 22 -10.352 1 87.19 234 GLY B CA 1
ATOM 5438 C C . GLY B 1 234 ? -7.113 23.453 -10.281 1 87.19 234 GLY B C 1
ATOM 5439 O O . GLY B 1 234 ? -7.352 23.984 -9.188 1 87.19 234 GLY B O 1
ATOM 5440 N N . ASP B 1 235 ? -7.246 24.094 -11.398 1 86.62 235 ASP B N 1
ATOM 5441 C CA . ASP B 1 235 ? -7.512 25.531 -11.414 1 86.62 235 ASP B CA 1
ATOM 5442 C C . ASP B 1 235 ? -9 25.812 -11.609 1 86.62 235 ASP B C 1
ATOM 5444 O O . ASP B 1 235 ? -9.406 26.969 -11.734 1 86.62 235 ASP B O 1
ATOM 5448 N N . ALA B 1 236 ? -9.789 24.75 -11.531 1 91.38 236 ALA B N 1
ATOM 5449 C CA . ALA B 1 236 ? -11.234 24.938 -11.656 1 91.38 236 ALA B CA 1
ATOM 5450 C C . ALA B 1 236 ? -11.773 25.766 -10.484 1 91.38 236 ALA B C 1
ATOM 5452 O O . ALA B 1 236 ? -11.375 25.562 -9.336 1 91.38 236 ALA B O 1
ATOM 5453 N N . GLN B 1 237 ? -12.633 26.703 -10.789 1 92.25 237 GLN B N 1
ATOM 5454 C CA . GLN B 1 237 ? -13.195 27.578 -9.758 1 92.25 237 GLN B CA 1
ATOM 5455 C C . GLN B 1 237 ? -14.492 27.016 -9.203 1 92.25 237 GLN B C 1
ATOM 5457 O O . GLN B 1 237 ? -15.562 27.609 -9.367 1 92.25 237 GLN B O 1
ATOM 5462 N N . THR B 1 238 ? -14.367 25.969 -8.461 1 93.94 238 THR B N 1
ATOM 5463 C CA . THR B 1 238 ? -15.508 25.281 -7.852 1 93.94 238 THR B CA 1
ATOM 5464 C C . THR B 1 238 ? -15.992 26.047 -6.621 1 93.94 238 THR B C 1
ATOM 5466 O O . THR B 1 238 ? -15.195 26.453 -5.777 1 93.94 238 THR B O 1
ATOM 5469 N N . VAL B 1 239 ? -17.328 26.328 -6.605 1 93 239 VAL B N 1
ATOM 5470 C CA . VAL B 1 239 ? -17.938 27.016 -5.473 1 93 239 VAL B CA 1
ATOM 5471 C C . VAL B 1 239 ? -19.062 26.172 -4.902 1 93 239 VAL B C 1
ATOM 5473 O O . VAL B 1 239 ? -20.031 25.859 -5.609 1 93 239 VAL B O 1
ATOM 5476 N N . PRO B 1 240 ? -18.875 25.734 -3.631 1 94 240 PRO B N 1
ATOM 5477 C CA . PRO B 1 240 ? -19.953 24.953 -3.01 1 94 240 PRO B CA 1
ATOM 5478 C C . PRO B 1 240 ? -21.219 25.781 -2.789 1 94 240 PRO B C 1
ATOM 5480 O O . PRO B 1 240 ? -21.141 26.969 -2.484 1 94 240 PRO B O 1
ATOM 5483 N N . ALA B 1 241 ? -22.359 25.125 -2.951 1 89.06 241 ALA B N 1
ATOM 5484 C CA . ALA B 1 241 ? -23.641 25.734 -2.607 1 89.06 241 ALA B CA 1
ATOM 5485 C C . ALA B 1 241 ? -23.891 25.688 -1.104 1 89.06 241 ALA B C 1
ATOM 5487 O O . ALA B 1 241 ? -23.406 24.781 -0.421 1 89.06 241 ALA B O 1
ATOM 5488 N N . ALA B 1 242 ? -24.609 26.75 -0.591 1 83.38 242 ALA B N 1
ATOM 5489 C CA . ALA B 1 242 ? -24.984 26.75 0.819 1 83.38 242 ALA B CA 1
ATOM 5490 C C . ALA B 1 242 ? -25.953 25.609 1.132 1 83.38 242 ALA B C 1
ATOM 5492 O O . ALA B 1 242 ? -26.656 25.125 0.244 1 83.38 242 ALA B O 1
ATOM 5493 N N . PRO B 1 243 ? -25.812 25.203 2.381 1 81.5 243 PRO B N 1
ATOM 5494 C CA . PRO B 1 243 ? -26.766 24.156 2.744 1 81.5 243 PRO B CA 1
ATOM 5495 C C . PRO B 1 243 ? -28.203 24.656 2.801 1 81.5 243 PRO B C 1
ATOM 5497 O O . PRO B 1 243 ? -28.438 25.828 3.082 1 81.5 243 PRO B O 1
ATOM 5500 N N . ASP B 1 244 ? -29.188 23.922 2.205 1 64.56 244 ASP B N 1
ATOM 5501 C CA . ASP B 1 244 ? -30.578 24.328 2.215 1 64.56 244 ASP B CA 1
ATOM 5502 C C . ASP B 1 244 ? -31.078 24.562 3.643 1 64.56 244 ASP B C 1
ATOM 5504 O O . ASP B 1 244 ? -31.656 25.609 3.943 1 64.56 244 ASP B O 1
ATOM 5508 N N . GLU B 1 245 ? -31.234 23.438 4.551 1 61.44 245 GLU B N 1
ATOM 5509 C CA . GLU B 1 245 ? -31.688 23.531 5.938 1 61.44 245 GLU B CA 1
ATOM 5510 C C . GLU B 1 245 ? -30.625 23 6.898 1 61.44 245 GLU B C 1
ATOM 5512 O O . GLU B 1 245 ? -30.531 21.781 7.117 1 61.44 245 GLU B O 1
ATOM 5517 N N . PRO B 1 246 ? -29.844 23.922 7.375 1 57.62 246 PRO B N 1
ATOM 5518 C CA . PRO B 1 246 ? -28.812 23.453 8.305 1 57.62 246 PRO B CA 1
ATOM 5519 C C . PRO B 1 246 ? -29.391 22.953 9.625 1 57.62 246 PRO B C 1
ATOM 5521 O O . PRO B 1 246 ? -30.375 23.5 10.117 1 57.62 246 PRO B O 1
ATOM 5524 N N . GLY B 1 247 ? -29.109 21.656 10.109 1 53.44 247 GLY B N 1
ATOM 5525 C CA . GLY B 1 247 ? -29.453 21.188 11.445 1 53.44 247 GLY B CA 1
ATOM 5526 C C . GLY B 1 247 ? -30.625 20.234 11.461 1 53.44 247 GLY B C 1
ATOM 5527 O O . GLY B 1 247 ? -30.969 19.672 12.508 1 53.44 247 GLY B O 1
ATOM 5528 N N . ALA B 1 248 ? -31.453 20.203 10.414 1 52.75 248 ALA B N 1
ATOM 5529 C CA . ALA B 1 248 ? -32.594 19.312 10.5 1 52.75 248 ALA B CA 1
ATOM 5530 C C . ALA B 1 248 ? -32.188 17.844 10.453 1 52.75 248 ALA B C 1
ATOM 5532 O O . ALA B 1 248 ? -31.516 17.422 9.508 1 52.75 248 ALA B O 1
ATOM 5533 N N . SER B 1 249 ? -31.75 17.391 11.656 1 55.72 249 SER B N 1
ATOM 5534 C CA . SER B 1 249 ? -31.25 16.016 11.703 1 55.72 249 SER B CA 1
ATOM 5535 C C . SER B 1 249 ? -32.25 15.031 11.148 1 55.72 249 SER B C 1
ATOM 5537 O O . SER B 1 249 ? -33.375 14.922 11.664 1 55.72 249 SER B O 1
ATOM 5539 N N . PRO B 1 250 ? -32.125 14.641 9.938 1 54.25 250 PRO B N 1
ATOM 5540 C CA . PRO B 1 250 ? -33.125 13.672 9.461 1 54.25 250 PRO B CA 1
ATOM 5541 C C . PRO B 1 250 ? -33.156 12.398 10.312 1 54.25 250 PRO B C 1
ATOM 5543 O O . PRO B 1 250 ? -34.031 11.57 10.148 1 54.25 250 PRO B O 1
ATOM 5546 N N . PHE B 1 251 ? -32.062 12.109 11.109 1 57.41 251 PHE B N 1
ATOM 5547 C CA . PHE B 1 251 ? -32.031 10.805 11.75 1 57.41 251 PHE B CA 1
ATOM 5548 C C . PHE B 1 251 ? -32.656 10.875 13.141 1 57.41 251 PHE B C 1
ATOM 5550 O O . PHE B 1 251 ? -32.219 11.68 13.977 1 57.41 251 PHE B O 1
ATOM 5557 N N . GLY B 1 252 ? -34 10.695 13.234 1 51.75 252 GLY B N 1
ATOM 5558 C CA . GLY B 1 252 ? -34.594 10.609 14.562 1 51.75 252 GLY B CA 1
ATOM 5559 C C . GLY B 1 252 ? -33.75 9.789 15.531 1 51.75 252 GLY B C 1
ATOM 5560 O O . GLY B 1 252 ? -32.938 8.953 15.117 1 51.75 252 GLY B O 1
ATOM 5561 N N . ARG B 1 253 ? -33.531 10.266 16.75 1 50.41 253 ARG B N 1
ATOM 5562 C CA . ARG B 1 253 ? -32.781 9.641 17.844 1 50.41 253 ARG B CA 1
ATOM 5563 C C . ARG B 1 253 ? -32.938 8.125 17.828 1 50.41 253 ARG B C 1
ATOM 5565 O O . ARG B 1 253 ? -32 7.383 18.094 1 50.41 253 ARG B O 1
ATOM 5572 N N . ARG B 1 254 ? -34.188 7.637 17.797 1 49.94 254 ARG B N 1
ATOM 5573 C CA . ARG B 1 254 ? -34.531 6.227 17.922 1 49.94 254 ARG B CA 1
ATOM 5574 C C . ARG B 1 254 ? -33.969 5.418 16.766 1 49.94 254 ARG B C 1
ATOM 5576 O O . ARG B 1 254 ? -33.594 4.258 16.922 1 49.94 254 ARG B O 1
ATOM 5583 N N . GLU B 1 255 ? -33.875 5.852 15.719 1 52.16 255 GLU B N 1
ATOM 5584 C CA . GLU B 1 255 ? -33.469 5.137 14.523 1 52.16 255 GLU B CA 1
ATOM 5585 C C . GLU B 1 255 ? -31.953 4.887 14.523 1 52.16 255 GLU B C 1
ATOM 5587 O O . GLU B 1 255 ? -31.469 3.957 13.867 1 52.16 255 GLU B O 1
ATOM 5592 N N . MET B 1 256 ? -31.234 5.633 15.273 1 51.5 256 MET B N 1
ATOM 5593 C CA . MET B 1 256 ? -29.781 5.602 15.305 1 51.5 256 MET B CA 1
ATOM 5594 C C . MET B 1 256 ? -29.281 4.32 15.961 1 51.5 256 MET B C 1
ATOM 5596 O O . MET B 1 256 ? -28.203 3.826 15.625 1 51.5 256 MET B O 1
ATOM 5600 N N . LYS B 1 257 ? -29.859 3.9 17.047 1 51 257 LYS B N 1
ATOM 5601 C CA . LYS B 1 257 ? -29.266 2.855 17.875 1 51 257 LYS B CA 1
ATOM 5602 C C . LYS B 1 257 ? -29.344 1.495 17.188 1 51 257 LYS B C 1
ATOM 5604 O O . LYS B 1 257 ? -28.531 0.609 17.469 1 51 257 LYS B O 1
ATOM 5609 N N . GLU B 1 258 ? -30.375 1.102 16.719 1 51.12 258 GLU B N 1
ATOM 5610 C CA . GLU B 1 258 ? -30.547 -0.336 16.547 1 51.12 258 GLU B CA 1
ATOM 5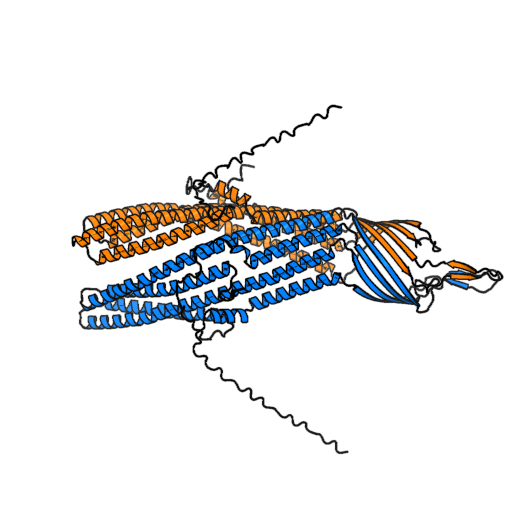611 C C . GLU B 1 258 ? -29.734 -0.855 15.367 1 51.12 258 GLU B C 1
ATOM 5613 O O . GLU B 1 258 ? -28.984 -1.83 15.5 1 51.12 258 GLU B O 1
ATOM 5618 N N . ARG B 1 259 ? -30.234 -1.078 14.047 1 52 259 ARG B N 1
ATOM 5619 C CA . ARG B 1 259 ? -30.016 -2.125 13.055 1 52 259 ARG B CA 1
ATOM 5620 C C . ARG B 1 259 ? -28.766 -1.837 12.227 1 52 259 ARG B C 1
ATOM 5622 O O . ARG B 1 259 ? -28.531 -2.477 11.203 1 52 259 ARG B O 1
ATOM 5629 N N . ALA B 1 260 ? -27.797 -0.935 12.516 1 59.03 260 ALA B N 1
ATOM 5630 C CA . ALA B 1 260 ? -26.984 -0.291 11.484 1 59.03 260 ALA B CA 1
ATOM 5631 C C . ALA B 1 260 ? -25.781 -1.153 11.117 1 59.03 260 ALA B C 1
ATOM 5633 O O . ALA B 1 260 ? -25.438 -1.287 9.945 1 59.03 260 ALA B O 1
ATOM 5634 N N . PRO B 1 261 ? -25.266 -1.936 12.109 1 61.62 261 PRO B N 1
ATOM 5635 C CA . PRO B 1 261 ? -24.016 -2.566 11.688 1 61.62 261 PRO B CA 1
ATOM 5636 C C . PRO B 1 261 ? -24.234 -3.715 10.703 1 61.62 261 PRO B C 1
ATOM 5638 O O . PRO B 1 261 ? -23.375 -3.994 9.875 1 61.62 261 PRO B O 1
ATOM 5641 N N . ALA B 1 262 ? -25.375 -4.336 10.719 1 67.12 262 ALA B N 1
ATOM 5642 C CA . ALA B 1 262 ? -25.516 -5.574 9.961 1 67.12 262 ALA B CA 1
ATOM 5643 C C . ALA B 1 262 ? -25.641 -5.297 8.469 1 67.12 262 ALA B C 1
ATOM 5645 O O . ALA B 1 262 ? -25.375 -6.176 7.645 1 67.12 262 ALA B O 1
ATOM 5646 N N . GLN B 1 263 ? -25.797 -4.125 8.078 1 80.5 263 GLN B N 1
ATOM 5647 C CA . GLN B 1 263 ? -26 -3.84 6.664 1 80.5 263 GLN B CA 1
ATOM 5648 C C . GLN B 1 263 ? -24.766 -3.184 6.055 1 80.5 263 GLN B C 1
ATOM 5650 O O . GLN B 1 263 ? -24.734 -2.867 4.863 1 80.5 263 GLN B O 1
ATOM 5655 N N . ARG B 1 264 ? -23.719 -3.096 6.84 1 91.44 264 ARG B N 1
ATOM 5656 C CA . ARG B 1 264 ? -22.5 -2.477 6.332 1 91.44 264 ARG B CA 1
ATOM 5657 C C . ARG B 1 264 ? -21.781 -3.402 5.359 1 91.44 264 ARG B C 1
ATOM 5659 O O . ARG B 1 264 ? -21.516 -4.566 5.676 1 91.44 264 ARG B O 1
ATOM 5666 N N . PRO B 1 265 ? -21.484 -2.832 4.172 1 95.69 265 PRO B N 1
ATOM 5667 C CA . PRO B 1 265 ? -20.859 -3.689 3.16 1 95.69 265 PRO B CA 1
ATOM 5668 C C . PRO B 1 265 ? -19.547 -4.289 3.629 1 95.69 265 PRO B C 1
ATOM 5670 O O . PRO B 1 265 ? -19.219 -5.422 3.27 1 95.69 265 PRO B O 1
ATOM 5673 N N . ASP B 1 266 ? -18.719 -3.602 4.438 1 96.06 266 ASP B N 1
ATOM 5674 C CA . ASP B 1 266 ? -17.438 -4.137 4.887 1 96.06 266 ASP B CA 1
ATOM 5675 C C . ASP B 1 266 ? -17.641 -5.332 5.812 1 96.06 266 ASP B C 1
ATOM 5677 O O . ASP B 1 266 ? -16.906 -6.312 5.742 1 96.06 266 ASP B O 1
ATOM 5681 N N . LEU B 1 267 ? -18.688 -5.328 6.656 1 96.62 267 LEU B N 1
ATOM 5682 C CA . LEU B 1 267 ? -18.984 -6.449 7.543 1 96.62 267 LEU B CA 1
ATOM 5683 C C . LEU B 1 267 ? -19.516 -7.637 6.754 1 96.62 267 LEU B C 1
ATOM 5685 O O . LEU B 1 267 ? -19.172 -8.781 7.031 1 96.62 267 LEU B O 1
ATOM 5689 N N . GLN B 1 268 ? -20.375 -7.336 5.773 1 97.25 268 GLN B N 1
ATOM 5690 C CA . GLN B 1 268 ? -20.875 -8.398 4.91 1 97.25 268 GLN B CA 1
ATOM 5691 C C . GLN B 1 268 ? -19.734 -9.07 4.141 1 97.25 268 GLN B C 1
ATOM 5693 O O . GLN B 1 268 ? -19.734 -10.289 3.953 1 97.25 268 GLN B O 1
ATOM 5698 N N . ALA B 1 269 ? -18.75 -8.242 3.666 1 97.88 269 ALA B N 1
ATOM 5699 C CA . ALA B 1 269 ? -17.594 -8.781 2.955 1 97.88 269 ALA B CA 1
ATOM 5700 C C . ALA B 1 269 ? -16.797 -9.719 3.852 1 97.88 269 ALA B C 1
ATOM 5702 O O . ALA B 1 269 ? -16.375 -10.797 3.422 1 97.88 269 ALA B O 1
ATOM 5703 N N . LEU B 1 270 ? -16.594 -9.305 5.105 1 97.81 270 LEU B N 1
ATOM 5704 C CA . LEU B 1 270 ? -15.859 -10.141 6.047 1 97.81 270 LEU B CA 1
ATOM 5705 C C . LEU B 1 270 ? -16.625 -11.422 6.352 1 97.81 270 LEU B C 1
ATOM 5707 O O . LEU B 1 270 ? -16.016 -12.484 6.539 1 97.81 270 LEU B O 1
ATOM 5711 N N . SER B 1 271 ? -17.969 -11.359 6.414 1 97.94 271 SER B N 1
ATOM 5712 C CA . SER B 1 271 ? -18.781 -12.562 6.582 1 97.94 271 SER B CA 1
ATOM 5713 C C . SER B 1 271 ? -18.594 -13.523 5.414 1 97.94 271 SER B C 1
ATOM 5715 O O . SER B 1 271 ? -18.469 -14.734 5.613 1 97.94 271 SER B O 1
ATOM 5717 N N . GLU B 1 272 ? -18.562 -12.953 4.195 1 98.44 272 GLU B N 1
ATOM 5718 C CA . GLU B 1 272 ? -18.312 -13.773 3.016 1 98.44 272 GLU B CA 1
ATOM 5719 C C . GLU B 1 272 ? -16.938 -14.43 3.084 1 98.44 272 GLU B C 1
ATOM 5721 O O . GLU B 1 272 ? -16.75 -15.562 2.646 1 98.44 272 GLU B O 1
ATOM 5726 N N . ARG B 1 273 ? -15.945 -13.766 3.648 1 98.38 273 ARG B N 1
ATOM 5727 C CA . ARG B 1 273 ? -14.602 -14.32 3.779 1 98.38 273 ARG B CA 1
ATOM 5728 C C . ARG B 1 273 ? -14.578 -15.477 4.773 1 98.38 273 ARG B C 1
ATOM 5730 O O . ARG B 1 273 ? -13.828 -16.438 4.598 1 98.38 273 ARG B O 1
ATOM 5737 N N . VAL B 1 274 ? -15.383 -15.375 5.832 1 98.62 274 VAL B N 1
ATOM 5738 C CA . VAL B 1 274 ? -15.516 -16.484 6.777 1 98.62 274 VAL B CA 1
ATOM 5739 C C . VAL B 1 274 ? -16.094 -17.703 6.07 1 98.62 274 VAL B C 1
ATOM 5741 O O . VAL B 1 274 ? -15.594 -18.812 6.219 1 98.62 274 VAL B O 1
ATOM 5744 N N . GLU B 1 275 ? -17.109 -17.484 5.262 1 98.75 275 GLU B N 1
ATOM 5745 C CA . GLU B 1 275 ? -17.719 -18.578 4.504 1 98.75 275 GLU B CA 1
ATOM 5746 C C . GLU B 1 275 ? -16.703 -19.188 3.533 1 98.75 275 GLU B C 1
ATOM 5748 O O . GLU B 1 275 ? -16.688 -20.406 3.344 1 98.75 275 GLU B O 1
ATOM 5753 N N . ALA B 1 276 ? -15.859 -18.312 2.906 1 98.75 276 ALA B N 1
ATOM 5754 C CA . ALA B 1 276 ? -14.812 -18.812 2.016 1 98.75 276 ALA B CA 1
ATOM 5755 C C . ALA B 1 276 ? -13.828 -19.703 2.766 1 98.75 276 ALA B C 1
ATOM 5757 O O . ALA B 1 276 ? -13.445 -20.766 2.27 1 98.75 276 ALA B O 1
ATOM 5758 N N . ARG B 1 277 ? -13.453 -19.297 3.965 1 98.62 277 ARG B N 1
ATOM 5759 C CA . ARG B 1 277 ? -12.523 -20.078 4.77 1 98.62 277 ARG B CA 1
ATOM 5760 C C . ARG B 1 277 ? -13.141 -21.422 5.184 1 98.62 277 ARG B C 1
ATOM 5762 O O . ARG B 1 277 ? -12.453 -22.438 5.246 1 98.62 277 ARG B O 1
ATOM 5769 N N . GLU B 1 278 ? -14.438 -21.422 5.5 1 98.5 278 GLU B N 1
ATOM 5770 C CA . GLU B 1 278 ? -15.141 -22.656 5.82 1 98.5 278 GLU B CA 1
ATOM 5771 C C . GLU B 1 278 ? -15.109 -23.625 4.648 1 98.5 278 GLU B C 1
ATOM 5773 O O . GLU B 1 278 ? -14.852 -24.828 4.824 1 98.5 278 GLU B O 1
ATOM 5778 N N . ALA B 1 279 ? -15.359 -23.047 3.494 1 98.44 279 ALA B N 1
ATOM 5779 C CA . ALA B 1 279 ? -15.312 -23.875 2.291 1 98.44 279 ALA B CA 1
ATOM 5780 C C . ALA B 1 279 ? -13.906 -24.406 2.055 1 98.44 279 ALA B C 1
ATOM 5782 O O . ALA B 1 279 ? -13.734 -25.531 1.592 1 98.44 279 ALA B O 1
ATOM 5783 N N . GLU B 1 280 ? -12.891 -23.672 2.389 1 98 280 GLU B N 1
ATOM 5784 C CA . GLU B 1 280 ? -11.5 -24.094 2.221 1 98 280 GLU B CA 1
ATOM 5785 C C . GLU B 1 280 ? -11.156 -25.25 3.146 1 98 280 GLU B C 1
ATOM 5787 O O . GLU B 1 280 ? -10.406 -26.156 2.77 1 98 280 GLU B O 1
ATOM 5792 N N . ILE B 1 281 ? -11.688 -25.281 4.328 1 97.62 281 ILE B N 1
ATOM 5793 C CA . ILE B 1 281 ? -11.477 -26.406 5.242 1 97.62 281 ILE B CA 1
ATOM 5794 C C . ILE B 1 281 ? -12.055 -27.688 4.629 1 97.62 281 ILE B C 1
ATOM 5796 O O . ILE B 1 281 ? -11.406 -28.734 4.637 1 97.62 281 ILE B O 1
ATOM 5800 N N . ASP B 1 282 ? -13.25 -27.547 4.102 1 97 282 ASP B N 1
ATOM 5801 C CA . ASP B 1 282 ? -13.891 -28.703 3.479 1 97 282 ASP B CA 1
ATOM 5802 C C . ASP B 1 282 ? -13.102 -29.188 2.27 1 97 282 ASP B C 1
ATOM 5804 O O . ASP B 1 282 ? -13.016 -30.391 2.016 1 97 282 ASP B O 1
ATOM 5808 N N . ALA B 1 283 ? -12.492 -28.188 1.537 1 97.12 283 ALA B N 1
ATOM 5809 C CA . ALA B 1 283 ? -11.656 -28.547 0.4 1 97.12 283 ALA B CA 1
ATOM 5810 C C . ALA B 1 283 ? -10.43 -29.344 0.856 1 97.12 283 ALA B C 1
ATOM 5812 O O . ALA B 1 283 ? -10.062 -30.344 0.243 1 97.12 283 ALA B O 1
ATOM 5813 N N . VAL B 1 284 ? -9.836 -28.906 1.931 1 96.31 284 VAL B N 1
ATOM 5814 C CA . VAL B 1 284 ? -8.648 -29.578 2.463 1 96.31 284 VAL B CA 1
ATOM 5815 C C . VAL B 1 284 ? -9.023 -30.969 2.965 1 96.31 284 VAL B C 1
ATOM 5817 O O . VAL B 1 284 ? -8.25 -31.922 2.807 1 96.31 284 VAL B O 1
ATOM 5820 N N . GLN B 1 285 ? -10.188 -31.141 3.561 1 94.88 285 GLN B N 1
ATOM 5821 C CA . GLN B 1 285 ? -10.656 -32.438 4.047 1 94.88 285 GLN B CA 1
ATOM 5822 C C . GLN B 1 285 ? -10.867 -33.406 2.893 1 94.88 285 GLN B C 1
ATOM 5824 O O . GLN B 1 285 ? -10.703 -34.625 3.061 1 94.88 285 GLN B O 1
ATOM 5829 N N . GLY B 1 286 ? -11.148 -32.75 1.763 1 95 286 GLY B N 1
ATOM 5830 C CA . GLY B 1 286 ? -11.32 -33.594 0.582 1 95 286 GLY B CA 1
ATOM 5831 C C . GLY B 1 286 ? -10.047 -34.312 0.174 1 95 286 GLY B C 1
ATOM 5832 O O . GLY B 1 286 ? -10.094 -35.281 -0.571 1 95 286 GLY B O 1
ATOM 5833 N N . GLU B 1 287 ? -8.898 -33.906 0.664 1 93.81 287 GLU B N 1
ATOM 5834 C CA . GLU B 1 287 ? -7.605 -34.5 0.315 1 93.81 287 GLU B CA 1
ATOM 5835 C C . GLU B 1 287 ? -7.469 -35.906 0.893 1 93.81 287 GLU B C 1
ATOM 5837 O O . GLU B 1 287 ? -6.605 -36.656 0.465 1 93.81 287 GLU B O 1
ATOM 5842 N N . TRP B 1 288 ? -8.375 -36.375 1.862 1 95.12 288 TRP B N 1
ATOM 5843 C CA . TRP B 1 288 ? -8.328 -37.688 2.455 1 95.12 288 TRP B CA 1
ATOM 5844 C C . TRP B 1 288 ? -8.992 -38.719 1.544 1 95.12 288 TRP B C 1
ATOM 5846 O O . TRP B 1 288 ? -8.859 -39.938 1.759 1 95.12 288 TRP B O 1
ATOM 5856 N N . PHE B 1 289 ? -9.602 -38.25 0.5 1 96 289 PHE B N 1
ATOM 5857 C CA . PHE B 1 289 ? -10.281 -39.156 -0.431 1 96 289 PHE B CA 1
ATOM 5858 C C . PHE B 1 289 ? -9.492 -39.281 -1.728 1 96 289 PHE B C 1
ATOM 5860 O O . PHE B 1 289 ? -8.703 -38.406 -2.076 1 96 289 PHE B O 1
ATOM 5867 N N . PRO B 1 290 ? -9.633 -40.344 -2.434 1 96.31 290 PRO B N 1
ATOM 5868 C CA . PRO B 1 290 ? -8.938 -40.5 -3.713 1 96.31 290 PRO B CA 1
ATOM 5869 C C . PRO B 1 290 ? -9.484 -39.594 -4.797 1 96.31 290 PRO B C 1
ATOM 5871 O O . PRO B 1 290 ? -10.586 -39.031 -4.652 1 96.31 290 PRO B O 1
ATOM 5874 N N . GLN B 1 291 ? -8.695 -39.375 -5.777 1 97 291 GLN B N 1
ATOM 5875 C CA . GLN B 1 291 ? -9.125 -38.688 -6.988 1 97 291 GLN B CA 1
ATOM 5876 C C . GLN B 1 291 ? -9.375 -39.656 -8.125 1 97 291 GLN B C 1
ATOM 5878 O O . GLN B 1 291 ? -8.586 -40.594 -8.328 1 97 291 GLN B O 1
ATOM 5883 N N . VAL B 1 292 ? -10.57 -39.594 -8.727 1 97.75 292 VAL B N 1
ATOM 5884 C CA . VAL B 1 292 ? -10.922 -40.438 -9.852 1 97.75 292 VAL B CA 1
ATOM 5885 C C . VAL B 1 292 ? -11.062 -39.594 -11.117 1 97.75 292 VAL B C 1
ATOM 5887 O O . VAL B 1 292 ? -11.781 -38.594 -11.125 1 97.75 292 VAL B O 1
ATOM 5890 N N . SER B 1 293 ? -10.352 -39.969 -12.109 1 97.88 293 SER B N 1
ATOM 5891 C CA . SER B 1 293 ? -10.414 -39.25 -13.375 1 97.88 293 SER B CA 1
ATOM 5892 C C . SER B 1 293 ? -10.68 -40.188 -14.547 1 97.88 293 SER B C 1
ATOM 5894 O O . SER B 1 293 ? -10.289 -41.344 -14.508 1 97.88 293 SER B O 1
ATOM 5896 N N . LEU B 1 294 ? -11.438 -39.688 -15.531 1 98 294 LEU B N 1
ATOM 5897 C CA . LEU B 1 294 ? -11.523 -40.344 -16.844 1 98 294 LEU B CA 1
ATOM 5898 C C . LEU B 1 294 ? -10.375 -39.875 -17.734 1 98 294 LEU B C 1
ATOM 5900 O O . LEU B 1 294 ? -10.117 -38.688 -17.875 1 98 294 LEU B O 1
ATOM 5904 N N . VAL B 1 295 ? -9.656 -40.844 -18.266 1 97.56 295 VAL B N 1
ATOM 5905 C CA . VAL B 1 295 ? -8.508 -40.5 -19.094 1 97.56 295 VAL B CA 1
ATOM 5906 C C . VAL B 1 295 ? -8.641 -41.156 -20.469 1 97.56 295 VAL B C 1
ATOM 5908 O O . VAL B 1 295 ? -9.188 -42.25 -20.594 1 97.56 295 VAL B O 1
ATOM 5911 N N . GLY B 1 296 ? -8.289 -40.469 -21.516 1 97.19 296 GLY B N 1
ATOM 5912 C CA . GLY B 1 296 ? -8.188 -40.969 -22.875 1 97.19 296 GLY B CA 1
ATOM 5913 C C . GLY B 1 296 ? -6.957 -40.438 -23.594 1 97.19 296 GLY B C 1
ATOM 5914 O O . GLY B 1 296 ? -6.551 -39.312 -23.391 1 97.19 296 GLY B O 1
ATOM 5915 N N . ARG B 1 297 ? -6.348 -41.344 -24.359 1 96.81 297 ARG B N 1
ATOM 5916 C CA . ARG B 1 297 ? -5.176 -40.938 -25.125 1 96.81 297 ARG B CA 1
ATOM 5917 C C . ARG B 1 297 ? -5.176 -41.594 -26.516 1 96.81 297 ARG B C 1
ATOM 5919 O O . ARG B 1 297 ? -5.555 -42.75 -26.656 1 96.81 297 ARG B O 1
ATOM 5926 N N . TYR B 1 298 ? -4.949 -40.875 -27.547 1 96.94 298 TYR B N 1
ATOM 5927 C CA . TYR B 1 298 ? -4.691 -41.344 -28.906 1 96.94 298 TYR B CA 1
ATOM 5928 C C . TYR B 1 298 ? -3.236 -41.094 -29.297 1 96.94 298 TYR B C 1
ATOM 5930 O O . TYR B 1 298 ? -2.727 -40 -29.188 1 96.94 298 TYR B O 1
ATOM 5938 N N . VAL B 1 299 ? -2.584 -42.188 -29.688 1 95.62 299 VAL B N 1
ATOM 5939 C CA . VAL B 1 299 ? -1.168 -42.125 -30.031 1 95.62 299 VAL B CA 1
ATOM 5940 C C . VAL B 1 299 ? -0.981 -42.438 -31.516 1 95.62 299 VAL B C 1
ATOM 5942 O O . VAL B 1 299 ? -1.544 -43.406 -32 1 95.62 299 VAL B O 1
ATOM 5945 N N . TYR B 1 300 ? -0.338 -41.625 -32.25 1 96.06 300 TYR B N 1
ATOM 5946 C CA . TYR B 1 300 ? 0.111 -41.844 -33.625 1 96.06 300 TYR B CA 1
ATOM 5947 C C . TYR B 1 300 ? 1.629 -41.75 -33.719 1 96.06 300 TYR B C 1
ATOM 5949 O O . TYR B 1 300 ? 2.201 -40.656 -33.594 1 96.06 300 TYR B O 1
ATOM 5957 N N . ALA B 1 301 ? 2.252 -42.938 -33.844 1 94.44 301 ALA B N 1
ATOM 5958 C CA . ALA B 1 301 ? 3.707 -42.938 -33.719 1 94.44 301 ALA B CA 1
ATOM 5959 C C . ALA B 1 301 ? 4.336 -43.875 -34.75 1 94.44 301 ALA B C 1
ATOM 5961 O O . ALA B 1 301 ? 3.641 -44.688 -35.375 1 94.44 301 ALA B O 1
ATOM 5962 N N . ARG B 1 302 ? 5.637 -43.656 -35.031 1 93 302 ARG B N 1
ATOM 5963 C CA . ARG B 1 302 ? 6.504 -44.5 -35.875 1 93 302 ARG B CA 1
ATOM 5964 C C . ARG B 1 302 ? 7.855 -44.719 -35.188 1 93 302 ARG B C 1
ATOM 5966 O O . ARG B 1 302 ? 8.68 -43.812 -35.125 1 93 302 ARG B O 1
ATOM 5973 N N . PRO B 1 303 ? 8.227 -45.938 -34.781 1 88.62 303 PRO B N 1
ATOM 5974 C CA . PRO B 1 303 ? 7.297 -47.062 -34.625 1 88.62 303 PRO B CA 1
ATOM 5975 C C . PRO B 1 303 ? 6.32 -46.844 -33.469 1 88.62 303 PRO B C 1
ATOM 5977 O O . PRO B 1 303 ? 6.594 -46.062 -32.562 1 88.62 303 PRO B O 1
ATOM 5980 N N . ASN B 1 304 ? 5.117 -47.375 -33.594 1 87.5 304 ASN B N 1
ATOM 5981 C CA . ASN B 1 304 ? 4.164 -47.406 -32.469 1 87.5 304 ASN B CA 1
ATOM 5982 C C . ASN B 1 304 ? 4.504 -48.5 -31.469 1 87.5 304 ASN B C 1
ATOM 5984 O O . ASN B 1 304 ? 4.523 -49.688 -31.812 1 87.5 304 ASN B O 1
ATOM 5988 N N . GLN B 1 305 ? 4.691 -48.125 -30.297 1 80.44 305 GLN B N 1
ATOM 5989 C CA . GLN B 1 305 ? 5.23 -49 -29.266 1 80.44 305 GLN B CA 1
ATOM 5990 C C . GLN B 1 305 ? 4.223 -50.094 -28.891 1 80.44 305 GLN B C 1
ATOM 5992 O O . GLN B 1 305 ? 4.582 -51.094 -28.25 1 80.44 305 GLN B O 1
ATOM 5997 N N . TYR B 1 306 ? 2.988 -49.938 -29.25 1 81.81 306 TYR B N 1
ATOM 5998 C CA . TYR B 1 306 ? 1.964 -50.906 -28.891 1 81.81 306 TYR B CA 1
ATOM 5999 C C . TYR B 1 306 ? 1.951 -52.062 -29.875 1 81.81 306 TYR B C 1
ATOM 6001 O O . TYR B 1 306 ? 1.274 -53.062 -29.656 1 81.81 306 TYR B O 1
ATOM 6009 N N . PHE B 1 307 ? 2.691 -51.938 -30.938 1 77.12 307 PHE B N 1
ATOM 6010 C CA . PHE B 1 307 ? 2.785 -53 -31.938 1 77.12 307 PHE B CA 1
ATOM 6011 C C . PHE B 1 307 ? 4.09 -53.781 -31.781 1 77.12 307 PHE B C 1
ATOM 6013 O O . PHE B 1 307 ? 5.172 -53.188 -31.812 1 77.12 307 PHE B O 1
ATOM 6020 N N . PHE B 1 308 ? 4.07 -55 -31.391 1 73.62 308 PHE B N 1
ATOM 6021 C CA . PHE B 1 308 ? 5.219 -55.875 -31.328 1 73.62 308 PHE B CA 1
ATOM 6022 C C . PHE B 1 308 ? 5.273 -56.781 -32.562 1 73.62 308 PHE B C 1
ATOM 6024 O O . PHE B 1 308 ? 4.289 -57.406 -32.938 1 73.62 308 PHE B O 1
ATOM 6031 N N . ALA B 1 309 ? 6.23 -56.719 -33.312 1 73.19 309 ALA B N 1
ATOM 6032 C CA . ALA B 1 309 ? 7.566 -56.156 -33.438 1 73.19 309 ALA B CA 1
ATOM 6033 C C . ALA B 1 309 ? 7.5 -54.75 -34.062 1 73.19 309 ALA B C 1
ATOM 6035 O O . ALA B 1 309 ? 6.523 -54.375 -34.719 1 73.19 309 ALA B O 1
ATOM 6036 N N . GLU B 1 310 ? 8.594 -54 -33.688 1 76.56 310 GLU B N 1
ATOM 6037 C CA . GLU B 1 310 ? 8.594 -52.625 -34.156 1 76.56 310 GLU B CA 1
ATOM 6038 C C . GLU B 1 310 ? 8.406 -52.594 -35.688 1 76.56 310 GLU B C 1
ATOM 6040 O O . GLU B 1 310 ? 8.977 -53.406 -36.406 1 76.56 310 GLU B O 1
ATOM 6045 N N . GLN B 1 311 ? 7.426 -51.75 -36.156 1 79.81 311 GLN B N 1
ATOM 6046 C CA . GLN B 1 311 ? 7.188 -51.531 -37.594 1 79.81 311 GLN B CA 1
ATOM 6047 C C . GLN B 1 311 ? 7.559 -50.094 -37.969 1 79.81 311 GLN B C 1
ATOM 6049 O O . GLN B 1 311 ? 7.172 -49.125 -37.312 1 79.81 311 GLN B O 1
ATOM 6054 N N . ASP B 1 312 ? 8.352 -49.969 -38.969 1 85.81 312 ASP B N 1
ATOM 6055 C CA . ASP B 1 312 ? 8.758 -48.656 -39.5 1 85.81 312 ASP B CA 1
ATOM 6056 C C . ASP B 1 312 ? 7.621 -48 -40.25 1 85.81 312 ASP B C 1
ATOM 6058 O O . ASP B 1 312 ? 7.789 -47.656 -41.438 1 85.81 312 ASP B O 1
ATOM 6062 N N . GLN B 1 313 ? 6.461 -47.938 -39.688 1 90.81 313 GLN B N 1
ATOM 6063 C CA . GLN B 1 313 ? 5.285 -47.281 -40.281 1 90.81 313 GLN B CA 1
ATOM 6064 C C . GLN B 1 313 ? 4.492 -46.531 -39.219 1 90.81 313 GLN B C 1
ATOM 6066 O O . GLN B 1 313 ? 4.508 -46.875 -38.031 1 90.81 313 GLN B O 1
ATOM 6071 N N . PHE B 1 314 ? 3.887 -45.5 -39.656 1 92.81 314 PHE B N 1
ATOM 6072 C CA . PHE B 1 314 ? 3.002 -44.75 -38.781 1 92.81 314 PHE B CA 1
ATOM 6073 C C . PHE B 1 314 ? 1.742 -45.562 -38.469 1 92.81 314 PHE B C 1
ATOM 6075 O O . PHE B 1 314 ? 1.074 -46.062 -39.375 1 92.81 314 PHE B O 1
ATOM 6082 N N . ARG B 1 315 ? 1.471 -45.781 -37.156 1 92.38 315 ARG B N 1
ATOM 6083 C CA . ARG B 1 315 ? 0.262 -46.469 -36.719 1 92.38 315 ARG B CA 1
ATOM 6084 C C . ARG B 1 315 ? -0.431 -45.688 -35.594 1 92.38 315 ARG B C 1
ATOM 6086 O O . ARG B 1 315 ? 0.227 -45 -34.812 1 92.38 315 ARG B O 1
ATOM 6093 N N . GLY B 1 316 ? -1.768 -45.781 -35.625 1 93 316 GLY B N 1
ATOM 6094 C CA . GLY B 1 316 ? -2.568 -45.156 -34.594 1 93 316 GLY B CA 1
ATOM 6095 C C . GLY B 1 316 ? -3.15 -46.125 -33.594 1 93 316 GLY B C 1
ATOM 6096 O O . GLY B 1 316 ? -3.527 -47.25 -33.969 1 93 316 GLY B O 1
ATOM 6097 N N . THR B 1 317 ? -3.057 -45.844 -32.312 1 94.62 317 THR B N 1
ATOM 6098 C CA . THR B 1 317 ? -3.697 -46.594 -31.25 1 94.62 317 THR B CA 1
ATOM 6099 C C . THR B 1 317 ? -4.379 -45.688 -30.25 1 94.62 317 THR B C 1
ATOM 6101 O O . THR B 1 317 ? -4.031 -44.5 -30.141 1 94.62 317 THR B O 1
ATOM 6104 N N . TRP B 1 318 ? -5.441 -46.094 -29.656 1 94.69 318 TRP B N 1
ATOM 6105 C CA . TRP B 1 318 ? -6.113 -45.312 -28.625 1 94.69 318 TRP B CA 1
ATOM 6106 C C . TRP B 1 318 ? -6.32 -46.125 -27.359 1 94.69 318 TRP B C 1
ATOM 6108 O O . TRP B 1 318 ? -6.297 -47.344 -27.391 1 94.69 318 TRP B O 1
ATOM 6118 N N . GLU B 1 319 ? -6.262 -45.531 -26.234 1 95.19 319 GLU B N 1
ATOM 6119 C CA . GLU B 1 319 ? -6.625 -46.125 -24.953 1 95.19 319 GLU B CA 1
ATOM 6120 C C . GLU B 1 319 ? -7.547 -45.219 -24.156 1 95.19 319 GLU B C 1
ATOM 6122 O O . GLU B 1 319 ? -7.461 -44 -24.281 1 95.19 319 GLU B O 1
ATOM 6127 N N . ALA B 1 320 ? -8.539 -45.688 -23.453 1 95.81 320 ALA B N 1
ATOM 6128 C CA . ALA B 1 320 ? -9.461 -45 -22.562 1 95.81 320 ALA B CA 1
ATOM 6129 C C . ALA B 1 320 ? -9.672 -45.781 -21.266 1 95.81 320 ALA B C 1
ATOM 6131 O O . ALA B 1 320 ? -9.641 -47 -21.266 1 95.81 320 ALA B O 1
ATOM 6132 N N . GLY B 1 321 ? -9.695 -45.094 -20.172 1 97 321 GLY B N 1
ATOM 6133 C CA . GLY B 1 321 ? -9.914 -45.781 -18.906 1 97 321 GLY B CA 1
ATOM 6134 C C . GLY B 1 321 ? -10.164 -44.812 -17.75 1 97 321 GLY B C 1
ATOM 6135 O O . GLY B 1 321 ? -10.445 -43.625 -17.969 1 97 321 GLY B O 1
ATOM 6136 N N . VAL B 1 322 ? -10.305 -45.375 -16.625 1 97.19 322 VAL B N 1
ATOM 6137 C CA . VAL B 1 322 ? -10.484 -44.656 -15.359 1 97.19 322 VAL B CA 1
ATOM 6138 C C . VAL B 1 322 ? -9.234 -44.781 -14.492 1 97.19 322 VAL B C 1
ATOM 6140 O O . VAL B 1 322 ? -8.633 -45.875 -14.438 1 97.19 322 VAL B O 1
ATOM 6143 N N . ARG B 1 323 ? -8.789 -43.625 -14 1 97.19 323 ARG B N 1
ATOM 6144 C CA . ARG B 1 323 ? -7.609 -43.625 -13.141 1 97.19 323 ARG B CA 1
ATOM 6145 C C . ARG B 1 323 ? -7.953 -43.156 -11.734 1 97.19 323 ARG B C 1
ATOM 6147 O O . ARG B 1 323 ? -8.633 -42.125 -11.57 1 97.19 323 ARG B O 1
ATOM 6154 N N . LEU B 1 324 ? -7.543 -43.938 -10.742 1 97.25 324 LEU B N 1
ATOM 6155 C CA . LEU B 1 324 ? -7.699 -43.594 -9.336 1 97.25 324 LEU B CA 1
ATOM 6156 C C . LEU B 1 324 ? -6.348 -43.25 -8.711 1 97.25 324 LEU B C 1
ATOM 6158 O O . LEU B 1 324 ? -5.395 -44.031 -8.836 1 97.25 324 LEU B O 1
ATOM 6162 N N . GLN B 1 325 ? -6.191 -42.094 -8.156 1 96.25 325 GLN B N 1
ATOM 6163 C CA . GLN B 1 325 ? -5.004 -41.688 -7.414 1 96.25 325 GLN B CA 1
ATOM 6164 C C . GLN B 1 325 ? -5.352 -41.344 -5.969 1 96.25 325 GLN B C 1
ATOM 6166 O O . GLN B 1 325 ? -6.312 -40.625 -5.707 1 96.25 325 GLN B O 1
ATOM 6171 N N . TRP B 1 326 ? -4.602 -41.969 -5.004 1 95.12 326 TRP B N 1
ATOM 6172 C CA . TRP B 1 326 ? -4.906 -41.781 -3.59 1 95.12 326 TRP B CA 1
ATOM 6173 C C . TRP B 1 326 ? -3.627 -41.562 -2.783 1 95.12 326 TRP B C 1
ATOM 6175 O O . TRP B 1 326 ? -2.723 -42.406 -2.816 1 95.12 326 TRP B O 1
ATOM 6185 N N . ASN B 1 327 ? -3.451 -40.375 -2.223 1 93.38 327 ASN B N 1
ATOM 6186 C CA . ASN B 1 327 ? -2.4 -40.188 -1.228 1 93.38 327 ASN B CA 1
ATOM 6187 C C . ASN B 1 327 ? -2.785 -40.812 0.111 1 93.38 327 ASN B C 1
ATOM 6189 O O . ASN B 1 327 ? -3.531 -40.219 0.888 1 93.38 327 ASN B O 1
ATOM 6193 N N . ILE B 1 328 ? -2.27 -41.938 0.336 1 94 328 ILE B N 1
ATOM 6194 C CA . ILE B 1 328 ? -2.699 -42.75 1.465 1 94 328 ILE B CA 1
ATOM 6195 C C . ILE B 1 328 ? -2.092 -42.219 2.756 1 94 328 ILE B C 1
ATOM 6197 O O . ILE B 1 328 ? -2.779 -42.094 3.773 1 94 328 ILE B O 1
ATOM 6201 N N . TRP B 1 329 ? -0.78 -41.938 2.801 1 94.12 329 TRP B N 1
ATOM 6202 C CA . TRP B 1 329 ? -0.071 -41.438 3.973 1 94.12 329 TRP B CA 1
ATOM 6203 C C . TRP B 1 329 ? 1.025 -40.469 3.57 1 94.12 329 TRP B C 1
ATOM 6205 O O . TRP B 1 329 ? 1.794 -40.719 2.643 1 94.12 329 TRP B O 1
ATOM 6215 N N . SER B 1 330 ? 0.985 -39.344 4.184 1 93.56 330 SER B N 1
ATOM 6216 C CA . SER B 1 330 ? 1.964 -38.312 3.865 1 93.56 330 SER B CA 1
ATOM 6217 C C . SER B 1 330 ? 2.617 -37.781 5.129 1 93.56 330 SER B C 1
ATOM 6219 O O . SER B 1 330 ? 2.865 -36.562 5.234 1 93.56 330 SER B O 1
ATOM 6221 N N . GLY B 1 331 ? 2.787 -38.562 6.191 1 94.62 331 GLY B N 1
ATOM 6222 C CA . GLY B 1 331 ? 3.551 -38.188 7.375 1 94.62 331 GLY B CA 1
ATOM 6223 C C . GLY B 1 331 ? 2.904 -37.094 8.188 1 94.62 331 GLY B C 1
ATOM 6224 O O . GLY B 1 331 ? 3.596 -36.312 8.852 1 94.62 331 GLY B O 1
ATOM 6225 N N . GLY B 1 332 ? 1.542 -36.875 8.016 1 95.5 332 GLY B N 1
ATOM 6226 C CA . GLY B 1 332 ? 0.849 -35.875 8.797 1 95.5 332 GLY B CA 1
ATOM 6227 C C . GLY B 1 332 ? 0.676 -34.562 8.047 1 95.5 332 GLY B C 1
ATOM 6228 O O . GLY B 1 332 ? 0.172 -33.594 8.609 1 95.5 332 GLY B O 1
ATOM 6229 N N . GLN B 1 333 ? 1.152 -34.438 6.859 1 95.25 333 GLN B N 1
ATOM 6230 C CA . GLN B 1 333 ? 1.069 -33.219 6.059 1 95.25 333 GLN B CA 1
ATOM 6231 C C . GLN B 1 333 ? -0.374 -32.75 5.93 1 95.25 333 GLN B C 1
ATOM 6233 O O . GLN B 1 333 ? -0.661 -31.562 6.117 1 95.25 333 GLN B O 1
ATOM 6238 N N . ARG B 1 334 ? -1.404 -33.719 5.715 1 94 334 ARG B N 1
ATOM 6239 C CA . ARG B 1 334 ? -2.801 -33.344 5.508 1 94 334 ARG B CA 1
ATOM 6240 C C . ARG B 1 334 ? -3.447 -32.875 6.812 1 94 334 ARG B C 1
ATOM 6242 O O . ARG B 1 334 ? -4.238 -31.938 6.82 1 94 334 ARG B O 1
ATOM 6249 N N . SER B 1 335 ? -3.057 -33.562 7.785 1 95.19 335 SER B N 1
ATOM 6250 C CA . SER B 1 335 ? -3.566 -33.156 9.086 1 95.19 335 SER B CA 1
ATOM 6251 C C . SER B 1 335 ? -3.08 -31.766 9.461 1 95.19 335 SER B C 1
ATOM 6253 O O . SER B 1 335 ? -3.844 -30.953 9.992 1 95.19 335 SER B O 1
ATOM 6255 N N . ALA B 1 336 ? -1.794 -31.438 9.227 1 97.12 336 ALA B N 1
ATOM 6256 C CA . ALA B 1 336 ? -1.235 -30.109 9.484 1 97.12 336 ALA B CA 1
ATOM 6257 C C . ALA B 1 336 ? -1.905 -29.062 8.609 1 97.12 336 ALA B C 1
ATOM 6259 O O . ALA B 1 336 ? -2.184 -27.953 9.07 1 97.12 336 ALA B O 1
ATOM 6260 N N . GLU B 1 337 ? -2.186 -29.391 7.387 1 97.12 337 GLU B N 1
ATOM 6261 C CA . GLU B 1 337 ? -2.863 -28.469 6.48 1 97.12 337 GLU B CA 1
ATOM 6262 C C . GLU B 1 337 ? -4.277 -28.156 6.961 1 97.12 337 GLU B C 1
ATOM 6264 O O . GLU B 1 337 ? -4.73 -27.016 6.883 1 97.12 337 GLU B O 1
ATOM 6269 N N . ALA B 1 338 ? -5.008 -29.203 7.363 1 96.56 338 ALA B N 1
ATOM 6270 C CA . ALA B 1 338 ? -6.352 -29 7.906 1 96.56 338 ALA B CA 1
ATOM 6271 C C . ALA B 1 338 ? -6.316 -28.109 9.141 1 96.56 338 ALA B C 1
ATOM 6273 O O . ALA B 1 338 ? -7.16 -27.234 9.305 1 96.56 338 ALA B O 1
ATOM 6274 N N . SER B 1 339 ? -5.305 -28.344 9.977 1 97.69 339 SER B N 1
ATOM 6275 C CA . SER B 1 339 ? -5.152 -27.5 11.164 1 97.69 339 SER B CA 1
ATOM 6276 C C . SER B 1 339 ? -4.867 -26.047 10.797 1 97.69 339 SER B C 1
ATOM 6278 O O . SER B 1 339 ? -5.406 -25.125 11.414 1 97.69 339 SER B O 1
ATOM 6280 N N . ARG B 1 340 ? -3.996 -25.859 9.812 1 97.94 340 ARG B N 1
ATOM 6281 C CA . ARG B 1 340 ? -3.707 -24.516 9.328 1 97.94 340 ARG B CA 1
ATOM 6282 C C . ARG B 1 340 ? -4.969 -23.844 8.797 1 97.94 340 ARG B C 1
ATOM 6284 O O . ARG B 1 340 ? -5.227 -22.672 9.094 1 97.94 340 ARG B O 1
ATOM 6291 N N . ALA B 1 341 ? -5.781 -24.562 8.031 1 97.94 341 ALA B N 1
ATOM 6292 C CA . ALA B 1 341 ? -7.016 -24.016 7.477 1 97.94 341 ALA B CA 1
ATOM 6293 C C . ALA B 1 341 ? -7.996 -23.641 8.586 1 97.94 341 ALA B C 1
ATOM 6295 O O . ALA B 1 341 ? -8.648 -22.594 8.508 1 97.94 341 ALA B O 1
ATOM 6296 N N . ARG B 1 342 ? -8.078 -24.469 9.586 1 98.25 342 ARG B N 1
ATOM 6297 C CA . ARG B 1 342 ? -8.945 -24.156 10.711 1 98.25 342 ARG B CA 1
ATOM 6298 C C . ARG B 1 342 ? -8.477 -22.906 11.445 1 98.25 342 ARG B C 1
ATOM 6300 O O . ARG B 1 342 ? -9.297 -22.094 11.891 1 98.25 342 ARG B O 1
ATOM 6307 N N . ALA B 1 343 ? -7.145 -22.766 11.633 1 98.31 343 ALA B N 1
ATOM 6308 C CA . ALA B 1 343 ? -6.594 -21.562 12.258 1 98.31 343 ALA B CA 1
ATOM 6309 C C . ALA B 1 343 ? -6.953 -20.312 11.453 1 98.31 343 ALA B C 1
ATOM 6311 O O . ALA B 1 343 ? -7.281 -19.266 12.031 1 98.31 343 ALA B O 1
ATOM 6312 N N . GLN B 1 344 ? -6.91 -20.453 10.18 1 98.25 344 GLN B N 1
ATOM 6313 C CA . GLN B 1 344 ? -7.25 -19.328 9.32 1 98.25 344 GLN B CA 1
ATOM 6314 C C . GLN B 1 344 ? -8.727 -18.953 9.438 1 98.25 344 GLN B C 1
ATOM 6316 O O . GLN B 1 344 ? -9.094 -17.781 9.359 1 98.25 344 GLN B O 1
ATOM 6321 N N . LEU B 1 345 ? -9.648 -19.953 9.555 1 98.25 345 LEU B N 1
ATOM 6322 C CA . LEU B 1 345 ? -11.062 -19.688 9.781 1 98.25 345 LEU B CA 1
ATOM 6323 C C . LEU B 1 345 ? -11.266 -18.953 11.102 1 98.25 345 LEU B C 1
ATOM 6325 O O . LEU B 1 345 ? -11.984 -17.953 11.156 1 98.25 345 LEU B O 1
ATOM 6329 N N . ARG B 1 346 ? -10.602 -19.391 12.148 1 98.44 346 ARG B N 1
ATOM 6330 C CA . ARG B 1 346 ? -10.719 -18.734 13.445 1 98.44 346 ARG B CA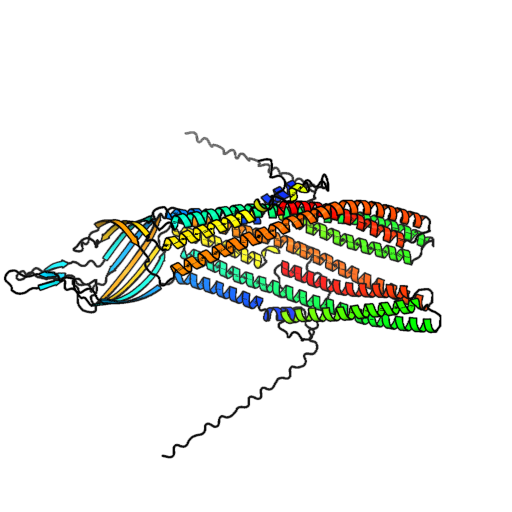 1
ATOM 6331 C C . ARG B 1 346 ? -10.227 -17.281 13.375 1 98.44 346 ARG B C 1
ATOM 6333 O O . ARG B 1 346 ? -10.812 -16.391 13.992 1 98.44 346 ARG B O 1
ATOM 6340 N N . LYS B 1 347 ? -9.102 -17.094 12.648 1 98.25 347 LYS B N 1
ATOM 6341 C CA . LYS B 1 347 ? -8.594 -15.734 12.445 1 98.25 347 LYS B CA 1
ATOM 6342 C C . LYS B 1 347 ? -9.633 -14.859 11.758 1 98.25 347 LYS B C 1
ATOM 6344 O O . LYS B 1 347 ? -9.898 -13.734 12.203 1 98.25 347 LYS B O 1
ATOM 6349 N N . ALA B 1 348 ? -10.258 -15.398 10.719 1 98.25 348 ALA B N 1
ATOM 6350 C CA . ALA B 1 348 ? -11.25 -14.633 9.969 1 98.25 348 ALA B CA 1
ATOM 6351 C C . ALA B 1 348 ? -12.469 -14.312 10.836 1 98.25 348 ALA B C 1
ATOM 6353 O O . ALA B 1 348 ? -13.008 -13.211 10.773 1 98.25 348 ALA B O 1
ATOM 6354 N N . GLU B 1 349 ? -12.891 -15.258 11.633 1 98.31 349 GLU B N 1
ATOM 6355 C CA . GLU B 1 349 ? -14.016 -15.055 12.547 1 98.31 349 GLU B CA 1
ATOM 6356 C C . GLU B 1 349 ? -13.703 -13.969 13.57 1 98.31 349 GLU B C 1
ATOM 6358 O O . GLU B 1 349 ? -14.547 -13.125 13.859 1 98.31 349 GLU B O 1
ATOM 6363 N N . ALA B 1 350 ? -12.516 -14.008 14.117 1 98.25 350 ALA B N 1
ATOM 6364 C CA . ALA B 1 350 ? -12.094 -13.008 15.086 1 98.25 350 ALA B CA 1
ATOM 6365 C C . ALA B 1 350 ? -12.031 -11.617 14.453 1 98.25 350 ALA B C 1
ATOM 6367 O O . ALA B 1 350 ? -12.422 -10.625 15.07 1 98.25 350 ALA B O 1
ATOM 6368 N N . GLN B 1 351 ? -11.508 -11.609 13.25 1 97.69 351 GLN B N 1
ATOM 6369 C CA . GLN B 1 351 ? -11.43 -10.336 12.539 1 97.69 351 GLN B CA 1
ATOM 6370 C C . GLN B 1 351 ? -12.82 -9.758 12.297 1 97.69 351 GLN B C 1
ATOM 6372 O O . GLN B 1 351 ? -13.031 -8.555 12.438 1 97.69 351 GLN B O 1
ATOM 6377 N N . LEU B 1 352 ? -13.789 -10.562 11.875 1 97.19 352 LEU B N 1
ATOM 6378 C CA . LEU B 1 352 ? -15.164 -10.117 11.68 1 97.19 352 LEU B CA 1
ATOM 6379 C C . LEU B 1 352 ? -15.758 -9.594 12.984 1 97.19 352 LEU B C 1
ATOM 6381 O O . LEU B 1 352 ? -16.359 -8.523 13.008 1 97.19 352 LEU B O 1
ATOM 6385 N N . ALA B 1 353 ? -15.523 -10.312 14.07 1 97 353 ALA B N 1
ATOM 6386 C CA . ALA B 1 353 ? -16.031 -9.906 15.375 1 97 353 ALA B CA 1
ATOM 6387 C C . ALA B 1 353 ? -15.422 -8.578 15.812 1 97 353 ALA B C 1
ATOM 6389 O O . ALA B 1 353 ? -16.109 -7.699 16.328 1 97 353 ALA B O 1
ATOM 6390 N N . ASP B 1 354 ? -14.109 -8.453 15.641 1 96.69 354 ASP B N 1
ATOM 6391 C CA . ASP B 1 354 ? -13.406 -7.223 15.992 1 96.69 354 ASP B CA 1
ATOM 6392 C C . ASP B 1 354 ? -13.945 -6.039 15.195 1 96.69 354 ASP B C 1
ATOM 6394 O O . ASP B 1 354 ? -14.227 -4.98 15.758 1 96.69 354 ASP B O 1
ATOM 6398 N N . ARG B 1 355 ? -14.133 -6.219 13.898 1 95.88 355 ARG B N 1
ATOM 6399 C CA . ARG B 1 355 ? -14.633 -5.137 13.055 1 95.88 355 ARG B CA 1
ATOM 6400 C C . ARG B 1 355 ? -16.062 -4.77 13.43 1 95.88 355 ARG B C 1
ATOM 6402 O O . ARG B 1 355 ? -16.453 -3.598 13.367 1 95.88 355 ARG B O 1
ATOM 6409 N N . ARG B 1 356 ? -16.859 -5.746 13.766 1 94.19 356 ARG B N 1
ATOM 6410 C CA . ARG B 1 356 ? -18.219 -5.484 14.227 1 94.19 356 ARG B CA 1
ATOM 6411 C C . ARG B 1 356 ? -18.203 -4.625 15.484 1 94.19 356 ARG B C 1
ATOM 6413 O O . ARG B 1 356 ? -18.984 -3.678 15.602 1 94.19 356 ARG B O 1
ATOM 6420 N N . SER B 1 357 ? -17.312 -4.953 16.422 1 94.25 357 SER B N 1
ATOM 6421 C CA . SER B 1 357 ? -17.188 -4.176 17.656 1 94.25 357 SER B CA 1
ATOM 6422 C C . SER B 1 357 ? -16.734 -2.748 17.359 1 94.25 357 SER B C 1
ATOM 6424 O O . SER B 1 357 ? -17.281 -1.794 17.922 1 94.25 357 SER B O 1
ATOM 6426 N N . GLN B 1 358 ? -15.828 -2.656 16.469 1 94 358 GLN B N 1
ATOM 6427 C CA . GLN B 1 358 ? -15.352 -1.333 16.078 1 94 358 GLN B CA 1
ATOM 6428 C C . GLN B 1 358 ? -16.453 -0.522 15.414 1 94 358 GLN B C 1
ATOM 6430 O O . GLN B 1 358 ? -16.594 0.677 15.664 1 94 358 GLN B O 1
ATOM 6435 N N . ALA B 1 359 ? -17.203 -1.21 14.539 1 92.56 359 ALA B N 1
ATOM 6436 C CA . ALA B 1 359 ? -18.281 -0.539 13.805 1 92.56 359 ALA B CA 1
ATOM 6437 C C . ALA B 1 359 ? -19.344 0.01 14.758 1 92.56 359 ALA B C 1
ATOM 6439 O O . ALA B 1 359 ? -19.859 1.113 14.555 1 92.56 359 ALA B O 1
ATOM 6440 N N . ARG B 1 360 ? -19.609 -0.692 15.836 1 90.56 360 ARG B N 1
ATOM 6441 C CA . ARG B 1 360 ? -20.578 -0.244 16.828 1 90.56 360 ARG B CA 1
ATOM 6442 C C . ARG B 1 360 ? -20.125 1.037 17.5 1 90.56 360 ARG B C 1
ATOM 6444 O O . ARG B 1 360 ? -20.891 1.986 17.656 1 90.56 360 ARG B O 1
ATOM 6451 N N . VAL B 1 361 ? -18.875 1.06 17.859 1 91.81 361 VAL B N 1
ATOM 6452 C CA . VAL B 1 361 ? -18.312 2.242 18.5 1 91.81 361 VAL B CA 1
ATOM 6453 C C . VAL B 1 361 ? -18.266 3.4 17.5 1 91.81 361 VAL B C 1
ATOM 6455 O O . VAL B 1 361 ? -18.609 4.535 17.844 1 91.81 361 VAL B O 1
ATOM 6458 N N . GLU B 1 362 ? -17.875 3.039 16.344 1 92.31 362 GLU B N 1
ATOM 6459 C CA . GLU B 1 362 ? -17.781 4.059 15.297 1 92.31 362 GLU B CA 1
ATOM 6460 C C . GLU B 1 362 ? -19.125 4.723 15.047 1 92.31 362 GLU B C 1
ATOM 6462 O O . GLU B 1 362 ? -19.219 5.949 15 1 92.31 362 GLU B O 1
ATOM 6467 N N . ILE B 1 363 ? -20.141 3.979 14.875 1 89.44 363 ILE B N 1
ATOM 6468 C CA . ILE B 1 363 ? -21.484 4.5 14.609 1 89.44 363 ILE B CA 1
ATOM 6469 C C . ILE B 1 363 ? -21.938 5.359 15.789 1 89.44 363 ILE B C 1
ATOM 6471 O O . ILE B 1 363 ? -22.438 6.473 15.594 1 89.44 363 ILE B O 1
ATOM 6475 N N . SER B 1 364 ? -21.688 4.922 17.031 1 89.75 364 SER B N 1
ATOM 6476 C CA . SER B 1 364 ? -22.078 5.676 18.219 1 89.75 364 SER B CA 1
ATOM 6477 C C . SER B 1 364 ? -21.312 6.988 18.312 1 89.75 364 SER B C 1
ATOM 6479 O O . SER B 1 364 ? -21.891 8.031 18.625 1 89.75 364 SER B O 1
ATOM 6481 N N . ARG B 1 365 ? -20.031 6.895 18.031 1 92.62 365 ARG B N 1
ATOM 6482 C CA . ARG B 1 365 ? -19.203 8.094 18.078 1 92.62 365 ARG B CA 1
ATOM 6483 C C . ARG B 1 365 ? -19.672 9.125 17.062 1 92.62 365 ARG B C 1
ATOM 6485 O O . ARG B 1 365 ? -19.766 10.32 17.375 1 92.62 365 ARG B O 1
ATOM 6492 N N . GLN B 1 366 ? -19.984 8.672 15.883 1 92.75 366 GLN B N 1
ATOM 6493 C CA . GLN B 1 366 ? -20.422 9.602 14.844 1 92.75 366 GLN B CA 1
ATOM 6494 C C . GLN B 1 366 ? -21.766 10.227 15.188 1 92.75 366 GLN B C 1
ATOM 6496 O O . GLN B 1 366 ? -22 11.406 14.898 1 92.75 366 GLN B O 1
ATOM 6501 N N . TYR B 1 367 ? -22.609 9.516 15.852 1 89.5 367 TYR B N 1
ATOM 6502 C CA . TYR B 1 367 ? -23.891 10.062 16.297 1 89.5 367 TYR B CA 1
ATOM 6503 C C . TYR B 1 367 ? -23.688 11.117 17.375 1 89.5 367 TYR B C 1
ATOM 6505 O O . TYR B 1 367 ? -24.328 12.172 17.359 1 89.5 367 TYR B O 1
ATOM 6513 N N . LEU B 1 368 ? -22.828 10.797 18.328 1 91.38 368 LEU B N 1
ATOM 6514 C CA . LEU B 1 368 ? -22.531 11.758 19.391 1 91.38 368 LEU B CA 1
ATOM 6515 C C . LEU B 1 368 ? -21.906 13.031 18.812 1 91.38 368 LEU B C 1
ATOM 6517 O O . LEU B 1 368 ? -22.234 14.141 19.25 1 91.38 368 LEU B O 1
ATOM 6521 N N . GLU B 1 369 ? -21.078 12.781 17.828 1 92.94 369 GLU B N 1
ATOM 6522 C CA . GLU B 1 369 ? -20.469 13.93 17.172 1 92.94 369 GLU B CA 1
ATOM 6523 C C . GLU B 1 369 ? -21.516 14.75 16.422 1 92.94 369 GLU B C 1
ATOM 6525 O O . GLU B 1 369 ? -21.453 15.984 16.391 1 92.94 369 GLU B O 1
ATOM 6530 N N . LEU B 1 370 ? -22.516 14.117 15.805 1 90.88 370 LEU B N 1
ATOM 6531 C CA . LEU B 1 370 ? -23.594 14.805 15.102 1 90.88 370 LEU B CA 1
ATOM 6532 C C . LEU B 1 370 ? -24.438 15.609 16.078 1 90.88 370 LEU B C 1
ATOM 6534 O O . LEU B 1 370 ? -24.797 16.766 15.797 1 90.88 370 LEU B O 1
ATOM 6538 N N . GLU B 1 371 ? -24.703 15.055 17.25 1 89.25 371 GLU B N 1
ATOM 6539 C CA . GLU B 1 371 ? -25.469 15.742 18.281 1 89.25 371 GLU B CA 1
ATOM 6540 C C . GLU B 1 371 ? -24.719 16.969 18.797 1 89.25 371 GLU B C 1
ATOM 6542 O O . GLU B 1 371 ? -25.297 18.047 18.938 1 89.25 371 GLU B O 1
ATOM 6547 N N . ARG B 1 372 ? -23.469 16.75 19.016 1 92.31 372 ARG B N 1
ATOM 6548 C CA . ARG B 1 372 ? -22.641 17.875 19.469 1 92.31 372 ARG B CA 1
ATOM 6549 C C . ARG B 1 372 ? -22.609 18.984 18.438 1 92.31 372 ARG B C 1
ATOM 6551 O O . ARG B 1 372 ? -22.719 20.172 18.781 1 92.31 372 ARG B O 1
ATOM 6558 N N . ALA B 1 373 ? -22.453 18.594 17.203 1 92.81 373 ALA B N 1
ATOM 6559 C CA . ALA B 1 373 ? -22.375 19.578 16.125 1 92.81 373 ALA B CA 1
ATOM 6560 C C . ALA B 1 373 ? -23.688 20.328 15.977 1 92.81 373 ALA B C 1
ATOM 6562 O O . ALA B 1 373 ? -23.703 21.531 15.688 1 92.81 373 ALA B O 1
ATOM 6563 N N . ALA B 1 374 ? -24.812 19.656 16.172 1 89.25 374 ALA B N 1
ATOM 6564 C CA . ALA B 1 374 ? -26.125 20.297 16.109 1 89.25 374 ALA B CA 1
ATOM 6565 C C . ALA B 1 374 ? -26.281 21.359 17.203 1 89.25 374 ALA B C 1
ATOM 6567 O O . ALA B 1 374 ? -26.734 22.469 16.922 1 89.25 374 ALA B O 1
ATOM 6568 N N . GLU B 1 375 ? -25.828 21 18.391 1 89.94 375 GLU B N 1
ATOM 6569 C CA . GLU B 1 375 ? -25.875 21.938 19.5 1 89.94 375 GLU B CA 1
ATOM 6570 C C . GLU B 1 375 ? -24.953 23.125 19.266 1 89.94 375 GLU B C 1
ATOM 6572 O O . GLU B 1 375 ? -25.281 24.266 19.625 1 89.94 375 GLU B O 1
ATOM 6577 N N . ALA B 1 376 ? -23.859 22.812 18.688 1 92.44 376 ALA B N 1
ATOM 6578 C CA . ALA B 1 376 ? -22.859 23.859 18.438 1 92.44 376 ALA B CA 1
ATOM 6579 C C . ALA B 1 376 ? -23.391 24.906 17.469 1 92.44 376 ALA B C 1
ATOM 6581 O O . ALA B 1 376 ? -23.062 26.094 17.578 1 92.44 376 ALA B O 1
ATOM 6582 N N . ILE B 1 377 ? -24.234 24.562 16.516 1 89.94 377 ILE B N 1
ATOM 6583 C CA . ILE B 1 377 ? -24.812 25.5 15.555 1 89.94 377 ILE B CA 1
ATOM 6584 C C . ILE B 1 377 ? -25.672 26.516 16.281 1 89.94 377 ILE B C 1
ATOM 6586 O O . ILE B 1 377 ? -25.562 27.719 16.031 1 89.94 377 ILE B O 1
ATOM 6590 N N . GLU B 1 378 ? -26.469 26.047 17.203 1 87.62 378 GLU B N 1
ATOM 6591 C CA . GLU B 1 378 ? -27.375 26.922 17.938 1 87.62 378 GLU B CA 1
ATOM 6592 C C . GLU B 1 378 ? -26.594 27.891 18.828 1 87.62 378 GLU B C 1
ATOM 6594 O O . GLU B 1 378 ? -26.891 29.094 18.859 1 87.62 378 GLU B O 1
ATOM 6599 N N . VAL B 1 379 ? -25.625 27.344 19.453 1 93.06 379 VAL B N 1
ATOM 6600 C CA . VAL B 1 379 ? -24.812 28.172 20.359 1 93.06 379 VAL B CA 1
ATOM 6601 C C . VAL B 1 379 ? -24.031 29.203 19.547 1 93.06 379 VAL B C 1
ATOM 6603 O O . VAL B 1 379 ? -23.938 30.359 19.953 1 93.06 379 VAL B O 1
ATOM 6606 N N . ALA B 1 380 ? -23.484 28.781 18.422 1 93.62 380 ALA B N 1
ATOM 6607 C CA . ALA B 1 380 ? -22.703 29.688 17.578 1 93.62 380 ALA B CA 1
ATOM 6608 C C . ALA B 1 380 ? -23.562 30.812 17.031 1 93.62 380 ALA B C 1
ATOM 6610 O O . ALA B 1 380 ? -23.109 31.969 16.984 1 93.62 380 ALA B O 1
ATOM 6611 N N . ALA B 1 381 ? -24.781 30.547 16.672 1 90.31 381 ALA B N 1
ATOM 6612 C CA . ALA B 1 381 ? -25.688 31.562 16.156 1 90.31 381 ALA B CA 1
ATOM 6613 C C . ALA B 1 381 ? -25.969 32.625 17.219 1 90.31 381 ALA B C 1
ATOM 6615 O O . ALA B 1 381 ? -25.938 33.812 16.938 1 90.31 381 ALA B O 1
ATOM 6616 N N . SER B 1 382 ? -26.172 32.156 18.453 1 94.19 382 SER B N 1
ATOM 6617 C CA . SER B 1 382 ? -26.422 33.094 19.562 1 94.19 382 SER B CA 1
ATOM 6618 C C . SER B 1 382 ? -25.188 33.906 19.891 1 94.19 382 SER B C 1
ATOM 6620 O O . SER B 1 382 ? -25.281 35.094 20.25 1 94.19 382 SER B O 1
ATOM 6622 N N . SER B 1 383 ? -24.078 33.25 19.75 1 95.94 383 SER B N 1
ATOM 6623 C CA . SER B 1 383 ? -22.812 33.938 20.016 1 95.94 383 SER B CA 1
ATOM 6624 C C . SER B 1 383 ? -22.562 35.062 19.016 1 95.94 383 SER B C 1
ATOM 6626 O O . SER B 1 383 ? -22.031 36.125 19.375 1 95.94 383 SER B O 1
ATOM 6628 N N . VAL B 1 384 ? -22.906 34.844 17.781 1 95.5 384 VAL B N 1
ATOM 6629 C CA . VAL B 1 384 ? -22.734 35.875 16.75 1 95.5 384 VAL B CA 1
ATOM 6630 C C . VAL B 1 384 ? -23.594 37.094 17.078 1 95.5 384 VAL B C 1
ATOM 6632 O O . VAL B 1 384 ? -23.125 38.219 17.016 1 95.5 384 VAL B O 1
ATOM 6635 N N . ASP B 1 385 ? -24.797 36.875 17.562 1 95.19 385 ASP B N 1
ATOM 6636 C CA . ASP B 1 385 ? -25.719 37.969 17.891 1 95.19 385 ASP B CA 1
ATOM 6637 C C . ASP B 1 385 ? -25.188 38.781 19.078 1 95.19 385 ASP B C 1
ATOM 6639 O O . ASP B 1 385 ? -25.172 40 19.031 1 95.19 385 ASP B O 1
ATOM 6643 N N . ALA B 1 386 ? -24.734 38.062 20.047 1 96.5 386 ALA B N 1
ATOM 6644 C CA . ALA B 1 386 ? -24.203 38.719 21.234 1 96.5 386 ALA B CA 1
ATOM 6645 C C . ALA B 1 386 ? -22.953 39.531 20.906 1 96.5 386 ALA B C 1
ATOM 6647 O O . ALA B 1 386 ? -22.812 40.688 21.344 1 96.5 386 ALA B O 1
ATOM 6648 N N . ALA B 1 387 ? -22.078 38.938 20.078 1 96.81 387 ALA B N 1
ATOM 6649 C CA . ALA B 1 387 ? -20.828 39.594 19.734 1 96.81 387 ALA B CA 1
ATOM 6650 C C . ALA B 1 387 ? -21.078 40.781 18.812 1 96.81 387 ALA B C 1
ATOM 6652 O O . ALA B 1 387 ? -20.375 41.812 18.906 1 96.81 387 ALA B O 1
ATOM 6653 N N . ARG B 1 388 ? -22.062 40.688 17.984 1 95.75 388 ARG B N 1
ATOM 6654 C CA . ARG B 1 388 ? -22.438 41.812 17.109 1 95.75 388 ARG B CA 1
ATOM 6655 C C . ARG B 1 388 ? -22.938 43 17.922 1 95.75 388 ARG B C 1
ATOM 6657 O O . ARG B 1 388 ? -22.516 44.125 17.688 1 95.75 388 ARG B O 1
ATOM 6664 N N . GLU B 1 389 ? -23.75 42.719 18.953 1 96.25 389 GLU B N 1
ATOM 6665 C CA . GLU B 1 389 ? -24.281 43.781 19.812 1 96.25 389 GLU B CA 1
ATOM 6666 C C . GLU B 1 389 ? -23.172 44.438 20.625 1 96.25 389 GLU B C 1
ATOM 6668 O O . GLU B 1 389 ? -23.141 45.656 20.797 1 96.25 389 GLU B O 1
ATOM 6673 N N . ALA B 1 390 ? -22.312 43.562 21.078 1 96.5 390 ALA B N 1
ATOM 6674 C CA . ALA B 1 390 ? -21.188 44.094 21.844 1 96.5 390 ALA B CA 1
ATOM 6675 C C . ALA B 1 390 ? -20.312 45 20.984 1 96.5 390 ALA B C 1
ATOM 6677 O O . ALA B 1 390 ? -19.844 46.031 21.453 1 96.5 390 ALA B O 1
ATOM 6678 N N . PHE B 1 391 ? -20.078 44.656 19.766 1 95.88 391 PHE B N 1
ATOM 6679 C CA . PHE B 1 391 ? -19.266 45.438 18.859 1 95.88 391 PHE B CA 1
ATOM 6680 C C . PHE B 1 391 ? -19.938 46.781 18.547 1 95.88 391 PHE B C 1
ATOM 6682 O O . PHE B 1 391 ? -19.297 47.812 18.578 1 95.88 391 PHE B O 1
ATOM 6689 N N . GLN B 1 392 ? -21.25 46.781 18.359 1 95.25 392 GLN B N 1
ATOM 6690 C CA . GLN B 1 392 ? -22 47.969 18.062 1 95.25 392 GLN B CA 1
ATOM 6691 C C . GLN B 1 392 ? -22 48.938 19.266 1 95.25 392 GLN B C 1
ATOM 6693 O O . GLN B 1 392 ? -21.859 50.156 19.109 1 95.25 392 GLN B O 1
ATOM 6698 N N . SER B 1 393 ? -22.094 48.344 20.422 1 96.06 393 SER B N 1
ATOM 6699 C CA . SER B 1 393 ? -22.062 49.125 21.641 1 96.06 393 SER B CA 1
ATOM 6700 C C . SER B 1 393 ? -20.703 49.781 21.859 1 96.06 393 SER B C 1
ATOM 6702 O O . SER B 1 393 ? -20.625 50.969 22.156 1 96.06 393 SER B O 1
ATOM 6704 N N . ALA B 1 394 ? -19.719 48.969 21.641 1 94.62 394 ALA B N 1
ATOM 6705 C CA . ALA B 1 394 ? -18.359 49.469 21.797 1 94.62 394 ALA B CA 1
ATOM 6706 C C . ALA B 1 394 ? -18.078 50.594 20.812 1 94.62 394 ALA B C 1
ATOM 6708 O O . ALA B 1 394 ? -17.422 51.594 21.156 1 94.62 394 ALA B O 1
ATOM 6709 N N . ARG B 1 395 ? -18.547 50.5 19.656 1 93.81 395 ARG B N 1
ATOM 6710 C CA . ARG B 1 395 ? -18.359 51.531 18.625 1 93.81 395 ARG B CA 1
ATOM 6711 C C . ARG B 1 395 ? -19.078 52.812 19.016 1 93.81 395 ARG B C 1
ATOM 6713 O O . ARG B 1 395 ? -18.5 53.906 18.891 1 93.81 395 ARG B O 1
ATOM 6720 N N . ARG B 1 396 ? -20.266 52.719 19.594 1 93.31 396 ARG B N 1
ATOM 6721 C CA . ARG B 1 396 ? -21.031 53.906 20 1 93.31 396 ARG B CA 1
ATOM 6722 C C . ARG B 1 396 ? -20.359 54.594 21.188 1 93.31 396 ARG B C 1
ATOM 6724 O O . ARG B 1 396 ? -20.266 55.844 21.203 1 93.31 396 ARG B O 1
ATOM 6731 N N . GLU B 1 397 ? -19.938 53.812 22.062 1 94.25 397 GLU B N 1
ATOM 6732 C CA . GLU B 1 397 ? -19.281 54.375 23.234 1 94.25 397 GLU B CA 1
ATOM 6733 C C . GLU B 1 397 ? -17.984 55.094 22.859 1 94.25 397 GLU B C 1
ATOM 6735 O O . GLU B 1 397 ? -17.641 56.125 23.438 1 94.25 397 GLU B O 1
ATOM 6740 N N . TYR B 1 398 ? -17.297 54.531 21.922 1 92.88 398 TYR B N 1
ATOM 6741 C CA . TYR B 1 398 ? -16.062 55.156 21.469 1 92.88 398 TYR B CA 1
ATOM 6742 C C . TYR B 1 398 ? -16.375 56.5 20.766 1 92.88 398 TYR B C 1
ATOM 6744 O O . TYR B 1 398 ? -15.664 57.469 20.953 1 92.88 398 TYR B O 1
ATOM 6752 N N . GLU B 1 399 ? -17.453 56.5 20.016 1 90.31 399 GLU B N 1
ATOM 6753 C CA . GLU B 1 399 ? -17.875 57.719 19.312 1 90.31 399 GLU B CA 1
ATOM 6754 C C . GLU B 1 399 ? -18.297 58.812 20.297 1 90.31 399 GLU B C 1
ATOM 6756 O O . GLU B 1 399 ? -18.094 60 20.047 1 90.31 399 GLU B O 1
ATOM 6761 N N . GLU B 1 400 ? -18.766 58.312 21.453 1 91 400 GLU B N 1
ATOM 6762 C CA . GLU B 1 400 ? -19.203 59.219 22.5 1 91 400 GLU B CA 1
ATOM 6763 C C . GLU B 1 400 ? -18.047 59.625 23.422 1 91 400 GLU B C 1
ATOM 6765 O O . GLU B 1 400 ? -18.203 60.469 24.297 1 91 400 GLU B O 1
ATOM 6770 N N . GLY B 1 401 ? -16.922 59 23.203 1 87.69 401 GLY B N 1
ATOM 6771 C CA . GLY B 1 401 ? -15.719 59.344 23.922 1 87.69 401 GLY B CA 1
ATOM 6772 C C . GLY B 1 401 ? -15.602 58.688 25.281 1 87.69 401 GLY B C 1
ATOM 6773 O O . GLY B 1 401 ? -14.805 59.094 26.125 1 87.69 401 GLY B O 1
ATOM 6774 N N . VAL B 1 402 ? -16.391 57.625 25.469 1 89.19 402 VAL B N 1
ATOM 6775 C CA . VAL B 1 402 ? -16.422 57 26.797 1 89.19 402 VAL B CA 1
ATOM 6776 C C . VAL B 1 402 ? -15.742 55.625 26.75 1 89.19 402 VAL B C 1
ATOM 6778 O O . VAL B 1 402 ? -15.719 54.906 27.75 1 89.19 402 VAL B O 1
ATOM 6781 N N . ALA B 1 403 ? -15.25 55.25 25.594 1 88.06 403 ALA B N 1
ATOM 6782 C CA . ALA B 1 403 ? -14.531 54 25.453 1 88.06 403 ALA B CA 1
ATOM 6783 C C . ALA B 1 403 ? -13.234 54.188 24.672 1 88.06 403 ALA B C 1
ATOM 6785 O O . ALA B 1 403 ? -13.07 55.188 23.969 1 88.06 403 ALA B O 1
ATOM 6786 N N . LEU B 1 404 ? -12.375 53.25 24.891 1 88.06 404 LEU B N 1
ATOM 6787 C CA . LEU B 1 404 ? -11.102 53.281 24.172 1 88.06 404 LEU B CA 1
ATOM 6788 C C . LEU B 1 404 ? -11.18 52.531 22.875 1 88.06 404 LEU B C 1
ATOM 6790 O O . LEU B 1 404 ? -12.023 51.625 22.719 1 88.06 404 LEU B O 1
ATOM 6794 N N . SER B 1 405 ? -10.281 52.906 21.969 1 90 405 SER B N 1
ATOM 6795 C CA . SER B 1 405 ? -10.188 52.219 20.672 1 90 405 SER B CA 1
ATOM 6796 C C . SER B 1 405 ? -9.914 50.75 20.844 1 90 405 SER B C 1
ATOM 6798 O O . SER B 1 405 ? -10.398 49.906 20.062 1 90 405 SER B O 1
ATOM 6800 N N . GLU B 1 406 ? -9.25 50.375 21.875 1 87.88 406 GLU B N 1
ATOM 6801 C CA . GLU B 1 406 ? -8.906 49 22.156 1 87.88 406 GLU B CA 1
ATOM 6802 C C . GLU B 1 406 ? -10.164 48.156 22.406 1 87.88 406 GLU B C 1
ATOM 6804 O O . GLU B 1 406 ? -10.227 47 22.031 1 87.88 406 GLU B O 1
ATOM 6809 N N . GLN B 1 407 ? -11.07 48.812 23 1 89.69 407 GLN B N 1
ATOM 6810 C CA . GLN B 1 407 ? -12.312 48.094 23.281 1 89.69 407 GLN B CA 1
ATOM 6811 C C . GLN B 1 407 ? -13.086 47.812 22 1 89.69 407 GLN B C 1
ATOM 6813 O O . GLN B 1 407 ? -13.695 46.75 21.859 1 89.69 407 GLN B O 1
ATOM 6818 N N . VAL B 1 408 ? -13.062 48.719 21.094 1 91.81 408 VAL B N 1
ATOM 6819 C CA . VAL B 1 408 ? -13.719 48.531 19.812 1 91.81 408 VAL B CA 1
ATOM 6820 C C . VAL B 1 408 ? -13.023 47.406 19.047 1 91.81 408 VAL B C 1
ATOM 6822 O O . VAL B 1 408 ? -13.68 46.5 18.5 1 91.81 408 VAL B O 1
ATOM 6825 N N . LEU B 1 409 ? -11.758 47.469 19.078 1 90.75 409 LEU B N 1
ATOM 6826 C CA . LEU B 1 409 ? -10.977 46.469 18.344 1 90.75 409 LEU B CA 1
ATOM 6827 C C . LEU B 1 409 ? -11.172 45.062 18.953 1 90.75 409 LEU B C 1
ATOM 6829 O O . LEU B 1 409 ? -11.266 44.094 18.219 1 90.75 409 LEU B O 1
ATOM 6833 N N . ASP B 1 410 ? -11.227 44.938 20.188 1 91.19 410 ASP B N 1
ATOM 6834 C CA . ASP B 1 410 ? -11.4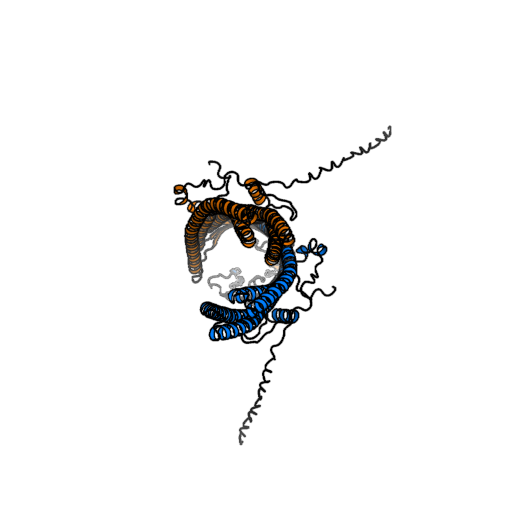53 43.656 20.859 1 91.19 410 ASP B CA 1
ATOM 6835 C C . ASP B 1 410 ? -12.844 43.094 20.547 1 91.19 410 ASP B C 1
ATOM 6837 O O . ASP B 1 410 ? -13 41.906 20.312 1 91.19 410 ASP B O 1
ATOM 6841 N N . ALA B 1 411 ? -13.742 44.031 20.656 1 93.31 411 ALA B N 1
ATOM 6842 C CA . ALA B 1 411 ? -15.109 43.625 20.359 1 93.31 411 ALA B CA 1
ATOM 6843 C C . ALA B 1 411 ? -15.234 43.188 18.906 1 93.31 411 ALA B C 1
ATOM 6845 O O . ALA B 1 411 ? -15.961 42.219 18.594 1 93.31 411 ALA B O 1
ATOM 6846 N N . GLU B 1 412 ? -14.586 43.875 18.031 1 93.69 412 GLU B N 1
ATOM 6847 C CA . GLU B 1 412 ? -14.562 43.5 16.625 1 93.69 412 GLU B CA 1
ATOM 6848 C C . GLU B 1 412 ? -13.945 42.094 16.453 1 93.69 412 GLU B C 1
ATOM 6850 O O . GLU B 1 412 ? -14.43 41.281 15.672 1 93.69 412 GLU B O 1
ATOM 6855 N N . HIS B 1 413 ? -12.867 41.812 17.078 1 91.81 413 HIS B N 1
ATOM 6856 C CA . HIS B 1 413 ? -12.203 40.5 17.047 1 91.81 413 HIS B CA 1
ATOM 6857 C C . HIS B 1 413 ? -13.133 39.406 17.531 1 91.81 413 HIS B C 1
ATOM 6859 O O . HIS B 1 413 ? -13.18 38.312 16.922 1 91.81 413 HIS B O 1
ATOM 6865 N N . ALA B 1 414 ? -13.766 39.688 18.578 1 94.12 414 ALA B N 1
ATOM 6866 C CA . ALA B 1 414 ? -14.719 38.719 19.109 1 94.12 414 ALA B CA 1
ATOM 6867 C C . ALA B 1 414 ? -15.836 38.469 18.125 1 94.12 414 ALA B C 1
ATOM 6869 O O . ALA B 1 414 ? -16.266 37.312 17.953 1 94.12 414 ALA B O 1
ATOM 6870 N N . TYR B 1 415 ? -16.328 39.5 17.484 1 94 415 TYR B N 1
ATOM 6871 C CA . TYR B 1 415 ? -17.391 39.375 16.5 1 94 415 TYR B CA 1
ATOM 6872 C C . TYR B 1 415 ? -16.938 38.531 15.305 1 94 415 TYR B C 1
ATOM 6874 O O . TYR B 1 415 ? -17.641 37.625 14.883 1 94 415 TYR B O 1
ATOM 6882 N N . ARG B 1 416 ? -15.797 38.812 14.836 1 94.44 416 ARG B N 1
ATOM 6883 C CA . ARG B 1 416 ? -15.258 38.062 13.711 1 94.44 416 ARG B CA 1
ATOM 6884 C C . ARG B 1 416 ? -15.039 36.594 14.086 1 94.44 416 ARG B C 1
ATOM 6886 O O . ARG B 1 416 ? -15.289 35.688 13.281 1 94.44 416 ARG B O 1
ATOM 6893 N N . LYS B 1 417 ? -14.523 36.312 15.203 1 94.25 417 LYS B N 1
ATOM 6894 C CA . LYS B 1 417 ? -14.32 34.938 15.688 1 94.25 417 LYS B CA 1
ATOM 6895 C C . LYS B 1 417 ? -15.648 34.188 15.789 1 94.25 417 LYS B C 1
ATOM 6897 O O . LYS B 1 417 ? -15.734 33.031 15.422 1 94.25 417 LYS B O 1
ATOM 6902 N N . ALA B 1 418 ? -16.594 34.906 16.312 1 94.81 418 ALA B N 1
ATOM 6903 C CA . ALA B 1 418 ? -17.922 34.312 16.438 1 94.81 418 ALA B CA 1
ATOM 6904 C C . ALA B 1 418 ? -18.484 33.969 15.062 1 94.81 418 ALA B C 1
ATOM 6906 O O . ALA B 1 418 ? -19.078 32.906 14.875 1 94.81 418 ALA B O 1
ATOM 6907 N N . GLN B 1 419 ? -18.375 34.875 14.109 1 93.56 419 GLN B N 1
ATOM 6908 C CA . GLN B 1 419 ? -18.844 34.656 12.75 1 93.56 419 GLN B CA 1
ATOM 6909 C C . GLN B 1 419 ? -18.125 33.438 12.133 1 93.56 419 GLN B C 1
ATOM 6911 O O . GLN B 1 419 ? -18.75 32.594 11.492 1 93.56 419 GLN B O 1
ATOM 6916 N N . ALA B 1 420 ? -16.828 33.406 12.266 1 92.81 420 ALA B N 1
ATOM 6917 C CA . ALA B 1 420 ? -16.047 32.281 11.742 1 92.81 420 ALA B CA 1
ATOM 6918 C C . ALA B 1 420 ? -16.484 30.969 12.375 1 92.81 420 ALA B C 1
ATOM 6920 O O . ALA B 1 420 ? -16.578 29.938 11.695 1 92.81 420 ALA B O 1
ATOM 6921 N N . ARG B 1 421 ? -16.719 31 13.594 1 93.88 421 ARG B N 1
ATOM 6922 C CA . ARG B 1 421 ? -17.141 29.797 14.312 1 93.88 421 ARG B CA 1
ATOM 6923 C C . ARG B 1 421 ? -18.5 29.312 13.82 1 93.88 421 ARG B C 1
ATOM 6925 O O . ARG B 1 421 ? -18.766 28.109 13.781 1 93.88 421 ARG B O 1
ATOM 6932 N N . GLN B 1 422 ? -19.391 30.266 13.547 1 91.31 422 GLN B N 1
ATOM 6933 C CA . GLN B 1 422 ? -20.688 29.875 13.016 1 91.31 422 GLN B CA 1
ATOM 6934 C C . GLN B 1 422 ? -20.547 29.141 11.688 1 91.31 422 GLN B C 1
ATOM 6936 O O . GLN B 1 422 ? -21.172 28.094 11.469 1 91.31 422 GLN B O 1
ATOM 6941 N N . ALA B 1 423 ? -19.75 29.656 10.82 1 89.06 423 ALA B N 1
ATOM 6942 C CA . ALA B 1 423 ? -19.484 28.984 9.547 1 89.06 423 ALA B CA 1
ATOM 6943 C C . ALA B 1 423 ? -18.891 27.609 9.758 1 89.06 423 ALA B C 1
ATOM 6945 O O . ALA B 1 423 ? -19.25 26.641 9.07 1 89.06 423 ALA B O 1
ATOM 6946 N N . GLU B 1 424 ? -17.969 27.469 10.672 1 93.62 424 GLU B N 1
ATOM 6947 C CA . GLU B 1 424 ? -17.328 26.203 11.016 1 93.62 424 GLU B CA 1
ATOM 6948 C C . GLU B 1 424 ? -18.344 25.203 11.57 1 93.62 424 GLU B C 1
ATOM 6950 O O . GLU B 1 424 ? -18.297 24.016 11.258 1 93.62 424 GLU B O 1
ATOM 6955 N N . ALA B 1 425 ? -19.203 25.734 12.383 1 93.56 425 ALA B N 1
ATOM 6956 C CA . ALA B 1 425 ? -20.203 24.875 13.016 1 93.56 425 ALA B CA 1
ATOM 6957 C C . ALA B 1 425 ? -21.141 24.25 11.977 1 93.56 425 ALA B C 1
ATOM 6959 O O . ALA B 1 425 ? -21.484 23.078 12.086 1 93.56 425 ALA B O 1
ATOM 6960 N N . VAL B 1 426 ? -21.562 25.031 11.07 1 91.69 426 VAL B N 1
ATOM 6961 C CA . VAL B 1 426 ? -22.438 24.531 10.016 1 91.69 426 VAL B CA 1
ATOM 6962 C C . VAL B 1 426 ? -21.703 23.438 9.219 1 91.69 426 VAL B C 1
ATOM 6964 O O . VAL B 1 426 ? -22.266 22.375 8.977 1 91.69 426 VAL B O 1
ATOM 6967 N N . ALA B 1 427 ? -20.516 23.703 8.766 1 94.5 427 ALA B N 1
ATOM 6968 C CA . ALA B 1 427 ? -19.719 22.719 8.023 1 94.5 427 ALA B CA 1
ATOM 6969 C C . ALA B 1 427 ? -19.5 21.453 8.852 1 94.5 427 ALA B C 1
ATOM 6971 O O . ALA B 1 427 ? -19.594 20.344 8.336 1 94.5 427 ALA B O 1
ATOM 6972 N N . ASP B 1 428 ? -19.188 21.641 10.125 1 94.56 428 ASP B N 1
ATOM 6973 C CA . ASP B 1 428 ? -18.953 20.516 11.023 1 94.56 428 ASP B CA 1
ATOM 6974 C C . ASP B 1 428 ? -20.188 19.625 11.117 1 94.56 428 ASP B C 1
ATOM 6976 O O . ASP B 1 428 ? -20.078 18.391 11.156 1 94.56 428 ASP B O 1
ATOM 6980 N N . TYR B 1 429 ? -21.297 20.234 11.219 1 92.81 429 TYR B N 1
ATOM 6981 C CA . TYR B 1 429 ? -22.547 19.484 11.289 1 92.81 429 TYR B CA 1
ATOM 6982 C C . TYR B 1 429 ? -22.75 18.656 10.023 1 92.81 429 TYR B C 1
ATOM 6984 O O . TYR B 1 429 ? -23.078 17.469 10.102 1 92.81 429 TYR B O 1
ATOM 6992 N N . GLU B 1 430 ? -22.594 19.25 8.906 1 93.19 430 GLU B N 1
ATOM 6993 C CA . GLU B 1 430 ? -22.797 18.547 7.641 1 93.19 430 GLU B CA 1
ATOM 6994 C C . GLU B 1 430 ? -21.781 17.422 7.473 1 93.19 430 GLU B C 1
ATOM 6996 O O . GLU B 1 430 ? -22.125 16.359 6.941 1 93.19 430 GLU B O 1
ATOM 7001 N N . ILE B 1 431 ? -20.547 17.609 7.879 1 95.56 431 ILE B N 1
ATOM 7002 C CA . ILE B 1 431 ? -19.531 16.578 7.82 1 95.56 431 ILE B CA 1
ATOM 7003 C C . ILE B 1 431 ? -19.906 15.438 8.773 1 95.56 431 ILE B C 1
ATOM 7005 O O . ILE B 1 431 ? -19.766 14.258 8.43 1 95.56 431 ILE B O 1
ATOM 7009 N N . ALA B 1 432 ? -20.328 15.836 9.961 1 93.75 432 ALA B N 1
ATOM 7010 C CA . ALA B 1 432 ? -20.766 14.828 10.922 1 93.75 432 ALA B CA 1
ATOM 7011 C C . ALA B 1 432 ? -21.938 14.016 10.375 1 93.75 432 ALA B C 1
ATOM 7013 O O . ALA B 1 432 ? -22 12.797 10.562 1 93.75 432 ALA B O 1
ATOM 7014 N N . ARG B 1 433 ? -22.875 14.688 9.773 1 90.69 433 ARG B N 1
ATOM 7015 C CA . ARG B 1 433 ? -24 14.008 9.141 1 90.69 433 ARG B CA 1
ATOM 7016 C C . ARG B 1 433 ? -23.516 13.016 8.094 1 90.69 433 ARG B C 1
ATOM 7018 O O . ARG B 1 433 ? -24 11.875 8.039 1 90.69 433 ARG B O 1
ATOM 7025 N N . ALA B 1 434 ? -22.609 13.43 7.266 1 92.69 434 ALA B N 1
ATOM 7026 C CA . ALA B 1 434 ? -22.016 12.555 6.254 1 92.69 434 ALA B CA 1
ATOM 7027 C C . ALA B 1 434 ? -21.297 11.375 6.902 1 92.69 434 ALA B C 1
ATOM 7029 O O . ALA B 1 434 ? -21.328 10.258 6.387 1 92.69 434 ALA B O 1
ATOM 7030 N N . ALA B 1 435 ? -20.625 11.648 8 1 93.69 435 ALA B N 1
ATOM 7031 C CA . ALA B 1 435 ? -19.891 10.602 8.711 1 93.69 435 ALA B CA 1
ATOM 7032 C C . ALA B 1 435 ? -20.844 9.539 9.25 1 93.69 435 ALA B C 1
ATOM 7034 O O . ALA B 1 435 ? -20.516 8.352 9.234 1 93.69 435 ALA B O 1
ATOM 7035 N N . VAL B 1 436 ? -22 9.953 9.742 1 90.38 436 VAL B N 1
ATOM 7036 C CA . VAL B 1 436 ? -23 9.008 10.234 1 90.38 436 VAL B CA 1
ATOM 7037 C C . VAL B 1 436 ? -23.469 8.117 9.086 1 90.38 436 VAL B C 1
ATOM 7039 O O . VAL B 1 436 ? -23.578 6.902 9.242 1 90.38 436 VAL B O 1
ATOM 7042 N N . LEU B 1 437 ? -23.719 8.719 7.953 1 88.69 437 LEU B N 1
ATOM 7043 C CA . LEU B 1 437 ? -24.156 7.961 6.785 1 88.69 437 LEU B CA 1
ATOM 7044 C C . LEU B 1 437 ? -23.094 6.945 6.375 1 88.69 437 LEU B C 1
ATOM 7046 O O . LEU B 1 437 ? -23.406 5.785 6.098 1 88.69 437 LEU B O 1
ATOM 7050 N N . SER B 1 438 ? -21.859 7.422 6.352 1 91.25 438 SER B N 1
ATOM 7051 C CA . SER B 1 438 ? -20.75 6.543 5.996 1 91.25 438 SER B CA 1
ATOM 7052 C C . SER B 1 438 ? -20.609 5.395 6.992 1 91.25 438 SER B C 1
ATOM 7054 O O . SER B 1 438 ? -20.406 4.242 6.598 1 91.25 438 SER B O 1
ATOM 7056 N N . ALA B 1 439 ? -20.719 5.703 8.242 1 90.12 439 ALA B N 1
ATOM 7057 C CA . ALA B 1 439 ? -20.594 4.695 9.297 1 90.12 439 ALA B CA 1
ATOM 7058 C C . ALA B 1 439 ? -21.688 3.643 9.18 1 90.12 439 ALA B C 1
ATOM 7060 O O . ALA B 1 439 ? -21.5 2.492 9.578 1 90.12 439 ALA B O 1
ATOM 7061 N N . ARG B 1 440 ? -22.797 4.008 8.602 1 86.94 440 ARG B N 1
ATOM 7062 C CA . ARG B 1 440 ? -23.906 3.09 8.398 1 86.94 440 ARG B CA 1
ATOM 7063 C C . ARG B 1 440 ? -23.797 2.389 7.047 1 86.94 440 ARG B C 1
ATOM 7065 O O . ARG B 1 440 ? -24.688 1.622 6.668 1 86.94 440 ARG B O 1
ATOM 7072 N N . GLY B 1 441 ? -22.781 2.738 6.363 1 86.25 441 GLY B N 1
ATOM 7073 C CA . GLY B 1 441 ? -22.578 2.125 5.059 1 86.25 441 GLY B CA 1
ATOM 7074 C C . GLY B 1 441 ? -23.516 2.684 3.996 1 86.25 441 GLY B C 1
ATOM 7075 O O . GLY B 1 441 ? -23.844 1.99 3.033 1 86.25 441 GLY B O 1
ATOM 7076 N N . GLN B 1 442 ? -23.969 3.85 4.156 1 81.62 442 GLN B N 1
ATOM 7077 C CA . GLN B 1 442 ? -24.922 4.461 3.248 1 81.62 442 GLN B CA 1
ATOM 7078 C C . GLN B 1 442 ? -24.312 5.652 2.516 1 81.62 442 GLN B C 1
ATOM 7080 O O . GLN B 1 442 ? -23.375 6.273 3.008 1 81.62 442 GLN B O 1
ATOM 7085 N N . ILE B 1 443 ? -24.703 5.703 1.212 1 72.69 443 ILE B N 1
ATOM 7086 C CA . ILE B 1 443 ? -24.359 6.879 0.422 1 72.69 443 ILE B CA 1
ATOM 7087 C C . ILE B 1 443 ? -25.547 7.828 0.357 1 72.69 443 ILE B C 1
ATOM 7089 O O . ILE B 1 443 ? -26.703 7.387 0.376 1 72.69 443 ILE B O 1
ATOM 7093 N N . TRP B 1 444 ? -25.672 8.797 0.854 1 62.72 444 TRP B N 1
ATOM 7094 C CA . TRP B 1 444 ? -26.828 9.68 0.797 1 62.72 444 TRP B CA 1
ATOM 7095 C C . TRP B 1 444 ? -27.406 9.727 -0.613 1 62.72 444 TRP B C 1
ATOM 7097 O O . TRP B 1 444 ? -26.656 9.688 -1.598 1 62.72 444 TRP B O 1
ATOM 7107 N N . GLY B 1 445 ? -28.922 9.562 -0.87 1 55.5 445 GLY B N 1
ATOM 7108 C CA . GLY B 1 445 ? -29.75 9.648 -2.059 1 55.5 445 GLY B CA 1
ATOM 7109 C C . GLY B 1 445 ? -29.984 8.305 -2.723 1 55.5 445 GLY B C 1
ATOM 7110 O O . GLY B 1 445 ? -30.766 8.203 -3.676 1 55.5 445 GLY B O 1
ATOM 7111 N N . SER B 1 446 ? -29.047 7.324 -2.664 1 44.19 446 SER B N 1
ATOM 7112 C CA . SER B 1 446 ? -29.359 6.047 -3.303 1 44.19 446 SER B CA 1
ATOM 7113 C C . SER B 1 446 ? -30.547 5.367 -2.645 1 44.19 446 SER B C 1
ATOM 7115 O O . SER B 1 446 ? -31.016 4.324 -3.111 1 44.19 446 SER B O 1
ATOM 7117 N N . ASP B 1 447 ? -30.531 5.258 -1.358 1 36.53 447 ASP B N 1
ATOM 7118 C CA . ASP B 1 447 ? -31.719 4.523 -0.933 1 36.53 447 ASP B CA 1
ATOM 7119 C C . ASP B 1 447 ? -33 5.219 -1.409 1 36.53 447 ASP B C 1
ATOM 7121 O O . ASP B 1 447 ? -33.469 6.18 -0.787 1 36.53 447 ASP B O 1
ATOM 7125 N N . GLY B 1 448 ? -33.312 5.594 -2.574 1 30.64 448 GLY B N 1
ATOM 7126 C CA . GLY B 1 448 ? -34.719 5.348 -2.807 1 30.64 448 GLY B CA 1
ATOM 7127 C C . GLY B 1 448 ? -35.219 4.07 -2.154 1 30.64 448 GLY B C 1
ATOM 7128 O O . GLY B 1 448 ? -34.406 3.238 -1.717 1 30.64 448 GLY B O 1
ATOM 7129 N N . GLY B 1 449 ? -36.625 3.803 -1.751 1 28.3 449 GLY B N 1
ATOM 7130 C CA . GLY B 1 449 ? -37.5 2.762 -1.236 1 28.3 449 GLY B CA 1
ATOM 7131 C C . GLY B 1 449 ? -37.188 1.386 -1.791 1 28.3 449 GLY B C 1
ATOM 7132 O O . GLY B 1 449 ? -37.969 0.441 -1.6 1 28.3 449 GLY B O 1
ATOM 7133 N N . ASN B 1 450 ? -36.188 0.662 -2.355 1 21.91 450 ASN B N 1
ATOM 7134 C CA . ASN B 1 450 ? -36.656 -0.71 -2.256 1 21.91 450 ASN B CA 1
ATOM 7135 C C . ASN B 1 450 ? -36.625 -1.22 -0.817 1 21.91 450 ASN B C 1
ATOM 7137 O O . ASN B 1 450 ? -35.656 -0.925 -0.083 1 21.91 450 ASN B O 1
#

pLDDT: mean 86.55, std 17.38, range [21.91, 98.81]

Nearest PDB structures (foldseek):
  1yc9-assembly1_A-3  TM=8.588E-01  e=1.857E-19  Vibrio cholerae
  2wmz-assembly1_B  TM=8.867E-01  e=3.908E-18  Escherichia coli K-12
  1ek9-assembly1_A  TM=8.740E-01  e=3.908E-18  Escherichia coli
  4mt4-assembly1_C  TM=8.319E-01  e=1.668E-18  Campylobacter jejuni
  7ng9-assembly1_A  TM=8.883E-01  e=1.370E-17  Klebsiella quasipneumoniae

Sequence (900 aa):
MRHLYLYPVIIWFGAGLFALPAQAQTGNRLTVAESVKMGLEHSYRLRAAGAEVEGAEAAYRQSRSGRLPAIRGQASYMRLSDNIPEVDYELPGMDTTYTLLPVELDRFYTELSVEQLLFAGGRLNKRIEAADHQAEAAGLMEKQERVEVAFQVREAYWNLYRAQGAHEVLKSAQERVYTHLRNVRNRVEEGAALQTELLNAKTRRSEVRLDQVESRSRVKVARLELNRLLGLPGDAQTVPAAPDEPGASPFGRREMKERAPAQRPDLQALSERVEAREAEIDAVQGEWFPQVSLVGRYVYARPNQYFFAEQDQFRGTWEAGVRLQWNIWSGGQRSAEASRARAQLRKAEAQLADRRSQARVEISRQYLELERAAEAIEVAASSVDAAREAFQSARREYEEGVALSEQVLDAEHAYRKAQARQAEAVADYEIARAAVLSARGQIWGSDGGNMRHLYLYPVIIWFGAGLFALPAQAQTGNRLTVAESVKMGLEHSYRLRAAGAEVEGAEAAYRQSRSGRLPAIRGQASYMRLSDNIPEVDYELPGMDTTYTLLPVELDRFYTELSVEQLLFAGGRLNKRIEAADHQAEAAGLMEKQERVEVAFQVREAYWNLYRAQGAHEVLKSAQERVYTHLRNVRNRVEEGAALQTELLNAKTRRSEVRLDQVESRSRVKVARLELNRLLGLPGDAQTVPAAPDEPGASPFGRREMKERAPAQRPDLQALSERVEAREAEIDAVQGEWFPQVSLVGRYVYARPNQYFFAEQDQFRGTWEAGVRLQWNIWSGGQRSAEASRARAQLRKAEAQLADRRSQARVEISRQYLELERAAEAIEVAASSVDAAREAFQSARREYEEGVALSEQVLDAEHAYRKAQARQAEAVADYEIARAAVLSARGQIWGSDGGN

InterPro domains:
  IPR003423 Outer membrane efflux protein [PF02321] (40-231)
  IPR003423 Outer membrane efflux protein [PF02321] (259-441)
  IPR051906 Outer membrane protein TolC-like [PTHR30026] (16-444)

Radius of gyration: 43.1 Å; Cα contacts (8 Å, |Δi|>4): 1321; chains: 2; bounding box: 105×150×124 Å